Protein 2E7Z (pdb70)

Solvent-accessible surface area: 24376 Å² total; per-residue (Å²): 139,76,19,0,0,11,11,4,17,26,53,16,12,0,0,10,1,75,66,98,123,101,37,136,7,51,8,88,27,8,74,91,119,21,85,47,6,23,92,107,1,32,13,49,7,2,72,24,1,13,56,7,27,80,25,185,63,15,12,45,68,1,34,58,23,51,26,114,144,42,1,65,62,137,57,101,148,34,62,7,88,79,0,0,61,31,0,3,111,81,0,101,142,8,32,91,154,51,17,19,21,0,0,0,0,0,3,23,22,10,39,8,0,0,8,1,0,0,2,2,28,4,0,2,41,29,5,0,0,0,8,0,1,34,20,2,18,30,7,1,0,5,1,3,0,5,3,0,0,0,0,0,8,6,43,27,22,24,76,81,0,50,0,0,0,0,2,12,28,50,3,28,80,46,24,40,4,8,19,21,22,39,0,80,60,1,42,186,110,36,4,61,0,0,0,2,14,24,33,129,13,132,0,4,89,63,20,77,10,71,1,66,4,71,19,4,0,8,0,0,0,0,0,0,0,0,14,8,0,3,74,87,104,51,23,39,112,126,4,13,136,73,46,11,51,17,16,108,79,0,64,132,38,0,86,94,5,52,29,108,78,0,18,153,26,1,63,7,86,37,40,52,0,105,99,0,0,43,35,0,10,75,63,54,24,1,0,1,4,46,2,28,15,2,1,12,3,28,5,0,4,4,0,2,3,0,7,0,0,0,6,0,0,14,1,0,14,71,54,27,0,3,63,3,0,4,13,3,57,48,8,22,22,9,4,108,4,5,43,3,107,46,1,67,110,108,51,17,102,66,1,4,4,21,146,81,22,26,0,3,0,5,57,0,7,47,29,1,32,111,15,0,89,140,19,27,44,5,59,18,0,14,0,7,2,5,6,0,0,1,10,29,13,0,7,46,0,0,9,68,62,142,88,33,29,0,11,0,0,2,0,0,20,8,19,0,1,1,17,15,7,23,0,58,27,1,35,112,0,0,72,49,10,51,0,0,0,0,6,22,43,14,44,10,0,0,0,3,0,1,31,15,0,0,0,4,6,6,7,0,0,7,10,0,0,16,2,10,25,2,0,29,15,58,3,5,2,0,28,57,16,32,138,40,27,43,66,3,56,22,0,0,68,2,2,33,44,2,0,51,47,28,51,28,104,130,64,0,69,22,132,72,23,88,78,0,0,34,83,0,0,53,84,42,72,45,121,20,131,103,2,30,156,93,50,9,21,120,15,164,60,38,80,18,28,18,142,142,19,64,2,0,0,2,59,58,13,68,0,2,0,69,0,42,0,2,93,108,41,66,39,44,24,12,2,25,15,116,31,5,106,13,1,96,123,49,46,81,115,42,12,155,98,20,51,4,9,0,12,1,1,32,68,23,58,4,14,28,59,15,44,22,2,8,63,31,102,6,29,105,61,52,56,52,9,5,0,21,0,33,48,122,15,0,136,102,67,46,5,68,48,36,83,86,0,38,0,44,3,68,52,18,102,0,65,0,17,0,86,56,29,50,47,0,36,108,26,16,0,6,0,2,40,0,4,8,10,25,89,71,141,23,4,85,178,40,11,6,2,0,0,34,72,12,0,2,0,20,1,0,3,17,78,104,70,1,1,1,50,6,0,1,0,12,1,5,19,0,2,2,0,0,44,9,69,126,93

InterPro domains:
  IPR006656 Molybdopterin oxidoreductase [PF00384] (61-502)
  IPR006657 Molybdopterin dinucleotide-binding domain [PF01568] (606-680)
  IPR009010 Aspartate decarboxylase-like domain superfamily [SSF50692] (556-686)
  IPR037949 Acetylene hydratase, MopB domain [cd02781] (596-728)
  IPR041930 Acetylene hydratase [cd02759] (6-583)
  IPR050612 Prokaryotic Molybdopterin Oxidoreductases [PTHR43742] (6-684)

Organism: Syntrophotalea acetylenica (NCBI:txid29542)

GO terms:
  GO:0051539 4 iron, 4 sulfur cluster binding (F, IDA)
  GO:0043546 molybdopterin cofactor binding (F, IDA)
  GO:0018818 acetylene hydratase activity (F, IDA)

Foldseek 3Di:
DFWFQDLQDQLGATWDWAQDPVRQIAIGRHPDCFPQFHGLQDFPSRRCVSCLLPPPQWDQFKWFAPDPAFLDPRIDGDHPLVVLLVQLVLLVVVCVVFNLLLEAEEADCSNFQFALQLVLQLSLVSQHLHYAYLCLLPQLVLQLLLCLQFNFDKAFDLPFWLEEEEEDCLDDSQRSNRVVVSNVVSVVVNRAYEYEDLFPGPSLVVHPAYWNWDWQLLLLLLLQLVQLCVVVVLWDPVLCVPFEPCPVVSNVVSVVRHLVNSCVRTVGDSVSSNVVSNCQLPRPPYAYGDDSSLSFHLQSSSNSLSRSVSCRGSCNDPRPRMDGFAFFAQWDGSLVLSPNVSNDPVSQCVQACNVAFVCQACVLCQQLQVLCCLFHVHSRQCAQHGRHHQVVRLLCCLQPCPPHHNAEYEYHQHLPCFSAFQSVSNVSSLSSHPAYEYEHTRCFLSVSSGSMYAYAFHSLADWHWDDPRGGPQKTFTGDRNHHRPRNHFHPNVSSQSSCVSNVNNVSPVQPGSQSVQCNGNVSVVDGPVVVNVHGMGGGDHAQQDPVPHQAHSHNVSHRYCQRPSCVVVPHRSHRDDDAACADCVNCVPVCVVQQAWEAEADDDSLHHFQPDCPPDDSCVVPVWWEKEAAVVQCVVLVHDAQAKKWKAFPQAIAIGHYDYDHRNDHRYMYTYANDFASVDDAGPVCPGRRSCHRHPSSHWDQDVSQANSNSSGGRRIGSTTIDMGHD

Sequence (727 aa):
KKHVVCQSCDINCVVEAEVKKADGKIQTKSISEPHPTTPPNSICMKSVNADTIRTHKDRVLYPLKNVGSKRGEQRWERIISWDQALDEIAEKKLKKIIAKYGPESSLGVSQTEINQQSEYGTLRRFMNLLGSPNWTSAMYMCCIGNTAGVHRVTHGSYSFAASSFFAADDSSNNCCLLLLFFIIGGKKNNLLSSNNHHNNWWVVSSQQFFNNDDLLKKAAAALLKKRRGGCCKKLLIIVVLLDDPPRRRTTKKVVAAEEMMAADDIIWWLLPPLLRRYYGGTTDDAAAALLFFLLGGMMIINNVVIIIINNEEQQLLYYDDKKEEFFVVEENNWWCCVVGGFFEEEELLKKEERRVVQQEEYYPPLLDDKKVVAAEEIITTGGCCDDAAGGEEIIRRKKAAAAVVMMFFAATTEESSPPAASSIIPPWWAAVVSSTTDDMMQQKKNNSSCCSSAAIIRRAAQQCCIILLRRAAIIVVGGSSFFVVNNGGAAEILGAPHSDLVPISKKIQMHEEALPEEKKKLQLGTETYPFLTYTGMSALEEPSEERVYGVKYFHNMGAFMANPTALFTAMATEKPYPVKAFFALASNALMGYANQQNALKGLMNQDLVVCYDQFMMTPTAQLADYVLPGDHWLERPVVQPNWEGIPFGNTSQQVVEPAGEAKDEYYFIRELAVRMGLEEEEHFPWKDRLELINYRISPTGMEWEEYQKQYTYMSKLPDDYYFFGGPPEEGGVVGGVVAATTPPSSGGKKVVEELLYYSSSSVVFFEEKKLLGGYYDDPPLLPPYYYYHHEEPPLQTEISDPELAKEYPLILFAGLREDSNFQSCYHQPGILRDAEPPDDPPVVAALLLLHHPPKKTTAAQQSSLLGGLLPPSSGEWIWVETTHGRLKLLLLKKHHDDGGAAQQPPEEGGTTIIRRIIPPHGRWCPEQEGGPETGFSGAMLHNDAMVLSDDDWNLDPEQGLPNLRGGILAKAYKC

B-factor: mean 14.18, std 7.21, range [2.0, 68.88]

CATH classification: 2.20.25.90 (+3 more: 3.40.50.740, 3.40.228.10, 2.40.40.20)

Radius of gyration: 24.29 Å; Cα contacts (8 Å, |Δi|>4): 2378; chains: 1; bounding box: 67×58×63 Å

Secondary structure (DSSP, 8-state):
-EEEE--SSTT--EEEEEE-TTSPEEEEE-SS--SSS-TT---HHHHTHHHHHT-TT---S-EEE-SSSTT---EEE--HHHHHHHHHHHHHHHHHHH-GGGEEEEE-GGGT---TTHHHHHHHHHT---EE-GGGGTTHHHHHHHHHHHSS-EEE-TTT-SEEEEES---BTTBSHHHHHHHHHHHHHT-EEEEE-SS--HHHHH-SEEE-PPTT-HHHHHHHHHHHHHHTT-S-HHHHHHHEE-HHHHHHHHTT--HHHHHHHH---HHHHHHHHHHHHHSSSEE----SGGGSSTTHHHHHHHHHHHHHHHTTTTSSSEEE-BS-TTS--HHHHTTGGGS-HHHHHH-TTTTT-GGGSHHHHGGGHHHHHHHHS-SS---SS-S---HHHHHHHHHH--SS---EEEEES--GGGSSS-HHHHHHHHHT-SEEEEEESS--TTGGG-SEEEEBP-GGG--BPSPSSBBBSEEE-B---SPPSTT-B-HHHHHHHHHHHTT-GGG----SHHHHHHHHTGGGT--HHHHTTSSEEEPP----SSTT----SSSSSSEESS-HHHHHHTS-SS------SSSTTT-HHHHHHS-EEEEE----TT-BTTBS-STTHHHHHS-S-EEEE-HHHHHHHT--TTSEEEEE-SS-EEEEEEEE-TTSPTTEEEE-SS---TTS--SGGGTTTTHHHH-GGGG---SGGGB-TTT-PBP-EEEEEEEEEE-

Nearest PDB structures (foldseek):
  2e7z-assembly1_A  TM=1.001E+00  e=0.000E+00  Syntrophotalea acetylenica
  2iv2-assembly1_X  TM=7.832E-01  e=4.738E-37  Escherichia coli
  7xqw-assembly1_A  TM=7.906E-01  e=1.484E-30  Methylorubrum extorquens AM1
  7qv7-assembly1_S  TM=7.768E-01  e=2.159E-25  Thermoanaerobacter kivui
  7e5z-assembly1_A  TM=7.745E-01  e=7.371E-25  Methylorubrum extorquens AM1

Structure (mmCIF, N/CA/C/O backbone):
data_2E7Z
#
_entry.id   2E7Z
#
_cell.length_a   120.776
_cell.length_b   71.971
_cell.length_c   106.760
_cell.angle_alpha   90.00
_cell.angle_beta   124.26
_cell.angle_gamma   90.00
#
_symmetry.space_group_name_H-M   'C 1 2 1'
#
loop_
_entity.id
_entity.type
_entity.pdbx_description
1 polymer 'Acetylene hydratase Ahy'
2 non-polymer 'SODIUM ION'
3 non-polymer 'ACETATE ION'
4 non-polymer 'IRON/SULFUR CLUSTER'
5 non-polymer '2-AMINO-5,6-DIMERCAPTO-7-METHYL-3,7,8A,9-TETRAHYDRO-8-OXA-1,3,9,10-TETRAAZA-ANTHRACEN-4-ONE GUANOSINE DINUCLEOTIDE'
6 non-polymer 'TUNGSTEN ION'
7 non-polymer (4S)-2-METHYL-2,4-PENTANEDIOL
8 water water
#
loop_
_atom_site.group_PDB
_atom_site.id
_atom_site.type_symbol
_atom_site.label_atom_id
_atom_site.label_alt_id
_atom_site.label_comp_id
_atom_site.label_asym_id
_atom_site.label_entity_id
_atom_site.label_seq_id
_atom_site.pdbx_PDB_ins_code
_atom_site.Cartn_x
_atom_site.Cartn_y
_atom_site.Cartn_z
_atom_site.occupancy
_atom_site.B_iso_or_equiv
_atom_site.auth_seq_id
_atom_site.auth_comp_id
_atom_site.auth_asym_id
_atom_site.auth_atom_id
_atom_site.pdbx_PDB_model_num
ATOM 1 N N . LYS A 1 1 ? 71.869 87.245 14.715 1.00 21.96 4 LYS A N 1
ATOM 2 C CA . LYS A 1 1 ? 70.583 86.544 14.367 1.00 21.52 4 LYS A CA 1
ATOM 3 C C . LYS A 1 1 ? 70.525 85.117 14.920 1.00 19.92 4 LYS A C 1
ATOM 4 O O . LYS A 1 1 ? 71.474 84.335 14.786 1.00 20.68 4 LYS A O 1
ATOM 10 N N . LYS A 1 2 ? 69.399 84.783 15.537 1.00 17.50 5 LYS A N 1
ATOM 11 C CA . LYS A 1 2 ? 69.199 83.457 16.111 1.00 15.29 5 LYS A CA 1
ATOM 12 C C . LYS A 1 2 ? 68.057 82.752 15.382 1.00 14.12 5 LYS A C 1
ATOM 13 O O . LYS A 1 2 ? 67.133 83.432 14.906 1.00 14.34 5 LYS A O 1
ATOM 19 N N . HIS A 1 3 ? 68.111 81.420 15.291 1.00 12.12 6 HIS A N 1
ATOM 20 C CA . HIS A 1 3 ? 66.914 80.639 14.915 1.00 10.89 6 HIS A CA 1
ATOM 21 C C . HIS A 1 3 ? 66.233 80.197 16.212 1.00 11.11 6 HIS A C 1
ATOM 22 O O . HIS A 1 3 ? 66.894 79.737 17.159 1.00 10.52 6 HIS A O 1
ATOM 29 N N . VAL A 1 4 ? 64.912 80.386 16.269 1.00 10.54 7 VAL A N 1
ATOM 30 C CA . VAL A 1 4 ? 64.162 80.170 17.510 1.00 10.30 7 VAL A CA 1
ATOM 31 C C . VAL A 1 4 ? 62.880 79.432 17.157 1.00 10.03 7 VAL A C 1
ATOM 32 O O . VAL A 1 4 ? 62.221 79.788 16.167 1.00 10.45 7 VAL A O 1
ATOM 36 N N . VAL A 1 5 ? 62.533 78.415 17.950 1.00 9.43 8 VAL A N 1
ATOM 37 C CA . VAL A 1 5 ? 61.216 77.808 17.812 1.00 9.13 8 VAL A CA 1
ATOM 38 C C . VAL A 1 5 ? 60.169 78.743 18.466 1.00 9.09 8 VAL A C 1
ATOM 39 O O . VAL A 1 5 ? 60.227 79.005 19.679 1.00 8.73 8 VAL A O 1
ATOM 43 N N . CYS A 1 6 ? 59.239 79.276 17.676 1.00 9.10 9 CYS A N 1
ATOM 44 C CA . CYS A 1 6 ? 58.243 80.134 18.256 1.00 9.08 9 CYS A CA 1
ATOM 45 C C . CYS A 1 6 ? 57.315 79.275 19.110 1.00 8.84 9 CYS A C 1
ATOM 46 O O . CYS A 1 6 ? 56.806 78.254 18.634 1.00 8.85 9 CYS A O 1
ATOM 49 N N . GLN A 1 7 ? 57.118 79.686 20.363 1.00 8.42 10 GLN A N 1
ATOM 50 C CA . GLN A 1 7 ? 56.193 78.983 21.256 1.00 9.51 10 GLN A CA 1
ATOM 51 C C . GLN A 1 7 ? 55.033 79.895 21.631 1.00 9.83 10 GLN A C 1
ATOM 52 O O . GLN A 1 7 ? 54.416 79.735 22.692 1.00 10.03 10 GLN A O 1
ATOM 58 N N . SER A 1 8 ? 54.724 80.840 20.746 1.00 10.29 11 SER A N 1
ATOM 59 C CA . SER A 1 8 ? 53.532 81.659 20.941 1.00 10.60 11 SER A CA 1
ATOM 60 C C . SER A 1 8 ? 52.261 80.885 20.585 1.00 10.36 11 SER A C 1
ATOM 61 O O . SER A 1 8 ? 51.171 81.270 20.988 1.00 10.62 11 SER A O 1
ATOM 64 N N . CYS A 1 9 ? 52.407 79.770 19.866 1.00 9.41 12 CYS A N 1
ATOM 65 C CA . CYS A 1 9 ? 51.357 78.759 19.800 1.00 10.09 12 CYS A CA 1
ATOM 66 C C . CYS A 1 9 ? 52.069 77.434 19.554 1.00 10.48 12 CYS A C 1
ATOM 67 O O . CYS A 1 9 ? 53.300 77.394 19.430 1.00 10.76 12 CYS A O 1
ATOM 70 N N . ASP A 1 10 ? 51.304 76.364 19.473 1.00 10.14 13 ASP A N 1
ATOM 71 C CA . ASP A 1 10 ? 51.901 75.037 19.567 1.00 10.47 13 ASP A CA 1
ATOM 72 C C . ASP A 1 10 ? 52.368 74.383 18.256 1.00 10.42 13 ASP A C 1
ATOM 73 O O . ASP A 1 10 ? 52.954 73.302 18.287 1.00 10.81 13 ASP A O 1
ATOM 78 N N . ILE A 1 11 ? 52.152 75.033 17.110 1.00 10.55 14 ILE A N 1
ATOM 79 C CA . ILE A 1 11 ? 52.658 74.451 15.873 1.00 10.64 14 ILE A CA 1
ATOM 80 C C . ILE A 1 11 ? 54.176 74.647 15.764 1.00 10.16 14 ILE A C 1
ATOM 81 O O . ILE A 1 11 ? 54.837 73.874 15.073 1.00 11.54 14 ILE A O 1
ATOM 86 N N . ASN A 1 12 ? 54.708 75.659 16.462 1.00 10.11 15 ASN A N 1
ATOM 87 C CA . ASN A 1 12 ? 56.157 75.811 16.648 1.00 10.13 15 ASN A CA 1
ATOM 88 C C . ASN A 1 12 ? 56.949 76.065 15.353 1.00 10.17 15 ASN A C 1
ATOM 89 O O . ASN A 1 12 ? 58.008 75.448 15.114 1.00 10.34 15 ASN A O 1
ATOM 94 N N . CYS A 1 13 ? 56.448 76.993 14.535 1.00 10.52 16 CYS A N 1
ATOM 95 C CA . CYS A 1 13 ? 57.236 77.522 13.422 1.00 11.15 16 CYS A CA 1
ATOM 96 C C . CYS A 1 13 ? 58.611 77.936 13.930 1.00 10.51 16 CYS A C 1
ATOM 97 O O . CYS A 1 13 ? 58.729 78.524 15.005 1.00 10.94 16 CYS A O 1
ATOM 100 N N . VAL A 1 14 ? 59.645 77.658 13.140 1.00 10.87 17 VAL A N 1
ATOM 101 C CA . VAL A 1 14 ? 60.969 78.184 13.447 1.00 11.94 17 VAL A CA 1
ATOM 102 C C . VAL A 1 14 ? 61.124 79.548 12.786 1.00 11.51 17 VAL A C 1
ATOM 103 O O . VAL A 1 14 ? 60.944 79.679 11.567 1.00 12.87 17 VAL A O 1
ATOM 107 N N . VAL A 1 15 ? 61.425 80.552 13.607 1.00 11.45 18 VAL A N 1
ATOM 108 C CA . VAL A 1 15 ? 61.530 81.935 13.171 1.00 12.27 18 VAL A CA 1
ATOM 109 C C . VAL A 1 15 ? 62.956 82.423 13.397 1.00 12.77 18 VAL A C 1
ATOM 110 O O . VAL A 1 15 ? 63.802 81.700 13.940 1.00 12.84 18 VAL A O 1
ATOM 114 N N . GLU A 1 16 ? 63.230 83.645 12.962 1.00 13.94 19 GLU A N 1
ATOM 115 C CA . GLU A 1 16 ? 64.506 84.263 13.252 1.00 14.34 19 GLU A CA 1
ATOM 116 C C . GLU A 1 16 ? 64.263 85.413 14.221 1.00 14.15 19 GLU A C 1
ATOM 117 O O . GLU A 1 16 ? 63.214 86.053 14.181 1.00 15.06 19 GLU A O 1
ATOM 123 N N . ALA A 1 17 ? 65.207 85.626 15.132 1.00 13.77 20 ALA A N 1
ATOM 124 C CA . ALA A 1 17 ? 65.107 86.723 16.089 1.00 14.39 20 ALA A CA 1
ATOM 125 C C . ALA A 1 17 ? 66.425 87.433 16.193 1.00 15.71 20 ALA A C 1
ATOM 126 O O . ALA A 1 17 ? 67.490 86.822 16.059 1.00 15.15 20 ALA A O 1
ATOM 128 N N . GLU A 1 18 ? 66.341 88.728 16.460 1.00 16.36 21 GLU A N 1
ATOM 129 C CA . GLU A 1 18 ? 67.524 89.535 16.664 1.00 18.42 21 GLU A CA 1
ATOM 130 C C . GLU A 1 18 ? 67.232 90.647 17.658 1.00 17.49 21 GLU A C 1
ATOM 131 O O . GLU A 1 18 ? 66.190 91.299 17.585 1.00 18.59 21 GLU A O 1
ATOM 137 N N . VAL A 1 19 ? 68.160 90.853 18.586 1.00 18.19 22 VAL A N 1
ATOM 138 C CA . VAL A 1 19 ? 68.070 91.961 19.530 1.00 17.75 22 VAL A CA 1
ATOM 139 C C . VAL A 1 19 ? 68.553 93.229 18.842 1.00 18.61 22 VAL A C 1
ATOM 140 O O . VAL A 1 19 ? 69.668 93.276 18.327 1.00 19.08 22 VAL A O 1
ATOM 144 N N A LYS A 1 20 ? 67.692 94.240 18.814 0.50 18.39 23 LYS A N 1
ATOM 145 N N B LYS A 1 20 ? 67.694 94.242 18.833 0.50 18.36 23 LYS A N 1
ATOM 146 C CA A LYS A 1 20 ? 68.036 95.531 18.209 0.50 19.01 23 LYS A CA 1
ATOM 147 C CA B LYS A 1 20 ? 68.014 95.537 18.222 0.50 18.93 23 LYS A CA 1
ATOM 148 C C A LYS A 1 20 ? 68.833 96.385 19.186 0.50 19.26 23 LYS A C 1
ATOM 149 C C B LYS A 1 20 ? 68.835 96.384 19.189 0.50 19.22 23 LYS A C 1
ATOM 150 O O A LYS A 1 20 ? 68.954 96.049 20.365 0.50 19.25 23 LYS A O 1
ATOM 151 O O B LYS A 1 20 ? 68.976 96.042 20.363 0.50 19.21 23 LYS A O 1
ATOM 162 N N . ALA A 1 21 ? 69.389 97.493 18.693 1.00 20.25 24 ALA A N 1
ATOM 163 C CA . ALA A 1 21 ? 70.244 98.359 19.524 1.00 21.13 24 ALA A CA 1
ATOM 164 C C . ALA A 1 21 ? 69.582 98.810 20.830 1.00 21.98 24 ALA A C 1
ATOM 165 O O . ALA A 1 21 ? 70.247 98.873 21.871 1.00 22.55 24 ALA A O 1
ATOM 167 N N . ASP A 1 22 ? 68.266 99.047 20.773 1.00 22.14 25 ASP A N 1
ATOM 168 C CA . ASP A 1 22 ? 67.497 99.489 21.931 1.00 22.76 25 ASP A CA 1
ATOM 169 C C . ASP A 1 22 ? 67.022 98.364 22.854 1.00 22.37 25 ASP A C 1
ATOM 170 O O . ASP A 1 22 ? 66.315 98.610 23.836 1.00 23.51 25 ASP A O 1
ATOM 175 N N . GLY A 1 23 ? 67.439 97.140 22.555 1.00 21.14 26 GLY A N 1
ATOM 176 C CA . GLY A 1 23 ? 67.087 95.995 23.394 1.00 19.96 26 GLY A CA 1
ATOM 177 C C . GLY A 1 23 ? 65.829 95.239 22.991 1.00 19.10 26 GLY A C 1
ATOM 178 O O . GLY A 1 23 ? 65.611 94.127 23.469 1.00 18.92 26 GLY A O 1
ATOM 179 N N . LYS A 1 24 ? 65.002 95.842 22.132 1.00 17.93 27 LYS A N 1
ATOM 180 C CA . LYS A 1 24 ? 63.786 95.196 21.630 1.00 17.59 27 LYS A CA 1
ATOM 181 C C . LYS A 1 24 ? 64.194 93.994 20.776 1.00 16.66 27 LYS A C 1
ATOM 182 O O . LYS A 1 24 ? 65.182 94.040 20.036 1.00 16.79 27 LYS A O 1
ATOM 188 N N . ILE A 1 25 ? 63.44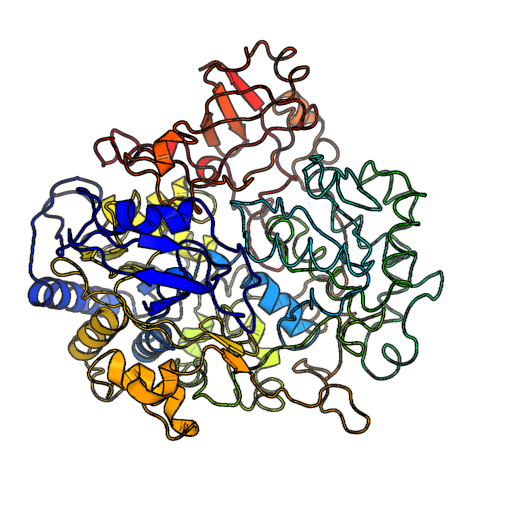7 92.901 20.895 1.00 15.48 28 ILE A N 1
ATOM 189 C CA . ILE A 1 25 ? 63.689 91.734 20.062 1.00 15.62 28 ILE A CA 1
ATOM 190 C C . ILE A 1 25 ? 62.770 91.759 18.855 1.00 15.81 28 ILE A C 1
ATOM 191 O O . ILE A 1 25 ? 61.533 91.740 18.998 1.00 16.84 28 ILE A O 1
ATOM 196 N N . GLN A 1 26 ? 63.368 91.779 17.672 1.00 15.71 29 GLN A N 1
ATOM 197 C CA . GLN A 1 26 ? 62.618 91.699 16.446 1.00 16.72 29 GLN A CA 1
ATOM 198 C C . GLN A 1 26 ? 62.563 90.246 15.991 1.00 16.50 29 GLN A C 1
ATOM 199 O O . GLN A 1 26 ? 63.600 89.579 15.877 1.00 17.58 29 GLN A O 1
ATOM 205 N N . THR A 1 27 ? 61.348 89.754 15.753 1.00 16.14 30 THR A N 1
ATOM 206 C CA . THR A 1 27 ? 61.133 88.411 15.215 1.00 16.29 30 THR A CA 1
ATOM 207 C C . THR A 1 27 ? 60.621 88.492 13.779 1.00 17.36 30 THR A C 1
ATOM 208 O O . THR A 1 27 ? 59.823 89.382 13.448 1.00 18.13 30 THR A O 1
ATOM 212 N N . LYS A 1 28 ? 61.114 87.599 12.926 1.00 16.93 31 LYS A N 1
ATOM 213 C CA . LYS A 1 28 ? 60.693 87.540 11.524 1.00 18.04 31 LYS A CA 1
ATOM 214 C C . LYS A 1 28 ? 60.718 86.115 10.987 1.00 18.17 31 LYS A C 1
ATOM 215 O O . LYS A 1 28 ? 61.296 85.220 11.609 1.00 17.11 31 LYS A O 1
ATOM 221 N N . SER A 1 29 ? 60.060 85.881 9.854 1.00 18.03 32 SER A N 1
ATOM 222 C CA . SER A 1 29 ? 60.086 84.572 9.243 1.00 18.68 32 SER A CA 1
ATOM 223 C C . SER A 1 29 ? 61.527 84.229 8.900 1.00 18.14 32 SER A C 1
ATOM 224 O O . SER A 1 29 ? 62.327 85.108 8.545 1.00 18.83 32 SER A O 1
ATOM 227 N N . ILE A 1 30 ? 61.874 82.968 9.092 1.00 18.29 33 ILE A N 1
ATOM 228 C CA . ILE A 1 30 ? 63.244 82.539 8.879 1.00 18.50 33 ILE A CA 1
ATOM 229 C C . ILE A 1 30 ? 63.661 82.824 7.430 1.00 19.46 33 ILE A C 1
ATOM 230 O O . ILE A 1 30 ? 62.965 82.463 6.479 1.00 19.09 33 ILE A O 1
ATOM 235 N N . SER A 1 31 ? 64.802 83.492 7.287 1.00 20.18 34 SER A N 1
ATOM 236 C CA . SER A 1 31 ? 65.288 83.929 5.968 1.00 21.42 34 SER A CA 1
ATOM 237 C C . SER A 1 31 ? 66.056 82.841 5.212 1.00 21.66 34 SER A C 1
ATOM 238 O O . SER A 1 31 ? 66.326 82.981 4.013 1.00 23.30 34 SER A O 1
ATOM 241 N N . GLU A 1 32 ? 66.430 81.778 5.914 1.00 21.41 35 GLU A N 1
ATOM 242 C CA . GLU A 1 32 ? 67.115 80.639 5.325 1.00 20.97 35 GLU A CA 1
ATOM 243 C C . GLU A 1 32 ? 66.129 79.521 5.028 1.00 20.20 35 GLU A C 1
ATOM 244 O O . GLU A 1 32 ? 65.079 79.448 5.668 1.00 19.78 35 GLU A O 1
ATOM 250 N N . PRO A 1 33 ? 66.460 78.638 4.070 1.00 19.41 36 PRO A N 1
ATOM 251 C CA . PRO A 1 33 ? 65.596 77.490 3.790 1.00 19.52 36 PRO A CA 1
ATOM 252 C C . PRO A 1 33 ? 65.593 76.491 4.956 1.00 18.87 36 PRO A C 1
ATOM 253 O O . PRO A 1 33 ? 66.564 75.764 5.165 1.00 19.34 36 PRO A O 1
ATOM 257 N N . HIS A 1 34 ? 64.502 76.478 5.711 1.00 18.28 37 HIS A N 1
ATOM 258 C CA . HIS A 1 34 ? 64.402 75.618 6.888 1.00 17.49 37 HIS A CA 1
ATOM 259 C C . HIS A 1 34 ? 63.857 74.231 6.508 1.00 17.65 37 HIS A C 1
ATOM 260 O O . HIS A 1 34 ? 62.974 74.127 5.629 1.00 18.96 37 HIS A O 1
ATOM 267 N N . PRO A 1 35 ? 64.386 73.161 7.132 1.00 17.72 38 PRO A N 1
ATOM 268 C CA . PRO A 1 35 ? 63.953 71.798 6.778 1.00 17.83 38 PRO A CA 1
ATOM 269 C C . PRO A 1 35 ? 62.473 71.500 6.995 1.00 17.98 38 PRO A C 1
ATOM 270 O O . PRO A 1 35 ? 61.934 70.621 6.321 1.00 19.11 38 PRO A O 1
ATOM 274 N N . THR A 1 36 ? 61.829 72.197 7.933 1.00 17.53 39 THR A N 1
ATOM 275 C CA . THR A 1 36 ? 60.427 71.888 8.259 1.00 17.01 39 THR A CA 1
ATOM 276 C C . THR A 1 36 ? 59.492 73.072 8.136 1.00 16.87 39 THR A C 1
ATOM 277 O O . THR A 1 36 ? 58.335 72.892 7.758 1.00 18.20 39 THR A O 1
ATOM 281 N N . THR A 1 37 ? 59.972 74.273 8.453 1.00 15.77 40 THR A N 1
ATOM 282 C CA . THR A 1 37 ? 59.139 75.475 8.416 1.00 16.02 40 THR A CA 1
ATOM 283 C C . THR A 1 37 ? 59.286 76.161 7.054 1.00 16.52 40 THR A C 1
ATOM 284 O O . THR A 1 37 ? 60.359 76.656 6.722 1.00 16.48 40 THR A O 1
ATOM 288 N N . PRO A 1 38 ? 58.202 76.195 6.261 1.00 16.78 41 PRO A N 1
ATOM 289 C CA . PRO A 1 38 ? 58.276 76.836 4.936 1.00 17.20 41 PRO A CA 1
ATOM 290 C C . PRO A 1 38 ? 58.483 78.346 5.024 1.00 17.97 41 PRO A C 1
ATOM 291 O O . PRO A 1 38 ? 58.257 78.934 6.080 1.00 17.47 41 PRO A O 1
ATOM 295 N N . PRO A 1 39 ? 58.915 78.992 3.912 1.00 18.69 42 PRO A N 1
ATOM 296 C CA . PRO A 1 39 ? 59.147 80.439 3.955 1.00 19.10 42 PRO A CA 1
ATOM 297 C C . PRO A 1 39 ? 57.883 81.227 4.302 1.00 18.46 42 PRO A C 1
ATOM 298 O O . PRO A 1 39 ? 56.772 80.726 4.106 1.00 19.16 42 PRO A O 1
ATOM 302 N N . ASN A 1 40 ? 58.066 82.442 4.815 1.00 19.41 43 ASN A N 1
ATOM 303 C CA . ASN A 1 40 ? 56.948 83.333 5.158 1.00 19.03 43 ASN A CA 1
ATOM 304 C C . ASN A 1 40 ? 56.033 82.751 6.226 1.00 19.22 43 ASN A C 1
ATOM 305 O O . ASN A 1 40 ? 54.825 83.040 6.255 1.00 19.57 43 ASN A O 1
ATOM 310 N N . SER A 1 41 ? 56.613 81.940 7.108 1.00 18.24 44 SER A N 1
ATOM 311 C CA . SER A 1 41 ? 55.848 81.368 8.217 1.00 16.88 44 SER A CA 1
ATOM 312 C C . SER A 1 41 ? 56.102 82.123 9.531 1.00 16.16 44 SER A C 1
ATOM 313 O O . SER A 1 41 ? 56.905 81.703 10.373 1.00 15.87 44 SER A O 1
ATOM 316 N N . ILE A 1 42 ? 55.429 83.259 9.679 1.00 15.81 45 ILE A N 1
ATOM 317 C CA . ILE A 1 42 ? 55.345 83.961 10.954 1.00 15.31 45 ILE A CA 1
ATOM 318 C C . ILE A 1 42 ? 54.019 84.705 11.014 1.00 16.07 45 ILE A C 1
ATOM 319 O O . ILE A 1 42 ? 53.529 85.169 9.975 1.00 17.38 45 ILE A O 1
ATOM 324 N N . CYS A 1 43 ? 53.429 84.810 12.202 1.00 15.80 46 CYS A N 1
ATOM 325 C CA . CYS A 1 43 ? 52.131 85.483 12.356 1.00 15.34 46 CYS A CA 1
ATOM 326 C C . CYS A 1 43 ? 52.236 86.633 13.346 1.00 15.57 46 CYS A C 1
ATOM 327 O O . CYS A 1 43 ? 53.291 86.846 13.938 1.00 15.26 46 CYS A O 1
ATOM 330 N N . MET A 1 44 ? 51.149 87.396 13.514 1.00 14.82 47 MET A N 1
ATOM 331 C CA . MET A 1 44 ? 51.157 88.550 14.393 1.00 15.49 47 MET A CA 1
ATOM 332 C C . MET A 1 44 ? 51.504 88.179 15.836 1.00 14.19 47 MET A C 1
ATOM 333 O O . MET A 1 44 ? 52.101 88.973 16.531 1.00 14.98 47 MET A O 1
ATOM 338 N N . LYS A 1 45 ? 51.133 86.972 16.279 1.00 13.99 48 LYS A N 1
ATOM 339 C CA . LYS A 1 45 ? 51.413 86.585 17.669 1.00 13.52 48 LYS A CA 1
ATOM 340 C C . LYS A 1 45 ? 52.910 86.501 17.905 1.00 13.52 48 LYS A C 1
ATOM 341 O O . LYS A 1 45 ? 53.399 86.912 18.958 1.00 13.58 48 LYS A O 1
ATOM 347 N N . SER A 1 46 ? 53.619 85.977 16.905 1.00 12.76 49 SER A N 1
ATOM 348 C CA . SER A 1 46 ? 55.072 85.879 16.978 1.00 13.26 49 SER A CA 1
ATOM 349 C C . SER A 1 46 ? 55.779 87.204 16.738 1.00 13.52 49 SER A C 1
ATOM 350 O O . SER A 1 46 ? 56.711 87.563 17.465 1.00 13.24 49 SER A O 1
ATOM 353 N N . VAL A 1 47 ? 55.344 87.925 15.705 1.00 14.35 50 VAL A N 1
ATOM 354 C CA . VAL A 1 47 ? 55.933 89.228 15.388 1.00 15.42 50 VAL A CA 1
ATOM 355 C C . VAL A 1 47 ? 55.924 90.135 16.605 1.00 14.72 50 VAL A C 1
ATOM 356 O O . VAL A 1 47 ? 56.869 90.890 16.851 1.00 15.77 50 VAL A O 1
ATOM 360 N N . ASN A 1 48 ? 54.841 90.051 17.373 1.00 14.92 51 ASN A N 1
ATOM 361 C CA . ASN A 1 48 ? 54.652 90.913 18.523 1.00 15.11 51 ASN A CA 1
ATOM 362 C C . ASN A 1 48 ? 54.932 90.220 19.851 1.00 14.11 51 ASN A C 1
ATOM 363 O O . ASN A 1 48 ? 54.552 90.719 20.898 1.00 14.50 51 ASN A O 1
ATOM 368 N N . ALA A 1 49 ? 55.625 89.082 19.810 1.00 13.37 52 ALA A N 1
ATOM 369 C CA . ALA A 1 49 ? 55.896 88.350 21.037 1.00 12.79 52 ALA A CA 1
ATOM 370 C C . ALA A 1 49 ? 56.683 89.122 22.086 1.00 13.00 52 ALA A C 1
ATOM 371 O O . ALA A 1 49 ? 56.501 88.921 23.292 1.00 12.33 52 ALA A O 1
ATOM 373 N N . ASP A 1 50 ? 57.560 90.020 21.634 1.00 12.49 53 ASP A N 1
ATOM 374 C CA . ASP A 1 50 ? 58.352 90.786 22.595 1.00 13.82 53 ASP A CA 1
ATOM 375 C C . ASP A 1 50 ? 57.488 91.744 23.405 1.00 13.70 53 ASP A C 1
ATOM 376 O O . ASP A 1 50 ? 57.857 92.081 24.517 1.00 14.32 53 ASP A O 1
ATOM 381 N N . THR A 1 51 ? 56.317 92.117 22.881 1.00 14.85 54 THR A N 1
ATOM 382 C CA . THR A 1 51 ? 55.398 92.970 23.666 1.00 14.44 54 THR A CA 1
ATOM 383 C C . THR A 1 51 ? 54.820 92.211 24.867 1.00 14.42 54 THR A C 1
ATOM 384 O O . THR A 1 51 ? 54.382 92.817 25.852 1.00 15.13 54 THR A O 1
ATOM 388 N N . ILE A 1 52 ? 54.827 90.879 24.762 1.00 13.21 55 ILE A N 1
ATOM 389 C CA . ILE A 1 52 ? 54.440 90.007 25.868 1.00 12.48 55 ILE A CA 1
ATOM 390 C C . ILE A 1 52 ? 55.635 89.736 26.777 1.00 11.88 55 ILE A C 1
ATOM 391 O O . ILE A 1 52 ? 55.530 89.874 28.005 1.00 12.29 55 ILE A O 1
ATOM 396 N N . ARG A 1 53 ? 56.781 89.365 26.179 1.00 11.43 56 ARG A N 1
ATOM 397 C CA . ARG A 1 53 ? 57.981 89.158 26.987 1.00 11.51 56 ARG A CA 1
ATOM 398 C C . ARG A 1 53 ? 58.314 90.376 27.875 1.00 11.58 56 ARG A C 1
ATOM 399 O O . ARG A 1 53 ? 58.785 90.221 29.011 1.00 11.83 56 ARG A O 1
ATOM 407 N N . THR A 1 54 ? 58.094 91.587 27.345 1.00 12.81 57 THR A N 1
ATOM 408 C CA . THR A 1 54 ? 58.436 92.809 28.079 1.00 13.59 57 THR A CA 1
ATOM 409 C C . THR A 1 54 ? 57.228 93.516 28.675 1.00 13.44 57 THR A C 1
ATOM 410 O O . THR A 1 54 ? 57.336 94.673 29.088 1.00 14.51 57 THR A O 1
ATOM 414 N N . HIS A 1 55 ? 56.077 92.861 28.698 1.00 13.20 58 HIS A N 1
ATOM 415 C CA . HIS A 1 55 ? 54.853 93.514 29.145 1.00 13.75 58 HIS A CA 1
ATOM 416 C C . HIS A 1 55 ? 55.001 94.009 30.570 1.00 13.70 58 HIS A C 1
ATOM 417 O O . HIS A 1 55 ? 55.550 93.294 31.422 1.00 14.72 58 HIS A O 1
ATOM 424 N N . LYS A 1 56 ? 54.528 95.231 30.853 1.00 14.38 59 LYS A N 1
ATOM 425 C CA . LYS A 1 56 ? 54.662 95.764 32.215 1.00 15.91 59 LYS A CA 1
ATOM 426 C C . LYS A 1 56 ? 53.958 94.918 33.265 1.00 15.21 59 LYS A C 1
ATOM 427 O O . LYS A 1 56 ? 54.364 94.923 34.421 1.00 16.38 59 LYS A O 1
ATOM 433 N N . ASP A 1 57 ? 52.935 94.154 32.857 1.00 14.08 60 ASP A N 1
ATOM 434 C CA . ASP A 1 57 ? 52.197 93.298 33.814 1.00 13.57 60 ASP A CA 1
ATOM 435 C C . ASP A 1 57 ? 52.762 91.898 33.945 1.00 12.39 60 ASP A C 1
ATOM 436 O O . ASP A 1 57 ? 52.194 91.074 34.679 1.00 11.92 60 ASP A O 1
ATOM 441 N N . ARG A 1 58 ? 53.854 91.603 33.235 1.00 11.26 61 ARG A N 1
ATOM 442 C CA . ARG A 1 58 ? 54.454 90.275 33.355 1.00 11.02 61 ARG A CA 1
ATOM 443 C C . ARG A 1 58 ? 54.922 90.055 34.794 1.00 11.37 61 ARG A C 1
ATOM 444 O O . ARG A 1 58 ? 55.493 90.946 35.442 1.00 11.50 61 ARG A O 1
ATOM 452 N N . VAL A 1 59 ? 54.638 88.870 35.324 1.00 10.24 62 VAL A N 1
ATOM 453 C CA . VAL A 1 59 ? 55.121 88.492 36.640 1.00 10.63 62 VAL A CA 1
ATOM 454 C C . VAL A 1 59 ? 56.571 88.052 36.528 1.00 10.57 62 VAL A C 1
ATOM 455 O O . VAL A 1 59 ? 56.872 87.034 35.881 1.00 10.53 62 VAL A O 1
ATOM 459 N N . LEU A 1 60 ? 57.485 88.801 37.145 1.00 10.42 63 LEU A N 1
ATOM 460 C CA . LEU A 1 60 ? 58.912 88.520 37.047 1.00 11.14 63 LEU A CA 1
ATOM 461 C C . LEU A 1 60 ? 59.537 88.049 38.359 1.00 11.17 63 LEU A C 1
ATOM 462 O O . LEU A 1 60 ? 60.724 87.690 38.398 1.00 11.08 63 LEU A O 1
ATOM 467 N N . TYR A 1 61 ? 58.755 88.040 39.431 1.00 11.22 64 TYR A N 1
ATOM 468 C CA . TYR A 1 61 ? 59.241 87.671 40.759 1.00 10.72 64 TYR A CA 1
ATOM 469 C C . TYR A 1 61 ? 58.199 86.810 41.451 1.00 10.82 64 TYR A C 1
ATOM 470 O O . TYR A 1 61 ? 56.992 87.011 41.243 1.00 10.92 64 TYR A O 1
ATOM 479 N N . PRO A 1 62 ? 58.654 85.873 42.281 1.00 10.38 65 PRO A N 1
ATOM 480 C CA . PRO A 1 62 ? 57.682 85.093 43.048 1.00 10.31 65 PRO A CA 1
ATOM 481 C C . PRO A 1 62 ? 56.777 85.981 43.907 1.00 10.64 65 PRO A C 1
ATOM 482 O O . PRO A 1 62 ? 57.248 86.939 44.545 1.00 12.15 65 PRO A O 1
ATOM 486 N N . LEU A 1 63 ? 55.489 85.650 43.900 1.00 10.70 66 LEU A N 1
ATOM 487 C CA . LEU A 1 63 ? 54.513 86.345 44.750 1.00 10.28 66 LEU A CA 1
ATOM 488 C C . LEU A 1 63 ? 53.861 85.373 45.706 1.00 10.74 66 LEU A C 1
ATOM 489 O O . LEU A 1 63 ? 53.464 84.286 45.312 1.00 11.49 66 LEU A O 1
ATOM 494 N N . LYS A 1 64 ? 53.759 85.748 46.966 1.00 10.55 67 LYS A N 1
ATOM 495 C CA . LYS A 1 64 ? 53.042 84.996 47.966 1.00 10.31 67 LYS A CA 1
ATOM 496 C C . LYS A 1 64 ? 51.723 85.683 48.278 1.00 10.60 67 LYS A C 1
ATOM 497 O O . LYS A 1 64 ? 51.658 86.910 48.462 1.00 10.70 67 LYS A O 1
ATOM 503 N N . ASN A 1 65 ? 50.654 84.920 48.338 1.00 10.22 68 ASN A N 1
ATOM 504 C CA . ASN A 1 65 ? 49.397 85.492 48.751 1.00 10.69 68 ASN A CA 1
ATOM 505 C C . ASN A 1 65 ? 49.404 85.659 50.257 1.00 10.97 68 ASN A C 1
ATOM 506 O O . ASN A 1 65 ? 49.626 84.699 51.007 1.00 11.42 68 ASN A O 1
ATOM 511 N N . VAL A 1 66 ? 49.205 86.903 50.691 1.00 11.48 69 VAL A N 1
ATOM 512 C CA . VAL A 1 66 ? 49.183 87.221 52.113 1.00 12.65 69 VAL A CA 1
ATOM 513 C C . VAL A 1 66 ? 47.808 87.694 52.548 1.00 13.97 69 VAL A C 1
ATOM 514 O O . VAL A 1 66 ? 47.672 88.409 53.541 1.00 16.06 69 VAL A O 1
ATOM 518 N N . GLY A 1 67 ? 46.795 87.330 51.775 1.00 14.02 70 GLY A N 1
ATOM 519 C CA . GLY A 1 67 ? 45.406 87.579 52.164 1.00 14.64 70 GLY A CA 1
ATOM 520 C C . GLY A 1 67 ? 44.941 86.526 53.155 1.00 14.36 70 GLY A C 1
ATOM 521 O O . GLY A 1 67 ? 45.697 85.612 53.535 1.00 16.05 70 GLY A O 1
ATOM 522 N N . SER A 1 68 ? 43.680 86.642 53.563 1.00 14.30 71 SER A N 1
ATOM 523 C CA . SER A 1 68 ? 43.112 85.723 54.533 1.00 14.10 71 SER A CA 1
ATOM 524 C C . SER A 1 68 ? 42.104 84.765 53.882 1.00 14.06 71 SER A C 1
ATOM 525 O O . SER A 1 68 ? 41.521 83.917 54.564 1.00 14.88 71 SER A O 1
ATOM 528 N N . LYS A 1 69 ? 41.869 84.914 52.580 1.00 12.90 72 LYS A N 1
ATOM 529 C CA . LYS A 1 69 ? 40.967 84.001 51.860 1.00 12.63 72 LYS A CA 1
ATOM 530 C C . LYS A 1 69 ? 41.523 83.734 50.465 1.00 11.38 72 LYS A C 1
ATOM 531 O O . LYS A 1 69 ? 42.001 84.650 49.798 1.00 12.03 72 LYS A O 1
ATOM 537 N N . ARG A 1 70 ? 41.440 82.486 49.996 1.00 11.01 73 ARG A N 1
ATOM 538 C CA . ARG A 1 70 ? 41.904 82.200 48.654 1.00 9.98 73 ARG A CA 1
ATOM 539 C C . ARG A 1 70 ? 41.106 83.038 47.659 1.00 9.82 73 ARG A C 1
ATOM 540 O O . ARG A 1 70 ? 39.884 83.141 47.785 1.00 10.18 73 ARG A O 1
ATOM 548 N N . GLY A 1 71 ? 41.808 83.603 46.679 1.00 9.65 74 GLY A N 1
ATOM 549 C CA . GLY A 1 71 ? 41.214 84.551 45.707 1.00 10.13 74 GLY A CA 1
ATOM 550 C C . GLY A 1 71 ? 41.288 86.017 46.069 1.00 11.28 74 GLY A C 1
ATOM 551 O O . GLY A 1 71 ? 41.041 86.844 45.216 1.00 11.27 74 GLY A O 1
ATOM 552 N N . GLU A 1 72 ? 41.643 86.308 47.308 1.00 10.87 75 GLU A N 1
ATOM 553 C CA . GLU A 1 72 ? 41.862 87.718 47.698 1.00 11.76 75 GLU A CA 1
ATOM 554 C C . GLU A 1 72 ? 43.159 88.225 47.084 1.00 12.08 75 GLU A C 1
ATOM 555 O O . GLU A 1 72 ? 44.200 87.561 47.208 1.00 12.01 75 GLU A O 1
ATOM 561 N N . GLN A 1 73 ? 43.104 89.386 46.432 1.00 12.73 76 GLN A N 1
ATOM 562 C CA . GLN A 1 73 ? 44.272 89.873 45.710 1.00 12.46 76 GLN A CA 1
ATOM 563 C C . GLN A 1 73 ? 45.182 90.690 46.627 1.00 13.18 76 GLN A C 1
ATOM 564 O O . GLN A 1 73 ? 45.228 91.933 46.557 1.00 16.14 76 GLN A O 1
ATOM 570 N N . ARG A 1 74 ? 45.852 89.982 47.531 1.00 13.06 77 ARG A N 1
ATOM 571 C CA . ARG A 1 74 ? 46.784 90.629 48.452 1.00 12.70 77 ARG A CA 1
ATOM 572 C C . ARG A 1 74 ? 48.083 89.857 48.336 1.00 12.57 77 ARG A C 1
ATOM 573 O O . ARG A 1 74 ? 48.187 88.726 48.820 1.00 12.59 77 ARG A O 1
ATOM 581 N N . TRP A 1 75 ? 49.034 90.453 47.631 1.00 12.59 78 TRP A N 1
ATOM 582 C CA . TRP A 1 75 ? 50.245 89.759 47.189 1.00 12.22 78 TRP A CA 1
ATOM 583 C C . TRP A 1 75 ? 51.488 90.461 47.731 1.00 12.07 78 TRP A C 1
ATOM 584 O O . TRP A 1 75 ? 51.508 91.709 47.815 1.00 13.56 78 TRP A O 1
ATOM 595 N N . GLU A 1 76 ? 52.491 89.670 48.123 1.00 11.89 79 GLU A N 1
ATOM 596 C CA . GLU A 1 76 ? 53.795 90.235 48.497 1.00 12.03 79 GLU A CA 1
ATOM 597 C C . GLU A 1 76 ? 54.912 89.492 47.797 1.00 11.84 79 GLU A C 1
ATOM 598 O O . GLU A 1 76 ? 54.944 88.244 47.786 1.00 12.29 79 GLU A O 1
ATOM 604 N N . ARG A 1 77 ? 55.804 90.238 47.150 1.00 11.01 80 ARG A N 1
ATOM 605 C CA . ARG A 1 77 ? 56.996 89.635 46.566 1.00 11.65 80 ARG A CA 1
ATOM 606 C C . ARG A 1 77 ? 57.836 88.860 47.596 1.00 11.70 80 ARG A C 1
ATOM 607 O O . ARG A 1 77 ? 58.073 89.318 48.708 1.00 13.43 80 ARG A O 1
ATOM 615 N N . ILE A 1 78 ? 58.257 87.646 47.224 1.00 11.29 81 ILE A N 1
ATOM 616 C CA A ILE A 1 78 ? 59.218 86.871 48.022 0.50 12.26 81 ILE A CA 1
ATOM 617 C CA B ILE A 1 78 ? 59.197 86.851 48.026 0.50 12.55 81 ILE A CA 1
ATOM 618 C C . ILE A 1 78 ? 60.303 86.301 47.121 1.00 12.03 81 ILE A C 1
ATOM 619 O O . ILE A 1 78 ? 60.231 86.437 45.900 1.00 13.69 81 ILE A O 1
ATOM 628 N N . SER A 1 79 ? 61.305 85.666 47.720 1.00 12.80 82 SER A N 1
ATOM 629 C CA . SER A 1 79 ? 62.402 85.060 46.963 1.00 12.30 82 SER A CA 1
ATOM 630 C C . SER A 1 79 ? 61.980 83.701 46.447 1.00 12.35 82 SER A C 1
ATOM 631 O O . SER A 1 79 ? 61.088 83.086 47.015 1.00 12.59 82 SER A O 1
ATOM 634 N N . TRP A 1 80 ? 62.633 83.226 45.387 1.00 12.02 83 TRP A N 1
ATOM 635 C CA . TRP A 1 80 ? 62.465 81.813 44.979 1.00 11.70 83 TRP A CA 1
ATOM 636 C C . TRP A 1 80 ? 62.779 80.851 46.135 1.00 12.55 83 TRP A C 1
ATOM 637 O O . TRP A 1 80 ? 62.057 79.893 46.384 1.00 11.61 83 TRP A O 1
ATOM 648 N N . ASP A 1 81 ? 63.867 81.137 46.859 1.00 13.04 84 ASP A N 1
ATOM 649 C CA . ASP A 1 81 ? 64.295 80.259 47.930 1.00 14.90 84 ASP A CA 1
ATOM 650 C C . ASP A 1 81 ? 63.211 80.122 49.012 1.00 13.73 84 ASP A C 1
ATOM 651 O O . ASP A 1 81 ? 62.895 79.009 49.460 1.00 14.28 84 ASP A O 1
ATOM 656 N N . GLN A 1 82 ? 62.641 81.260 49.428 1.00 13.99 85 GLN A N 1
ATOM 657 C CA . GLN A 1 82 ? 61.613 81.234 50.453 1.00 13.66 85 GLN A CA 1
ATOM 658 C C . GLN A 1 82 ? 60.314 80.610 49.931 1.00 13.64 85 GLN A C 1
ATOM 659 O O . GLN A 1 82 ? 59.666 79.822 50.631 1.00 13.85 85 GLN A O 1
ATOM 665 N N . ALA A 1 83 ? 59.948 80.948 48.691 1.00 12.96 86 ALA A N 1
ATOM 666 C CA . ALA A 1 83 ? 58.752 80.354 48.091 1.00 12.69 86 ALA A CA 1
ATOM 667 C C . ALA A 1 83 ? 58.871 78.841 48.047 1.00 11.81 86 ALA A C 1
ATOM 668 O O . ALA A 1 83 ? 57.964 78.152 48.452 1.00 11.56 86 ALA A O 1
ATOM 670 N N . LEU A 1 84 ? 60.016 78.345 47.599 1.00 11.73 87 LEU A N 1
ATOM 671 C CA . LEU A 1 84 ? 60.220 76.910 47.491 1.00 12.19 87 LEU A CA 1
ATOM 672 C C . LEU A 1 84 ? 60.240 76.249 48.875 1.00 11.63 87 LEU A C 1
ATOM 673 O O . LEU A 1 84 ? 59.708 75.152 49.048 1.00 11.48 87 LEU A O 1
ATOM 678 N N . ASP A 1 85 ? 60.863 76.910 49.857 1.00 12.05 88 ASP A N 1
ATOM 679 C CA . ASP A 1 85 ? 60.870 76.361 51.208 1.00 12.38 88 ASP A CA 1
ATOM 680 C C . ASP A 1 85 ? 59.438 76.199 51.724 1.00 11.73 88 ASP A C 1
ATOM 681 O O . ASP A 1 85 ? 59.079 75.150 52.268 1.00 12.51 88 ASP A O 1
ATOM 686 N N . GLU A 1 86 ? 58.622 77.234 51.525 1.00 11.98 89 GLU A N 1
ATOM 687 C CA . GLU A 1 86 ? 57.252 77.206 52.036 1.00 12.05 89 GLU A CA 1
ATOM 688 C C . GLU A 1 86 ? 56.373 76.222 51.280 1.00 11.73 89 GLU A C 1
ATOM 689 O O . GLU A 1 86 ? 55.565 75.525 51.877 1.00 12.92 89 GLU A O 1
ATOM 695 N N . ILE A 1 87 ? 56.541 76.183 49.963 1.00 10.54 90 ILE A N 1
ATOM 696 C CA . ILE A 1 87 ? 55.791 75.235 49.140 1.00 10.36 90 ILE A CA 1
ATOM 697 C C . ILE A 1 87 ? 56.103 73.804 49.588 1.00 11.00 90 ILE A C 1
ATOM 698 O O . ILE A 1 87 ? 55.190 72.986 49.810 1.00 11.14 90 ILE A O 1
ATOM 703 N N . ALA A 1 88 ? 57.398 73.491 49.780 1.00 10.89 91 ALA A N 1
ATOM 704 C CA . ALA A 1 88 ? 57.798 72.147 50.192 1.00 10.77 91 ALA A CA 1
ATOM 705 C C . ALA A 1 88 ? 57.258 71.805 51.586 1.00 11.23 91 ALA A C 1
ATOM 706 O O . ALA A 1 88 ? 56.738 70.706 51.821 1.00 12.86 91 ALA A O 1
ATOM 708 N N . GLU A 1 89 ? 57.366 72.767 52.507 1.00 12.40 92 GLU A N 1
ATOM 709 C CA . GLU A 1 89 ? 56.865 72.536 53.852 1.00 13.06 92 GLU A CA 1
ATOM 710 C C . GLU A 1 89 ? 55.361 72.222 53.843 1.00 12.45 92 GLU A C 1
ATOM 711 O O . GLU A 1 89 ? 54.912 71.282 54.498 1.00 12.97 92 GLU A O 1
ATOM 717 N N . LYS A 1 90 ? 54.593 73.022 53.099 0.50 9.46 93 LYS A N 1
ATOM 718 C CA A LYS A 1 90 ? 53.151 72.811 53.041 0.50 10.80 93 LYS A CA 1
ATOM 719 C CA B LYS A 1 90 ? 53.152 72.821 53.026 0.50 10.49 93 LYS A CA 1
ATOM 720 C C . LYS A 1 90 ? 52.780 71.524 52.300 0.50 9.31 93 LYS A C 1
ATOM 721 O O . LYS A 1 90 ? 51.889 70.795 52.725 0.50 7.48 93 LYS A O 1
ATOM 732 N N . LEU A 1 91 ? 53.472 71.236 51.199 1.00 10.71 94 LEU A N 1
ATOM 733 C CA . LEU A 1 91 ? 53.224 69.998 50.476 1.00 10.76 94 LEU A CA 1
ATOM 734 C C . LEU A 1 91 ? 53.526 68.760 51.338 1.00 11.71 94 LEU A C 1
ATOM 735 O O . LEU A 1 91 ? 52.792 67.781 51.302 1.00 11.51 94 LEU A O 1
ATOM 740 N N . LYS A 1 92 ? 54.614 68.805 52.112 1.00 11.73 95 LYS A N 1
ATOM 741 C CA . LYS A 1 92 ? 54.913 67.688 53.014 1.00 12.54 95 LYS A CA 1
ATOM 742 C C . LYS A 1 92 ? 53.770 67.438 53.994 1.00 12.36 95 LYS A C 1
ATOM 743 O O . LYS A 1 92 ? 53.394 66.291 54.239 1.00 13.15 95 LYS A O 1
ATOM 749 N N . LYS A 1 93 ? 53.221 68.506 54.559 1.00 13.07 96 LYS A N 1
ATOM 750 C CA . LYS A 1 93 ? 52.094 68.377 55.492 1.00 13.70 96 LYS A CA 1
ATOM 751 C C . LYS A 1 93 ? 50.859 67.800 54.810 1.00 13.27 96 LYS A C 1
ATOM 752 O O . LYS A 1 93 ? 50.170 66.931 55.372 1.00 13.12 96 LYS A O 1
ATOM 758 N N . ILE A 1 94 ? 50.589 68.280 53.595 1.00 11.47 97 ILE A N 1
ATOM 759 C CA . ILE A 1 94 ? 49.447 67.804 52.838 1.00 11.63 97 ILE A CA 1
ATOM 760 C C . ILE A 1 94 ? 49.594 66.303 52.514 1.00 11.77 97 ILE A C 1
ATOM 761 O O . ILE A 1 94 ? 48.658 65.494 52.702 1.00 11.18 97 ILE A O 1
ATOM 766 N N . ILE A 1 95 ? 50.779 65.921 52.044 1.00 12.04 98 ILE A N 1
ATOM 767 C CA . ILE A 1 95 ? 51.045 64.518 51.690 1.00 13.14 98 ILE A CA 1
ATOM 768 C C . ILE A 1 95 ? 51.029 63.613 52.923 1.00 13.04 98 ILE A C 1
ATOM 769 O O . ILE A 1 95 ? 50.562 62.495 52.857 1.00 13.08 98 ILE A O 1
ATOM 774 N N . ALA A 1 96 ? 51.514 64.108 54.052 1.00 13.63 99 ALA A N 1
ATOM 775 C CA . ALA A 1 96 ? 51.478 63.289 55.274 1.00 13.52 99 ALA A CA 1
ATOM 776 C C . ALA A 1 96 ? 50.038 62.999 55.689 1.00 13.89 99 ALA A C 1
ATOM 777 O O . ALA A 1 96 ? 49.746 61.945 56.232 1.00 15.23 99 ALA A O 1
ATOM 779 N N . LYS A 1 97 ? 49.139 63.956 55.459 1.00 13.38 100 LYS A N 1
ATOM 780 C CA . LYS A 1 97 ? 47.748 63.837 55.898 1.00 12.95 100 LYS A CA 1
ATOM 781 C C . LYS A 1 97 ? 46.908 63.079 54.881 1.00 12.90 100 LYS A C 1
ATOM 782 O O . LYS A 1 97 ? 46.070 62.259 55.244 1.00 14.18 100 LYS A O 1
ATOM 788 N N . TYR A 1 98 ? 47.137 63.360 53.601 1.00 11.99 101 TYR A N 1
ATOM 789 C CA . TYR A 1 98 ? 46.234 62.903 52.568 1.00 11.14 101 TYR A CA 1
ATOM 790 C C . TYR A 1 98 ? 46.878 61.966 51.534 1.00 10.61 101 TYR A C 1
ATOM 791 O O . TYR A 1 98 ? 46.208 61.518 50.588 1.00 11.52 101 TYR A O 1
ATOM 800 N N . GLY A 1 99 ? 48.172 61.680 51.694 1.00 10.63 102 GLY A N 1
ATOM 801 C CA . GLY A 1 99 ? 48.843 60.806 50.728 1.00 10.13 102 GLY A CA 1
ATOM 802 C C . GLY A 1 99 ? 49.397 61.603 49.549 1.00 10.12 102 GLY A C 1
ATOM 803 O O . GLY A 1 99 ? 48.947 62.706 49.252 1.00 9.75 102 GLY A O 1
ATOM 804 N N . PRO A 1 100 ? 50.392 61.047 48.848 1.00 9.86 103 PRO A N 1
ATOM 805 C CA . PRO A 1 100 ? 50.939 61.805 47.705 1.00 9.89 103 PRO A CA 1
ATOM 806 C C . PRO A 1 100 ? 49.927 61.979 46.566 1.00 9.63 103 PRO A C 1
ATOM 807 O O . PRO A 1 100 ? 50.025 62.931 45.810 1.00 9.23 103 PRO A O 1
ATOM 811 N N . GLU A 1 101 ? 48.965 61.065 46.472 1.00 8.88 104 GLU A N 1
ATOM 812 C CA . GLU A 1 101 ? 47.899 61.169 45.481 1.00 8.70 104 GLU A CA 1
ATOM 813 C C . GLU A 1 101 ? 47.040 62.421 45.673 1.00 7.97 104 GLU A C 1
ATOM 814 O O . GLU A 1 101 ? 46.272 62.760 44.787 1.00 8.13 104 GLU A O 1
ATOM 820 N N . SER A 1 102 ? 47.199 63.098 46.807 1.00 7.42 105 SER A N 1
ATOM 821 C CA A SER A 1 102 ? 46.491 64.363 47.021 0.80 7.50 105 SER A CA 1
ATOM 822 C CA B SER A 1 102 ? 46.511 64.364 47.058 0.20 7.31 105 SER A CA 1
ATOM 823 C C . SER A 1 102 ? 47.110 65.568 46.321 1.00 7.04 105 SER A C 1
ATOM 824 O O . SER A 1 102 ? 46.555 66.669 46.410 1.00 7.08 105 SER A O 1
ATOM 829 N N . LEU A 1 103 ? 48.214 65.370 45.602 1.00 6.62 106 LEU A N 1
ATOM 830 C CA . LEU A 1 103 ? 48.756 66.413 44.717 1.00 7.09 106 LEU A CA 1
ATOM 831 C C . LEU A 1 103 ? 48.227 66.194 43.303 1.00 7.09 106 LEU A C 1
ATOM 832 O O . LEU A 1 103 ? 48.453 65.121 42.681 1.00 7.28 106 LEU A O 1
ATOM 837 N N . GLY A 1 104 ? 47.554 67.229 42.791 1.00 6.21 107 GLY A N 1
ATOM 838 C CA . GLY A 1 104 ? 47.093 67.265 41.410 1.00 7.08 107 GLY A CA 1
ATOM 839 C C . GLY A 1 104 ? 47.932 68.270 40.625 1.00 6.62 107 GLY A C 1
ATOM 840 O O . GLY A 1 104 ? 48.363 69.301 41.192 1.00 7.37 107 GLY A O 1
ATOM 841 N N . VAL A 1 105 ? 48.179 67.988 39.351 1.00 6.10 108 VAL A N 1
ATOM 842 C CA . VAL A 1 105 ? 48.960 68.889 38.493 1.00 6.58 108 VAL A CA 1
ATOM 843 C C . VAL A 1 105 ? 48.256 69.079 37.159 1.00 6.48 108 VAL A C 1
ATOM 844 O O . VAL A 1 105 ? 47.832 68.073 36.558 1.00 6.91 108 VAL A O 1
ATOM 848 N N . SER A 1 106 ? 48.131 70.323 36.692 1.00 6.94 109 SER A N 1
ATOM 849 C CA . SER A 1 106 ? 47.681 70.601 35.331 1.00 6.27 109 SER A CA 1
ATOM 850 C C . SER A 1 106 ? 48.857 71.266 34.644 1.00 5.83 109 SER A C 1
ATOM 851 O O . SER A 1 106 ? 49.253 72.385 35.045 1.00 6.80 109 SER A O 1
ATOM 854 N N . GLN A 1 107 ? 49.435 70.614 33.646 1.00 5.91 110 GLN A N 1
ATOM 855 C CA . GLN A 1 107 ? 50.643 71.116 32.988 1.00 5.82 110 GLN A CA 1
ATOM 856 C C . GLN A 1 107 ? 50.471 71.127 31.497 1.00 5.90 110 GLN A C 1
ATOM 857 O O . GLN A 1 107 ? 50.057 70.107 30.919 1.00 6.64 110 GLN A O 1
ATOM 863 N N . THR A 1 108 ? 50.797 72.241 30.845 1.00 6.49 111 THR A N 1
ATOM 864 C CA . THR A 1 108 ? 50.885 72.239 29.389 1.00 6.18 111 THR A CA 1
ATOM 865 C C . THR A 1 108 ? 52.352 72.323 29.002 1.00 6.09 111 THR A C 1
ATOM 866 O O . THR A 1 108 ? 52.934 73.437 28.949 1.00 7.03 111 THR A O 1
ATOM 870 N N . GLU A 1 109 ? 52.972 71.177 28.727 1.00 6.58 112 GLU A N 1
ATOM 871 C CA . GLU A 1 109 ? 54.401 71.192 28.505 1.00 6.94 112 GLU A CA 1
ATOM 872 C C . GLU A 1 109 ? 54.769 71.839 27.171 1.00 6.61 112 GLU A C 1
ATOM 873 O O . GLU A 1 109 ? 55.882 72.376 27.057 1.00 6.92 112 GLU A O 1
ATOM 879 N N . ILE A 1 110 ? 53.883 71.814 26.160 1.00 6.76 113 ILE A N 1
ATOM 880 C CA . ILE A 1 110 ? 54.292 72.441 24.899 1.00 7.40 113 ILE A CA 1
ATOM 881 C C . ILE A 1 110 ? 54.519 73.938 25.034 1.00 6.99 113 ILE A C 1
ATOM 882 O O . ILE A 1 110 ? 55.234 74.518 24.217 1.00 7.16 113 ILE A O 1
ATOM 887 N N . ASN A 1 111 ? 53.917 74.536 26.057 1.00 6.96 114 ASN A N 1
ATOM 888 C CA . ASN A 1 111 ? 54.122 75.954 26.264 1.00 7.12 114 ASN A CA 1
ATOM 889 C C . ASN A 1 111 ? 55.457 76.306 26.910 1.00 7.48 114 ASN A C 1
ATOM 890 O O . ASN A 1 111 ? 55.797 77.484 27.000 1.00 8.93 114 ASN A O 1
ATOM 895 N N . GLN A 1 112 ? 56.159 75.293 27.418 1.00 6.85 115 GLN A N 1
ATOM 896 C CA . GLN A 1 112 ? 57.344 75.487 28.254 1.00 6.85 115 GLN A CA 1
ATOM 897 C C . GLN A 1 112 ? 58.580 74.826 27.682 1.00 6.49 115 GLN A C 1
ATOM 898 O O . GLN A 1 112 ? 59.662 75.394 27.673 1.00 7.90 115 GLN A O 1
ATOM 904 N N . GLN A 1 113 ? 58.418 73.560 27.288 1.00 6.71 116 GLN A N 1
ATOM 905 C CA . GLN A 1 113 ? 59.464 72.803 26.567 1.00 6.51 116 GLN A CA 1
ATOM 906 C C . GLN A 1 113 ? 60.782 72.907 27.330 1.00 7.00 116 GLN A C 1
ATOM 907 O O . GLN A 1 113 ? 61.840 73.211 26.734 1.00 7.52 116 GLN A O 1
ATOM 913 N N . SER A 1 114 ? 60.705 72.583 28.633 1.00 6.37 117 SER A N 1
ATOM 914 C CA . SER A 1 114 ? 61.822 72.795 29.529 1.00 7.21 117 SER A CA 1
ATOM 915 C C . SER A 1 114 ? 62.068 71.703 30.556 1.00 6.73 117 SER A C 1
ATOM 916 O O . SER A 1 114 ? 63.088 71.767 31.221 1.00 7.56 117 SER A O 1
ATOM 919 N N . GLU A 1 115 ? 61.192 70.692 30.682 1.00 6.93 118 GLU A N 1
ATOM 920 C CA . GLU A 1 115 ? 61.400 69.737 31.777 1.00 6.92 118 GLU A CA 1
ATOM 921 C C . GLU A 1 115 ? 61.835 68.341 31.331 1.00 6.94 118 GLU A C 1
ATOM 922 O O . GLU A 1 115 ? 62.388 67.614 32.147 1.00 7.09 118 GLU A O 1
ATOM 928 N N . TYR A 1 116 ? 61.604 67.956 30.071 1.00 6.77 119 TYR A N 1
ATOM 929 C CA . TYR A 1 116 ? 62.254 66.784 29.480 1.00 7.61 119 TYR A CA 1
ATOM 930 C C . TYR A 1 116 ? 61.925 65.483 30.217 1.00 7.50 119 TYR A C 1
ATOM 931 O O . TYR A 1 116 ? 62.688 64.521 30.152 1.00 9.43 119 TYR A O 1
ATOM 940 N N . GLY A 1 117 ? 60.767 65.426 30.865 1.00 7.22 120 GLY A N 1
ATOM 941 C CA . GLY A 1 117 ? 60.341 64.231 31.616 1.00 7.59 120 GLY A CA 1
ATOM 942 C C . GLY A 1 117 ? 60.488 64.346 33.115 1.00 7.06 120 GLY A C 1
ATOM 943 O O . GLY A 1 117 ? 60.001 63.465 33.865 1.00 7.59 120 GLY A O 1
ATOM 944 N N . THR A 1 118 ? 61.153 65.414 33.585 1.00 6.92 121 THR A N 1
ATOM 945 C CA . THR A 1 118 ? 61.398 65.515 35.008 1.00 7.04 121 THR A CA 1
ATOM 946 C C . THR A 1 118 ? 60.157 65.869 35.831 1.00 6.80 121 THR A C 1
ATOM 947 O O . THR A 1 118 ? 60.154 65.630 37.035 1.00 7.14 121 THR A O 1
ATOM 951 N N . LEU A 1 119 ? 59.103 66.396 35.192 1.00 6.48 122 LEU A N 1
ATOM 952 C CA . LEU A 1 119 ? 57.893 66.662 35.932 1.00 7.09 122 LEU A CA 1
ATOM 953 C C . LEU A 1 119 ? 57.208 65.375 36.369 1.00 7.15 122 LEU A C 1
ATOM 954 O O . LEU A 1 119 ? 56.922 65.207 37.536 1.00 7.12 122 LEU A O 1
ATOM 959 N N . ARG A 1 120 ? 56.972 64.461 35.430 1.00 6.69 123 ARG A N 1
ATOM 960 C CA . ARG A 1 120 ? 56.370 63.189 35.850 1.00 6.62 123 ARG A CA 1
ATOM 961 C C . ARG A 1 120 ? 57.368 62.385 36.704 1.00 6.78 123 ARG A C 1
ATOM 962 O O . ARG A 1 120 ? 56.959 61.639 37.579 1.00 7.34 123 ARG A O 1
ATOM 970 N N . ARG A 1 121 ? 58.678 62.562 36.453 1.00 6.72 124 ARG A N 1
ATOM 971 C CA . ARG A 1 121 ? 59.699 61.957 37.308 1.00 7.37 124 ARG A CA 1
ATOM 972 C C . ARG A 1 121 ? 59.451 62.325 38.767 1.00 7.66 124 ARG A C 1
ATOM 973 O O . ARG A 1 121 ? 59.378 61.469 39.656 1.00 8.70 124 ARG A O 1
ATOM 981 N N . PHE A 1 122 ? 59.321 63.621 39.017 1.00 7.09 125 PHE A N 1
ATOM 982 C CA . PHE A 1 122 ? 59.031 64.114 40.350 1.00 7.27 125 PHE A CA 1
ATOM 983 C C . PHE A 1 122 ? 57.741 63.546 40.920 1.00 7.53 125 PHE A C 1
ATOM 984 O O . PHE A 1 122 ? 57.720 63.047 42.056 1.00 8.04 125 PHE A O 1
ATOM 992 N N . MET A 1 123 ? 56.661 63.592 40.134 1.00 7.45 126 MET A N 1
ATOM 993 C CA . MET A 1 123 ? 55.392 63.082 40.623 1.00 7.46 126 MET A CA 1
ATOM 994 C C . MET A 1 123 ? 55.480 61.581 40.922 1.00 7.10 126 MET A C 1
ATOM 995 O O . MET A 1 123 ? 54.916 61.126 41.916 1.00 8.09 126 MET A O 1
ATOM 1000 N N . ASN A 1 124 ? 56.188 60.833 40.072 1.00 7.51 127 ASN A N 1
ATOM 1001 C CA . ASN A 1 124 ? 56.274 59.368 40.231 1.00 7.89 127 ASN A CA 1
ATOM 1002 C C . ASN A 1 124 ? 57.101 58.986 41.432 1.00 9.24 127 ASN A C 1
ATOM 1003 O O . ASN A 1 124 ? 56.778 58.017 42.105 1.00 10.59 127 ASN A O 1
ATOM 1008 N N . LEU A 1 125 ? 58.109 59.797 41.747 1.00 8.99 128 LEU A N 1
ATOM 1009 C CA . LEU A 1 125 ? 58.888 59.590 42.958 1.00 9.27 128 LEU A CA 1
ATOM 1010 C C . LEU A 1 125 ? 58.106 59.991 44.206 1.00 9.46 128 LEU A C 1
ATOM 1011 O O . LEU A 1 125 ? 58.234 59.345 45.244 1.00 11.27 128 LEU A O 1
ATOM 1016 N N . LEU A 1 126 ? 57.316 61.057 44.140 1.00 9.40 129 LEU A N 1
ATOM 1017 C CA . LEU A 1 126 ? 56.494 61.397 45.296 1.00 10.45 129 LEU A CA 1
ATOM 1018 C C . LEU A 1 126 ? 55.396 60.368 45.531 1.00 10.26 129 LEU A C 1
ATOM 1019 O O . LEU A 1 126 ? 55.057 60.077 46.684 1.00 10.76 129 LEU A O 1
ATOM 1024 N N . GLY A 1 127 ? 54.834 59.836 44.443 1.00 8.58 130 GLY A N 1
ATOM 1025 C CA . GLY A 1 127 ? 53.763 58.831 44.475 1.00 8.92 130 GLY A CA 1
ATOM 1026 C C . GLY A 1 127 ? 52.427 59.339 43.987 1.00 9.00 130 GLY A C 1
ATOM 1027 O O . GLY A 1 127 ? 51.404 58.747 44.270 1.00 9.42 130 GLY A O 1
ATOM 1028 N N . SER A 1 128 ? 52.417 60.469 43.265 1.00 8.15 131 SER A N 1
ATOM 1029 C CA . SER A 1 128 ? 51.142 60.985 42.740 1.00 7.89 131 SER A CA 1
ATOM 1030 C C . SER A 1 128 ? 50.939 60.618 41.276 1.00 7.87 131 SER A C 1
ATOM 1031 O O . SER A 1 128 ? 51.737 60.990 40.419 1.00 7.72 131 SER A O 1
ATOM 1034 N N . PRO A 1 129 ? 49.817 59.950 40.970 1.00 7.85 132 PRO A N 1
ATOM 1035 C CA . PRO A 1 129 ? 49.449 59.701 39.596 1.00 8.04 132 PRO A CA 1
ATOM 1036 C C . PRO A 1 129 ? 48.607 60.836 38.997 1.00 7.66 132 PRO A C 1
ATOM 1037 O O . PRO A 1 129 ? 48.227 60.780 37.824 1.00 8.04 132 PRO A O 1
ATOM 1041 N N . ASN A 1 130 ? 48.278 61.846 39.803 1.00 7.29 133 ASN A N 1
ATOM 1042 C CA . ASN A 1 130 ? 47.225 62.788 39.402 1.00 7.50 133 ASN A CA 1
ATOM 1043 C C . ASN A 1 130 ? 47.670 63.985 38.544 1.00 6.86 133 ASN A C 1
ATOM 1044 O O . ASN A 1 130 ? 47.531 65.150 38.929 1.00 7.41 133 ASN A O 1
ATOM 1049 N N . TRP A 1 131 ? 48.229 63.641 37.389 1.00 6.70 134 TRP A N 1
ATOM 1050 C CA . TRP A 1 131 ? 48.628 64.589 36.364 1.00 6.49 134 TRP A CA 1
ATOM 1051 C C . TRP A 1 131 ? 47.562 64.674 35.299 1.00 6.22 134 TRP A C 1
ATOM 1052 O O . TRP A 1 131 ? 47.089 63.596 34.819 1.00 7.25 134 TRP A O 1
ATOM 1063 N N . THR A 1 132 ? 47.192 65.892 34.907 1.00 6.70 135 THR A N 1
ATOM 1064 C CA . THR A 1 132 ? 46.345 66.035 33.756 1.00 7.00 135 THR A CA 1
ATOM 1065 C C . THR A 1 132 ? 46.819 67.257 32.977 1.00 6.60 135 THR A C 1
ATOM 1066 O O . THR A 1 132 ? 47.796 67.917 33.367 1.00 6.29 135 THR A O 1
ATOM 1070 N N . SER A 1 133 ? 46.145 67.536 31.874 1.00 6.60 136 SER A N 1
ATOM 1071 C CA . SER A 1 133 ? 46.600 68.577 30.988 1.00 6.96 136 SER A CA 1
ATOM 1072 C C . SER A 1 133 ? 45.428 68.974 30.119 1.00 7.03 136 SER A C 1
ATOM 1073 O O . SER A 1 133 ? 44.560 68.150 29.807 1.00 7.54 136 SER A O 1
ATOM 1076 N N . ALA A 1 134 ? 45.417 70.227 29.680 1.00 8.09 137 ALA A N 1
ATOM 1077 C CA . ALA A 1 134 ? 44.320 70.676 28.849 1.00 9.14 137 ALA A CA 1
ATOM 1078 C C . ALA A 1 134 ? 44.295 69.891 27.551 1.00 10.02 137 ALA A C 1
ATOM 1079 O O . ALA A 1 134 ? 43.270 69.839 26.860 1.00 10.71 137 ALA A O 1
ATOM 1081 N N . MET A 1 135 ? 45.427 69.274 27.220 1.00 8.98 138 MET A N 1
ATOM 1082 C CA . MET A 1 135 ? 45.512 68.414 26.038 1.00 11.14 138 MET A CA 1
ATOM 1083 C C . MET A 1 135 ? 44.783 67.067 26.200 1.00 10.88 138 MET A C 1
ATOM 1084 O O . MET A 1 135 ? 44.748 66.236 25.277 1.00 11.95 138 MET A O 1
ATOM 1089 N N . TYR A 1 136 ? 44.131 66.890 27.349 1.00 10.36 139 TYR A N 1
ATOM 1090 C CA . TYR A 1 136 ? 43.185 65.792 27.513 1.00 10.68 139 TYR A CA 1
ATOM 1091 C C . TYR A 1 136 ? 42.095 65.818 26.444 1.00 10.72 139 TYR A C 1
ATOM 1092 O O . TYR A 1 136 ? 41.514 64.766 26.139 1.00 11.78 139 TYR A O 1
ATOM 1101 N N . MET A 1 137 ? 41.804 66.982 25.856 1.00 11.31 140 MET A N 1
ATOM 1102 C CA . MET A 1 137 ? 40.902 67.015 24.695 1.00 11.67 140 MET A CA 1
ATOM 1103 C C . MET A 1 137 ? 41.539 67.699 23.505 1.00 12.15 140 MET A C 1
ATOM 1104 O O . MET A 1 137 ? 40.849 68.368 22.729 1.00 12.99 140 MET A O 1
ATOM 1109 N N A CYS A 1 138 ? 42.860 67.578 23.372 0.80 11.85 141 CYS A N 1
ATOM 1110 N N B CYS A 1 138 ? 42.847 67.514 23.358 0.20 11.92 141 CYS A N 1
ATOM 1111 C CA A CYS A 1 138 ? 43.543 68.054 22.168 0.80 12.10 141 CYS A CA 1
ATOM 1112 C CA B CYS A 1 138 ? 43.559 67.996 22.187 0.20 11.87 141 CYS A CA 1
ATOM 1113 C C A CYS A 1 138 ? 44.857 67.303 22.043 0.80 12.12 141 CYS A C 1
ATOM 1114 C C B CYS A 1 138 ? 44.882 67.287 22.053 0.20 11.66 141 CYS A C 1
ATOM 1115 O O A CYS A 1 138 ? 45.796 67.608 22.753 0.80 12.18 141 CYS A O 1
ATOM 1116 O O B CYS A 1 138 ? 45.851 67.615 22.733 0.20 11.74 141 CYS A O 1
ATOM 1121 N N . ILE A 1 139 ? 44.893 66.293 21.173 1.00 11.23 142 ILE A N 1
ATOM 1122 C CA . ILE A 1 139 ? 46.082 65.489 20.888 1.00 11.02 142 ILE A CA 1
ATOM 1123 C C . ILE A 1 139 ? 46.353 64.403 21.918 1.00 11.02 142 ILE A C 1
ATOM 1124 O O . ILE A 1 139 ? 46.666 63.288 21.539 1.00 11.25 142 ILE A O 1
ATOM 1129 N N . GLY A 1 140 ? 46.266 64.706 23.214 1.00 10.83 143 GLY A N 1
ATOM 1130 C CA . GLY A 1 140 ? 46.531 63.657 24.220 1.00 10.07 143 GLY A CA 1
ATOM 1131 C C . GLY A 1 140 ? 45.524 62.511 24.191 1.00 10.64 143 GLY A C 1
ATOM 1132 O O . GLY A 1 140 ? 45.903 61.337 24.186 1.00 10.93 143 GLY A O 1
ATOM 1133 N N . ASN A 1 141 ? 44.236 62.859 24.153 1.00 10.68 144 ASN A N 1
ATOM 1134 C CA . ASN A 1 141 ? 43.206 61.831 23.959 1.00 10.09 144 ASN A CA 1
ATOM 1135 C C . ASN A 1 141 ? 43.418 61.122 22.615 1.00 10.47 144 ASN A C 1
ATOM 1136 O O . ASN A 1 141 ? 43.336 59.878 22.531 1.00 11.24 144 ASN A O 1
ATOM 1141 N N . THR A 1 142 ? 43.710 61.901 21.577 1.00 10.36 145 THR A N 1
ATOM 1142 C CA . THR A 1 142 ? 43.827 61.333 20.226 1.00 11.39 145 THR A CA 1
ATOM 1143 C C . THR A 1 142 ? 44.910 60.285 20.215 1.00 11.62 145 THR A C 1
ATOM 1144 O O . THR A 1 142 ? 44.762 59.228 19.622 1.00 12.41 145 THR A O 1
ATOM 1148 N N . ALA A 1 143 ? 46.031 60.574 20.860 1.00 11.16 146 ALA A N 1
ATOM 1149 C CA . ALA A 1 143 ? 47.114 59.613 20.920 1.00 11.57 146 ALA A CA 1
ATOM 1150 C C . ALA A 1 143 ? 46.676 58.305 21.576 1.00 11.27 146 ALA A C 1
ATOM 1151 O O . ALA A 1 143 ? 47.058 57.240 21.111 1.00 12.35 146 ALA A O 1
ATOM 1153 N N . GLY A 1 144 ? 45.856 58.370 22.629 1.00 11.09 147 GLY A N 1
ATOM 1154 C CA . GLY A 1 144 ? 45.319 57.133 23.228 1.00 12.07 147 GLY A CA 1
ATOM 1155 C C . GLY A 1 144 ? 44.529 56.289 22.228 1.00 11.59 147 GLY A C 1
ATOM 1156 O O . GLY A 1 144 ? 44.701 55.065 22.150 1.00 13.08 147 GLY A O 1
ATOM 1157 N N . VAL A 1 145 ? 43.664 56.949 21.462 1.00 12.64 148 VAL A N 1
ATOM 1158 C CA . VAL A 1 145 ? 42.852 56.255 20.462 1.00 13.13 148 VAL A CA 1
ATOM 1159 C C . VAL A 1 145 ? 43.743 55.676 19.354 1.00 13.58 148 VAL A C 1
ATOM 1160 O O . VAL A 1 145 ? 43.568 54.532 18.927 1.00 14.46 148 VAL A O 1
ATOM 1164 N N . HIS A 1 146 ? 44.703 56.473 18.889 1.00 13.28 149 HIS A N 1
ATOM 1165 C CA . HIS A 1 146 ? 45.652 55.969 17.882 1.00 13.96 149 HIS A CA 1
ATOM 1166 C C . HIS A 1 146 ? 46.415 54.776 18.408 1.00 14.10 149 HIS A C 1
ATOM 1167 O O . HIS A 1 146 ? 46.669 53.816 17.687 1.00 15.27 149 HIS A O 1
ATOM 1174 N N . ARG A 1 147 ? 46.767 54.807 19.685 1.00 14.50 150 ARG A N 1
ATOM 1175 C CA . ARG A 1 147 ? 47.562 53.738 20.266 1.00 16.35 150 ARG A CA 1
ATOM 1176 C C . ARG A 1 147 ? 46.823 52.417 20.378 1.00 16.06 150 ARG A C 1
ATOM 1177 O O . ARG A 1 147 ? 47.379 51.351 20.077 1.00 16.91 150 ARG A O 1
ATOM 1185 N N . VAL A 1 148 ? 45.556 52.460 20.757 1.00 16.58 151 VAL A N 1
ATOM 1186 C CA . VAL A 1 148 ? 44.800 51.195 20.780 1.00 17.18 151 VAL A CA 1
ATOM 1187 C C . VAL A 1 148 ? 44.563 50.644 19.372 1.00 17.19 151 VAL A C 1
ATOM 1188 O O . VAL A 1 148 ? 44.370 49.425 19.185 1.00 18.36 151 VAL A O 1
ATOM 1192 N N . THR A 1 149 ? 44.584 51.531 18.377 1.00 16.71 152 THR A N 1
ATOM 1193 C CA . THR A 1 149 ? 44.307 51.132 16.999 1.00 16.93 152 THR A CA 1
ATOM 1194 C C . THR A 1 149 ? 45.581 50.674 16.298 1.00 16.05 152 THR A C 1
ATOM 1195 O O . THR A 1 149 ? 45.578 49.643 15.623 1.00 17.23 152 THR A O 1
ATOM 1199 N N . HIS A 1 150 ? 46.669 51.441 16.449 1.00 15.88 153 HIS A N 1
ATOM 1200 C CA . HIS A 1 150 ? 47.913 51.119 15.736 1.00 16.13 153 HIS A CA 1
ATOM 1201 C C . HIS A 1 150 ? 49.165 51.495 16.505 1.00 15.11 153 HIS A C 1
ATOM 1202 O O . HIS A 1 150 ? 50.224 51.704 15.901 1.00 15.42 153 HIS A O 1
ATOM 1209 N N . GLY A 1 151 ? 49.049 51.564 17.829 1.00 14.15 154 GLY A N 1
ATOM 1210 C CA . GLY A 1 151 ? 50.210 51.552 18.709 1.00 14.05 154 GLY A CA 1
ATOM 1211 C C . GLY A 1 151 ? 50.976 52.848 18.939 1.00 14.02 154 GLY A C 1
ATOM 1212 O O . GLY A 1 151 ? 51.866 52.902 19.789 1.00 14.49 154 GLY A O 1
ATOM 1213 N N . SER A 1 152 ? 50.644 53.865 18.158 1.00 13.28 155 SER A N 1
ATOM 1214 C CA . SER A 1 152 ? 51.379 55.128 18.159 1.00 13.28 155 SER A CA 1
ATOM 1215 C C . SER A 1 152 ? 50.603 56.157 17.358 1.00 13.49 155 SER A C 1
ATOM 1216 O O . SER A 1 152 ? 49.992 55.823 16.323 1.00 13.71 155 SER A O 1
ATOM 1219 N N . TYR A 1 153 ? 50.647 57.403 17.825 1.00 13.20 156 TYR A N 1
ATOM 1220 C CA . TYR A 1 153 ? 49.995 58.537 17.191 1.00 12.59 156 TYR A CA 1
ATOM 1221 C C . TYR A 1 153 ? 50.619 58.830 15.827 1.00 12.65 156 TYR A C 1
ATOM 1222 O O . TYR A 1 153 ? 51.848 58.814 15.686 1.00 13.07 156 TYR A O 1
ATOM 1231 N N . SER A 1 154 ? 49.778 59.052 14.812 1.00 13.43 157 SER A N 1
ATOM 1232 C CA . SER A 1 154 ? 50.283 59.225 13.453 1.00 13.68 157 SER A CA 1
ATOM 1233 C C . SER A 1 154 ? 50.397 60.695 13.072 1.00 14.00 157 SER A C 1
ATOM 1234 O O . SER A 1 154 ? 49.770 61.579 13.703 1.00 13.92 157 SER A O 1
ATOM 1237 N N . PHE A 1 155 ? 51.210 60.926 12.034 1.00 13.98 158 PHE A N 1
ATOM 1238 C CA . PHE A 1 155 ? 51.512 62.243 11.507 1.00 13.95 158 PHE A CA 1
ATOM 1239 C C . PHE A 1 155 ? 51.305 62.249 10.003 1.00 14.15 158 PHE A C 1
ATOM 1240 O O . PHE A 1 155 ? 51.932 61.465 9.287 1.00 15.14 158 PHE A O 1
ATOM 1248 N N A ALA A 1 156 ? 50.491 63.185 9.521 0.50 14.25 159 ALA A N 1
ATOM 1249 N N B ALA A 1 156 ? 50.377 63.080 9.547 0.50 14.31 159 ALA A N 1
ATOM 1250 C CA A ALA A 1 156 ? 50.220 63.335 8.086 0.50 14.59 159 ALA A CA 1
ATOM 1251 C CA B ALA A 1 156 ? 50.129 63.244 8.124 0.50 14.75 159 ALA A CA 1
ATOM 1252 C C A ALA A 1 156 ? 51.237 64.228 7.345 0.50 14.16 159 ALA A C 1
ATOM 1253 C C B ALA A 1 156 ? 51.417 63.730 7.469 0.50 14.50 159 ALA A C 1
ATOM 1254 O O A ALA A 1 156 ? 51.652 65.275 7.847 0.50 14.13 159 ALA A O 1
ATOM 1255 O O B ALA A 1 156 ? 52.071 64.636 7.979 0.50 14.71 159 ALA A O 1
ATOM 1258 N N A SER A 1 157 ? 51.606 63.810 6.133 0.50 13.96 160 SER A N 1
ATOM 1259 N N B SER A 1 157 ? 51.806 63.093 6.367 0.50 14.48 160 SER A N 1
ATOM 1260 C CA A SER A 1 157 ? 52.628 64.485 5.344 0.50 13.23 160 SER A CA 1
ATOM 1261 C CA B SER A 1 157 ? 52.841 63.656 5.524 0.50 14.44 160 SER A CA 1
ATOM 1262 C C A SER A 1 157 ? 52.050 65.493 4.342 0.50 12.72 160 SER A C 1
ATOM 1263 C C B SER A 1 157 ? 52.189 64.500 4.444 0.50 14.27 160 SER A C 1
ATOM 1264 O O A SER A 1 157 ? 51.496 65.109 3.297 0.50 11.90 160 SER A O 1
ATOM 1265 O O B SER A 1 157 ? 51.709 63.980 3.450 0.50 14.18 160 SER A O 1
ATOM 1270 N N A PHE A 1 158 ? 52.192 66.780 4.640 0.50 12.88 161 PHE A N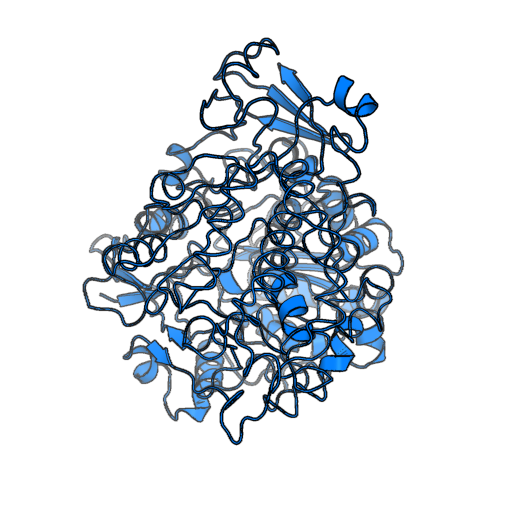 1
ATOM 1271 N N B PHE A 1 158 ? 52.150 65.811 4.653 0.50 13.37 161 PHE A N 1
ATOM 1272 C CA A PHE A 1 158 ? 51.765 67.805 3.682 0.50 12.63 161 PHE A CA 1
ATOM 1273 C CA B PHE A 1 158 ? 51.627 66.707 3.629 0.50 14.21 161 PHE A CA 1
ATOM 1274 C C A PHE A 1 158 ? 52.596 67.746 2.401 0.50 13.18 161 PHE A C 1
ATOM 1275 C C B PHE A 1 158 ? 52.451 66.601 2.352 0.50 14.17 161 PHE A C 1
ATOM 1276 O O A PHE A 1 158 ? 52.073 67.963 1.320 0.50 12.95 161 PHE A O 1
ATOM 1277 O O B PHE A 1 158 ? 51.911 66.704 1.249 0.50 14.72 161 PHE A O 1
ATOM 1292 N N A ALA A 1 159 ? 53.879 67.420 2.527 0.50 13.41 162 ALA A N 1
ATOM 1293 N N B ALA A 1 159 ? 53.759 66.402 2.508 0.50 14.38 162 ALA A N 1
ATOM 1294 C CA A ALA A 1 159 ? 54.779 67.346 1.365 0.50 13.78 162 ALA A CA 1
ATOM 1295 C CA B ALA A 1 159 ? 54.662 66.355 1.359 0.50 14.81 162 ALA A CA 1
ATOM 1296 C C A ALA A 1 159 ? 54.429 66.223 0.387 0.50 13.60 162 ALA A C 1
ATOM 1297 C C B ALA A 1 159 ? 54.416 65.144 0.455 0.50 14.61 162 ALA A C 1
ATOM 1298 O O A ALA A 1 159 ? 54.594 66.369 -0.823 0.50 13.59 162 ALA A O 1
ATOM 1299 O O B ALA A 1 159 ? 54.566 65.236 -0.761 0.50 14.94 162 ALA A O 1
ATOM 1302 N N A ASP A 1 160 ? 53.962 65.095 0.907 0.50 13.46 163 ASP A N 1
ATOM 1303 N N B ASP A 1 160 ? 54.034 64.012 1.041 0.50 14.96 163 ASP A N 1
ATOM 1304 C CA A ASP A 1 160 ? 53.776 63.924 0.062 0.50 13.68 163 ASP A CA 1
ATOM 1305 C CA B ASP A 1 160 ? 53.898 62.779 0.259 0.50 15.04 163 ASP A CA 1
ATOM 1306 C C A ASP A 1 160 ? 52.327 63.626 -0.299 0.50 13.15 163 ASP A C 1
ATOM 1307 C C B ASP A 1 160 ? 52.454 62.411 -0.075 0.50 14.44 163 ASP A C 1
ATOM 1308 O O A ASP A 1 160 ? 52.072 62.796 -1.164 0.50 13.07 163 ASP A O 1
ATOM 1309 O O B ASP A 1 160 ? 52.204 61.476 -0.825 0.50 14.73 163 ASP A O 1
ATOM 1318 N N A SER A 1 161 ? 51.384 64.320 0.324 0.50 12.13 164 SER A N 1
ATOM 1319 N N B SER A 1 161 ? 51.502 63.154 0.469 0.50 13.74 164 SER A N 1
ATOM 1320 C CA A SER A 1 161 ? 49.965 64.026 0.079 0.50 11.42 164 SER A CA 1
ATOM 1321 C CA B SER A 1 161 ? 50.099 62.837 0.226 0.50 13.05 164 SER A CA 1
ATOM 1322 C C A SER A 1 161 ? 49.476 64.535 -1.271 0.50 10.66 164 SER A C 1
ATOM 1323 C C B SER A 1 161 ? 49.626 63.292 -1.143 0.50 12.97 164 SER A C 1
ATOM 1324 O O A SER A 1 161 ? 49.827 65.634 -1.691 0.50 10.97 164 SER A O 1
ATOM 1325 O O B SER A 1 161 ? 49.989 64.368 -1.611 0.50 12.09 164 SER A O 1
ATOM 1330 N N A ASN A 1 162 ? 48.663 63.724 -1.944 0.50 10.00 165 ASN A N 1
ATOM 1331 N N B ASN A 1 162 ? 48.790 62.475 -1.773 0.50 11.65 165 ASN A N 1
ATOM 1332 C CA A ASN A 1 162 ? 47.979 64.148 -3.161 0.50 9.22 165 ASN A CA 1
ATOM 1333 C CA B ASN A 1 162 ? 48.085 62.886 -2.985 0.50 11.71 165 ASN A CA 1
ATOM 1334 C C A ASN A 1 162 ? 46.520 64.424 -2.875 0.50 8.55 165 ASN A C 1
ATOM 1335 C C B ASN A 1 162 ? 46.603 63.125 -2.705 0.50 11.12 165 ASN A C 1
ATOM 1336 O O A ASN A 1 162 ? 45.773 64.857 -3.744 0.50 7.86 165 ASN A O 1
ATOM 1337 O O B ASN A 1 162 ? 45.835 63.513 -3.583 0.50 11.20 165 ASN A O 1
ATOM 1346 N N A CYS A 1 163 ? 46.136 64.199 -1.625 0.50 7.62 166 CYS A N 1
ATOM 1347 N N B CYS A 1 163 ? 46.217 62.893 -1.458 0.50 10.34 166 CYS A N 1
ATOM 1348 C CA A CYS A 1 163 ? 44.834 64.586 -1.126 0.50 8.16 166 CYS A CA 1
ATOM 1349 C CA B CYS A 1 163 ? 44.893 63.259 -0.978 0.50 9.51 166 CYS A CA 1
ATOM 1350 C C A CYS A 1 163 ? 44.960 64.868 0.358 0.50 7.63 166 CYS A C 1
ATOM 1351 C C B CYS A 1 163 ? 45.011 63.574 0.495 0.50 9.22 166 CYS A C 1
ATOM 1352 O O A CYS A 1 163 ? 45.593 64.093 1.097 0.50 7.79 166 CYS A O 1
ATOM 1353 O O B CYS A 1 163 ? 45.645 62.840 1.241 0.50 9.28 166 CYS A O 1
ATOM 1358 N N A LEU A 1 164 ? 44.390 66.002 0.765 0.50 7.14 167 LEU A N 1
ATOM 1359 N N B LEU A 1 164 ? 44.404 64.691 0.881 0.50 9.01 167 LEU A N 1
ATOM 1360 C CA A LEU A 1 164 ? 44.309 66.379 2.171 0.50 7.92 167 LEU A CA 1
ATOM 1361 C CA B LEU A 1 164 ? 44.338 65.126 2.263 0.50 9.56 167 LEU A CA 1
ATOM 1362 C C A LEU A 1 164 ? 42.840 66.514 2.540 0.50 8.56 167 LEU A C 1
ATOM 1363 C C B LEU A 1 164 ? 42.875 65.241 2.643 0.50 9.95 167 LEU A C 1
ATOM 1364 O O A LEU A 1 164 ? 42.078 67.110 1.789 0.50 8.55 167 LEU A O 1
ATOM 1365 O O B LEU A 1 164 ? 42.074 65.807 1.908 0.50 10.34 167 LEU A O 1
ATOM 1374 N N A LEU A 1 165 ? 42.462 65.988 3.705 0.50 8.82 168 LEU A N 1
ATOM 1375 N N B LEU A 1 165 ? 42.530 64.715 3.808 0.50 9.90 168 LEU A N 1
ATOM 1376 C CA A LEU A 1 165 ? 41.108 66.137 4.227 0.50 9.37 168 LEU A CA 1
ATOM 1377 C CA B LEU A 1 165 ? 41.187 64.888 4.313 0.50 11.04 168 LEU A CA 1
ATOM 1378 C C A LEU A 1 165 ? 41.171 66.964 5.516 0.50 9.17 168 LEU A C 1
ATOM 1379 C C B LEU A 1 165 ? 41.233 65.734 5.581 0.50 11.24 168 LEU A C 1
ATOM 1380 O O A LEU A 1 165 ? 41.750 66.523 6.516 0.50 10.09 168 LEU A O 1
ATOM 1381 O O B LEU A 1 165 ? 41.796 65.320 6.580 0.50 11.20 168 LEU A O 1
ATOM 1390 N N A PHE A 1 166 ? 40.593 68.167 5.463 0.50 9.10 169 PHE A N 1
ATOM 1391 N N B PHE A 1 166 ? 40.637 66.918 5.509 0.50 11.00 169 PHE A N 1
ATOM 1392 C CA A PHE A 1 166 ? 40.582 69.121 6.583 0.50 8.67 169 PHE A CA 1
ATOM 1393 C CA B PHE A 1 166 ? 40.622 67.889 6.595 0.50 11.36 169 PHE A CA 1
ATOM 1394 C C A PHE A 1 166 ? 39.282 69.056 7.373 0.50 9.43 169 PHE A C 1
ATOM 1395 C C B PHE A 1 166 ? 39.330 67.821 7.395 0.50 10.85 169 PHE A C 1
ATOM 1396 O O A PHE A 1 166 ? 38.202 69.163 6.797 0.50 9.04 169 PHE A O 1
ATOM 1397 O O B PHE A 1 166 ? 38.240 67.940 6.837 0.50 10.65 169 PHE A O 1
ATOM 1412 N N A ILE A 1 167 ? 39.392 68.881 8.685 0.50 9.73 170 ILE A N 1
ATOM 1413 N N B ILE A 1 167 ? 39.469 67.664 8.713 0.50 11.18 170 ILE A N 1
ATOM 1414 C CA A ILE A 1 167 ? 38.248 68.951 9.591 0.50 10.43 170 ILE A CA 1
ATOM 1415 C CA B ILE A 1 167 ? 38.351 67.768 9.654 0.50 11.70 170 ILE A CA 1
ATOM 1416 C C A ILE A 1 167 ? 38.369 70.306 10.298 0.50 10.50 170 ILE A C 1
ATOM 1417 C C B ILE A 1 167 ? 38.436 69.139 10.324 0.50 11.97 170 ILE A C 1
ATOM 1418 O O A ILE A 1 167 ? 39.216 70.476 11.164 0.50 9.04 170 ILE A O 1
ATOM 1419 O O B ILE A 1 167 ? 39.256 69.347 11.212 0.50 11.85 170 ILE A O 1
ATOM 1428 N N A GLY A 1 168 ? 37.538 71.280 9.939 0.50 10.34 171 GLY A N 1
ATOM 1429 N N B GLY A 1 168 ? 37.602 70.074 9.887 0.50 12.04 171 GLY A N 1
ATOM 1430 C CA A GLY A 1 168 ? 37.766 72.641 10.430 0.50 10.96 171 GLY A CA 1
ATOM 1431 C CA B GLY A 1 168 ? 37.741 71.461 10.316 0.50 11.63 171 GLY A CA 1
ATOM 1432 C C A GLY A 1 168 ? 39.113 73.148 9.933 0.50 10.93 171 GLY A C 1
ATOM 1433 C C B GLY A 1 168 ? 39.062 72.022 9.801 0.50 11.76 171 GLY A C 1
ATOM 1434 O O A GLY A 1 168 ? 39.347 73.244 8.726 0.50 11.09 171 GLY A O 1
ATOM 1435 O O B GLY A 1 168 ? 39.290 72.089 8.590 0.50 10.78 171 GLY A O 1
ATOM 1436 N N A LYS A 1 169 ? 40.009 73.475 10.860 0.50 11.10 172 LYS A N 1
ATOM 1437 N N B LYS A 1 169 ? 39.937 72.410 10.726 0.50 11.43 172 LYS A N 1
ATOM 1438 C CA A LYS A 1 169 ? 41.363 73.912 10.491 0.50 11.16 172 LYS A CA 1
ATOM 1439 C CA B LYS A 1 169 ? 41.270 72.930 10.386 0.50 12.02 172 LYS A CA 1
ATOM 1440 C C A LYS A 1 169 ? 41.319 75.217 9.685 0.50 11.02 172 LYS A C 1
ATOM 1441 C C B LYS A 1 169 ? 41.220 74.184 9.520 0.50 11.90 172 LYS A C 1
ATOM 1442 O O A LYS A 1 169 ? 41.644 75.263 8.486 0.50 10.82 172 LYS A O 1
ATOM 1443 O O B LYS A 1 169 ? 41.529 74.149 8.333 0.50 12.14 172 LYS A O 1
ATOM 1454 N N A ASN A 1 170 ? 40.911 76.276 10.372 0.50 11.69 173 ASN A N 1
ATOM 1455 N N B ASN A 1 170 ? 40.861 75.294 10.158 0.50 11.71 173 ASN A N 1
ATOM 1456 C CA A ASN A 1 170 ? 40.762 77.600 9.777 0.50 11.95 173 ASN A CA 1
ATOM 1457 C CA B ASN A 1 170 ? 40.686 76.576 9.504 0.50 11.62 173 ASN A CA 1
ATOM 1458 C C A ASN A 1 170 ? 42.141 78.248 9.613 0.50 12.10 173 ASN A C 1
ATOM 1459 C C B ASN A 1 170 ? 42.049 77.270 9.366 0.50 12.18 173 ASN A C 1
ATOM 1460 O O A ASN A 1 170 ? 42.443 79.286 10.187 0.50 12.00 173 ASN A O 1
ATOM 1461 O O B ASN A 1 170 ? 42.285 78.359 9.911 0.50 11.50 173 ASN A O 1
ATOM 1470 N N A LEU A 1 171 ? 42.987 77.599 8.828 0.50 11.89 174 LEU A N 1
ATOM 1471 N N B LEU A 1 171 ? 42.955 76.604 8.654 0.50 11.86 174 LEU A N 1
ATOM 1472 C CA A LEU A 1 171 ? 44.341 78.086 8.609 0.50 12.35 174 LEU A CA 1
ATOM 1473 C CA B LEU A 1 171 ? 44.323 77.069 8.507 0.50 12.62 174 LEU A CA 1
ATOM 1474 C C A LEU A 1 171 ? 44.368 79.463 7.960 0.50 12.57 174 LEU A C 1
ATOM 1475 C C B LEU A 1 171 ? 44.371 78.390 7.757 0.50 13.28 174 LEU A C 1
ATOM 1476 O O A LEU A 1 171 ? 43.546 79.788 7.098 0.50 11.75 174 LEU A O 1
ATOM 1477 O O B LEU A 1 171 ? 43.564 78.633 6.849 0.50 12.91 174 LEU A O 1
ATOM 1486 N N A SER A 1 172 ? 45.325 80.278 8.384 0.50 12.42 175 SER A N 1
ATOM 1487 N N B SER A 1 172 ? 45.322 79.236 8.142 0.50 13.43 175 SER A N 1
ATOM 1488 C CA A SER A 1 172 ? 45.466 81.603 7.813 0.50 13.24 175 SER A CA 1
ATOM 1489 C CA B SER A 1 172 ? 45.483 80.551 7.525 0.50 13.78 175 SER A CA 1
ATOM 1490 C C A SER A 1 172 ? 46.837 82.145 8.151 0.50 13.25 175 SER A C 1
ATOM 1491 C C B SER A 1 172 ? 46.842 81.146 7.847 0.50 14.21 175 SER A C 1
ATOM 1492 O O A SER A 1 172 ? 47.638 81.479 8.810 0.50 12.36 175 SER A O 1
ATOM 1493 O O B SER A 1 172 ? 47.665 80.524 8.515 0.50 14.14 175 SER A O 1
ATOM 1498 N N A ASN A 1 173 ? 47.106 83.365 7.704 0.50 13.78 176 ASN A N 1
ATOM 1499 N N B ASN A 1 173 ? 47.070 82.365 7.376 0.50 14.32 176 ASN A N 1
ATOM 1500 C CA A ASN A 1 173 ? 48.356 84.007 8.036 0.50 14.33 176 ASN A CA 1
ATOM 1501 C CA B ASN A 1 173 ? 48.330 83.027 7.660 0.50 14.59 176 ASN A CA 1
ATOM 1502 C C A ASN A 1 173 ? 48.557 84.211 9.535 0.50 14.37 176 ASN A C 1
ATOM 1503 C C B ASN A 1 173 ? 48.544 83.301 9.143 0.50 13.77 176 ASN A C 1
ATOM 1504 O O A ASN A 1 173 ? 49.653 84.559 9.962 0.50 14.17 176 ASN A O 1
ATOM 1505 O O B ASN A 1 173 ? 49.650 83.657 9.550 0.50 13.10 176 ASN A O 1
ATOM 1514 N N A HIS A 1 174 ? 47.512 83.983 10.330 0.50 13.51 177 HIS A N 1
ATOM 1515 N N B HIS A 1 174 ? 47.492 83.138 9.946 0.50 13.29 177 HIS A N 1
ATOM 1516 C CA A HIS A 1 174 ? 47.666 84.101 11.794 0.50 13.13 177 HIS A CA 1
ATOM 1517 C CA B HIS A 1 174 ? 47.629 83.349 11.388 0.50 13.46 177 HIS A CA 1
ATOM 1518 C C A HIS A 1 174 ? 47.059 82.956 12.604 0.50 12.75 177 HIS A C 1
ATOM 1519 C C B HIS A 1 174 ? 47.026 82.231 12.215 0.50 13.30 177 HIS A C 1
ATOM 1520 O O A HIS A 1 174 ? 46.843 83.082 13.814 0.50 12.87 177 HIS A O 1
ATOM 1521 O O B HIS A 1 174 ? 46.775 82.386 13.409 0.50 13.78 177 HIS A O 1
ATOM 1534 N N A ASN A 1 175 ? 46.776 81.849 11.925 0.50 12.42 178 ASN A N 1
ATOM 1535 N N B ASN A 1 175 ? 46.782 81.104 11.559 0.50 13.10 178 ASN A N 1
ATOM 1536 C CA A ASN A 1 175 ? 46.409 80.604 12.585 0.50 12.49 178 ASN A CA 1
ATOM 1537 C CA B ASN A 1 175 ? 46.419 79.872 12.264 0.50 12.91 178 ASN A CA 1
ATOM 1538 C C A ASN A 1 175 ? 47.283 79.526 11.976 0.50 12.09 178 ASN A C 1
ATOM 1539 C C B ASN A 1 175 ? 47.274 78.716 11.759 0.50 13.04 178 ASN A C 1
ATOM 1540 O O A ASN A 1 175 ? 47.072 79.122 10.822 0.50 12.10 178 ASN A O 1
ATOM 1541 O O B ASN A 1 175 ? 46.999 78.138 10.698 0.50 12.78 178 ASN A O 1
ATOM 1550 N N A TRP A 1 176 ? 48.290 79.091 12.741 0.50 12.26 179 TRP A N 1
ATOM 1551 N N B TRP A 1 176 ? 48.336 78.408 12.500 0.50 12.69 179 TRP A N 1
ATOM 1552 C CA A TRP A 1 176 ? 49.194 78.044 12.287 0.50 12.02 179 TRP A CA 1
ATOM 1553 C CA B TRP A 1 176 ? 49.253 77.346 12.105 0.50 12.75 179 TRP A CA 1
ATOM 1554 C C A TRP A 1 176 ? 49.718 78.377 10.888 0.50 11.99 179 TRP A C 1
ATOM 1555 C C B TRP A 1 176 ? 49.780 77.610 10.697 0.50 12.94 179 TRP A C 1
ATOM 1556 O O A TRP A 1 176 ? 49.549 77.612 9.939 0.50 12.11 179 TRP A O 1
ATOM 1557 O O B TRP A 1 176 ? 49.655 76.775 9.799 0.50 13.18 179 TRP A O 1
ATOM 1578 N N A VAL A 1 177 ? 50.351 79.541 10.777 0.50 11.67 180 VAL A N 1
ATOM 1579 N N B VAL A 1 177 ? 50.391 78.779 10.524 0.50 12.76 180 VAL A N 1
ATOM 1580 C CA A VAL A 1 177 ? 50.790 80.068 9.479 0.50 12.05 180 VAL A CA 1
ATOM 1581 C CA B VAL A 1 177 ? 50.775 79.268 9.193 0.50 13.52 180 VAL A CA 1
ATOM 1582 C C A VAL A 1 177 ? 51.735 79.109 8.725 0.50 11.98 180 VAL A C 1
ATOM 1583 C C B VAL A 1 177 ? 51.730 78.307 8.490 0.50 13.72 180 VAL A C 1
ATOM 1584 O O A VAL A 1 177 ? 51.635 78.967 7.504 0.50 12.00 180 VAL A O 1
ATOM 1585 O O B VAL A 1 177 ? 51.683 78.156 7.273 0.50 13.34 180 VAL A O 1
ATOM 1592 N N A SER A 1 178 ? 52.643 78.449 9.438 0.50 12.09 181 SER A N 1
ATOM 1593 N N B SER A 1 178 ? 52.591 77.648 9.249 0.50 13.82 181 SER A N 1
ATOM 1594 C CA A SER A 1 178 ? 53.496 77.454 8.785 0.50 12.63 181 SER A CA 1
ATOM 1595 C CA B SER A 1 178 ? 53.472 76.656 8.650 0.50 13.74 181 SER A CA 1
ATOM 1596 C C A SER A 1 178 ? 52.685 76.375 8.075 0.50 12.53 181 SER A C 1
ATOM 1597 C C B SER A 1 178 ? 52.690 75.516 7.988 0.50 13.75 181 SER A C 1
ATOM 1598 O O A SER A 1 178 ? 52.967 76.047 6.919 0.50 12.89 181 SER A O 1
ATOM 1599 O O B SER A 1 178 ? 53.031 75.074 6.878 0.50 13.22 181 SER A O 1
ATOM 1604 N N A GLN A 1 179 ? 51.668 75.845 8.748 0.50 12.70 182 GLN A N 1
ATOM 1605 N N B GLN A 1 179 ? 51.645 75.029 8.657 0.50 13.54 182 GLN A N 1
ATOM 1606 C CA A GLN A 1 179 ? 50.841 74.823 8.128 0.50 12.91 182 GLN A CA 1
ATOM 1607 C CA B GLN A 1 179 ? 50.864 73.943 8.077 0.50 13.62 182 GLN A CA 1
ATOM 1608 C C A GLN A 1 179 ? 49.968 75.416 7.006 0.50 13.01 182 GLN A C 1
ATOM 1609 C C B GLN A 1 179 ? 49.965 74.444 6.950 0.50 13.77 182 GLN A C 1
ATOM 1610 O O A GLN A 1 179 ? 49.690 74.748 6.004 0.50 12.53 182 GLN A O 1
ATOM 1611 O O B GLN A 1 179 ? 49.699 73.718 6.001 0.50 13.46 182 GLN A O 1
ATOM 1622 N N A PHE A 1 180 ? 49.542 76.665 7.177 0.50 13.29 183 PHE A N 1
ATOM 1623 N N B PHE A 1 180 ? 49.506 75.685 7.052 0.50 13.58 183 PHE A N 1
ATOM 1624 C CA A PHE A 1 180 ? 48.878 77.403 6.099 0.50 12.96 183 PHE A CA 1
ATOM 1625 C CA B PHE A 1 180 ? 48.793 76.315 5.951 0.50 13.97 183 PHE A CA 1
ATOM 1626 C C A PHE A 1 180 ? 49.749 77.422 4.835 0.50 13.35 183 PHE A C 1
ATOM 1627 C C B PHE A 1 180 ? 49.687 76.333 4.715 0.50 14.22 183 PHE A C 1
ATOM 1628 O O A PHE A 1 180 ? 49.274 77.149 3.719 0.50 12.78 183 PHE A O 1
ATOM 1629 O O B PHE A 1 180 ? 49.233 76.059 3.601 0.50 13.57 183 PHE A O 1
ATOM 1644 N N A ASN A 1 181 ? 51.034 77.715 5.015 0.50 13.52 184 ASN A N 1
ATOM 1645 N N B ASN A 1 181 ? 50.964 76.657 4.909 0.50 14.41 184 ASN A N 1
ATOM 1646 C CA A ASN A 1 181 ? 51.979 77.692 3.901 0.50 14.16 184 ASN A CA 1
ATOM 1647 C CA B ASN A 1 181 ? 51.896 76.696 3.775 0.50 14.78 184 ASN A CA 1
ATOM 1648 C C A ASN A 1 181 ? 52.237 76.290 3.352 0.50 14.16 184 ASN A C 1
ATOM 1649 C C B ASN A 1 181 ? 52.190 75.304 3.223 0.50 15.18 184 ASN A C 1
ATOM 1650 O O A ASN A 1 181 ? 52.361 76.113 2.137 0.50 13.78 184 ASN A O 1
ATOM 1651 O O B ASN A 1 181 ? 52.306 75.121 2.014 0.50 14.85 184 ASN A O 1
ATOM 1660 N N A ASP A 1 182 ? 52.300 75.297 4.237 0.50 13.97 185 ASP A N 1
ATOM 1661 N N B ASP A 1 182 ? 52.271 74.319 4.111 0.50 15.06 185 ASP A N 1
ATOM 1662 C CA A ASP A 1 182 ? 52.388 73.902 3.816 0.50 14.04 185 ASP A CA 1
ATOM 1663 C CA B ASP A 1 182 ? 52.386 72.926 3.695 0.50 15.48 185 ASP A CA 1
ATOM 1664 C C A ASP A 1 182 ? 51.216 73.527 2.912 0.50 13.73 185 ASP A C 1
ATOM 1665 C C B ASP A 1 182 ? 51.169 72.517 2.874 0.50 14.94 185 ASP A C 1
ATOM 1666 O O A ASP A 1 182 ? 51.402 72.906 1.873 0.50 13.79 185 ASP A O 1
ATOM 1667 O O B ASP A 1 182 ? 51.298 71.784 1.894 0.50 14.26 185 ASP A O 1
ATOM 1676 N N A LEU A 1 183 ? 50.011 73.917 3.317 0.50 12.89 186 LEU A N 1
ATOM 1677 N N B LEU A 1 183 ? 49.983 72.942 3.297 0.50 14.64 186 LEU A N 1
ATOM 1678 C CA A LEU A 1 183 ? 48.818 73.634 2.526 0.50 13.24 186 LEU A CA 1
ATOM 1679 C CA B LEU A 1 183 ? 48.774 72.627 2.532 0.50 14.69 186 LEU A CA 1
ATOM 1680 C C A LEU A 1 183 ? 48.906 74.271 1.145 0.50 12.97 186 LEU A C 1
ATOM 1681 C C B LEU A 1 183 ? 48.873 73.222 1.138 0.50 15.26 186 LEU A C 1
ATOM 1682 O O A LEU A 1 183 ? 48.609 73.635 0.129 0.50 12.89 186 LEU A O 1
ATOM 1683 O O B LEU A 1 183 ? 48.652 72.536 0.142 0.50 15.16 186 LEU A O 1
ATOM 1692 N N A LYS A 1 184 ? 49.288 75.537 1.112 0.50 13.37 187 LYS A N 1
ATOM 1693 N N B LYS A 1 184 ? 49.215 74.501 1.062 0.50 14.97 187 LYS A N 1
ATOM 1694 C CA A LYS A 1 184 ? 49.357 76.249 -0.155 0.50 13.89 187 LYS A CA 1
ATOM 1695 C CA B LYS A 1 184 ? 49.277 75.165 -0.237 0.50 15.71 187 LYS A CA 1
ATOM 1696 C C A LYS A 1 184 ? 50.355 75.590 -1.100 0.50 13.83 187 LYS A C 1
ATOM 1697 C C B LYS A 1 184 ? 50.321 74.539 -1.156 0.50 15.53 187 LYS A C 1
ATOM 1698 O O A LYS A 1 184 ? 50.088 75.447 -2.305 0.50 13.19 187 LYS A O 1
ATOM 1699 O O B LYS A 1 184 ? 50.100 74.432 -2.362 0.50 15.24 187 LYS A O 1
ATOM 1710 N N A ALA A 1 185 ? 51.488 75.160 -0.547 0.50 13.14 188 ALA A N 1
ATOM 1711 N N B ALA A 1 185 ? 51.458 74.137 -0.600 0.50 15.39 188 ALA A N 1
ATOM 1712 C CA A ALA A 1 185 ? 52.491 74.433 -1.316 0.50 13.45 188 ALA A CA 1
ATOM 1713 C CA B ALA A 1 185 ? 52.454 73.429 -1.411 0.50 15.26 188 ALA A CA 1
ATOM 1714 C C A ALA A 1 185 ? 51.909 73.155 -1.897 0.50 12.91 188 ALA A C 1
ATOM 1715 C C B ALA A 1 185 ? 51.890 72.101 -1.933 0.50 15.37 188 ALA A C 1
ATOM 1716 O O A ALA A 1 185 ? 52.093 72.861 -3.079 0.50 12.78 188 ALA A O 1
ATOM 1717 O O B ALA A 1 185 ? 52.050 71.756 -3.109 0.50 14.87 188 ALA A O 1
ATOM 1720 N N A ALA A 1 186 ? 51.189 72.414 -1.058 0.50 13.27 189 ALA A N 1
ATOM 1721 N N B ALA A 1 186 ? 51.211 71.360 -1.064 0.50 15.26 189 ALA A N 1
ATOM 1722 C CA A ALA A 1 186 ? 50.544 71.166 -1.464 0.50 13.45 189 ALA A CA 1
ATOM 1723 C CA B ALA A 1 186 ? 50.548 70.132 -1.486 0.50 15.23 189 ALA A CA 1
ATOM 1724 C C A ALA A 1 186 ? 49.589 71.391 -2.627 0.50 13.80 189 ALA A C 1
ATOM 1725 C C B ALA A 1 186 ? 49.543 70.390 -2.606 0.50 15.00 189 ALA A C 1
ATOM 1726 O O A ALA A 1 186 ? 49.634 70.688 -3.631 0.50 13.62 189 ALA A O 1
ATOM 1727 O O B ALA A 1 186 ? 49.505 69.668 -3.603 0.50 14.40 189 ALA A O 1
ATOM 1730 N N A LEU A 1 187 ? 48.700 72.363 -2.470 0.50 13.92 190 LEU A N 1
ATOM 1731 N N B LEU A 1 187 ? 48.710 71.411 -2.440 0.50 15.09 190 LEU A N 1
ATOM 1732 C CA A LEU A 1 187 ? 47.738 72.674 -3.521 0.50 14.23 190 LEU A CA 1
ATOM 1733 C CA B LEU A 1 187 ? 47.715 71.698 -3.470 0.50 14.96 190 LEU A CA 1
ATOM 1734 C C A LEU A 1 187 ? 48.431 72.950 -4.861 0.50 14.40 190 LEU A C 1
ATOM 1735 C C B LEU A 1 187 ? 48.383 72.036 -4.799 0.50 15.43 190 LEU A C 1
ATOM 1736 O O A LEU A 1 187 ? 47.966 72.523 -5.929 0.50 14.43 190 LEU A O 1
ATOM 1737 O O B LEU A 1 187 ? 47.905 71.623 -5.850 0.50 14.75 190 LEU A O 1
ATOM 1746 N N A LYS A 1 188 ? 49.554 73.653 -4.806 0.50 14.13 191 LYS A N 1
ATOM 1747 N N B LYS A 1 188 ? 49.495 72.766 -4.763 0.50 15.19 191 LYS A N 1
ATOM 1748 C CA A LYS A 1 188 ? 50.269 74.013 -6.024 0.50 14.20 191 LYS A CA 1
ATOM 1749 C CA B LYS A 1 188 ? 50.206 73.075 -6.013 0.50 15.79 191 LYS A CA 1
ATOM 1750 C C A LYS A 1 188 ? 50.961 72.808 -6.652 0.50 13.75 191 LYS A C 1
ATOM 1751 C C B LYS A 1 188 ? 50.836 71.835 -6.675 0.50 15.71 191 LYS A C 1
ATOM 1752 O O A LYS A 1 188 ? 51.287 72.818 -7.838 0.50 13.28 191 LYS A O 1
ATOM 1753 O O B LYS A 1 188 ? 51.091 71.839 -7.882 0.50 15.48 191 LYS A O 1
ATOM 1764 N N A ARG A 1 189 ? 51.176 71.772 -5.849 0.50 13.66 192 ARG A N 1
ATOM 1765 N N B ARG A 1 189 ? 51.084 70.775 -5.902 0.50 15.40 192 ARG A N 1
ATOM 1766 C CA A ARG A 1 189 ? 51.700 70.507 -6.342 0.50 13.64 192 ARG A CA 1
ATOM 1767 C CA B ARG A 1 189 ? 51.528 69.490 -6.472 0.50 15.50 192 ARG A CA 1
ATOM 1768 C C A ARG A 1 189 ? 50.617 69.725 -7.056 0.50 13.78 192 ARG A C 1
ATOM 1769 C C B ARG A 1 189 ? 50.395 68.712 -7.135 0.50 15.15 192 ARG A C 1
ATOM 1770 O O A ARG A 1 189 ? 50.904 68.750 -7.761 0.50 14.87 192 ARG A O 1
ATOM 1771 O O B ARG A 1 189 ? 50.633 67.726 -7.833 0.50 15.63 192 ARG A O 1
ATOM 1786 N N A GLY A 1 190 ? 49.370 70.149 -6.859 0.50 12.62 193 GLY A N 1
ATOM 1787 N N B GLY A 1 190 ? 49.160 69.125 -6.891 0.50 14.23 193 GLY A N 1
ATOM 1788 C CA A GLY A 1 190 ? 48.223 69.452 -7.430 0.50 11.60 193 GLY A CA 1
ATOM 1789 C CA B GLY A 1 190 ? 48.028 68.387 -7.411 0.50 13.64 193 GLY A CA 1
ATOM 1790 C C A GLY A 1 190 ? 47.456 68.621 -6.417 0.50 11.05 193 GLY A C 1
ATOM 1791 C C B GLY A 1 190 ? 47.385 67.475 -6.388 0.50 12.45 193 GLY A C 1
ATOM 1792 O O A GLY A 1 190 ? 46.569 67.834 -6.776 0.50 11.27 193 GLY A O 1
ATOM 1793 O O B GLY A 1 190 ? 46.517 66.689 -6.735 0.50 13.21 193 GLY A O 1
ATOM 1794 N N A CYS A 1 191 ? 47.798 68.788 -5.145 0.50 9.81 194 CYS A N 1
ATOM 1795 N N B CYS A 1 191 ? 47.795 67.576 -5.125 0.50 11.36 194 CYS A N 1
ATOM 1796 C CA A CYS A 1 191 ? 47.139 68.029 -4.091 0.50 9.45 194 CYS A CA 1
ATOM 1797 C CA B CYS A 1 191 ? 47.177 66.786 -4.069 0.50 10.79 194 CYS A CA 1
ATOM 1798 C C A CYS A 1 191 ? 45.690 68.464 -3.994 0.50 9.19 194 CYS A C 1
ATOM 1799 C C B CYS A 1 191 ? 45.687 67.136 -3.968 0.50 10.76 194 CYS A C 1
ATOM 1800 O O A CYS A 1 191 ? 45.396 69.659 -4.017 0.50 9.00 194 CYS A O 1
ATOM 1801 O O B CYS A 1 191 ? 45.326 68.312 -3.995 0.50 10.13 194 CYS A O 1
ATOM 1806 N N A LYS A 1 192 ? 44.781 67.501 -3.888 0.50 9.18 195 LYS A N 1
ATOM 1807 N N B LYS A 1 192 ? 44.824 66.128 -3.864 0.50 11.04 195 LYS A N 1
ATOM 1808 C CA A LYS A 1 192 ? 43.366 67.828 -3.743 0.50 9.51 195 LYS A CA 1
ATOM 1809 C CA B LYS A 1 192 ? 43.398 66.382 -3.670 0.50 10.84 195 LYS A CA 1
ATOM 1810 C C A LYS A 1 192 ? 43.046 68.198 -2.300 0.50 9.63 195 LYS A C 1
ATOM 1811 C C B LYS A 1 192 ? 43.098 66.794 -2.228 0.50 10.34 195 LYS A C 1
ATOM 1812 O O A LYS A 1 192 ? 43.780 67.828 -1.384 0.50 9.76 195 LYS A O 1
ATOM 1813 O O B LYS A 1 192 ? 43.822 66.425 -1.314 0.50 10.28 195 LYS A O 1
ATOM 1824 N N A LEU A 1 193 ? 41.979 68.961 -2.096 0.50 9.07 196 LEU A N 1
ATOM 1825 N N B LEU A 1 193 ? 42.032 67.565 -2.040 0.50 10.01 196 LEU A N 1
ATOM 1826 C CA A LEU A 1 193 ? 41.609 69.362 -0.746 0.50 8.71 196 LEU A CA 1
ATOM 1827 C CA B LEU A 1 193 ? 41.625 67.998 -0.710 0.50 9.69 196 LEU A CA 1
ATOM 1828 C C A LEU A 1 193 ? 40.126 69.152 -0.482 0.50 8.34 196 LEU A C 1
ATOM 1829 C C B LEU A 1 193 ? 40.136 67.732 -0.461 0.50 9.51 196 LEU A C 1
ATOM 1830 O O A LEU A 1 193 ? 39.289 69.654 -1.222 0.50 8.21 196 LEU A O 1
ATOM 1831 O O B LEU A 1 193 ? 39.278 68.162 -1.243 0.50 9.81 196 LEU A O 1
ATOM 1840 N N A ILE A 1 194 ? 39.821 68.438 0.597 0.50 7.99 197 ILE A N 1
ATOM 1841 N N B ILE A 1 194 ? 39.849 67.023 0.625 0.50 9.25 197 ILE A N 1
ATOM 1842 C CA A ILE A 1 194 ? 38.453 68.207 1.016 0.50 7.50 197 ILE A CA 1
ATOM 1843 C CA B ILE A 1 194 ? 38.483 66.812 1.093 0.50 8.71 197 ILE A CA 1
ATOM 1844 C C A ILE A 1 194 ? 38.320 68.895 2.364 0.50 7.34 197 ILE A C 1
ATOM 1845 C C B ILE A 1 194 ? 38.350 67.549 2.423 0.50 8.41 197 ILE A C 1
ATOM 1846 O O A ILE A 1 194 ? 39.141 68.645 3.264 0.50 7.24 197 ILE A O 1
ATOM 1847 O O B ILE A 1 194 ? 39.167 67.349 3.312 0.50 8.79 197 ILE A O 1
ATOM 1856 N N A VAL A 1 195 ? 37.318 69.756 2.507 0.50 7.87 198 VAL A N 1
ATOM 1857 N N B VAL A 1 195 ? 37.351 68.422 2.550 0.50 8.30 198 VAL A N 1
ATOM 1858 C CA A VAL A 1 195 ? 37.111 70.492 3.764 0.50 7.44 198 VAL A CA 1
ATOM 1859 C CA B VAL A 1 195 ? 37.133 69.158 3.794 0.50 8.64 198 VAL A CA 1
ATOM 1860 C C A VAL A 1 195 ? 35.745 70.201 4.355 0.50 7.59 198 VAL A C 1
ATOM 1861 C C B VAL A 1 195 ? 35.783 68.800 4.399 0.50 8.14 198 VAL A C 1
ATOM 1862 O O A VAL A 1 195 ? 34.744 70.395 3.687 0.50 7.27 198 VAL A O 1
ATOM 1863 O O B VAL A 1 195 ? 34.745 68.890 3.731 0.50 8.62 198 VAL A O 1
ATOM 1870 N N A LEU A 1 196 ? 35.728 69.682 5.589 0.50 7.44 199 LEU A N 1
ATOM 1871 N N B LEU A 1 196 ? 35.806 68.384 5.665 0.50 8.81 199 LEU A N 1
ATOM 1872 C CA A LEU A 1 196 ? 34.507 69.531 6.361 0.50 7.76 199 LEU A CA 1
ATOM 1873 C CA B LEU A 1 196 ? 34.582 68.188 6.441 0.50 8.93 199 LEU A CA 1
ATOM 1874 C C A LEU A 1 196 ? 34.455 70.673 7.359 0.50 7.98 199 LEU A C 1
ATOM 1875 C C B LEU A 1 196 ? 34.477 69.371 7.394 0.50 8.79 199 LEU A C 1
ATOM 1876 O O A LEU A 1 196 ? 35.286 70.750 8.259 0.50 7.28 199 LEU A O 1
ATOM 1877 O O B LEU A 1 196 ? 35.305 69.523 8.289 0.50 8.35 199 LEU A O 1
ATOM 1886 N N A ASP A 1 197 ? 33.482 71.556 7.200 0.50 8.28 200 ASP A N 1
ATOM 1887 N N B ASP A 1 197 ? 33.494 70.237 7.185 0.50 9.26 200 ASP A N 1
ATOM 1888 C CA A ASP A 1 197 ? 33.320 72.695 8.107 0.50 9.07 200 ASP A CA 1
ATOM 1889 C CA B ASP A 1 197 ? 33.308 71.388 8.072 0.50 9.59 200 ASP A CA 1
ATOM 1890 C C A ASP A 1 197 ? 31.946 73.325 7.887 0.50 9.87 200 ASP A C 1
ATOM 1891 C C B ASP A 1 197 ? 31.941 71.998 7.847 0.50 10.18 200 ASP A C 1
ATOM 1892 O O A ASP A 1 197 ? 31.593 73.660 6.753 0.50 9.19 200 ASP A O 1
ATOM 1893 O O B ASP A 1 197 ? 31.598 72.332 6.718 0.50 10.09 200 ASP A O 1
ATOM 1902 N N A PRO A 1 198 ? 31.168 73.503 8.967 0.50 10.71 201 PRO A N 1
ATOM 1903 N N B PRO A 1 198 ? 31.172 72.194 8.924 0.50 10.52 201 PRO A N 1
ATOM 1904 C CA A PRO A 1 198 ? 29.874 74.183 8.802 0.50 11.68 201 PRO A CA 1
ATOM 1905 C CA B PRO A 1 198 ? 29.893 72.880 8.776 0.50 11.13 201 PRO A CA 1
ATOM 1906 C C A PRO A 1 198 ? 30.061 75.598 8.290 0.50 12.54 201 PRO A C 1
ATOM 1907 C C B PRO A 1 198 ? 30.009 74.313 8.205 0.50 11.69 201 PRO A C 1
ATOM 1908 O O A PRO A 1 198 ? 29.208 76.130 7.567 0.50 13.04 201 PRO A O 1
ATOM 1909 O O B PRO A 1 198 ? 29.082 74.752 7.536 0.50 12.26 201 PRO A O 1
ATOM 1916 N N A ARG A 1 199 ? 31.176 76.191 8.700 0.50 13.40 202 ARG A N 1
ATOM 1917 N N B ARG A 1 199 ? 31.136 75.004 8.442 0.50 12.87 202 ARG A N 1
ATOM 1918 C CA A ARG A 1 199 ? 31.568 77.502 8.260 0.50 14.70 202 ARG A CA 1
ATOM 1919 C CA B ARG A 1 199 ? 31.365 76.446 8.063 0.50 13.39 202 ARG A CA 1
ATOM 1920 C C A ARG A 1 199 ? 32.388 77.320 7.017 0.50 15.36 202 ARG A C 1
ATOM 1921 C C B ARG A 1 199 ? 32.125 76.751 6.715 0.50 14.83 202 ARG A C 1
ATOM 1922 O O A ARG A 1 199 ? 33.394 76.636 6.942 0.50 16.07 202 ARG A O 1
ATOM 1923 O O B ARG A 1 199 ? 33.007 75.953 6.381 0.50 13.93 202 ARG A O 1
ATOM 1938 N N . ARG A 1 200 ? 31.848 77.882 5.988 1.00 16.34 203 ARG A N 1
ATOM 1939 C CA . ARG A 1 200 ? 32.623 78.235 4.790 1.00 16.47 203 ARG A CA 1
ATOM 1940 C C . ARG A 1 200 ? 33.883 79.036 5.094 1.00 16.00 203 ARG A C 1
ATOM 1941 O O . ARG A 1 200 ? 33.911 80.264 5.013 1.00 18.51 203 ARG A O 1
ATOM 1949 N N A THR A 1 201 ? 35.005 78.420 5.420 0.70 16.45 204 THR A N 1
ATOM 1950 N N B THR A 1 201 ? 34.848 78.200 5.489 0.30 13.90 204 THR A N 1
ATOM 1951 C CA A THR A 1 201 ? 36.202 79.246 5.719 0.70 15.28 204 THR A CA 1
ATOM 1952 C CA B THR A 1 201 ? 36.248 78.492 5.650 0.30 10.78 204 THR A CA 1
ATOM 1953 C C A THR A 1 201 ? 37.022 79.568 4.445 0.70 14.69 204 THR A C 1
ATOM 1954 C C B THR A 1 201 ? 36.940 78.501 4.302 0.30 10.02 204 THR A C 1
ATOM 1955 O O A THR A 1 201 ? 36.629 79.181 3.345 0.70 15.01 204 THR A O 1
ATOM 1956 O O B THR A 1 201 ? 36.484 77.896 3.322 0.30 8.27 204 THR A O 1
ATOM 1963 N N A LYS A 1 202 ? 38.156 80.261 4.584 0.70 14.71 205 LYS A N 1
ATOM 1964 N N B LYS A 1 202 ? 38.093 79.147 4.278 0.30 8.70 205 LYS A N 1
ATOM 1965 C CA A LYS A 1 202 ? 39.064 80.434 3.443 0.70 14.31 205 LYS A CA 1
ATOM 1966 C CA B LYS A 1 202 ? 38.873 79.221 3.066 0.30 8.30 205 LYS A CA 1
ATOM 1967 C C A LYS A 1 202 ? 39.588 79.102 2.894 0.70 14.06 205 LYS A C 1
ATOM 1968 C C B LYS A 1 202 ? 39.340 77.842 2.628 0.30 7.65 205 LYS A C 1
ATOM 1969 O O A LYS A 1 202 ? 39.624 78.906 1.671 0.70 14.27 205 LYS A O 1
ATOM 1970 O O B LYS A 1 202 ? 39.357 77.556 1.438 0.30 7.25 205 LYS A O 1
ATOM 1981 N N A VAL A 1 203 ? 39.982 78.187 3.784 0.70 13.91 206 VAL A N 1
ATOM 1982 N N B VAL A 1 203 ? 39.714 76.989 3.579 0.30 7.16 206 VAL A N 1
ATOM 1983 C CA A VAL A 1 203 ? 40.359 76.843 3.330 0.70 12.98 206 VAL A CA 1
ATOM 1984 C CA B VAL A 1 203 ? 40.104 75.624 3.206 0.30 7.26 206 VAL A CA 1
ATOM 1985 C C A VAL A 1 203 ? 39.174 76.142 2.647 0.70 12.54 206 VAL A C 1
ATOM 1986 C C B VAL A 1 203 ? 38.930 74.865 2.572 0.30 7.28 206 VAL A C 1
ATOM 1987 O O A VAL A 1 203 ? 39.364 75.485 1.636 0.70 12.65 206 VAL A O 1
ATOM 1988 O O B VAL A 1 203 ? 39.116 74.226 1.552 0.30 6.97 206 VAL A O 1
ATOM 1995 N N A ALA A 1 204 ? 37.949 76.307 3.169 0.50 10.87 207 ALA A N 1
ATOM 1996 N N B ALA A 1 204 ? 37.732 74.968 3.156 0.50 8.18 207 ALA A N 1
ATOM 1997 C CA A ALA A 1 204 ? 36.753 75.781 2.480 0.50 11.13 207 ALA A CA 1
ATOM 1998 C CA B ALA A 1 204 ? 36.513 74.448 2.537 0.50 9.66 207 ALA A CA 1
ATOM 1999 C C A ALA A 1 204 ? 36.636 76.310 1.053 0.50 10.72 207 ALA A C 1
ATOM 2000 C C B ALA A 1 204 ? 36.356 74.873 1.081 0.50 10.61 207 ALA A C 1
ATOM 2001 O O A ALA A 1 204 ? 36.312 75.545 0.142 0.50 11.21 207 ALA A O 1
ATOM 2002 O O B ALA A 1 204 ? 36.043 74.041 0.227 0.50 10.73 207 ALA A O 1
ATOM 2005 N N A GLU A 1 205 ? 36.924 77.598 0.858 0.50 10.86 208 GLU A N 1
ATOM 2006 N N B GLU A 1 205 ? 36.578 76.161 0.811 0.50 11.36 208 GLU A N 1
ATOM 2007 C CA A GLU A 1 205 ? 36.903 78.222 -0.475 0.50 11.33 208 GLU A CA 1
ATOM 2008 C CA B GLU A 1 205 ? 36.524 76.699 -0.555 0.50 12.44 208 GLU A CA 1
ATOM 2009 C C A GLU A 1 205 ? 37.978 77.678 -1.416 0.50 11.41 208 GLU A C 1
ATOM 2010 C C B GLU A 1 205 ? 37.667 76.218 -1.447 0.50 12.88 208 GLU A C 1
ATOM 2011 O O A GLU A 1 205 ? 37.823 77.683 -2.645 0.50 10.55 208 GLU A O 1
ATOM 2012 O O B GLU A 1 205 ? 37.537 76.221 -2.669 0.50 13.73 208 GLU A O 1
ATOM 2023 N N A MET A 1 206 ? 39.076 77.230 -0.828 0.50 10.87 209 MET A N 1
ATOM 2024 N N B MET A 1 206 ? 38.783 75.813 -0.844 0.50 12.85 209 MET A N 1
ATOM 2025 C CA A MET A 1 206 ? 40.190 76.669 -1.578 0.50 11.09 209 MET A CA 1
ATOM 2026 C CA B MET A 1 206 ? 39.913 75.258 -1.596 0.50 13.18 209 MET A CA 1
ATOM 2027 C C A MET A 1 206 ? 39.926 75.210 -1.940 0.50 10.98 209 MET A C 1
ATOM 2028 C C B MET A 1 206 ? 39.718 73.790 -1.946 0.50 12.45 209 MET A C 1
ATOM 2029 O O A MET A 1 206 ? 40.631 74.629 -2.755 0.50 11.89 209 MET A O 1
ATOM 2030 O O B MET A 1 206 ? 40.421 73.258 -2.790 0.50 12.61 209 MET A O 1
ATOM 2039 N N A ALA A 1 207 ? 38.913 74.625 -1.319 0.50 10.42 210 ALA A N 1
ATOM 2040 N N B ALA A 1 207 ? 38.763 73.149 -1.288 0.50 11.78 210 ALA A N 1
ATOM 2041 C CA A ALA A 1 207 ? 38.745 73.183 -1.393 0.50 9.85 210 ALA A CA 1
ATOM 2042 C CA B ALA A 1 207 ? 38.600 71.706 -1.393 0.50 11.69 210 ALA A CA 1
ATOM 2043 C C A ALA A 1 207 ? 38.218 72.717 -2.737 0.50 9.83 210 ALA A C 1
ATOM 2044 C C B ALA A 1 207 ? 38.053 71.245 -2.736 0.50 11.25 210 ALA A C 1
ATOM 2045 O O A ALA A 1 207 ? 37.450 73.414 -3.385 0.50 9.69 210 ALA A O 1
ATOM 2046 O O B ALA A 1 207 ? 37.198 71.894 -3.359 0.50 12.29 210 ALA A O 1
ATOM 2049 N N A ASP A 1 208 ? 38.630 71.521 -3.142 0.50 9.13 211 ASP A N 1
ATOM 2050 N N B ASP A 1 208 ? 38.550 70.095 -3.165 0.50 10.79 211 ASP A N 1
ATOM 2051 C CA A ASP A 1 208 ? 38.013 70.865 -4.294 0.50 9.81 211 ASP A CA 1
ATOM 2052 C CA B ASP A 1 208 ? 37.958 69.362 -4.264 0.50 11.24 211 ASP A CA 1
ATOM 2053 C C A ASP A 1 208 ? 36.598 70.449 -3.946 0.50 9.49 211 ASP A C 1
ATOM 2054 C C B ASP A 1 208 ? 36.559 68.891 -3.866 0.50 10.82 211 ASP A C 1
ATOM 2055 O O A ASP A 1 208 ? 35.700 70.492 -4.789 0.50 9.46 211 ASP A O 1
ATOM 2056 O O B ASP A 1 208 ? 35.620 68.953 -4.664 0.50 10.92 211 ASP A O 1
ATOM 2065 N N A ILE A 1 209 ? 36.415 70.009 -2.702 0.50 8.65 212 ILE A N 1
ATOM 2066 N N B ILE A 1 209 ? 36.415 68.451 -2.618 0.50 10.82 212 ILE A N 1
ATOM 2067 C CA A ILE A 1 209 ? 35.100 69.630 -2.197 0.50 9.32 212 ILE A CA 1
ATOM 2068 C CA B ILE A 1 209 ? 35.120 68.025 -2.091 0.50 10.49 212 ILE A CA 1
ATOM 2069 C C A ILE A 1 209 ? 34.947 70.170 -0.784 0.50 8.83 212 ILE A C 1
ATOM 2070 C C B ILE A 1 209 ? 34.933 68.636 -0.708 0.50 10.42 212 ILE A C 1
ATOM 2071 O O A ILE A 1 209 ? 35.734 69.846 0.108 0.50 8.79 212 ILE A O 1
ATOM 2072 O O B ILE A 1 209 ? 35.702 68.363 0.198 0.50 9.53 212 ILE A O 1
ATOM 2081 N N A TRP A 1 210 ? 33.945 71.022 -0.602 0.50 8.45 213 TRP A N 1
ATOM 2082 N N B TRP A 1 210 ? 33.931 69.496 -0.561 0.50 9.94 213 TRP A N 1
ATOM 2083 C CA A TRP A 1 210 ? 33.608 71.563 0.704 0.50 7.76 213 TRP A CA 1
ATOM 2084 C CA B TRP A 1 210 ? 33.572 70.050 0.734 0.50 9.20 213 TRP A CA 1
ATOM 2085 C C A TRP A 1 210 ? 32.292 70.934 1.178 0.50 7.98 213 TRP A C 1
ATOM 2086 C C B TRP A 1 210 ? 32.270 69.410 1.190 0.50 9.04 213 TRP A C 1
ATOM 2087 O O A TRP A 1 210 ? 31.272 71.080 0.518 0.50 7.93 213 TRP A O 1
ATOM 2088 O O B TRP A 1 210 ? 31.249 69.512 0.510 0.50 8.93 213 TRP A O 1
ATOM 2109 N N A LEU A 1 211 ? 32.326 70.234 2.313 0.50 8.52 214 LEU A N 1
ATOM 2110 N N B LEU A 1 211 ? 32.339 68.733 2.333 0.50 9.21 214 LEU A N 1
ATOM 2111 C CA A LEU A 1 211 ? 31.140 69.584 2.873 0.50 8.73 214 LEU A CA 1
ATOM 2112 C CA B LEU A 1 211 ? 31.187 68.073 2.955 0.50 9.36 214 LEU A CA 1
ATOM 2113 C C A LEU A 1 211 ? 30.668 70.414 4.054 0.50 9.11 214 LEU A C 1
ATOM 2114 C C B LEU A 1 211 ? 30.736 68.933 4.134 0.50 9.18 214 LEU A C 1
ATOM 2115 O O A LEU A 1 211 ? 31.306 70.402 5.083 0.50 8.42 214 LEU A O 1
ATOM 2116 O O B LEU A 1 211 ? 31.385 68.945 5.179 0.50 9.00 214 LEU A O 1
ATOM 2125 N N A PRO A 1 212 ? 29.590 71.197 3.882 0.50 9.22 215 PRO A N 1
ATOM 2126 N N B PRO A 1 212 ? 29.645 69.697 3.953 0.50 9.03 215 PRO A N 1
ATOM 2127 C CA A PRO A 1 212 ? 29.106 72.044 4.967 0.50 8.66 215 PRO A CA 1
ATOM 2128 C CA B PRO A 1 212 ? 29.177 70.585 5.004 0.50 9.42 215 PRO A CA 1
ATOM 2129 C C A PRO A 1 212 ? 28.256 71.254 5.963 0.50 8.50 215 PRO A C 1
ATOM 2130 C C B PRO A 1 212 ? 28.312 69.834 6.022 0.50 9.43 215 PRO A C 1
ATOM 2131 O O A PRO A 1 212 ? 27.081 71.545 6.167 0.50 8.85 215 PRO A O 1
ATOM 2132 O O B PRO A 1 212 ? 27.118 70.113 6.189 0.50 10.63 215 PRO A O 1
ATOM 2139 N N A LEU A 1 213 ? 28.861 70.260 6.601 0.50 8.15 216 LEU A N 1
ATOM 2140 N N B LEU A 1 213 ? 28.925 68.866 6.690 0.50 9.24 216 LEU A N 1
ATOM 2141 C CA A LEU A 1 213 ? 28.115 69.386 7.499 0.50 8.42 216 LEU A CA 1
ATOM 2142 C CA B LEU A 1 213 ? 28.198 68.025 7.619 0.50 8.66 216 LEU A CA 1
ATOM 2143 C C A LEU A 1 213 ? 27.616 70.110 8.755 0.50 7.92 216 LEU A C 1
ATOM 2144 C C B LEU A 1 213 ? 27.709 68.769 8.851 0.50 8.53 216 LEU A C 1
ATOM 2145 O O A LEU A 1 213 ? 28.108 71.188 9.115 0.50 8.05 216 LEU A O 1
ATOM 2146 O O B LEU A 1 213 ? 28.186 69.851 9.178 0.50 9.66 216 LEU A O 1
ATOM 2155 N N A ARG A 1 214 ? 26.658 69.488 9.431 0.50 8.33 217 ARG A N 1
ATOM 2156 N N B ARG A 1 214 ? 26.750 68.157 9.535 0.50 8.00 217 ARG A N 1
ATOM 2157 C CA A ARG A 1 214 ? 26.108 70.013 10.679 0.50 8.11 217 ARG A CA 1
ATOM 2158 C CA B ARG A 1 214 ? 26.215 68.662 10.793 0.50 8.45 217 ARG A CA 1
ATOM 2159 C C A ARG A 1 214 ? 27.121 69.863 11.809 0.50 8.05 217 ARG A C 1
ATOM 2160 C C B ARG A 1 214 ? 27.254 68.537 11.917 0.50 7.58 217 ARG A C 1
ATOM 2161 O O A ARG A 1 214 ? 27.826 68.856 11.877 0.50 7.27 217 ARG A O 1
ATOM 2162 O O B ARG A 1 214 ? 27.964 67.530 12.013 0.50 7.17 217 ARG A O 1
ATOM 2177 N N A TYR A 1 215 ? 27.225 70.854 12.691 0.50 7.01 218 TYR A N 1
ATOM 2178 N N B TYR A 1 215 ? 27.358 69.554 12.761 0.50 7.76 218 TYR A N 1
ATOM 2179 C CA A TYR A 1 215 ? 28.167 70.730 13.799 0.50 7.01 218 TYR A CA 1
ATOM 2180 C CA B TYR A 1 215 ? 28.288 69.496 13.889 0.50 7.24 218 TYR A CA 1
ATOM 2181 C C A TYR A 1 215 ? 28.008 69.395 14.512 0.50 7.17 218 TYR A C 1
ATOM 2182 C C B TYR A 1 215 ? 28.136 68.176 14.631 0.50 7.66 218 TYR A C 1
ATOM 2183 O O A TYR A 1 215 ? 26.878 68.970 14.803 0.50 7.68 218 TYR A O 1
ATOM 2184 O O B TYR A 1 215 ? 27.031 67.761 14.950 0.50 6.87 218 TYR A O 1
ATOM 2201 N N A GLY A 1 216 ? 29.139 68.749 14.797 0.50 7.20 219 GLY A N 1
ATOM 2202 N N B GLY A 1 216 ? 29.257 67.521 14.911 0.50 7.06 219 GLY A N 1
ATOM 2203 C CA A GLY A 1 216 ? 29.135 67.515 15.569 0.50 6.65 219 GLY A CA 1
ATOM 2204 C CA B GLY A 1 216 ? 29.250 66.330 15.743 0.50 7.51 219 GLY A CA 1
ATOM 2205 C C A GLY A 1 216 ? 28.981 66.207 14.826 0.50 6.81 219 GLY A C 1
ATOM 2206 C C B GLY A 1 216 ? 29.159 65.013 15.005 0.50 7.27 219 GLY A C 1
ATOM 2207 O O A GLY A 1 216 ? 29.040 65.146 15.438 0.50 7.27 219 GLY A O 1
ATOM 2208 O O B GLY A 1 216 ? 29.307 63.971 15.632 0.50 7.34 219 GLY A O 1
ATOM 2209 N N A THR A 1 217 ? 28.786 66.267 13.511 0.50 6.85 220 THR A N 1
ATOM 2210 N N B THR A 1 217 ? 28.924 65.048 13.691 0.50 7.25 220 THR A N 1
ATOM 2211 C CA A THR A 1 217 ? 28.398 65.067 12.780 0.50 7.03 220 THR A CA 1
ATOM 2212 C CA B THR A 1 217 ? 28.529 63.818 12.984 0.50 6.80 220 THR A CA 1
ATOM 2213 C C A THR A 1 217 ? 29.528 64.421 11.990 0.50 7.74 220 THR A C 1
ATOM 2214 C C B THR A 1 217 ? 29.677 63.150 12.214 0.50 7.13 220 THR A C 1
ATOM 2215 O O A THR A 1 217 ? 29.297 63.483 11.226 0.50 8.40 220 THR A O 1
ATOM 2216 O O B THR A 1 217 ? 29.459 62.198 11.441 0.50 8.29 220 THR A O 1
ATOM 2223 N N A ASP A 1 218 ? 30.757 64.870 12.213 0.50 7.87 221 ASP A N 1
ATOM 2224 N N B ASP A 1 218 ? 30.905 63.596 12.467 0.50 7.71 221 ASP A N 1
ATOM 2225 C CA A ASP A 1 218 ? 31.873 64.288 11.484 0.50 7.99 221 ASP A CA 1
ATOM 2226 C CA B ASP A 1 218 ? 32.056 63.044 11.766 0.50 7.55 221 ASP A CA 1
ATOM 2227 C C A ASP A 1 218 ? 31.918 62.772 11.555 0.50 7.38 221 ASP A C 1
ATOM 2228 C C B ASP A 1 218 ? 32.146 61.508 11.850 0.50 7.49 221 ASP A C 1
ATOM 2229 O O A ASP A 1 218 ? 32.221 62.145 10.553 0.50 7.14 221 ASP A O 1
ATOM 2230 O O B ASP A 1 218 ? 32.439 60.856 10.850 0.50 6.11 221 ASP A O 1
ATOM 2239 N N A ALA A 1 219 ? 31.648 62.180 12.721 0.50 7.28 222 ALA A N 1
ATOM 2240 N N B ALA A 1 219 ? 31.933 60.934 13.035 0.50 7.62 222 ALA A N 1
ATOM 2241 C CA A ALA A 1 219 ? 31.704 60.725 12.829 0.50 7.48 222 ALA A CA 1
ATOM 2242 C CA B ALA A 1 219 ? 32.026 59.478 13.171 0.50 7.51 222 ALA A CA 1
ATOM 2243 C C A ALA A 1 219 ? 30.802 60.067 11.791 0.50 7.42 222 ALA A C 1
ATOM 2244 C C B ALA A 1 219 ? 31.129 58.814 12.136 0.50 7.30 222 ALA A C 1
ATOM 2245 O O A ALA A 1 219 ? 31.211 59.108 11.148 0.50 7.60 222 ALA A O 1
ATOM 2246 O O B ALA A 1 219 ? 31.553 57.889 11.454 0.50 7.53 222 ALA A O 1
ATOM 2249 N N A ALA A 1 220 ? 29.598 60.594 11.623 0.50 7.37 223 ALA A N 1
ATOM 2250 N N B ALA A 1 220 ? 29.895 59.301 12.011 0.50 8.10 223 ALA A N 1
ATOM 2251 C CA A ALA A 1 220 ? 28.683 60.055 10.619 0.50 7.47 223 ALA A CA 1
ATOM 2252 C CA B ALA A 1 220 ? 28.968 58.751 11.016 0.50 7.13 223 ALA A CA 1
ATOM 2253 C C A ALA A 1 220 ? 29.206 60.223 9.204 0.50 7.99 223 ALA A C 1
ATOM 2254 C C B ALA A 1 220 ? 29.508 58.887 9.596 0.50 8.47 223 ALA A C 1
ATOM 2255 O O A ALA A 1 220 ? 29.131 59.296 8.394 0.50 8.08 223 ALA A O 1
ATOM 2256 O O B ALA A 1 220 ? 29.450 57.938 8.812 0.50 8.11 223 ALA A O 1
ATOM 2259 N N A LEU A 1 221 ? 29.749 61.394 8.907 0.50 9.14 224 LEU A N 1
ATOM 2260 N N B LEU A 1 221 ? 30.036 60.062 9.264 0.50 9.02 224 LEU A N 1
ATOM 2261 C CA A LEU A 1 221 ? 30.332 61.647 7.598 0.50 9.31 224 LEU A CA 1
ATOM 2262 C CA B LEU A 1 221 ? 30.551 60.271 7.924 0.50 9.38 224 LEU A CA 1
ATOM 2263 C C A LEU A 1 221 ? 31.422 60.613 7.313 0.50 8.47 224 LEU A C 1
ATOM 2264 C C B LEU A 1 221 ? 31.656 59.254 7.639 0.50 9.14 224 LEU A C 1
ATOM 2265 O O A LEU A 1 221 ? 31.466 60.010 6.232 0.50 8.93 224 LEU A O 1
ATOM 2266 O O B LEU A 1 221 ? 31.676 58.626 6.584 0.50 8.19 224 LEU A O 1
ATOM 2275 N N A PHE A 1 222 ? 32.304 60.393 8.281 0.50 8.33 225 PHE A N 1
ATOM 2276 N N B PHE A 1 222 ? 32.592 59.101 8.572 0.50 8.75 225 PHE A N 1
ATOM 2277 C CA A PHE A 1 222 ? 33.387 59.444 8.070 0.50 7.58 225 PHE A CA 1
ATOM 2278 C CA B PHE A 1 222 ? 33.675 58.128 8.393 0.50 7.86 225 PHE A CA 1
ATOM 2279 C C A PHE A 1 222 ? 32.899 58.004 7.924 0.50 7.28 225 PHE A C 1
ATOM 2280 C C B PHE A 1 222 ? 33.222 56.669 8.308 0.50 7.64 225 PHE A C 1
ATOM 2281 O O A PHE A 1 222 ? 33.445 57.229 7.123 0.50 7.76 225 PHE A O 1
ATOM 2282 O O B PHE A 1 222 ? 33.772 55.896 7.532 0.50 7.66 225 PHE A O 1
ATOM 2297 N N A LEU A 1 223 ? 31.876 57.622 8.685 0.50 7.87 226 LEU A N 1
ATOM 2298 N N B LEU A 1 223 ? 32.229 56.290 9.106 0.50 8.08 226 LEU A N 1
ATOM 2299 C CA A LEU A 1 223 ? 31.321 56.279 8.517 0.50 8.04 226 LEU A CA 1
ATOM 2300 C CA B LEU A 1 223 ? 31.658 54.953 8.972 0.50 8.80 226 LEU A CA 1
ATOM 2301 C C A LEU A 1 223 ? 30.762 56.140 7.097 0.50 7.93 226 LEU A C 1
ATOM 2302 C C B LEU A 1 223 ? 31.090 54.713 7.571 0.50 8.82 226 LEU A C 1
ATOM 2303 O O A LEU A 1 223 ? 30.938 55.092 6.471 0.50 8.74 226 LEU A O 1
ATOM 2304 O O B LEU A 1 223 ? 31.267 53.626 7.027 0.50 9.34 226 LEU A O 1
ATOM 2313 N N A GLY A 1 224 ? 30.151 57.206 6.573 0.50 7.61 227 GLY A N 1
ATOM 2314 N N B GLY A 1 224 ? 30.424 55.726 7.005 0.50 8.38 227 GLY A N 1
ATOM 2315 C CA A GLY A 1 224 ? 29.639 57.176 5.204 0.50 7.90 227 GLY A CA 1
ATOM 2316 C CA B GLY A 1 224 ? 29.955 55.680 5.624 0.50 9.08 227 GLY A CA 1
ATOM 2317 C C A GLY A 1 224 ? 30.765 56.984 4.199 0.50 8.24 227 GLY A C 1
ATOM 2318 C C B GLY A 1 224 ? 31.097 55.470 4.654 0.50 9.84 227 GLY A C 1
ATOM 2319 O O A GLY A 1 224 ? 30.629 56.230 3.229 0.50 8.55 227 GLY A O 1
ATOM 2320 O O B GLY A 1 224 ? 31.010 54.649 3.737 0.50 9.86 227 GLY A O 1
ATOM 2321 N N A MET A 1 225 ? 31.874 57.685 4.422 0.50 8.42 228 MET A N 1
ATOM 2322 N N B MET A 1 225 ? 32.179 56.222 4.830 0.50 8.85 228 MET A N 1
ATOM 2323 C CA A MET A 1 225 ? 33.032 57.511 3.559 0.50 8.83 228 MET A CA 1
ATOM 2324 C CA B MET A 1 225 ? 33.322 56.053 3.935 0.50 9.61 228 MET A CA 1
ATOM 2325 C C A MET A 1 225 ? 33.596 56.084 3.588 0.50 8.71 228 MET A C 1
ATOM 2326 C C B MET A 1 225 ? 33.905 54.627 4.015 0.50 9.57 228 MET A C 1
ATOM 2327 O O A MET A 1 225 ? 33.960 55.550 2.547 0.50 8.55 228 MET A O 1
ATOM 2328 O O B MET A 1 225 ? 34.305 54.055 2.994 0.50 9.30 228 MET A O 1
ATOM 2337 N N A ILE A 1 226 ? 33.652 55.471 4.773 0.50 8.89 229 ILE A N 1
ATOM 2338 N N B ILE A 1 226 ? 33.955 54.062 5.221 0.50 9.15 229 ILE A N 1
ATOM 2339 C CA A ILE A 1 226 ? 34.157 54.114 4.916 0.50 8.65 229 ILE A CA 1
ATOM 2340 C CA B ILE A 1 226 ? 34.483 52.719 5.423 0.50 9.16 229 ILE A CA 1
ATOM 2341 C C A ILE A 1 226 ? 33.202 53.147 4.210 0.50 9.12 229 ILE A C 1
ATOM 2342 C C B ILE A 1 226 ? 33.527 51.716 4.769 0.50 9.32 229 ILE A C 1
ATOM 2343 O O A ILE A 1 226 ? 33.643 52.196 3.548 0.50 8.43 229 ILE A O 1
ATOM 2344 O O B ILE A 1 226 ? 33.963 50.785 4.118 0.50 9.11 229 ILE A O 1
ATOM 2353 N N A ASN A 1 227 ? 31.899 53.381 4.352 0.50 8.45 230 ASN A N 1
ATOM 2354 N N B ASN A 1 227 ? 32.226 51.935 4.931 0.50 9.12 230 ASN A N 1
ATOM 2355 C CA A ASN A 1 227 ? 30.900 52.602 3.616 0.50 8.40 230 ASN A CA 1
ATOM 2356 C CA B ASN A 1 227 ? 31.220 51.159 4.218 0.50 8.85 230 ASN A CA 1
ATOM 2357 C C A ASN A 1 227 ? 31.214 52.613 2.129 0.50 8.26 230 ASN A C 1
ATOM 2358 C C B ASN A 1 227 ? 31.521 51.075 2.718 0.50 9.02 230 ASN A C 1
ATOM 2359 O O A ASN A 1 227 ? 31.275 51.563 1.491 0.50 9.33 230 ASN A O 1
ATOM 2360 O O B ASN A 1 227 ? 31.517 49.997 2.132 0.50 9.69 230 ASN A O 1
ATOM 2369 N N A VAL A 1 228 ? 31.454 53.796 1.580 0.50 9.29 231 VAL A N 1
ATOM 2370 N N B VAL A 1 228 ? 31.790 52.218 2.094 0.50 9.03 231 VAL A N 1
ATOM 2371 C CA A VAL A 1 228 ? 31.727 53.907 0.145 0.50 9.15 231 VAL A CA 1
ATOM 2372 C CA B VAL A 1 228 ? 32.099 52.233 0.660 0.50 9.55 231 VAL A CA 1
ATOM 2373 C C A VAL A 1 228 ? 33.031 53.193 -0.208 0.50 9.62 231 VAL A C 1
ATOM 2374 C C B VAL A 1 228 ? 33.421 51.528 0.332 0.50 9.19 231 VAL A C 1
ATOM 2375 O O A VAL A 1 228 ? 33.103 52.422 -1.169 0.50 10.40 231 VAL A O 1
ATOM 2376 O O B VAL A 1 228 ? 33.493 50.729 -0.595 0.50 9.16 231 VAL A O 1
ATOM 2383 N N A ILE A 1 229 ? 34.073 53.435 0.575 0.50 9.24 232 ILE A N 1
ATOM 2384 N N B ILE A 1 229 ? 34.465 51.844 1.094 0.50 8.27 232 ILE A N 1
ATOM 2385 C CA A ILE A 1 229 ? 35.373 52.875 0.240 0.50 9.62 232 ILE A CA 1
ATOM 2386 C CA B ILE A 1 229 ? 35.798 51.333 0.823 0.50 8.67 232 ILE A CA 1
ATOM 2387 C C A ILE A 1 229 ? 35.421 51.356 0.378 0.50 9.49 232 ILE A C 1
ATOM 2388 C C B ILE A 1 229 ? 35.823 49.790 0.973 0.50 9.01 232 ILE A C 1
ATOM 2389 O O A ILE A 1 229 ? 36.056 50.681 -0.434 0.50 10.20 232 ILE A O 1
ATOM 2390 O O B ILE A 1 229 ? 36.362 49.086 0.128 0.50 9.83 232 ILE A O 1
ATOM 2399 N N A ILE A 1 230 ? 34.722 50.810 1.368 0.50 9.28 233 ILE A N 1
ATOM 2400 N N B ILE A 1 230 ? 35.184 49.267 2.012 0.50 8.46 233 ILE A N 1
ATOM 2401 C CA A ILE A 1 230 ? 34.635 49.357 1.504 0.50 9.72 233 ILE A CA 1
ATOM 2402 C CA B ILE A 1 230 ? 35.114 47.824 2.180 0.50 8.46 233 ILE A CA 1
ATOM 2403 C C A ILE A 1 230 ? 33.758 48.760 0.398 0.50 10.20 233 ILE A C 1
ATOM 2404 C C B ILE A 1 230 ? 34.183 47.226 1.143 0.50 9.77 233 ILE A C 1
ATOM 2405 O O A ILE A 1 230 ? 34.167 47.831 -0.301 0.50 10.43 233 ILE A O 1
ATOM 2406 O O B ILE A 1 230 ? 34.582 46.309 0.441 0.50 9.44 233 ILE A O 1
ATOM 2415 N N A ASN A 1 231 ? 32.556 49.293 0.233 0.50 10.30 234 ASN A N 1
ATOM 2416 N N B ASN A 1 231 ? 32.956 47.726 1.041 0.50 9.55 234 ASN A N 1
ATOM 2417 C CA A ASN A 1 231 ? 31.615 48.735 -0.728 0.50 11.97 234 ASN A CA 1
ATOM 2418 C CA B ASN A 1 231 ? 31.993 47.127 0.103 0.50 10.15 234 ASN A CA 1
ATOM 2419 C C A ASN A 1 231 ? 32.086 48.868 -2.178 0.50 12.26 234 ASN A C 1
ATOM 2420 C C B ASN A 1 231 ? 32.399 47.152 -1.362 0.50 10.95 234 ASN A C 1
ATOM 2421 O O A ASN A 1 231 ? 31.785 48.002 -3.016 0.50 12.72 234 ASN A O 1
ATOM 2422 O O B ASN A 1 231 ? 32.016 46.256 -2.116 0.50 11.51 234 ASN A O 1
ATOM 2431 N N A GLU A 1 232 ? 32.814 49.951 -2.471 0.50 12.89 235 GLU A N 1
ATOM 2432 N N B GLU A 1 232 ? 33.136 48.182 -1.779 0.50 10.72 235 GLU A N 1
ATOM 2433 C CA A GLU A 1 232 ? 33.378 50.176 -3.808 0.50 12.88 235 GLU A CA 1
ATOM 2434 C CA B GLU A 1 232 ? 33.600 48.270 -3.172 0.50 11.32 235 GLU A CA 1
ATOM 2435 C C A GLU A 1 232 ? 34.748 49.513 -3.969 0.50 12.46 235 GLU A C 1
ATOM 2436 C C B GLU A 1 232 ? 35.027 47.766 -3.325 0.50 11.40 235 GLU A C 1
ATOM 2437 O O A GLU A 1 232 ? 35.328 49.524 -5.053 0.50 12.56 235 GLU A O 1
ATOM 2438 O O B GLU A 1 232 ? 35.651 47.906 -4.384 0.50 11.20 235 GLU A O 1
ATOM 2449 N N A GLN A 1 233 ? 35.267 48.942 -2.885 0.50 12.30 236 GLN A N 1
ATOM 2450 N N B GLN A 1 233 ? 35.543 47.179 -2.256 0.50 11.06 236 GLN A N 1
ATOM 2451 C CA A GLN A 1 233 ? 36.580 48.296 -2.884 0.50 11.92 236 GLN A CA 1
ATOM 2452 C CA B GLN A 1 233 ? 36.881 46.603 -2.272 0.50 11.64 236 GLN A CA 1
ATOM 2453 C C A GLN A 1 233 ? 37.688 49.212 -3.395 0.50 11.46 236 GLN A C 1
ATOM 2454 C C B GLN A 1 233 ? 37.918 47.590 -2.791 0.50 11.52 236 GLN A C 1
ATOM 2455 O O A GLN A 1 233 ? 38.518 48.852 -4.231 0.50 11.22 236 GLN A O 1
ATOM 2456 O O B GLN A 1 233 ? 38.638 47.321 -3.745 0.50 11.56 236 GLN A O 1
ATOM 2467 N N A LEU A 1 234 ? 37.687 50.415 -2.843 0.50 10.16 237 LEU A N 1
ATOM 2468 N N B LEU A 1 234 ? 37.997 48.738 -2.125 0.50 10.67 237 LEU A N 1
ATOM 2469 C CA A LEU A 1 234 ? 38.718 51.403 -3.132 0.50 10.06 237 LEU A CA 1
ATOM 2470 C CA B LEU A 1 234 ? 38.931 49.795 -2.518 0.50 11.32 237 LEU A CA 1
ATOM 2471 C C A LEU A 1 234 ? 39.867 51.322 -2.138 0.50 9.95 237 LEU A C 1
ATOM 2472 C C B LEU A 1 234 ? 40.120 49.807 -1.576 0.50 11.31 237 LEU A C 1
ATOM 2473 O O A LEU A 1 234 ? 40.805 52.111 -2.192 0.50 10.64 237 LEU A O 1
ATOM 2474 O O B LEU A 1 234 ? 41.046 50.599 -1.741 0.50 11.95 237 LEU A O 1
ATOM 2483 N N A TYR A 1 235 ? 39.796 50.348 -1.235 0.50 9.99 238 TYR A N 1
ATOM 2484 N N B TYR A 1 235 ? 40.097 48.907 -0.601 0.50 10.72 238 TYR A N 1
ATOM 2485 C CA A TYR A 1 235 ? 40.803 50.212 -0.192 0.50 10.09 238 TYR A CA 1
ATOM 2486 C CA B TYR A 1 235 ? 41.150 48.834 0.405 0.50 11.47 238 TYR A CA 1
ATOM 2487 C C A TYR A 1 235 ? 41.990 49.375 -0.675 0.50 10.27 238 TYR A C 1
ATOM 2488 C C B TYR A 1 235 ? 42.381 48.048 -0.061 0.50 11.45 238 TYR A C 1
ATOM 2489 O O A TYR A 1 235 ? 41.945 48.726 -1.736 0.50 10.65 238 TYR A O 1
ATOM 2490 O O B TYR A 1 235 ? 42.363 47.358 -1.081 0.50 11.65 238 TYR A O 1
ATOM 2507 N N A ASP A 1 236 ? 43.056 49.415 0.112 0.50 10.61 239 ASP A N 1
ATOM 2508 N N B ASP A 1 236 ? 43.460 48.187 0.696 0.50 11.30 239 ASP A N 1
ATOM 2509 C CA A ASP A 1 236 ? 44.285 48.695 -0.177 0.50 10.93 239 ASP A CA 1
ATOM 2510 C CA B ASP A 1 236 ? 44.722 47.493 0.459 0.50 11.42 239 ASP A CA 1
ATOM 2511 C C A ASP A 1 236 ? 44.128 47.256 0.317 0.50 10.68 239 ASP A C 1
ATOM 2512 C C B ASP A 1 236 ? 44.601 46.064 0.975 0.50 11.70 239 ASP A C 1
ATOM 2513 O O A ASP A 1 236 ? 44.340 46.979 1.495 0.50 11.25 239 ASP A O 1
ATOM 2514 O O B ASP A 1 236 ? 44.775 45.799 2.161 0.50 11.44 239 ASP A O 1
ATOM 2523 N N A LYS A 1 237 ? 43.734 46.349 -0.577 0.50 10.71 240 LYS A N 1
ATOM 2524 N N B LYS A 1 237 ? 44.286 45.135 0.078 0.50 11.45 240 LYS A N 1
ATOM 2525 C CA A LYS A 1 237 ? 43.487 44.965 -0.166 0.50 10.69 240 LYS A CA 1
ATOM 2526 C CA B LYS A 1 237 ? 44.053 43.766 0.502 0.50 12.27 240 LYS A CA 1
ATOM 2527 C C A LYS A 1 237 ? 44.696 44.296 0.495 0.50 10.81 240 LYS A C 1
ATOM 2528 C C B LYS A 1 237 ? 45.273 43.157 1.201 0.50 12.16 240 LYS A C 1
ATOM 2529 O O A LYS A 1 237 ? 44.538 43.478 1.405 0.50 11.44 240 LYS A O 1
ATOM 2530 O O B LYS A 1 237 ? 45.112 42.433 2.172 0.50 12.95 240 LYS A O 1
ATOM 2541 N N A GLU A 1 238 ? 45.898 44.631 0.045 0.50 10.91 241 GLU A N 1
ATOM 2542 N N B GLU A 1 238 ? 46.478 43.450 0.715 0.50 12.42 241 GLU A N 1
ATOM 2543 C CA A GLU A 1 238 ? 47.092 43.983 0.596 0.50 11.14 241 GLU A CA 1
ATOM 2544 C CA B GLU A 1 238 ? 47.701 42.901 1.309 0.50 12.40 241 GLU A CA 1
ATOM 2545 C C A GLU A 1 238 ? 47.349 44.480 2.029 0.50 10.95 241 GLU A C 1
ATOM 2546 C C B GLU A 1 238 ? 47.890 43.404 2.744 0.50 11.73 241 GLU A C 1
ATOM 2547 O O A GLU A 1 238 ? 47.586 43.685 2.941 0.50 11.32 241 GLU A O 1
ATOM 2548 O O B GLU A 1 238 ? 48.142 42.648 3.662 0.50 11.11 241 GLU A O 1
ATOM 2559 N N A PHE A 1 239 ? 47.271 45.789 2.239 0.50 9.94 242 PHE A N 1
ATOM 2560 N N B PHE A 1 239 ? 47.766 44.698 2.953 0.50 10.57 242 PHE A N 1
ATOM 2561 C CA A PHE A 1 239 ? 47.508 46.292 3.577 0.50 9.86 242 PHE A CA 1
ATOM 2562 C CA B PHE A 1 239 ? 47.960 45.201 4.315 0.50 10.29 242 PHE A CA 1
ATOM 2563 C C A PHE A 1 239 ? 46.474 45.720 4.547 0.50 9.68 242 PHE A C 1
ATOM 2564 C C B PHE A 1 239 ? 46.912 44.642 5.282 0.50 10.52 242 PHE A C 1
ATOM 2565 O O A PHE A 1 239 ? 46.812 45.325 5.659 0.50 9.94 242 PHE A O 1
ATOM 2566 O O B PHE A 1 239 ? 47.220 44.293 6.432 0.50 10.01 242 PHE A O 1
ATOM 2581 N N A VAL A 1 240 ? 45.209 45.711 4.142 0.50 9.53 243 VAL A N 1
ATOM 2582 N N B VAL A 1 240 ? 45.668 44.565 4.821 0.50 10.40 243 VAL A N 1
ATOM 2583 C CA A VAL A 1 240 ? 44.155 45.192 5.015 0.50 11.03 243 VAL A CA 1
ATOM 2584 C CA B VAL A 1 240 ? 44.597 44.055 5.668 0.50 10.91 243 VAL A CA 1
ATOM 2585 C C A VAL A 1 240 ? 44.401 43.718 5.339 0.50 10.93 243 VAL A C 1
ATOM 2586 C C B VAL A 1 240 ? 44.847 42.586 6.054 0.50 11.11 243 VAL A C 1
ATOM 2587 O O A VAL A 1 240 ? 44.267 43.285 6.492 0.50 11.00 243 VAL A O 1
ATOM 2588 O O B VAL A 1 240 ? 44.742 42.207 7.223 0.50 11.06 243 VAL A O 1
ATOM 2595 N N A GLU A 1 241 ? 44.763 42.946 4.320 0.50 11.39 244 GLU A N 1
ATOM 2596 N N B GLU A 1 241 ? 45.194 41.755 5.074 0.50 10.75 244 GLU A N 1
ATOM 2597 C CA A GLU A 1 241 ? 44.989 41.525 4.515 0.50 12.33 244 GLU A CA 1
ATOM 2598 C CA B GLU A 1 241 ? 45.461 40.349 5.355 0.50 12.44 244 GLU A CA 1
ATOM 2599 C C A GLU A 1 241 ? 46.168 41.228 5.440 0.50 12.11 244 GLU A C 1
ATOM 2600 C C B GLU A 1 241 ? 46.672 40.145 6.264 0.50 12.48 244 GLU A C 1
ATOM 2601 O O A GLU A 1 241 ? 46.099 40.336 6.287 0.50 11.68 244 GLU A O 1
ATOM 2602 O O B GLU A 1 241 ? 46.630 39.310 7.165 0.50 13.36 244 GLU A O 1
ATOM 2613 N N A ASN A 1 242 ? 47.258 41.958 5.252 0.50 11.70 245 ASN A N 1
ATOM 2614 N N B ASN A 1 242 ? 47.743 40.896 6.038 0.50 12.63 245 ASN A N 1
ATOM 2615 C CA A ASN A 1 242 ? 48.495 41.667 5.948 0.50 11.52 245 ASN A CA 1
ATOM 2616 C CA B ASN A 1 242 ? 48.995 40.632 6.738 0.50 12.57 245 ASN A CA 1
ATOM 2617 C C A ASN A 1 242 ? 48.644 42.378 7.291 0.50 11.01 245 ASN A C 1
ATOM 2618 C C B ASN A 1 242 ? 49.152 41.370 8.064 0.50 12.18 245 ASN A C 1
ATOM 2619 O O A ASN A 1 242 ? 49.330 41.864 8.176 0.50 11.91 245 ASN A O 1
ATOM 2620 O O B ASN A 1 242 ? 49.867 40.916 8.956 0.50 12.76 245 ASN A O 1
ATOM 2629 N N A TRP A 1 243 ? 47.985 43.524 7.457 0.50 10.10 246 TRP A N 1
ATOM 2630 N N B TRP A 1 243 ? 48.499 42.518 8.195 0.50 11.64 246 TRP A N 1
ATOM 2631 C CA A TRP A 1 243 ? 48.295 44.394 8.596 0.50 9.51 246 TRP A CA 1
ATOM 2632 C CA B TRP A 1 243 ? 48.820 43.421 9.302 0.50 11.36 246 TRP A CA 1
ATOM 2633 C C A TRP A 1 243 ? 47.115 44.886 9.429 0.50 9.65 246 TRP A C 1
ATOM 2634 C C B TRP A 1 243 ? 47.627 43.880 10.125 0.50 11.00 246 TRP A C 1
ATOM 2635 O O A TRP A 1 243 ? 47.300 45.667 10.369 0.50 9.73 246 TRP A O 1
ATOM 2636 O O B TRP A 1 243 ? 47.800 44.665 11.037 0.50 10.50 246 TRP A O 1
ATOM 2657 N N A CYS A 1 244 ? 45.908 44.446 9.101 0.50 8.76 247 CYS A N 1
ATOM 2658 N N B CYS A 1 244 ? 46.429 43.377 9.832 0.50 10.42 247 CYS A N 1
ATOM 2659 C CA A CYS A 1 244 ? 44.746 44.824 9.889 0.50 9.69 247 CYS A CA 1
ATOM 2660 C CA B CYS A 1 244 ? 45.249 43.806 10.572 0.50 11.03 247 CYS A CA 1
ATOM 2661 C C A CYS A 1 244 ? 44.017 43.636 10.472 0.50 9.81 247 CYS A C 1
ATOM 2662 C C B CYS A 1 244 ? 44.519 42.636 11.190 0.50 10.43 247 CYS A C 1
ATOM 2663 O O A CYS A 1 244 ? 44.054 42.557 9.904 0.50 10.60 247 CYS A O 1
ATOM 2664 O O B CYS A 1 244 ? 44.526 41.526 10.645 0.50 11.15 247 CYS A O 1
ATOM 2669 N N A VAL A 1 245 ? 43.311 43.865 11.572 0.50 9.06 248 VAL A N 1
ATOM 2670 N N B VAL A 1 245 ? 43.848 42.900 12.310 0.50 10.17 248 VAL A N 1
ATOM 2671 C CA A VAL A 1 245 ? 42.343 42.904 12.094 0.50 9.64 248 VAL A CA 1
ATOM 2672 C CA B VAL A 1 245 ? 42.904 41.930 12.873 0.50 9.92 248 VAL A CA 1
ATOM 2673 C C A VAL A 1 245 ? 40.985 43.577 12.250 0.50 8.93 248 VAL A C 1
ATOM 2674 C C B VAL A 1 245 ? 41.522 42.568 13.038 0.50 10.26 248 VAL A C 1
ATOM 2675 O O A VAL A 1 245 ? 40.900 44.803 12.468 0.50 9.33 248 VAL A O 1
ATOM 2676 O O B VAL A 1 245 ? 41.401 43.768 13.255 0.50 9.61 248 VAL A O 1
ATOM 2683 N N A GLY A 1 246 ? 39.930 42.781 12.087 0.50 9.51 249 GLY A N 1
ATOM 2684 N N B GLY A 1 246 ? 40.472 41.775 12.909 0.50 9.91 249 GLY A N 1
ATOM 2685 C CA A GLY A 1 246 ? 38.573 43.251 12.292 0.50 9.04 249 GLY A CA 1
ATOM 2686 C CA B GLY A 1 246 ? 39.120 42.271 13.122 0.50 9.82 249 GLY A CA 1
ATOM 2687 C C A GLY A 1 246 ? 37.934 43.888 11.070 0.50 9.02 249 GLY A C 1
ATOM 2688 C C B GLY A 1 246 ? 38.453 42.801 11.863 0.50 9.23 249 GLY A C 1
ATOM 2689 O O A GLY A 1 246 ? 36.922 44.558 11.188 0.50 8.47 249 GLY A O 1
ATOM 2690 O O B GLY A 1 246 ? 37.424 43.477 11.939 0.50 8.77 249 GLY A O 1
ATOM 2691 N N A PHE A 1 247 ? 38.491 43.659 9.884 0.50 9.29 250 PHE A N 1
ATOM 2692 N N B PHE A 1 247 ? 39.016 42.497 10.695 0.50 10.34 250 PHE A N 1
ATOM 2693 C CA A PHE A 1 247 ? 37.920 44.272 8.683 0.50 9.79 250 PHE A CA 1
ATOM 2694 C CA B PHE A 1 247 ? 38.457 43.036 9.467 0.50 10.69 250 PHE A CA 1
ATOM 2695 C C A PHE A 1 247 ? 36.509 43.757 8.372 0.50 9.21 250 PHE A C 1
ATOM 2696 C C B PHE A 1 247 ? 37.032 42.543 9.206 0.50 10.71 250 PHE A C 1
ATOM 2697 O O A PHE A 1 247 ? 35.634 44.520 7.995 0.50 8.97 250 PHE A O 1
ATOM 2698 O O B PHE A 1 247 ? 36.163 43.327 8.812 0.50 10.67 250 PHE A O 1
ATOM 2713 N N A GLU A 1 248 ? 36.266 42.458 8.513 0.50 9.61 251 GLU A N 1
ATOM 2714 N N B GLU A 1 248 ? 36.782 41.253 9.427 0.50 10.91 251 GLU A N 1
ATOM 2715 C CA A GLU A 1 248 ? 34.916 41.980 8.203 0.50 9.74 251 GLU A CA 1
ATOM 2716 C CA B GLU A 1 248 ? 35.434 40.715 9.193 0.50 11.65 251 GLU A CA 1
ATOM 2717 C C A GLU A 1 248 ? 33.884 42.588 9.156 0.50 9.92 251 GLU A C 1
ATOM 2718 C C B GLU A 1 248 ? 34.431 41.397 10.135 0.50 11.03 251 GLU A C 1
ATOM 2719 O O A GLU A 1 248 ? 32.769 42.908 8.756 0.50 10.47 251 GLU A O 1
ATOM 2720 O O B GLU A 1 248 ? 33.316 41.720 9.743 0.50 10.26 251 GLU A O 1
ATOM 2731 N N A GLU A 1 249 ? 34.276 42.763 10.416 0.50 9.63 252 GLU A N 1
ATOM 2732 N N B GLU A 1 249 ? 34.844 41.629 11.376 0.50 10.56 252 GLU A N 1
ATOM 2733 C CA A GLU A 1 249 ? 33.408 43.362 11.427 0.50 9.76 252 GLU A CA 1
ATOM 2734 C CA B GLU A 1 249 ? 33.981 42.269 12.365 0.50 10.05 252 GLU A CA 1
ATOM 2735 C C A GLU A 1 249 ? 33.136 44.829 11.091 0.50 9.73 252 GLU A C 1
ATOM 2736 C C B GLU A 1 249 ? 33.706 43.709 11.935 0.50 9.71 252 GLU A C 1
ATOM 2737 O O A GLU A 1 249 ? 32.012 45.323 11.221 0.50 9.71 252 GLU A O 1
ATOM 2738 O O B GLU A 1 249 ? 32.599 44.218 12.058 0.50 9.47 252 GLU A O 1
ATOM 2749 N N A LEU A 1 250 ? 34.190 45.540 10.698 0.50 9.20 253 LEU A N 1
ATOM 2750 N N B LEU A 1 250 ? 34.734 44.358 11.412 0.50 9.10 253 LEU A N 1
ATOM 2751 C CA A LEU A 1 250 ? 34.079 46.921 10.240 0.50 9.36 253 LEU A CA 1
ATOM 2752 C CA B LEU A 1 250 ? 34.580 45.717 10.948 0.50 8.85 253 LEU A CA 1
ATOM 2753 C C A LEU A 1 250 ? 33.163 47.031 9.025 0.50 9.71 253 LEU A C 1
ATOM 2754 C C B LEU A 1 250 ? 33.626 45.764 9.745 0.50 9.06 253 LEU A C 1
ATOM 2755 O O A LEU A 1 250 ? 32.316 47.914 8.956 0.50 9.95 253 LEU A O 1
ATOM 2756 O O B LEU A 1 250 ? 32.727 46.626 9.679 0.50 9.01 253 LEU A O 1
ATOM 2765 N N A LYS A 1 251 ? 33.372 46.148 8.051 0.50 10.19 254 LYS A N 1
ATOM 2766 N N B LYS A 1 251 ? 33.809 44.838 8.805 0.50 9.69 254 LYS A N 1
ATOM 2767 C CA A LYS A 1 251 ? 32.521 46.093 6.869 0.50 10.92 254 LYS A CA 1
ATOM 2768 C CA B LYS A 1 251 ? 32.980 44.825 7.636 0.50 10.21 254 LYS A CA 1
ATOM 2769 C C A LYS A 1 251 ? 31.038 45.938 7.246 0.50 10.82 254 LYS A C 1
ATOM 2770 C C B LYS A 1 251 ? 31.520 44.680 8.060 0.50 9.59 254 LYS A C 1
ATOM 2771 O O A LYS A 1 251 ? 30.174 46.642 6.725 0.50 10.92 254 LYS A O 1
ATOM 2772 O O B LYS A 1 251 ? 30.635 45.354 7.533 0.50 10.33 254 LYS A O 1
ATOM 2783 N N A GLU A 1 252 ? 30.741 45.028 8.165 0.50 10.42 255 GLU A N 1
ATOM 2784 N N B GLU A 1 252 ? 31.274 43.798 9.020 0.50 10.46 255 GLU A N 1
ATOM 2785 C CA A GLU A 1 252 ? 29.367 44.887 8.618 0.50 11.15 255 GLU A CA 1
ATOM 2786 C CA B GLU A 1 252 ? 29.913 43.562 9.484 0.50 10.83 255 GLU A CA 1
ATOM 2787 C C A GLU A 1 252 ? 28.866 46.192 9.258 0.50 11.03 255 GLU A C 1
ATOM 2788 C C B GLU A 1 252 ? 29.359 44.855 10.102 0.50 10.40 255 GLU A C 1
ATOM 2789 O O A GLU A 1 252 ? 27.768 46.667 8.963 0.50 11.50 255 GLU A O 1
ATOM 2790 O O B GLU A 1 252 ? 28.245 45.285 9.792 0.50 10.72 255 GLU A O 1
ATOM 2801 N N A ARG A 1 253 ? 29.686 46.792 10.116 0.50 10.56 256 ARG A N 1
ATOM 2802 N N B ARG A 1 253 ? 30.163 45.510 10.944 0.50 9.57 256 ARG A N 1
ATOM 2803 C CA A ARG A 1 253 ? 29.254 47.997 10.828 0.50 10.25 256 ARG A CA 1
ATOM 2804 C CA B ARG A 1 253 ? 29.723 46.743 11.595 0.50 9.23 256 ARG A CA 1
ATOM 2805 C C A ARG A 1 253 ? 28.846 49.123 9.875 0.50 10.43 256 ARG A C 1
ATOM 2806 C C B ARG A 1 253 ? 29.298 47.819 10.601 0.50 9.32 256 ARG A C 1
ATOM 2807 O O A ARG A 1 253 ? 27.827 49.772 10.076 0.50 10.08 256 ARG A O 1
ATOM 2808 O O B ARG A 1 253 ? 28.283 48.466 10.797 0.50 8.51 256 ARG A O 1
ATOM 2823 N N A VAL A 1 254 ? 29.650 49.367 8.849 0.50 10.78 257 VAL A N 1
ATOM 2824 N N B VAL A 1 254 ? 30.080 48.013 9.540 0.50 9.29 257 VAL A N 1
ATOM 2825 C CA A VAL A 1 254 ? 29.416 50.548 8.020 0.50 11.03 257 VAL A CA 1
ATOM 2826 C CA B VAL A 1 254 ? 29.828 49.141 8.646 0.50 9.30 257 VAL A CA 1
ATOM 2827 C C A VAL A 1 254 ? 28.182 50.386 7.125 0.50 11.21 257 VAL A C 1
ATOM 2828 C C B VAL A 1 254 ? 28.593 48.942 7.773 0.50 9.39 257 VAL A C 1
ATOM 2829 O O A VAL A 1 254 ? 27.732 51.352 6.502 0.50 10.48 257 VAL A O 1
ATOM 2830 O O B VAL A 1 254 ? 28.146 49.869 7.089 0.50 10.11 257 VAL A O 1
ATOM 2837 N N A GLN A 1 255 ? 27.638 49.171 7.064 0.50 11.34 258 GLN A N 1
ATOM 2838 N N B GLN A 1 255 ? 28.032 47.739 7.808 0.50 10.03 258 GLN A N 1
ATOM 2839 C CA A GLN A 1 255 ? 26.369 48.968 6.357 0.50 11.74 258 GLN A CA 1
ATOM 2840 C CA B GLN A 1 255 ? 26.750 47.515 7.153 0.50 9.81 258 GLN A CA 1
ATOM 2841 C C A GLN A 1 255 ? 25.245 49.695 7.104 0.50 11.54 258 GLN A C 1
ATOM 2842 C C B GLN A 1 255 ? 25.645 48.237 7.913 0.50 10.20 258 GLN A C 1
ATOM 2843 O O A GLN A 1 255 ? 24.171 49.948 6.551 0.50 11.90 258 GLN A O 1
ATOM 2844 O O B GLN A 1 255 ? 24.569 48.497 7.364 0.50 11.26 258 GLN A O 1
ATOM 2855 N N A GLU A 1 256 ? 25.509 50.054 8.357 0.50 11.38 259 GLU A N 1
ATOM 2856 N N B GLU A 1 256 ? 25.917 48.603 9.161 0.50 10.58 259 GLU A N 1
ATOM 2857 C CA A GLU A 1 256 ? 24.555 50.830 9.143 0.50 11.32 259 GLU A CA 1
ATOM 2858 C CA B GLU A 1 256 ? 24.973 49.420 9.909 0.50 11.23 259 GLU A CA 1
ATOM 2859 C C A GLU A 1 256 ? 24.594 52.301 8.738 0.50 11.26 259 GLU A C 1
ATOM 2860 C C B GLU A 1 256 ? 24.994 50.876 9.450 0.50 10.98 259 GLU A C 1
ATOM 2861 O O A GLU A 1 256 ? 23.772 53.088 9.184 0.50 11.31 259 GLU A O 1
ATOM 2862 O O B GLU A 1 256 ? 24.149 51.669 9.876 0.50 11.68 259 GLU A O 1
ATOM 2873 N N A TYR A 1 257 ? 25.554 52.662 7.892 0.50 10.47 260 TYR A N 1
ATOM 2874 N N B TYR A 1 257 ? 25.973 51.231 8.617 0.50 10.31 260 TYR A N 1
ATOM 2875 C CA A TYR A 1 257 ? 25.796 54.058 7.563 0.50 10.88 260 TYR A CA 1
ATOM 2876 C CA B TYR A 1 257 ? 26.164 52.622 8.187 0.50 10.59 260 TYR A CA 1
ATOM 2877 C C A TYR A 1 257 ? 25.826 54.289 6.064 0.50 11.10 260 TYR A C 1
ATOM 2878 C C B TYR A 1 257 ? 26.176 52.780 6.674 0.50 10.73 260 TYR A C 1
ATOM 2879 O O A TYR A 1 257 ? 26.804 54.795 5.527 0.50 11.04 260 TYR A O 1
ATOM 2880 O O B TYR A 1 257 ? 27.142 53.277 6.082 0.50 10.55 260 TYR A O 1
ATOM 2897 N N A PRO A 1 258 ? 24.716 53.943 5.384 0.50 11.16 261 PRO A N 1
ATOM 2898 N N B PRO A 1 258 ? 25.072 52.382 6.033 0.50 10.84 261 PRO A N 1
ATOM 2899 C CA A PRO A 1 258 ? 24.648 54.217 3.955 0.50 10.99 261 PRO A CA 1
ATOM 2900 C CA B PRO A 1 258 ? 24.976 52.583 4.600 0.50 10.87 261 PRO A CA 1
ATOM 2901 C C A PRO A 1 258 ? 24.528 55.727 3.708 0.50 10.55 261 PRO A C 1
ATOM 2902 C C B PRO A 1 258 ? 24.868 54.069 4.304 0.50 10.78 261 PRO A C 1
ATOM 2903 O O A PRO A 1 258 ? 24.182 56.493 4.612 0.50 10.91 261 PRO A O 1
ATOM 2904 O O B PRO A 1 258 ? 24.471 54.854 5.173 0.50 11.32 261 PRO A O 1
ATOM 2911 N N A LEU A 1 259 ? 24.823 56.149 2.491 0.50 10.57 262 LEU A N 1
ATOM 2912 N N B LEU A 1 259 ? 25.152 54.453 3.069 0.50 11.03 262 LEU A N 1
ATOM 2913 C CA A LEU A 1 259 ? 24.910 57.568 2.199 0.50 11.41 262 LEU A CA 1
ATOM 2914 C CA B LEU A 1 259 ? 25.191 55.872 2.746 0.50 11.39 262 LEU A CA 1
ATOM 2915 C C A LEU A 1 259 ? 23.596 58.303 2.401 0.50 11.24 262 LEU A C 1
ATOM 2916 C C B LEU A 1 259 ? 23.862 56.606 2.854 0.50 11.49 262 LEU A C 1
ATOM 2917 O O A LEU A 1 259 ? 23.610 59.457 2.802 0.50 11.16 262 LEU A O 1
ATOM 2918 O O B LEU A 1 259 ? 23.869 57.783 3.148 0.50 11.26 262 LEU A O 1
ATOM 2927 N N A ASP A 1 260 ? 22.466 57.636 2.176 0.50 11.30 263 ASP A N 1
ATOM 2928 N N B ASP A 1 260 ? 22.723 55.960 2.638 0.50 11.71 263 ASP A N 1
ATOM 2929 C CA A ASP A 1 260 ? 21.183 58.298 2.403 0.50 11.62 263 ASP A CA 1
ATOM 2930 C CA B ASP A 1 260 ? 21.474 56.700 2.830 0.50 12.08 263 ASP A CA 1
ATOM 2931 C C A ASP A 1 260 ? 21.011 58.671 3.880 0.50 11.64 263 ASP A C 1
ATOM 2932 C C B ASP A 1 260 ? 21.256 57.077 4.304 0.50 11.59 263 ASP A C 1
ATOM 2933 O O A ASP A 1 260 ? 20.585 59.780 4.208 0.50 12.01 263 ASP A O 1
ATOM 2934 O O B ASP A 1 260 ? 20.731 58.149 4.614 0.50 11.91 263 ASP A O 1
ATOM 2943 N N A LYS A 1 261 ? 21.369 57.755 4.771 0.50 11.60 264 LYS A N 1
ATOM 2944 N N B LYS A 1 261 ? 21.666 56.191 5.207 0.50 11.73 264 LYS A N 1
ATOM 2945 C CA A LYS A 1 261 ? 21.312 58.039 6.214 0.50 11.42 264 LYS A CA 1
ATOM 2946 C CA B LYS A 1 261 ? 21.562 56.463 6.642 0.50 11.74 264 LYS A CA 1
ATOM 2947 C C A LYS A 1 261 ? 22.321 59.121 6.615 0.50 11.23 264 LYS A C 1
ATOM 2948 C C B LYS A 1 261 ? 22.549 57.555 7.045 0.50 11.16 264 LYS A C 1
ATOM 2949 O O A LYS A 1 261 ? 21.994 60.049 7.345 0.50 11.52 264 LYS A O 1
ATOM 2950 O O B LYS A 1 261 ? 22.207 58.483 7.770 0.50 11.06 264 LYS A O 1
ATOM 2961 N N A VAL A 1 262 ? 23.549 58.991 6.127 0.50 10.79 265 VAL A N 1
ATOM 2962 N N B VAL A 1 262 ? 23.772 57.440 6.550 0.50 10.20 265 VAL A N 1
ATOM 2963 C CA A VAL A 1 262 ? 24.610 59.933 6.480 0.50 9.89 265 VAL A CA 1
ATOM 2964 C CA B VAL A 1 262 ? 24.806 58.428 6.853 0.50 9.91 265 VAL A CA 1
ATOM 2965 C C A VAL A 1 262 ? 24.280 61.333 5.962 0.50 10.00 265 VAL A C 1
ATOM 2966 C C B VAL A 1 262 ? 24.455 59.820 6.304 0.50 9.91 265 VAL A C 1
ATOM 2967 O O A VAL A 1 262 ? 24.491 62.328 6.657 0.50 9.43 265 VAL A O 1
ATOM 2968 O O B VAL A 1 262 ? 24.638 60.823 6.992 0.50 9.59 265 VAL A O 1
ATOM 2975 N N A ALA A 1 263 ? 23.734 61.401 4.752 0.50 10.03 266 ALA A N 1
ATOM 2976 N N B ALA A 1 263 ? 23.928 59.867 5.082 0.50 9.84 266 ALA A N 1
ATOM 2977 C CA A ALA A 1 263 ? 23.290 62.662 4.180 0.50 10.63 266 ALA A CA 1
ATOM 2978 C CA B ALA A 1 263 ? 23.456 61.104 4.494 0.50 10.58 266 ALA A CA 1
ATOM 2979 C C A ALA A 1 263 ? 22.240 63.317 5.058 0.50 10.76 266 ALA A C 1
ATOM 2980 C C B ALA A 1 263 ? 22.396 61.743 5.390 0.50 10.76 266 ALA A C 1
ATOM 2981 O O A ALA A 1 263 ? 22.278 64.525 5.283 0.50 10.93 266 ALA A O 1
ATOM 2982 O O B ALA A 1 263 ? 22.437 62.944 5.629 0.50 11.26 266 ALA A O 1
ATOM 2985 N N A GLU A 1 264 ? 21.317 62.519 5.584 0.50 11.24 267 GLU A N 1
ATOM 2986 N N B GLU A 1 264 ? 21.461 60.946 5.900 0.50 11.15 267 GLU A N 1
ATOM 2987 C CA A GLU A 1 264 ? 20.286 63.072 6.454 0.50 11.97 267 GLU A CA 1
ATOM 2988 C CA B GLU A 1 264 ? 20.444 61.457 6.815 0.50 12.13 267 GLU A CA 1
ATOM 2989 C C A GLU A 1 264 ? 20.886 63.584 7.766 0.50 11.16 267 GLU A C 1
ATOM 2990 C C B GLU A 1 264 ? 21.039 62.067 8.087 0.50 11.50 267 GLU A C 1
ATOM 2991 O O A GLU A 1 264 ? 20.533 64.669 8.240 0.50 12.13 267 GLU A O 1
ATOM 2992 O O B GLU A 1 264 ? 20.663 63.170 8.477 0.50 11.63 267 GLU A O 1
ATOM 3003 N N A ILE A 1 265 ? 21.780 62.794 8.360 0.50 11.16 268 ILE A N 1
ATOM 3004 N N B ILE A 1 265 ? 21.958 61.341 8.718 0.50 10.96 268 ILE A N 1
ATOM 3005 C CA A ILE A 1 265 ? 22.426 63.180 9.618 0.50 10.80 268 ILE A CA 1
ATOM 3006 C CA B ILE A 1 265 ? 22.588 61.788 9.966 0.50 11.00 268 ILE A CA 1
ATOM 3007 C C A ILE A 1 265 ? 23.243 64.456 9.441 0.50 10.40 268 ILE A C 1
ATOM 3008 C C B ILE A 1 265 ? 23.408 63.061 9.746 0.50 10.59 268 ILE A C 1
ATOM 3009 O O A ILE A 1 265 ? 23.157 65.374 10.247 0.50 9.98 268 ILE A O 1
ATOM 3010 O O B ILE A 1 265 ? 23.314 64.028 10.524 0.50 10.72 268 ILE A O 1
ATOM 3019 N N A THR A 1 266 ? 24.055 64.497 8.393 0.50 10.25 269 THR A N 1
ATOM 3020 N N B THR A 1 266 ? 24.213 63.065 8.686 0.50 10.59 269 THR A N 1
ATOM 3021 C CA A THR A 1 266 ? 25.028 65.574 8.226 0.50 9.89 269 THR A CA 1
ATOM 3022 C CA B THR A 1 266 ? 25.185 64.146 8.452 0.50 10.44 269 THR A CA 1
ATOM 3023 C C A THR A 1 266 ? 24.486 66.838 7.548 0.50 10.13 269 THR A C 1
ATOM 3024 C C B THR A 1 266 ? 24.631 65.365 7.715 0.50 10.78 269 THR A C 1
ATOM 3025 O O A THR A 1 266 ? 25.054 67.917 7.705 0.50 10.80 269 THR A O 1
ATOM 3026 O O B THR A 1 266 ? 25.170 66.468 7.826 0.50 11.09 269 THR A O 1
ATOM 3033 N N A GLY A 1 267 ? 23.398 66.686 6.796 0.50 10.08 270 GLY A N 1
ATOM 3034 N N B GLY A 1 267 ? 23.573 65.148 6.941 0.50 10.96 270 GLY A N 1
ATOM 3035 C CA A GLY A 1 267 ? 22.849 67.766 5.996 0.50 10.45 270 GLY A CA 1
ATOM 3036 C CA B GLY A 1 267 ? 22.990 66.205 6.129 0.50 11.54 270 GLY A CA 1
ATOM 3037 C C A GLY A 1 267 ? 23.640 67.987 4.716 0.50 10.74 270 GLY A C 1
ATOM 3038 C C B GLY A 1 267 ? 23.718 66.354 4.803 0.50 12.16 270 GLY A C 1
ATOM 3039 O O A GLY A 1 267 ? 23.401 68.954 3.984 0.50 11.71 270 GLY A O 1
ATOM 3040 O O B GLY A 1 267 ? 23.395 67.245 4.004 0.50 13.00 270 GLY A O 1
ATOM 3041 N N A CYS A 1 268 ? 24.578 67.086 4.440 0.50 11.12 271 CYS A N 1
ATOM 3042 N N B CYS A 1 268 ? 24.685 65.469 4.563 0.50 12.14 271 CYS A N 1
ATOM 3043 C CA A CYS A 1 268 ? 25.360 67.145 3.196 0.50 11.29 271 CYS A CA 1
ATOM 3044 C CA B CYS A 1 268 ? 25.463 65.513 3.333 0.50 12.04 271 CYS A CA 1
ATOM 3045 C C A CYS A 1 268 ? 24.701 66.300 2.119 0.50 11.88 271 CYS A C 1
ATOM 3046 C C B CYS A 1 268 ? 24.819 64.619 2.282 0.50 12.33 271 CYS A C 1
ATOM 3047 O O A CYS A 1 268 ? 23.909 65.411 2.427 0.50 11.90 271 CYS A O 1
ATOM 3048 O O B CYS A 1 268 ? 23.974 63.786 2.597 0.50 12.36 271 CYS A O 1
ATOM 3053 N N A ASP A 1 269 ? 25.002 66.583 0.854 0.50 11.97 272 ASP A N 1
ATOM 3054 N N B ASP A 1 269 ? 25.215 64.813 1.032 0.50 12.48 272 ASP A N 1
ATOM 3055 C CA A ASP A 1 269 ? 24.391 65.786 -0.214 0.50 12.45 272 ASP A CA 1
ATOM 3056 C CA B ASP A 1 269 ? 24.663 64.038 -0.071 0.50 12.68 272 ASP A CA 1
ATOM 3057 C C A ASP A 1 269 ? 25.162 64.478 -0.449 0.50 11.90 272 ASP A C 1
ATOM 3058 C C B ASP A 1 269 ? 25.375 62.682 -0.178 0.50 12.31 272 ASP A C 1
ATOM 3059 O O A ASP A 1 269 ? 26.398 64.438 -0.381 0.50 11.72 272 ASP A O 1
ATOM 3060 O O B ASP A 1 269 ? 26.607 62.613 -0.139 0.50 12.30 272 ASP A O 1
ATOM 3069 N N A ALA A 1 270 ? 24.406 63.411 -0.653 0.50 11.95 273 ALA A N 1
ATOM 3070 N N B ALA A 1 270 ? 24.598 61.611 -0.283 0.50 12.58 273 ALA A N 1
ATOM 3071 C CA A ALA A 1 270 ? 24.966 62.081 -0.726 0.50 11.52 273 ALA A CA 1
ATOM 3072 C CA B ALA A 1 270 ? 25.182 60.275 -0.342 0.50 11.92 273 ALA A CA 1
ATOM 3073 C C A ALA A 1 270 ? 26.024 61.972 -1.817 0.50 11.33 273 ALA A C 1
ATOM 3074 C C B ALA A 1 270 ? 26.216 60.188 -1.453 0.50 11.84 273 ALA A C 1
ATOM 3075 O O A ALA A 1 270 ? 27.062 61.338 -1.621 0.50 11.39 273 ALA A O 1
ATOM 3076 O O B ALA A 1 270 ? 27.279 59.609 -1.269 0.50 11.90 273 ALA A O 1
ATOM 3079 N N A GLY A 1 271 ? 25.767 62.609 -2.958 0.50 11.32 274 GLY A N 1
ATOM 3080 N N B GLY A 1 271 ? 25.903 60.768 -2.608 0.50 11.69 274 GLY A N 1
ATOM 3081 C CA A GLY A 1 271 ? 26.684 62.530 -4.096 0.50 10.89 274 GLY A CA 1
ATOM 3082 C CA B GLY A 1 271 ? 26.804 60.695 -3.743 0.50 11.88 274 GLY A CA 1
ATOM 3083 C C A GLY A 1 271 ? 28.012 63.196 -3.802 0.50 11.08 274 GLY A C 1
ATOM 3084 C C B GLY A 1 271 ? 28.124 61.372 -3.454 0.50 11.35 274 GLY A C 1
ATOM 3085 O O A GLY A 1 271 ? 29.065 62.764 -4.275 0.50 10.87 274 GLY A O 1
ATOM 3086 O O B GLY A 1 271 ? 29.182 60.919 -3.895 0.50 11.19 274 GLY A O 1
ATOM 3087 N N A GLU A 1 272 ? 27.963 64.256 -3.011 0.50 10.90 275 GLU A N 1
ATOM 3088 N N B GLU A 1 272 ? 28.058 62.481 -2.721 0.50 11.79 275 GLU A N 1
ATOM 3089 C CA A GLU A 1 272 ? 29.177 64.944 -2.595 0.50 11.09 275 GLU A CA 1
ATOM 3090 C CA B GLU A 1 272 ? 29.254 63.231 -2.364 0.50 11.81 275 GLU A CA 1
ATOM 3091 C C A GLU A 1 272 ? 29.989 64.130 -1.611 0.50 10.57 275 GLU A C 1
ATOM 3092 C C B GLU A 1 272 ? 30.125 62.446 -1.398 0.50 11.24 275 GLU A C 1
ATOM 3093 O O A GLU A 1 272 ? 31.214 64.116 -1.677 0.50 10.28 275 GLU A O 1
ATOM 3094 O O B GLU A 1 272 ? 31.358 62.429 -1.526 0.50 9.96 275 GLU A O 1
ATOM 3105 N N A ILE A 1 273 ? 29.305 63.459 -0.693 0.50 10.10 276 ILE A N 1
ATOM 3106 N N B ILE A 1 273 ? 29.479 61.789 -0.439 0.50 10.85 276 ILE A N 1
ATOM 3107 C CA A ILE A 1 273 ? 29.992 62.607 0.262 0.50 9.81 276 ILE A CA 1
ATOM 3108 C CA B ILE A 1 273 ? 30.211 61.005 0.536 0.50 11.31 276 ILE A CA 1
ATOM 3109 C C A ILE A 1 273 ? 30.655 61.482 -0.520 0.50 10.05 276 ILE A C 1
ATOM 3110 C C B ILE A 1 273 ? 30.911 59.883 -0.206 0.50 11.10 276 ILE A C 1
ATOM 3111 O O A ILE A 1 273 ? 31.797 61.128 -0.252 0.50 9.79 276 ILE A O 1
ATOM 3112 O O B ILE A 1 273 ? 32.082 59.605 0.038 0.50 10.90 276 ILE A O 1
ATOM 3121 N N A ARG A 1 274 ? 29.947 60.946 -1.512 0.50 9.77 277 ARG A N 1
ATOM 3122 N N B ARG A 1 274 ? 30.201 59.269 -1.147 0.50 10.92 277 ARG A N 1
ATOM 3123 C CA A ARG A 1 274 ? 30.544 59.907 -2.331 0.50 10.33 277 ARG A CA 1
ATOM 3124 C CA B ARG A 1 274 ? 30.788 58.170 -1.889 0.50 10.70 277 ARG A CA 1
ATOM 3125 C C A ARG A 1 274 ? 31.782 60.417 -3.073 0.50 9.50 277 ARG A C 1
ATOM 3126 C C B ARG A 1 274 ? 31.989 58.652 -2.701 0.50 10.81 277 ARG A C 1
ATOM 3127 O O A ARG A 1 274 ? 32.817 59.759 -3.067 0.50 10.41 277 ARG A O 1
ATOM 3128 O O B ARG A 1 274 ? 33.012 57.965 -2.757 0.50 11.10 277 ARG A O 1
ATOM 3143 N N A LYS A 1 275 ? 31.689 61.588 -3.696 0.50 10.17 278 LYS A N 1
ATOM 3144 N N B LYS A 1 275 ? 31.877 59.845 -3.289 0.50 10.64 278 LYS A N 1
ATOM 3145 C CA A LYS A 1 275 ? 32.837 62.160 -4.389 0.50 10.07 278 LYS A CA 1
ATOM 3146 C CA B LYS A 1 275 ? 32.979 60.414 -4.061 0.50 10.52 278 LYS A CA 1
ATOM 3147 C C A LYS A 1 275 ? 34.036 62.286 -3.461 0.50 9.42 278 LYS A C 1
ATOM 3148 C C B LYS A 1 275 ? 34.194 60.621 -3.177 0.50 9.92 278 LYS A C 1
ATOM 3149 O O A LYS A 1 275 ? 35.156 61.928 -3.820 0.50 9.67 278 LYS A O 1
ATOM 3150 O O B LYS A 1 275 ? 35.331 60.342 -3.577 0.50 9.51 278 LYS A O 1
ATOM 3161 N N A ALA A 1 276 ? 33.795 62.852 -2.276 0.50 8.45 279 ALA A N 1
ATOM 3162 N N B ALA A 1 276 ? 33.943 61.151 -1.983 0.50 10.11 279 ALA A N 1
ATOM 3163 C CA A ALA A 1 276 ? 34.815 62.930 -1.224 0.50 8.37 279 ALA A CA 1
ATOM 3164 C CA B ALA A 1 276 ? 35.000 61.372 -1.011 0.50 10.01 279 ALA A CA 1
ATOM 3165 C C A ALA A 1 276 ? 35.479 61.594 -0.929 0.50 8.43 279 ALA A C 1
ATOM 3166 C C B ALA A 1 276 ? 35.700 60.063 -0.655 0.50 9.92 279 ALA A C 1
ATOM 3167 O O A ALA A 1 276 ? 36.705 61.501 -0.871 0.50 8.93 279 ALA A O 1
ATOM 3168 O O B ALA A 1 276 ? 36.929 60.000 -0.616 0.50 9.29 279 ALA A O 1
ATOM 3171 N N A ALA A 1 277 ? 34.669 60.559 -0.714 0.50 7.81 280 ALA A N 1
ATOM 3172 N N B ALA A 1 277 ? 34.914 59.024 -0.373 0.50 10.24 280 ALA A N 1
ATOM 3173 C CA A ALA A 1 277 ? 35.195 59.245 -0.377 0.50 8.96 280 ALA A CA 1
ATOM 3174 C CA B ALA A 1 277 ? 35.463 57.720 -0.028 0.50 10.24 280 ALA A CA 1
ATOM 3175 C C A ALA A 1 277 ? 36.063 58.755 -1.520 0.50 8.92 280 ALA A C 1
ATOM 3176 C C B ALA A 1 277 ? 36.317 57.174 -1.156 0.50 10.03 280 ALA A C 1
ATOM 3177 O O A ALA A 1 277 ? 37.158 58.231 -1.302 0.50 9.61 280 ALA A O 1
ATOM 3178 O O B ALA A 1 277 ? 37.418 56.655 -0.941 0.50 10.45 280 ALA A O 1
ATOM 3181 N N A VAL A 1 278 ? 35.561 58.904 -2.743 0.50 8.74 281 VAL A N 1
ATOM 3182 N N B VAL A 1 278 ? 35.805 57.295 -2.375 0.50 10.62 281 VAL A N 1
ATOM 3183 C CA A VAL A 1 278 ? 36.285 58.406 -3.911 0.50 8.83 281 VAL A CA 1
ATOM 3184 C CA B VAL A 1 278 ? 36.502 56.781 -3.541 0.50 11.19 281 VAL A CA 1
ATOM 3185 C C A VAL A 1 278 ? 37.609 59.159 -4.085 0.50 8.71 281 VAL A C 1
ATOM 3186 C C B VAL A 1 278 ? 37.817 57.522 -3.744 0.50 11.35 281 VAL A C 1
ATOM 3187 O O A VAL A 1 278 ? 38.657 58.551 -4.320 0.50 8.72 281 VAL A O 1
ATOM 3188 O O B VAL A 1 278 ? 38.861 56.911 -3.961 0.50 11.01 281 VAL A O 1
ATOM 3195 N N A MET A 1 279 ? 37.555 60.482 -3.970 0.50 8.79 282 MET A N 1
ATOM 3196 N N B MET A 1 279 ? 37.745 58.846 -3.691 0.50 10.79 282 MET A N 1
ATOM 3197 C CA A MET A 1 279 ? 38.742 61.310 -4.095 0.50 8.71 282 MET A CA 1
ATOM 3198 C CA B MET A 1 279 ? 38.926 59.684 -3.807 0.50 10.79 282 MET A CA 1
ATOM 3199 C C A MET A 1 279 ? 39.780 60.911 -3.045 0.50 8.36 282 MET A C 1
ATOM 3200 C C B MET A 1 279 ? 39.958 59.321 -2.747 0.50 10.51 282 MET A C 1
ATOM 3201 O O A MET A 1 279 ? 40.968 60.746 -3.350 0.50 7.93 282 MET A O 1
ATOM 3202 O O B MET A 1 279 ? 41.149 59.197 -3.032 0.50 10.33 282 MET A O 1
ATOM 3211 N N A PHE A 1 280 ? 39.326 60.736 -1.810 0.50 7.94 283 PHE A N 1
ATOM 3212 N N B PHE A 1 280 ? 39.509 59.176 -1.508 0.50 10.00 283 PHE A N 1
ATOM 3213 C CA A PHE A 1 280 ? 40.245 60.404 -0.725 0.50 8.00 283 PHE A CA 1
ATOM 3214 C CA B PHE A 1 280 ? 40.444 58.903 -0.443 0.50 9.91 283 PHE A CA 1
ATOM 3215 C C A PHE A 1 280 ? 40.972 59.081 -0.975 0.50 8.09 283 PHE A C 1
ATOM 3216 C C B PHE A 1 280 ? 41.191 57.575 -0.681 0.50 10.66 283 PHE A C 1
ATOM 3217 O O A PHE A 1 280 ? 42.177 58.986 -0.774 0.50 8.40 283 PHE A O 1
ATOM 3218 O O B PHE A 1 280 ? 42.398 57.482 -0.460 0.50 10.42 283 PHE A O 1
ATOM 3233 N N A ALA A 1 281 ? 40.242 58.069 -1.438 0.50 8.42 284 ALA A N 1
ATOM 3234 N N B ALA A 1 281 ? 40.480 56.553 -1.153 0.50 10.65 284 ALA A N 1
ATOM 3235 C CA A ALA A 1 281 ? 40.844 56.748 -1.641 0.50 9.37 284 ALA A CA 1
ATOM 3236 C CA B ALA A 1 281 ? 41.086 55.230 -1.319 0.50 11.79 284 ALA A CA 1
ATOM 3237 C C A ALA A 1 281 ? 41.708 56.659 -2.895 0.50 9.88 284 ALA A C 1
ATOM 3238 C C B ALA A 1 281 ? 41.906 55.082 -2.600 0.50 12.22 284 ALA A C 1
ATOM 3239 O O A ALA A 1 281 ? 42.674 55.895 -2.923 0.50 11.63 284 ALA A O 1
ATOM 3240 O O B ALA A 1 281 ? 42.821 54.254 -2.666 0.50 13.26 284 ALA A O 1
ATOM 3243 N N A THR A 1 282 ? 41.361 57.419 -3.935 0.50 10.07 285 THR A N 1
ATOM 3244 N N B THR A 1 282 ? 41.560 55.860 -3.619 0.50 13.01 285 THR A N 1
ATOM 3245 C CA A THR A 1 282 ? 42.052 57.260 -5.214 0.50 10.31 285 THR A CA 1
ATOM 3246 C CA B THR A 1 282 ? 42.203 55.753 -4.929 0.50 13.77 285 THR A CA 1
ATOM 3247 C C A THR A 1 282 ? 43.201 58.251 -5.407 0.50 9.98 285 THR A C 1
ATOM 3248 C C B THR A 1 282 ? 43.306 56.797 -5.171 0.50 13.78 285 THR A C 1
ATOM 3249 O O A THR A 1 282 ? 44.152 57.938 -6.118 0.50 10.87 285 THR A O 1
ATOM 3250 O O B THR A 1 282 ? 44.234 56.553 -5.946 0.50 15.54 285 THR A O 1
ATOM 3257 N N A GLU A 1 283 ? 43.117 59.433 -4.778 0.50 9.36 286 GLU A N 1
ATOM 3258 N N B GLU A 1 283 ? 43.232 57.948 -4.504 0.50 13.98 286 GLU A N 1
ATOM 3259 C CA A GLU A 1 283 ? 44.157 60.475 -4.907 0.50 9.60 286 GLU A CA 1
ATOM 3260 C CA B GLU A 1 283 ? 44.252 58.979 -4.720 0.50 14.45 286 GLU A CA 1
ATOM 3261 C C A GLU A 1 283 ? 45.262 60.318 -3.867 0.50 10.17 286 GLU A C 1
ATOM 3262 C C B GLU A 1 283 ? 45.384 58.862 -3.699 0.50 14.30 286 GLU A C 1
ATOM 3263 O O A GLU A 1 283 ? 45.572 61.256 -3.088 0.50 9.60 286 GLU A O 1
ATOM 3264 O O B GLU A 1 283 ? 45.679 59.815 -2.966 0.50 14.03 286 GLU A O 1
ATOM 3275 N N A SER A 1 284 ? 45.870 59.139 -3.876 0.50 10.01 287 SER A N 1
ATOM 3276 N N B SER A 1 284 ? 46.018 57.691 -3.650 0.50 14.56 287 SER A N 1
ATOM 3277 C CA A SER A 1 284 ? 46.924 58.806 -2.926 0.50 10.72 287 SER A CA 1
ATOM 3278 C CA B SER A 1 284 ? 47.087 57.441 -2.681 0.50 14.42 287 SER A CA 1
ATOM 3279 C C A SER A 1 284 ? 48.257 59.477 -3.268 0.50 10.39 287 SER A C 1
ATOM 3280 C C B SER A 1 284 ? 48.406 58.131 -3.037 0.50 13.68 287 SER A C 1
ATOM 3281 O O A SER A 1 284 ? 48.530 59.775 -4.428 0.50 10.20 287 SER A O 1
ATOM 3282 O O B SER A 1 284 ? 48.657 58.438 -4.206 0.50 13.15 287 SER A O 1
ATOM 3287 N N A PRO A 1 285 ? 49.110 59.690 -2.257 0.50 10.22 288 PRO A N 1
ATOM 3288 N N B PRO A 1 285 ? 49.260 58.372 -2.025 0.50 12.70 288 PRO A N 1
ATOM 3289 C CA A PRO A 1 285 ? 48.864 59.434 -0.834 0.50 10.58 288 PRO A CA 1
ATOM 3290 C CA B PRO A 1 285 ? 48.989 58.130 -0.604 0.50 12.39 288 PRO A CA 1
ATOM 3291 C C A PRO A 1 285 ? 47.852 60.427 -0.254 0.50 10.45 288 PRO A C 1
ATOM 3292 C C B PRO A 1 285 ? 47.981 59.120 -0.018 0.50 12.36 288 PRO A C 1
ATOM 3293 O O A PRO A 1 285 ? 47.941 61.616 -0.535 0.50 11.14 288 PRO A O 1
ATOM 3294 O O B PRO A 1 285 ? 48.040 60.319 -0.310 0.50 11.38 288 PRO A O 1
ATOM 3301 N N A ALA A 1 286 ? 46.890 59.939 0.524 0.50 10.33 289 ALA A N 1
ATOM 3302 N N B ALA A 1 286 ? 47.075 58.639 0.821 0.50 11.41 289 ALA A N 1
ATOM 3303 C CA A ALA A 1 286 ? 45.835 60.789 1.074 0.50 10.61 289 ALA A CA 1
ATOM 3304 C CA B ALA A 1 286 ? 46.048 59.496 1.402 0.50 11.85 289 ALA A CA 1
ATOM 3305 C C A ALA A 1 286 ? 45.965 60.855 2.592 0.50 11.39 289 ALA A C 1
ATOM 3306 C C B ALA A 1 286 ? 46.211 59.614 2.916 0.50 12.09 289 ALA A C 1
ATOM 3307 O O A ALA A 1 286 ? 46.076 59.831 3.249 0.50 10.73 289 ALA A O 1
ATOM 3308 O O B ALA A 1 286 ? 46.363 58.602 3.613 0.50 11.68 289 ALA A O 1
ATOM 3311 N N A SER A 1 287 ? 45.943 62.050 3.159 0.50 10.90 290 SER A N 1
ATOM 3312 N N B SER A 1 287 ? 46.179 60.843 3.421 0.50 12.29 290 SER A N 1
ATOM 3313 C CA A SER A 1 287 ? 46.078 62.173 4.610 0.50 11.13 290 SER A CA 1
ATOM 3314 C CA B SER A 1 287 ? 46.302 61.076 4.856 0.50 11.80 290 SER A CA 1
ATOM 3315 C C A SER A 1 287 ? 44.931 62.961 5.237 0.50 11.09 290 SER A C 1
ATOM 3316 C C B SER A 1 287 ? 45.142 61.883 5.437 0.50 12.01 290 SER A C 1
ATOM 3317 O O A SER A 1 287 ? 44.197 63.684 4.551 0.50 10.93 290 SER A O 1
ATOM 3318 O O B SER A 1 287 ? 44.418 62.573 4.710 0.50 12.02 290 SER A O 1
ATOM 3323 N N A ILE A 1 288 ? 44.781 62.806 6.552 0.50 11.44 291 ILE A N 1
ATOM 3324 N N B ILE A 1 288 ? 44.979 61.781 6.753 0.50 11.96 291 ILE A N 1
ATOM 3325 C CA A ILE A 1 288 ? 43.813 63.581 7.316 0.50 11.69 291 ILE A CA 1
ATOM 3326 C CA B ILE A 1 288 ? 44.020 62.580 7.511 0.50 12.15 291 ILE A CA 1
ATOM 3327 C C A ILE A 1 288 ? 44.611 64.253 8.426 0.50 12.09 291 ILE A C 1
ATOM 3328 C C B ILE A 1 288 ? 44.819 63.294 8.589 0.50 12.13 291 ILE A C 1
ATOM 3329 O O A ILE A 1 288 ? 44.815 63.666 9.487 0.50 11.94 291 ILE A O 1
ATOM 3330 O O B ILE A 1 288 ? 45.069 62.740 9.666 0.50 11.73 291 ILE A O 1
ATOM 3339 N N A PRO A 1 289 ? 45.091 65.482 8.177 0.50 12.18 292 PRO A N 1
ATOM 3340 N N B PRO A 1 289 ? 45.274 64.512 8.281 0.50 12.31 292 PRO A N 1
ATOM 3341 C CA A PRO A 1 289 ? 45.839 66.187 9.214 0.50 12.25 292 PRO A CA 1
ATOM 3342 C CA B PRO A 1 289 ? 45.987 65.294 9.285 0.50 12.44 292 PRO A CA 1
ATOM 3343 C C A PRO A 1 289 ? 45.093 66.199 10.538 0.50 12.67 292 PRO A C 1
ATOM 3344 C C B PRO A 1 289 ? 45.215 65.347 10.602 0.50 12.58 292 PRO A C 1
ATOM 3345 O O A PRO A 1 289 ? 43.868 66.333 10.565 0.50 12.25 292 PRO A O 1
ATOM 3346 O O B PRO A 1 289 ? 43.987 65.432 10.612 0.50 11.94 292 PRO A O 1
ATOM 3353 N N A TRP A 1 290 ? 45.824 66.052 11.637 0.50 12.27 293 TRP A N 1
ATOM 3354 N N B TRP A 1 290 ? 45.936 65.288 11.711 0.50 12.56 293 TRP A N 1
ATOM 3355 C CA A TRP A 1 290 ? 45.170 66.145 12.925 0.50 12.23 293 TRP A CA 1
ATOM 3356 C CA B TRP A 1 290 ? 45.282 65.404 13.003 0.50 12.54 293 TRP A CA 1
ATOM 3357 C C A TRP A 1 290 ? 44.361 67.449 12.991 0.50 12.27 293 TRP A C 1
ATOM 3358 C C B TRP A 1 290 ? 44.425 66.670 13.039 0.50 12.54 293 TRP A C 1
ATOM 3359 O O A TRP A 1 290 ? 44.807 68.497 12.506 0.50 11.59 293 TRP A O 1
ATOM 3360 O O B TRP A 1 290 ? 44.853 67.732 12.563 0.50 12.64 293 TRP A O 1
ATOM 3381 N N A ALA A 1 291 ? 43.184 67.364 13.612 0.50 11.89 294 ALA A N 1
ATOM 3382 N N B ALA A 1 291 ? 43.239 66.569 13.638 0.50 12.45 294 ALA A N 1
ATOM 3383 C CA A ALA A 1 291 ? 42.271 68.486 13.779 0.50 11.98 294 ALA A CA 1
ATOM 3384 C CA B ALA A 1 291 ? 42.346 67.730 13.777 0.50 12.63 294 ALA A CA 1
ATOM 3385 C C A ALA A 1 291 ? 41.597 68.441 15.146 0.50 11.50 294 ALA A C 1
ATOM 3386 C C B ALA A 1 291 ? 41.694 67.757 15.154 0.50 12.39 294 ALA A C 1
ATOM 3387 O O A ALA A 1 291 ? 41.213 67.373 15.634 0.50 12.04 294 ALA A O 1
ATOM 3388 O O B ALA A 1 291 ? 41.335 66.706 15.687 0.50 12.29 294 ALA A O 1
ATOM 3391 N N A VAL A 1 292 ? 41.433 69.611 15.757 0.50 10.82 295 VAL A N 1
ATOM 3392 N N B VAL A 1 292 ? 41.502 68.942 15.727 0.50 12.42 295 VAL A N 1
ATOM 3393 C CA A VAL A 1 292 ? 40.858 69.698 17.090 0.50 11.00 295 VAL A CA 1
ATOM 3394 C CA B VAL A 1 292 ? 40.969 69.000 17.090 0.50 12.01 295 VAL A CA 1
ATOM 3395 C C A VAL A 1 292 ? 39.370 69.358 17.149 0.50 11.02 295 VAL A C 1
ATOM 3396 C C B VAL A 1 292 ? 39.475 68.660 17.187 0.50 11.81 295 VAL A C 1
ATOM 3397 O O A VAL A 1 292 ? 38.895 68.864 18.170 0.50 10.72 295 VAL A O 1
ATOM 3398 O O B VAL A 1 292 ? 39.017 68.215 18.247 0.50 11.95 295 VAL A O 1
ATOM 3405 N N A SER A 1 293 ? 38.625 69.639 16.083 0.50 10.59 296 SER A N 1
ATOM 3406 N N B SER A 1 293 ? 38.707 68.886 16.119 0.50 11.91 296 SER A N 1
ATOM 3407 C CA A SER A 1 293 ? 37.176 69.569 16.234 0.50 11.63 296 SER A CA 1
ATOM 3408 C CA B SER A 1 293 ? 37.261 68.741 16.261 0.50 11.53 296 SER A CA 1
ATOM 3409 C C A SER A 1 293 ? 36.720 68.206 16.745 0.50 11.52 296 SER A C 1
ATOM 3410 C C B SER A 1 293 ? 36.845 67.383 16.814 0.50 11.35 296 SER A C 1
ATOM 3411 O O A SER A 1 293 ? 35.802 68.119 17.564 0.50 11.38 296 SER A O 1
ATOM 3412 O O B SER A 1 293 ? 35.946 67.295 17.647 0.50 10.89 296 SER A O 1
ATOM 3417 N N A THR A 1 294 ? 37.377 67.145 16.279 0.50 11.40 297 THR A N 1
ATOM 3418 N N B THR A 1 294 ? 37.492 66.328 16.340 0.50 10.81 297 THR A N 1
ATOM 3419 C CA A THR A 1 294 ? 36.947 65.800 16.610 0.50 11.03 297 THR A CA 1
ATOM 3420 C CA B THR A 1 294 ? 37.102 64.986 16.763 0.50 11.03 297 THR A CA 1
ATOM 3421 C C A THR A 1 294 ? 37.507 65.321 17.949 0.50 11.01 297 THR A C 1
ATOM 3422 C C B THR A 1 294 ? 37.701 64.624 18.124 0.50 11.02 297 THR A C 1
ATOM 3423 O O A THR A 1 294 ? 37.237 64.188 18.346 0.50 10.34 297 THR A O 1
ATOM 3424 O O B THR A 1 294 ? 37.549 63.492 18.602 0.50 11.39 297 THR A O 1
ATOM 3431 N N A ASP A 1 295 ? 38.268 66.180 18.642 0.50 10.16 298 ASP A N 1
ATOM 3432 N N B ASP A 1 295 ? 38.359 65.606 18.755 0.50 11.23 298 ASP A N 1
ATOM 3433 C CA A ASP A 1 295 ? 38.676 65.917 20.024 0.50 10.97 298 ASP A CA 1
ATOM 3434 C CA B ASP A 1 295 ? 38.825 65.457 20.135 0.50 10.83 298 ASP A CA 1
ATOM 3435 C C A ASP A 1 295 ? 37.668 66.543 20.993 0.50 11.12 298 ASP A C 1
ATOM 3436 C C B ASP A 1 295 ? 37.851 66.086 21.134 0.50 11.18 298 ASP A C 1
ATOM 3437 O O A ASP A 1 295 ? 37.868 66.517 22.211 0.50 11.50 298 ASP A O 1
ATOM 3438 O O B ASP A 1 295 ? 38.112 66.081 22.343 0.50 10.66 298 ASP A O 1
ATOM 3447 N N A MET A 1 296 ? 36.578 67.086 20.456 0.50 11.31 299 MET A N 1
ATOM 3448 N N B MET A 1 296 ? 36.741 66.639 20.641 0.50 11.24 299 MET A N 1
ATOM 3449 C CA A MET A 1 296 ? 35.708 67.946 21.258 0.50 11.16 299 MET A CA 1
ATOM 3450 C CA B MET A 1 296 ? 35.826 67.397 21.497 0.50 11.27 299 MET A CA 1
ATOM 3451 C C A MET A 1 296 ? 34.226 67.715 21.008 0.50 11.09 299 MET A C 1
ATOM 3452 C C B MET A 1 296 ? 34.367 67.108 21.150 0.50 11.49 299 MET A C 1
ATOM 3453 O O A MET A 1 296 ? 33.408 68.639 21.093 0.50 11.32 299 MET A O 1
ATOM 3454 O O B MET A 1 296 ? 33.530 68.017 21.110 0.50 11.60 299 MET A O 1
ATOM 3463 N N A GLN A 1 297 ? 33.878 66.472 20.705 0.50 10.73 300 GLN A N 1
ATOM 3464 N N B GLN A 1 297 ? 34.071 65.832 20.911 0.50 11.06 300 GLN A N 1
ATOM 3465 C CA A GLN A 1 297 ? 32.505 66.127 20.382 0.50 10.89 300 GLN A CA 1
ATOM 3466 C CA B GLN A 1 297 ? 32.721 65.390 20.542 0.50 11.39 300 GLN A CA 1
ATOM 3467 C C A GLN A 1 297 ? 32.025 64.940 21.211 0.50 10.83 300 GLN A C 1
ATOM 3468 C C B GLN A 1 297 ? 32.248 64.261 21.441 0.50 11.24 300 GLN A C 1
ATOM 3469 O O A GLN A 1 297 ? 32.818 64.099 21.646 0.50 9.78 300 GLN A O 1
ATOM 3470 O O B GLN A 1 297 ? 33.059 63.513 21.979 0.50 11.77 300 GLN A O 1
ATOM 3481 N N A LYS A 1 298 ? 30.708 64.851 21.377 0.50 10.74 301 LYS A N 1
ATOM 3482 N N B LYS A 1 298 ? 30.929 64.139 21.567 0.50 11.34 301 LYS A N 1
ATOM 3483 C CA A LYS A 1 298 ? 30.093 63.719 22.030 0.50 11.28 301 LYS A CA 1
ATOM 3484 C CA B LYS A 1 298 ? 30.310 63.037 22.282 0.50 11.66 301 LYS A CA 1
ATOM 3485 C C A LYS A 1 298 ? 30.474 62.431 21.306 0.50 11.51 301 LYS A C 1
ATOM 3486 C C B LYS A 1 298 ? 30.703 61.701 21.639 0.50 11.35 301 LYS A C 1
ATOM 3487 O O A LYS A 1 298 ? 30.613 61.391 21.935 0.50 11.20 301 LYS A O 1
ATOM 3488 O O B LYS A 1 298 ? 30.820 60.682 22.330 0.50 12.10 301 LYS A O 1
ATOM 3499 N N A ASN A 1 299 ? 30.645 62.520 19.987 0.50 10.79 302 ASN A N 1
ATOM 3500 N N B ASN A 1 299 ? 30.900 61.719 20.317 0.50 11.05 302 ASN A N 1
ATOM 3501 C CA A ASN A 1 299 ? 31.089 61.392 19.164 0.50 10.80 302 ASN A CA 1
ATOM 3502 C CA B ASN A 1 299 ? 31.330 60.535 19.565 0.50 10.46 302 ASN A CA 1
ATOM 3503 C C A ASN A 1 299 ? 32.573 61.451 18.785 0.50 11.54 302 ASN A C 1
ATOM 3504 C C B ASN A 1 299 ? 32.807 60.619 19.153 0.50 10.78 302 ASN A C 1
ATOM 3505 O O A ASN A 1 299 ? 33.001 60.883 17.784 0.50 10.91 302 ASN A O 1
ATOM 3506 O O B ASN A 1 299 ? 33.231 60.003 18.179 0.50 10.34 302 ASN A O 1
ATOM 3515 N N A SER A 1 300 ? 33.366 62.114 19.614 0.50 11.33 303 SER A N 1
ATOM 3516 N N B SER A 1 300 ? 33.578 61.426 19.880 0.50 10.53 303 SER A N 1
ATOM 3517 C CA A SER A 1 300 ? 34.795 62.242 19.355 0.50 11.74 303 SER A CA 1
ATOM 3518 C CA B SER A 1 300 ? 35.008 61.544 19.614 0.50 11.17 303 SER A CA 1
ATOM 3519 C C A SER A 1 300 ? 35.473 60.896 19.140 0.50 11.50 303 SER A C 1
ATOM 3520 C C B SER A 1 300 ? 35.716 60.197 19.448 0.50 11.28 303 SER A C 1
ATOM 3521 O O A SER A 1 300 ? 36.216 60.715 18.175 0.50 12.34 303 SER A O 1
ATOM 3522 O O B SER A 1 300 ? 36.487 59.994 18.512 0.50 10.06 303 SER A O 1
ATOM 3527 N N A CYS A 1 301 ? 35.239 59.952 20.047 0.50 11.81 304 CYS A N 1
ATOM 3528 N N B CYS A 1 301 ? 35.489 59.280 20.379 0.50 11.70 304 CYS A N 1
ATOM 3529 C CA A CYS A 1 301 ? 35.914 58.661 19.941 0.50 12.04 304 CYS A CA 1
ATOM 3530 C CA B CYS A 1 301 ? 36.210 58.005 20.325 0.50 12.09 304 CYS A CA 1
ATOM 3531 C C A CYS A 1 301 ? 35.727 58.055 18.561 0.50 11.57 304 CYS A C 1
ATOM 3532 C C B CYS A 1 301 ? 36.039 57.313 18.983 0.50 12.16 304 CYS A C 1
ATOM 3533 O O A CYS A 1 301 ? 36.685 57.648 17.913 0.50 11.28 304 CYS A O 1
ATOM 3534 O O B CYS A 1 301 ? 37.013 56.923 18.343 0.50 12.07 304 CYS A O 1
ATOM 3539 N N A SER A 1 302 ? 34.481 57.995 18.117 0.50 11.06 305 SER A N 1
ATOM 3540 N N B SER A 1 302 ? 34.790 57.154 18.563 0.50 11.85 305 SER A N 1
ATOM 3541 C CA A SER A 1 302 ? 34.202 57.375 16.817 0.50 11.20 305 SER A CA 1
ATOM 3542 C CA B SER A 1 302 ? 34.525 56.454 17.315 0.50 11.27 305 SER A CA 1
ATOM 3543 C C A SER A 1 302 ? 34.751 58.173 15.649 0.50 11.40 305 SER A C 1
ATOM 3544 C C B SER A 1 302 ? 35.038 57.241 16.116 0.50 11.19 305 SER A C 1
ATOM 3545 O O A SER A 1 302 ? 35.195 57.600 14.653 0.50 11.38 305 SER A O 1
ATOM 3546 O O B SER A 1 302 ? 35.487 56.650 15.127 0.50 10.75 305 SER A O 1
ATOM 3551 N N A ALA A 1 303 ? 34.699 59.491 15.758 0.50 11.55 306 ALA A N 1
ATOM 3552 N N B ALA A 1 303 ? 34.950 58.569 16.187 0.50 11.29 306 ALA A N 1
ATOM 3553 C CA A ALA A 1 303 ? 35.219 60.344 14.705 0.50 11.15 306 ALA A CA 1
ATOM 3554 C CA B ALA A 1 303 ? 35.454 59.421 15.106 0.50 11.66 306 ALA A CA 1
ATOM 3555 C C A ALA A 1 303 ? 36.727 60.150 14.552 0.50 11.60 306 ALA A C 1
ATOM 3556 C C B ALA A 1 303 ? 36.949 59.201 14.918 0.50 11.55 306 ALA A C 1
ATOM 3557 O O A ALA A 1 303 ? 37.244 60.120 13.439 0.50 11.51 306 ALA A O 1
ATOM 3558 O O B ALA A 1 303 ? 37.444 59.018 13.806 0.50 11.54 306 ALA A O 1
ATOM 3561 N N A ILE A 1 304 ? 37.432 60.021 15.676 0.50 11.53 307 ILE A N 1
ATOM 3562 N N B ILE A 1 304 ? 37.682 59.225 16.019 0.50 11.80 307 ILE A N 1
ATOM 3563 C CA A ILE A 1 304 ? 38.874 59.785 15.638 0.50 11.97 307 ILE A CA 1
ATOM 3564 C CA B ILE A 1 304 ? 39.123 59.049 15.917 0.50 12.01 307 ILE A CA 1
ATOM 3565 C C A ILE A 1 304 ? 39.170 58.365 15.143 0.50 11.75 307 ILE A C 1
ATOM 3566 C C B ILE A 1 304 ? 39.433 57.611 15.500 0.50 11.78 307 ILE A C 1
ATOM 3567 O O A ILE A 1 304 ? 40.008 58.159 14.252 0.50 11.94 307 ILE A O 1
ATOM 3568 O O B ILE A 1 304 ? 40.300 57.366 14.656 0.50 11.36 307 ILE A O 1
ATOM 3577 N N A ARG A 1 305 ? 38.477 57.384 15.712 0.50 11.20 308 ARG A N 1
ATOM 3578 N N B ARG A 1 305 ? 38.716 56.655 16.080 0.50 11.39 308 ARG A N 1
ATOM 3579 C CA A ARG A 1 305 ? 38.608 56.013 15.242 0.50 11.23 308 ARG A CA 1
ATOM 3580 C CA B ARG A 1 305 ? 38.935 55.257 15.705 0.50 11.43 308 ARG A CA 1
ATOM 3581 C C A ARG A 1 305 ? 38.365 55.947 13.730 0.50 10.69 308 ARG A C 1
ATOM 3582 C C B ARG A 1 305 ? 38.707 55.024 14.205 0.50 11.59 308 ARG A C 1
ATOM 3583 O O A ARG A 1 305 ? 39.126 55.309 12.998 0.50 10.18 308 ARG A O 1
ATOM 3584 O O B ARG A 1 305 ? 39.472 54.316 13.558 0.50 10.88 308 ARG A O 1
ATOM 3599 N N A ALA A 1 306 ? 37.321 56.622 13.253 0.50 10.44 309 ALA A N 1
ATOM 3600 N N B ALA A 1 306 ? 37.646 55.616 13.658 0.50 11.50 309 ALA A N 1
ATOM 3601 C CA A ALA A 1 306 ? 36.985 56.562 11.824 0.50 10.81 309 ALA A CA 1
ATOM 3602 C CA B ALA A 1 306 ? 37.334 55.477 12.235 0.50 11.38 309 ALA A CA 1
ATOM 3603 C C A ALA A 1 306 ? 38.106 57.143 10.957 0.50 10.72 309 ALA A C 1
ATOM 3604 C C B ALA A 1 306 ? 38.453 56.069 11.378 0.50 11.07 309 ALA A C 1
ATOM 3605 O O A ALA A 1 306 ? 38.404 56.623 9.878 0.50 9.92 309 ALA A O 1
ATOM 3606 O O B ALA A 1 306 ? 38.802 55.507 10.340 0.50 10.34 309 ALA A O 1
ATOM 3609 N N A GLN A 1 307 ? 38.722 58.226 11.418 0.50 10.92 310 GLN A N 1
ATOM 3610 N N B GLN A 1 307 ? 39.029 57.187 11.827 0.50 10.76 310 GLN A N 1
ATOM 3611 C CA A GLN A 1 307 ? 39.832 58.824 10.677 0.50 10.87 310 GLN A CA 1
ATOM 3612 C CA B GLN A 1 307 ? 40.125 57.820 11.099 0.50 10.56 310 GLN A CA 1
ATOM 3613 C C A GLN A 1 307 ? 41.001 57.848 10.613 0.50 10.59 310 GLN A C 1
ATOM 3614 C C B GLN A 1 307 ? 41.317 56.886 11.038 0.50 10.67 310 GLN A C 1
ATOM 3615 O O A GLN A 1 307 ? 41.614 57.670 9.558 0.50 10.72 310 GLN A O 1
ATOM 3616 O O B GLN A 1 307 ? 41.942 56.718 9.984 0.50 9.79 310 GLN A O 1
ATOM 3627 N N A CYS A 1 308 ? 41.334 57.248 11.757 0.50 9.88 311 CYS A N 1
ATOM 3628 N N B CYS A 1 308 ? 41.623 56.269 12.177 0.50 10.47 311 CYS A N 1
ATOM 3629 C CA A CYS A 1 308 ? 42.414 56.261 11.808 0.50 9.80 311 CYS A CA 1
ATOM 3630 C CA B CYS A 1 308 ? 42.746 55.344 12.245 0.50 10.20 311 CYS A CA 1
ATOM 3631 C C A CYS A 1 308 ? 42.123 55.126 10.836 0.50 9.14 311 CYS A C 1
ATOM 3632 C C B CYS A 1 308 ? 42.499 54.138 11.338 0.50 9.89 311 CYS A C 1
ATOM 3633 O O A CYS A 1 308 ? 42.995 54.728 10.078 0.50 8.43 311 CYS A O 1
ATOM 3634 O O B CYS A 1 308 ? 43.412 53.661 10.647 0.50 9.43 311 CYS A O 1
ATOM 3639 N N A ILE A 1 309 ? 40.882 54.645 10.852 0.50 8.18 312 ILE A N 1
ATOM 3640 N N B ILE A 1 309 ? 41.261 53.643 11.360 0.50 9.28 312 ILE A N 1
ATOM 3641 C CA A ILE A 1 309 ? 40.470 53.534 9.996 0.50 8.32 312 ILE A CA 1
ATOM 3642 C CA B ILE A 1 309 ? 40.854 52.499 10.553 0.50 8.41 312 ILE A CA 1
ATOM 3643 C C A ILE A 1 309 ? 40.570 53.903 8.521 0.50 8.34 312 ILE A C 1
ATOM 3644 C C B ILE A 1 309 ? 40.933 52.829 9.059 0.50 8.01 312 ILE A C 1
ATOM 3645 O O A ILE A 1 309 ? 41.039 53.108 7.700 0.50 7.36 312 ILE A O 1
ATOM 3646 O O B ILE A 1 309 ? 41.428 52.014 8.255 0.50 7.37 312 ILE A O 1
ATOM 3655 N N A LEU A 1 310 ? 40.109 55.099 8.188 0.50 8.12 313 LEU A N 1
ATOM 3656 N N B LEU A 1 310 ? 40.451 54.017 8.686 0.50 8.26 313 LEU A N 1
ATOM 3657 C CA A LEU A 1 310 ? 40.221 55.584 6.823 0.50 7.91 313 LEU A CA 1
ATOM 3658 C CA B LEU A 1 310 ? 40.482 54.416 7.287 0.50 8.05 313 LEU A CA 1
ATOM 3659 C C A LEU A 1 310 ? 41.656 55.603 6.333 0.50 7.65 313 LEU A C 1
ATOM 3660 C C B LEU A 1 310 ? 41.918 54.451 6.793 0.50 7.46 313 LEU A C 1
ATOM 3661 O O A LEU A 1 310 ? 41.942 55.089 5.246 0.50 7.75 313 LEU A O 1
ATOM 3662 O O B LEU A 1 310 ? 42.225 53.962 5.719 0.50 8.43 313 LEU A O 1
ATOM 3671 N N A ARG A 1 311 ? 42.553 56.182 7.129 0.50 7.64 314 ARG A N 1
ATOM 3672 N N B ARG A 1 311 ? 42.801 55.049 7.583 0.50 7.44 314 ARG A N 1
ATOM 3673 C CA A ARG A 1 311 ? 43.955 56.259 6.729 0.50 6.68 314 ARG A CA 1
ATOM 3674 C CA B ARG A 1 311 ? 44.205 55.086 7.219 0.50 7.38 314 ARG A CA 1
ATOM 3675 C C A ARG A 1 311 ? 44.465 54.832 6.539 0.50 6.32 314 ARG A C 1
ATOM 3676 C C B ARG A 1 311 ? 44.775 53.693 7.048 0.50 7.24 314 ARG A C 1
ATOM 3677 O O A ARG A 1 311 ? 45.146 54.542 5.560 0.50 7.30 314 ARG A O 1
ATOM 3678 O O B ARG A 1 311 ? 45.479 53.427 6.077 0.50 8.27 314 ARG A O 1
ATOM 3693 N N A ALA A 1 312 ? 44.137 53.940 7.476 0.50 7.02 315 ALA A N 1
ATOM 3694 N N B ALA A 1 312 ? 44.500 52.830 8.022 0.50 7.70 315 ALA A N 1
ATOM 3695 C CA A ALA A 1 312 ? 44.656 52.573 7.434 0.50 7.50 315 ALA A CA 1
ATOM 3696 C CA B ALA A 1 312 ? 45.011 51.468 8.013 0.50 7.88 315 ALA A CA 1
ATOM 3697 C C A ALA A 1 312 ? 44.215 51.864 6.160 0.50 7.93 315 ALA A C 1
ATOM 3698 C C B ALA A 1 312 ? 44.571 50.745 6.748 0.50 8.40 315 ALA A C 1
ATOM 3699 O O A ALA A 1 312 ? 45.030 51.353 5.406 0.50 8.05 315 ALA A O 1
ATOM 3700 O O B ALA A 1 312 ? 45.399 50.219 6.008 0.50 7.88 315 ALA A O 1
ATOM 3703 N N A ILE A 1 313 ? 42.911 51.846 5.917 0.50 8.12 316 ILE A N 1
ATOM 3704 N N B ILE A 1 313 ? 43.273 50.752 6.473 0.50 8.37 316 ILE A N 1
ATOM 3705 C CA A ILE A 1 313 ? 42.396 51.006 4.833 0.50 8.83 316 ILE A CA 1
ATOM 3706 C CA B ILE A 1 313 ? 42.780 49.885 5.411 0.50 8.91 316 ILE A CA 1
ATOM 3707 C C A ILE A 1 313 ? 42.732 51.444 3.415 0.50 9.46 316 ILE A C 1
ATOM 3708 C C B ILE A 1 313 ? 43.131 50.324 3.982 0.50 9.67 316 ILE A C 1
ATOM 3709 O O A ILE A 1 313 ? 42.765 50.621 2.507 0.50 9.08 316 ILE A O 1
ATOM 3710 O O B ILE A 1 313 ? 43.190 49.492 3.083 0.50 9.62 316 ILE A O 1
ATOM 3719 N N A VAL A 1 314 ? 42.968 52.731 3.209 0.50 9.83 317 VAL A N 1
ATOM 3720 N N B VAL A 1 314 ? 43.382 51.612 3.766 0.50 9.80 317 VAL A N 1
ATOM 3721 C CA A VAL A 1 314 ? 43.334 53.200 1.860 0.50 10.22 317 VAL A CA 1
ATOM 3722 C CA B VAL A 1 314 ? 43.769 52.066 2.430 0.50 10.81 317 VAL A CA 1
ATOM 3723 C C A VAL A 1 314 ? 44.834 53.058 1.586 0.50 10.48 317 VAL A C 1
ATOM 3724 C C B VAL A 1 314 ? 45.283 51.943 2.183 0.50 10.83 317 VAL A C 1
ATOM 3725 O O A VAL A 1 314 ? 45.284 53.259 0.459 0.50 11.85 317 VAL A O 1
ATOM 3726 O O B VAL A 1 314 ? 45.771 52.210 1.080 0.50 11.94 317 VAL A O 1
ATOM 3733 N N A GLY A 1 315 ? 45.604 52.702 2.611 0.50 10.28 318 GLY A N 1
ATOM 3734 N N B GLY A 1 315 ? 46.017 51.528 3.208 0.50 10.67 318 GLY A N 1
ATOM 3735 C CA A GLY A 1 315 ? 47.042 52.493 2.450 0.50 10.93 318 GLY A CA 1
ATOM 3736 C CA B GLY A 1 315 ? 47.457 51.329 3.080 0.50 10.31 318 GLY A CA 1
ATOM 3737 C C A GLY A 1 315 ? 47.923 53.653 2.876 0.50 10.71 318 GLY A C 1
ATOM 3738 C C B GLY A 1 315 ? 48.298 52.531 3.469 0.50 11.05 318 GLY A C 1
ATOM 3739 O O A GLY A 1 315 ? 49.091 53.708 2.508 0.50 10.25 318 GLY A O 1
ATOM 3740 O O B GLY A 1 315 ? 49.481 52.584 3.145 0.50 10.74 318 GLY A O 1
ATOM 3741 N N A SER A 1 316 ? 47.380 54.568 3.674 0.50 10.93 319 SER A N 1
ATOM 3742 N N B SER A 1 316 ? 47.703 53.487 4.175 0.50 10.90 319 SER A N 1
ATOM 3743 C CA A SER A 1 316 ? 48.112 55.787 4.005 0.50 11.12 319 SER A CA 1
ATOM 3744 C CA B SER A 1 316 ? 48.403 54.733 4.481 0.50 11.65 319 SER A CA 1
ATOM 3745 C C A SER A 1 316 ? 49.313 55.557 4.914 0.50 11.94 319 SER A C 1
ATOM 3746 C C B SER A 1 316 ? 49.631 54.527 5.365 0.50 11.76 319 SER A C 1
ATOM 3747 O O A SER A 1 316 ? 50.238 56.376 4.945 0.50 11.59 319 SER A O 1
ATOM 3748 O O B SER A 1 316 ? 50.555 55.355 5.352 0.50 11.36 319 SER A O 1
ATOM 3753 N N A PHE A 1 317 ? 49.300 54.447 5.651 0.50 11.67 320 PHE A N 1
ATOM 3754 N N B PHE A 1 317 ? 49.659 53.435 6.125 0.50 12.74 320 PHE A N 1
ATOM 3755 C CA A PHE A 1 317 ? 50.437 54.108 6.505 0.50 12.96 320 PHE A CA 1
ATOM 3756 C CA B PHE A 1 317 ? 50.804 53.189 7.004 0.50 12.98 320 PHE A CA 1
ATOM 3757 C C A PHE A 1 317 ? 51.559 53.437 5.720 0.50 13.37 320 PHE A C 1
ATOM 3758 C C B PHE A 1 317 ? 51.978 52.520 6.292 0.50 13.70 320 PHE A C 1
ATOM 3759 O O A PHE A 1 317 ? 52.630 53.201 6.267 0.50 13.23 320 PHE A O 1
ATOM 3760 O O B PHE A 1 317 ? 53.030 52.289 6.906 0.50 13.53 320 PHE A O 1
ATOM 3775 N N A VAL A 1 318 ? 51.321 53.124 4.443 0.50 13.99 321 VAL A N 1
ATOM 3776 N N B VAL A 1 318 ? 51.800 52.184 5.017 0.50 14.07 321 VAL A N 1
ATOM 3777 C CA A VAL A 1 318 ? 52.377 52.516 3.624 0.50 14.55 321 VAL A CA 1
ATOM 3778 C CA B VAL A 1 318 ? 52.886 51.559 4.266 0.50 15.27 321 VAL A CA 1
ATOM 3779 C C A VAL A 1 318 ? 52.766 53.297 2.354 0.50 14.92 321 VAL A C 1
ATOM 3780 C C B VAL A 1 318 ? 53.254 52.309 2.981 0.50 15.60 321 VAL A C 1
ATOM 3781 O O A VAL A 1 318 ? 53.627 52.854 1.598 0.50 16.36 321 VAL A O 1
ATOM 3782 O O B VAL A 1 318 ? 54.242 51.967 2.333 0.50 16.26 321 VAL A O 1
ATOM 3789 N N A ASN A 1 319 ? 52.151 54.447 2.111 0.50 15.46 322 ASN A N 1
ATOM 3790 N N B ASN A 1 319 ? 52.473 53.331 2.624 0.50 15.14 322 ASN A N 1
ATOM 3791 C CA A ASN A 1 319 ? 52.470 55.209 0.904 0.50 14.73 322 ASN A CA 1
ATOM 3792 C CA B ASN A 1 319 ? 52.725 54.112 1.409 0.50 15.07 322 ASN A CA 1
ATOM 3793 C C A ASN A 1 319 ? 53.041 56.602 1.169 0.50 15.16 322 ASN A C 1
ATOM 3794 C C B ASN A 1 319 ? 53.247 55.536 1.627 0.50 15.07 322 ASN A C 1
ATOM 3795 O O A ASN A 1 319 ? 53.201 57.405 0.246 0.50 15.49 322 ASN A O 1
ATOM 3796 O O B ASN A 1 319 ? 53.426 56.281 0.661 0.50 15.26 322 ASN A O 1
ATOM 3805 N N A GLY A 1 320 ? 53.361 56.880 2.432 0.50 15.02 323 GLY A N 1
ATOM 3806 N N B GLY A 1 320 ? 53.485 55.921 2.882 0.50 14.98 323 GLY A N 1
ATOM 3807 C CA A GLY A 1 320 ? 53.981 58.150 2.799 0.50 14.84 323 GLY A CA 1
ATOM 3808 C CA B GLY A 1 320 ? 54.091 57.228 3.177 0.50 15.42 323 GLY A CA 1
ATOM 3809 C C A GLY A 1 320 ? 52.989 59.163 3.339 0.50 14.87 323 GLY A C 1
ATOM 3810 C C B GLY A 1 320 ? 53.150 58.350 3.605 0.50 15.34 323 GLY A C 1
ATOM 3811 O O A GLY A 1 320 ? 53.372 60.227 3.814 0.50 13.90 323 GLY A O 1
ATOM 3812 O O B GLY A 1 320 ? 53.598 59.413 4.054 0.50 15.07 323 GLY A O 1
ATOM 3813 N N A ALA A 1 321 ? 51.705 58.829 3.281 0.50 15.02 324 ALA A N 1
ATOM 3814 N N B ALA A 1 321 ? 51.842 58.133 3.481 0.50 15.27 324 ALA A N 1
ATOM 3815 C CA A ALA A 1 321 ? 50.693 59.733 3.800 0.50 15.60 324 ALA A CA 1
ATOM 3816 C CA B ALA A 1 321 ? 50.860 59.210 3.717 0.50 15.68 324 ALA A CA 1
ATOM 3817 C C A ALA A 1 321 ? 50.705 59.837 5.329 0.50 15.46 324 ALA A C 1
ATOM 3818 C C B ALA A 1 321 ? 50.809 59.700 5.168 0.50 15.79 324 ALA A C 1
ATOM 3819 O O A ALA A 1 321 ? 50.570 60.947 5.852 0.50 15.56 324 ALA A O 1
ATOM 3820 O O B ALA A 1 321 ? 50.696 60.900 5.455 0.50 15.91 324 ALA A O 1
ATOM 3823 N N . GLU A 1 322 ? 50.848 58.717 6.049 1.00 15.87 325 GLU A N 1
ATOM 3824 C CA . GLU A 1 322 ? 50.751 58.829 7.516 1.00 16.12 325 GLU A CA 1
ATOM 3825 C C . GLU A 1 322 ? 51.897 58.056 8.121 1.00 16.44 325 GLU A C 1
ATOM 3826 O O . GLU A 1 322 ? 52.130 56.905 7.786 1.00 17.42 325 GLU A O 1
ATOM 3832 N N . ILE A 1 323 ? 52.609 58.719 9.032 1.00 16.04 326 ILE A N 1
ATOM 3833 C CA . ILE A 1 323 ? 53.797 58.176 9.654 1.00 15.97 326 ILE A CA 1
ATOM 3834 C C . ILE A 1 323 ? 53.503 57.894 11.133 1.00 15.00 326 ILE A C 1
ATOM 3835 O O . ILE A 1 323 ? 52.917 58.752 11.811 1.00 15.12 326 ILE A O 1
ATOM 3840 N N . LEU A 1 324 ? 53.895 56.715 11.618 1.00 14.30 327 LEU A N 1
ATOM 3841 C CA . LEU A 1 324 ? 53.673 56.345 13.031 1.00 14.17 327 LEU A CA 1
ATOM 3842 C C . LEU A 1 324 ? 54.902 56.752 13.831 1.00 13.68 327 LEU A C 1
ATOM 3843 O O . LEU A 1 324 ? 55.999 56.258 13.550 1.00 15.01 327 LEU A O 1
ATOM 3848 N N . GLY A 1 325 ? 54.724 57.631 14.826 1.00 13.16 328 GLY A N 1
ATOM 3849 C CA . GLY A 1 325 ? 55.862 58.197 15.569 1.00 13.18 328 GLY A CA 1
ATOM 3850 C C . GLY A 1 325 ? 56.475 57.246 16.581 1.00 12.91 328 GLY A C 1
ATOM 3851 O O . GLY A 1 325 ? 56.071 56.097 16.728 1.00 13.04 328 GLY A O 1
ATOM 3852 N N . ALA A 1 326 ? 57.473 57.747 17.287 1.00 12.42 329 ALA A N 1
ATOM 3853 C CA . ALA A 1 326 ? 58.269 56.948 18.197 1.00 11.76 329 ALA A CA 1
ATOM 3854 C C . ALA A 1 326 ? 59.032 57.922 19.073 1.00 11.76 329 ALA A C 1
ATOM 3855 O O . ALA A 1 326 ? 59.234 59.074 18.664 1.00 12.20 329 ALA A O 1
ATOM 3857 N N . PRO A 1 327 ? 59.553 57.443 20.219 1.00 11.50 330 PRO A N 1
ATOM 3858 C CA . PRO A 1 327 ? 60.592 58.219 20.909 1.00 11.40 330 PRO A CA 1
ATOM 3859 C C . PRO A 1 327 ? 61.725 58.526 19.930 1.00 10.93 330 PRO A C 1
ATOM 3860 O O . PRO A 1 327 ? 62.054 57.680 19.092 1.00 11.64 330 PRO A O 1
ATOM 3864 N N . HIS A 1 328 ? 62.298 59.725 19.996 1.00 11.09 331 HIS A N 1
ATOM 3865 C CA . HIS A 1 328 ? 63.286 60.103 18.985 1.00 10.76 331 HIS A CA 1
ATOM 3866 C C . HIS A 1 328 ? 64.491 59.165 19.071 1.00 11.98 331 HIS A C 1
ATOM 3867 O O . HIS A 1 328 ? 65.009 58.910 20.165 1.00 12.17 331 HIS A O 1
ATOM 3874 N N . SER A 1 329 ? 64.915 58.622 17.927 1.00 11.91 332 SER A N 1
ATOM 3875 C CA . SER A 1 329 ? 65.969 57.617 17.909 1.00 12.45 332 SER A CA 1
ATOM 3876 C C . SER A 1 329 ? 67.320 58.112 18.401 1.00 13.18 332 SER A C 1
ATOM 3877 O O . SER A 1 329 ? 68.147 57.301 18.809 1.00 13.53 332 SER A O 1
ATOM 3880 N N . ASP A 1 330 ? 67.546 59.428 18.386 1.00 12.50 333 ASP A N 1
ATOM 3881 C CA . ASP A 1 330 ? 68.874 59.995 18.714 1.00 13.37 333 ASP A CA 1
ATOM 3882 C C . ASP A 1 330 ? 68.980 60.380 20.196 1.00 12.71 333 ASP A C 1
ATOM 3883 O O . ASP A 1 330 ? 70.075 60.722 20.647 1.00 13.93 333 ASP A O 1
ATOM 3888 N N . LEU A 1 331 ? 67.868 60.362 20.938 1.00 11.07 334 LEU A N 1
ATOM 3889 C CA . LEU A 1 331 ? 67.773 61.038 22.245 1.00 9.51 334 LEU A CA 1
ATOM 3890 C C . LEU A 1 331 ? 67.371 60.079 23.366 1.00 9.07 334 LEU A C 1
ATOM 3891 O O . LEU A 1 331 ? 66.771 59.022 23.101 1.00 11.29 334 LEU A O 1
ATOM 3896 N N . VAL A 1 332 ? 67.683 60.437 24.609 1.00 9.61 335 VAL A N 1
ATOM 3897 C CA . VAL A 1 332 ? 67.149 59.683 25.744 1.00 9.12 335 VAL A CA 1
ATOM 3898 C C . VAL A 1 332 ? 65.650 59.929 25.807 1.00 9.45 335 VAL A C 1
ATOM 3899 O O . VAL A 1 332 ? 65.222 61.066 25.882 1.00 8.95 335 VAL A O 1
ATOM 3903 N N . PRO A 1 333 ? 64.825 58.874 25.724 1.00 9.76 336 PRO A N 1
ATOM 3904 C CA . PRO A 1 333 ? 63.360 59.119 25.713 1.00 9.41 336 PRO A CA 1
ATOM 3905 C C . PRO A 1 333 ? 62.857 59.887 26.941 1.00 9.23 336 PRO A C 1
ATOM 3906 O O . PRO A 1 333 ? 63.225 59.589 28.089 1.00 9.52 336 PRO A O 1
ATOM 3910 N N . ILE A 1 334 ? 61.980 60.846 26.682 1.00 7.55 337 ILE A N 1
ATOM 3911 C CA . ILE A 1 334 ? 61.289 61.536 27.774 1.00 8.17 337 ILE A CA 1
ATOM 3912 C C . ILE A 1 334 ? 60.575 60.488 28.647 1.00 7.85 337 ILE A C 1
ATOM 3913 O O . ILE A 1 334 ? 60.554 60.592 29.875 1.00 7.63 337 ILE A O 1
ATOM 3918 N N . SER A 1 335 ? 59.999 59.463 28.004 1.00 8.32 338 SER A N 1
ATOM 3919 C CA . SER A 1 335 ? 59.292 58.435 28.736 1.00 9.31 338 SER A CA 1
ATOM 3920 C C . SER A 1 335 ? 60.167 57.766 29.771 1.00 8.93 338 SER A C 1
ATOM 3921 O O . SER A 1 335 ? 59.672 57.423 30.841 1.00 10.12 338 SER A O 1
ATOM 3924 N N . LYS A 1 336 ? 61.447 57.576 29.453 0.50 6.74 339 LYS A N 1
ATOM 3925 C CA A LYS A 1 336 ? 62.360 56.901 30.379 0.50 8.75 339 LYS A CA 1
ATOM 3926 C CA B LYS A 1 336 ? 62.364 56.905 30.385 0.50 8.75 339 LYS A CA 1
ATOM 3927 C C . LYS A 1 336 ? 62.732 57.833 31.534 0.50 6.75 339 LYS A C 1
ATOM 3928 O O . LYS A 1 336 ? 62.799 57.420 32.685 0.50 5.60 339 LYS A O 1
ATOM 3939 N N . ILE A 1 337 ? 62.935 59.123 31.214 1.00 7.86 340 ILE A N 1
ATOM 3940 C CA . ILE A 1 337 ? 63.233 60.141 32.240 1.00 8.10 340 ILE A CA 1
ATOM 3941 C C . ILE A 1 337 ? 62.059 60.242 33.228 1.00 7.94 340 ILE A C 1
ATOM 3942 O O . ILE A 1 337 ? 62.261 60.431 34.422 1.00 8.31 340 ILE A O 1
ATOM 3947 N N . GLN A 1 338 ? 60.843 60.068 32.731 1.00 7.61 341 GLN A N 1
ATOM 3948 C CA . GLN A 1 338 ? 59.642 60.172 33.576 1.00 7.50 341 GLN A CA 1
ATOM 3949 C C . GLN A 1 338 ? 59.514 59.074 34.654 1.00 7.80 341 GLN A C 1
ATOM 3950 O O . GLN A 1 338 ? 58.783 59.264 35.612 1.00 8.19 341 GLN A O 1
ATOM 3956 N N . MET A 1 339 ? 60.183 57.920 34.481 1.00 8.23 342 MET A N 1
ATOM 3957 C CA . MET A 1 339 ? 60.232 56.870 35.529 1.00 9.08 342 MET A CA 1
ATOM 3958 C C . MET A 1 339 ? 58.847 56.463 35.963 1.00 8.78 342 MET A C 1
ATOM 3959 O O . MET A 1 339 ? 58.585 56.311 37.162 1.00 9.42 342 MET A O 1
ATOM 3964 N N . HIS A 1 340 ? 57.965 56.220 34.987 1.00 8.89 343 HIS A N 1
ATOM 3965 C CA . HIS A 1 340 ? 56.663 55.612 35.295 1.00 9.35 343 HIS A CA 1
ATOM 3966 C C . HIS A 1 340 ? 56.749 54.271 36.015 1.00 10.30 343 HIS A C 1
ATOM 3967 O O . HIS A 1 340 ? 55.880 53.953 36.813 1.00 11.31 343 HIS A O 1
ATOM 3974 N N . GLU A 1 341 ? 57.810 53.529 35.770 0.50 9.63 344 GLU A N 1
ATOM 3975 C CA A GLU A 1 341 ? 57.865 52.239 36.451 0.70 12.16 344 GLU A CA 1
ATOM 3976 C CA B GLU A 1 341 ? 58.052 52.252 36.436 0.30 11.19 344 GLU A CA 1
ATOM 3977 C C . GLU A 1 341 ? 58.037 52.409 37.952 0.50 11.11 344 GLU A C 1
ATOM 3978 O O . GLU A 1 341 ? 57.549 51.551 38.706 0.50 11.43 344 GLU A O 1
ATOM 3989 N N . ALA A 1 342 ? 58.640 53.507 38.398 1.00 11.87 345 ALA A N 1
ATOM 3990 C CA . ALA A 1 342 ? 58.835 53.770 39.803 1.00 11.74 345 ALA A CA 1
ATOM 3991 C C . ALA A 1 342 ? 57.561 54.014 40.588 1.00 11.70 345 ALA A C 1
ATOM 3992 O O . ALA A 1 342 ? 57.565 53.818 41.797 1.00 12.69 345 ALA A O 1
ATOM 3994 N N . LEU A 1 343 ? 56.505 54.493 39.929 1.00 10.62 346 LEU A N 1
ATOM 3995 C CA . LEU A 1 343 ? 55.251 54.740 40.638 1.00 11.39 346 LEU A CA 1
ATOM 3996 C C . LEU A 1 343 ? 54.595 53.398 40.984 1.00 12.21 346 LEU A C 1
ATOM 3997 O O . LEU A 1 343 ? 54.325 52.592 40.087 1.00 13.64 346 LEU A O 1
ATOM 4002 N N . PRO A 1 344 ? 54.371 53.123 42.287 1.00 13.44 347 PRO A N 1
ATOM 4003 C CA . PRO A 1 344 ? 53.808 51.810 42.641 1.00 13.99 347 PRO A CA 1
ATOM 4004 C C . PRO A 1 344 ? 52.460 51.530 42.002 1.00 13.84 347 PRO A C 1
ATOM 4005 O O . PRO A 1 344 ? 51.662 52.458 41.817 1.00 13.12 347 PRO A O 1
ATOM 4009 N N . GLU A 1 345 ? 52.182 50.248 41.738 1.00 15.04 348 GLU A N 1
ATOM 4010 C CA . GLU A 1 345 ? 50.937 49.861 41.081 1.00 15.59 348 GLU A CA 1
ATOM 4011 C C . GLU A 1 345 ? 49.736 50.372 41.877 1.00 14.41 348 GLU A C 1
ATOM 4012 O O . GLU A 1 345 ? 48.759 50.867 41.306 1.00 14.52 348 GLU A O 1
ATOM 4018 N N . GLU A 1 346 ? 49.828 50.308 43.198 1.00 15.12 349 GLU A N 1
ATOM 4019 C CA . GLU A 1 346 ? 48.752 50.798 44.060 1.00 15.81 349 GLU A CA 1
ATOM 4020 C C . GLU A 1 346 ? 48.424 52.259 43.780 1.00 14.23 349 GLU A C 1
ATOM 4021 O O . GLU A 1 346 ? 47.247 52.629 43.740 1.00 14.19 349 GLU A O 1
ATOM 4027 N N . LYS A 1 347 ? 49.464 53.073 43.587 1.00 12.11 350 LYS A N 1
ATOM 4028 C CA . LYS A 1 347 ? 49.259 54.493 43.254 1.00 11.64 350 LYS A CA 1
ATOM 4029 C C . LYS A 1 347 ? 48.735 54.683 41.807 1.00 10.93 350 LYS A C 1
ATOM 4030 O O . LYS A 1 347 ? 47.865 55.527 41.553 1.00 11.20 350 LYS A O 1
ATOM 4036 N N . LYS A 1 348 ? 49.245 53.885 40.864 1.00 11.39 351 LYS A N 1
ATOM 4037 C CA . LYS A 1 348 ? 48.693 53.930 39.501 1.00 10.97 351 LYS A CA 1
ATOM 4038 C C . LYS A 1 348 ? 47.194 53.679 39.524 1.00 11.39 351 LYS A C 1
ATOM 4039 O O . LYS A 1 348 ? 46.418 54.369 38.850 1.00 11.23 351 LYS A O 1
ATOM 4045 N N . LYS A 1 349 ? 46.788 52.652 40.278 1.00 11.73 352 LYS A N 1
ATOM 4046 C CA . LYS A 1 349 ? 45.376 52.296 40.355 1.00 12.36 352 LYS A CA 1
ATOM 4047 C C . LYS A 1 349 ? 44.477 53.405 40.904 1.00 12.15 352 LYS A C 1
ATOM 4048 O O . LYS A 1 349 ? 43.293 53.462 40.556 1.00 13.60 352 LYS A O 1
ATOM 4054 N N . LEU A 1 350 ? 45.048 54.307 41.710 1.00 11.32 353 LEU A N 1
ATOM 4055 C CA . LEU A 1 350 ? 44.271 55.375 42.340 1.00 11.46 353 LEU A CA 1
ATOM 4056 C C . LEU A 1 350 ? 44.027 56.527 41.390 1.00 9.99 353 LEU A C 1
ATOM 4057 O O . LEU A 1 350 ? 43.223 57.417 41.693 1.00 9.78 353 LEU A O 1
ATOM 4062 N N . GLN A 1 351 ? 44.744 56.556 40.268 1.00 8.96 354 GLN A N 1
ATOM 4063 C CA . GLN A 1 351 ? 44.666 57.699 39.360 1.00 8.41 354 GLN A CA 1
ATOM 4064 C C . GLN A 1 351 ? 43.225 58.116 39.158 1.00 8.33 354 GLN A C 1
ATOM 4065 O O . GLN A 1 351 ? 42.390 57.307 38.770 1.00 9.03 354 GLN A O 1
ATOM 4071 N N . LEU A 1 352 ? 42.925 59.405 39.345 1.00 8.25 355 LEU A N 1
ATOM 4072 C CA . LEU A 1 352 ? 41.529 59.792 39.268 1.00 8.45 355 LEU A CA 1
ATOM 4073 C C . LEU A 1 352 ? 41.008 59.676 37.861 1.00 8.55 355 LEU A C 1
ATOM 4074 O O . LEU A 1 352 ? 41.644 60.120 36.911 1.00 9.05 355 LEU A O 1
ATOM 4079 N N . GLY A 1 353 ? 39.831 59.067 37.712 1.00 8.39 356 GLY A N 1
ATOM 4080 C CA . GLY A 1 353 ? 39.348 58.643 36.408 1.00 9.12 356 GLY A CA 1
ATOM 4081 C C . GLY A 1 353 ? 39.345 57.133 36.249 1.00 9.33 356 GLY A C 1
ATOM 4082 O O . GLY A 1 353 ? 38.577 56.604 35.447 1.00 9.82 356 GLY A O 1
ATOM 4083 N N . THR A 1 354 ? 40.158 56.443 37.037 1.00 9.90 357 THR A N 1
ATOM 4084 C CA . THR A 1 354 ? 40.194 54.984 36.929 1.00 10.31 357 THR A CA 1
ATOM 4085 C C . THR A 1 354 ? 38.805 54.389 37.171 1.00 11.40 357 THR A C 1
ATOM 4086 O O . THR A 1 354 ? 38.455 53.395 36.534 1.00 11.38 357 THR A O 1
ATOM 4090 N N . GLU A 1 355 ? 38.019 54.997 38.051 1.00 11.14 358 GLU A N 1
ATOM 4091 C CA . GLU A 1 355 ? 36.714 54.485 38.425 1.00 12.55 358 GLU A CA 1
ATOM 4092 C C . GLU A 1 355 ? 35.571 55.026 37.567 1.00 12.42 358 GLU A C 1
ATOM 4093 O O . GLU A 1 355 ? 34.424 54.571 37.727 1.00 13.72 358 GLU A O 1
ATOM 4099 N N . THR A 1 356 ? 35.864 55.948 36.643 1.00 10.74 359 THR A N 1
ATOM 4100 C CA . THR A 1 356 ? 34.825 56.575 35.839 1.00 11.63 359 THR A CA 1
ATOM 4101 C C . THR A 1 356 ? 35.096 56.461 34.351 1.00 10.69 359 THR A C 1
ATOM 4102 O O . THR A 1 356 ? 34.267 55.906 33.619 1.00 11.99 359 THR A O 1
ATOM 4106 N N . TYR A 1 357 ? 36.260 56.951 33.919 1.00 10.44 360 TYR A N 1
ATOM 4107 C CA . TYR A 1 357 ? 36.709 56.877 32.537 1.00 10.43 360 TYR A CA 1
ATOM 4108 C C . TYR A 1 357 ? 38.160 56.393 32.496 1.00 10.86 360 TYR A C 1
ATOM 4109 O O . TYR A 1 357 ? 39.099 57.170 32.272 1.00 10.32 360 TYR A O 1
ATOM 4118 N N . PRO A 1 358 ? 38.353 55.100 32.753 1.00 11.14 361 PRO A N 1
ATOM 4119 C CA . PRO A 1 358 ? 39.712 54.562 32.882 1.00 11.17 361 PRO A CA 1
ATOM 4120 C C . PRO A 1 358 ? 40.568 54.564 31.605 1.00 11.05 361 PRO A C 1
ATOM 4121 O O . PRO A 1 358 ? 41.777 54.393 31.689 1.00 11.01 361 PRO A O 1
ATOM 4125 N N . PHE A 1 359 ? 39.960 54.680 30.433 1.00 10.98 362 PHE A N 1
ATOM 4126 C CA . PHE A 1 359 ? 40.723 54.527 29.173 1.00 11.19 362 PHE A CA 1
ATOM 4127 C C . PHE A 1 359 ? 42.111 55.217 29.194 1.00 11.04 362 PHE A C 1
ATOM 4128 O O . PHE A 1 359 ? 43.135 54.593 28.962 1.00 11.72 362 PHE A O 1
ATOM 4136 N N . LEU A 1 360 ? 42.140 56.515 29.485 1.00 10.66 363 LEU A N 1
ATOM 4137 C CA . LEU A 1 360 ? 43.380 57.281 29.342 1.00 10.10 363 LEU A CA 1
ATOM 4138 C C . LEU A 1 360 ? 44.310 57.233 30.563 1.00 10.12 363 LEU A C 1
ATOM 4139 O O . LEU A 1 360 ? 45.406 57.825 30.560 1.00 9.59 363 LEU A O 1
ATOM 4144 N N . THR A 1 361 ? 43.875 56.512 31.596 1.00 9.92 364 THR A N 1
ATOM 4145 C CA . THR A 1 361 ? 44.682 56.274 32.780 1.00 9.83 364 THR A CA 1
ATOM 4146 C C . THR A 1 361 ? 45.729 55.201 32.555 1.00 10.98 364 THR A C 1
ATOM 4147 O O . THR A 1 361 ? 45.677 54.474 31.558 1.00 11.03 364 THR A O 1
ATOM 4151 N N . TYR A 1 362 ? 46.658 55.079 33.498 1.00 10.84 365 TYR A N 1
ATOM 4152 C CA . TYR A 1 362 ? 47.566 53.916 33.492 1.00 11.25 365 TYR A CA 1
ATOM 4153 C C . TYR A 1 362 ? 46.813 52.610 33.306 1.00 12.01 365 TYR A C 1
ATOM 4154 O O . TYR A 1 362 ? 47.265 51.722 32.554 1.00 12.40 365 TYR A O 1
ATOM 4163 N N . THR A 1 363 ? 45.694 52.467 34.006 1.00 12.40 366 THR A N 1
ATOM 4164 C CA . THR A 1 363 ? 44.970 51.183 33.959 1.00 13.01 366 THR A CA 1
ATOM 4165 C C . THR A 1 363 ? 44.408 50.945 32.559 1.00 13.42 366 THR A C 1
ATOM 4166 O O . THR A 1 363 ? 44.525 49.851 31.995 1.00 14.19 366 THR A O 1
ATOM 4170 N N . GLY A 1 364 ? 43.756 51.955 31.991 1.00 12.78 367 GLY A N 1
ATOM 4171 C CA . GLY A 1 364 ? 43.176 51.801 30.658 1.00 13.08 367 GLY A CA 1
ATOM 4172 C C . GLY A 1 364 ? 44.188 51.540 29.559 1.00 13.24 367 GLY A C 1
ATOM 4173 O O . GLY A 1 364 ? 43.892 50.847 28.583 1.00 13.95 367 GLY A O 1
ATOM 4174 N N . MET A 1 365 ? 45.393 52.086 29.709 1.00 12.93 368 MET A N 1
ATOM 4175 C CA . MET A 1 365 ? 46.426 51.968 28.702 1.00 13.11 368 MET A CA 1
ATOM 4176 C C . MET A 1 365 ? 47.295 50.711 28.931 1.00 13.41 368 MET A C 1
ATOM 4177 O O . MET A 1 365 ? 48.175 50.389 28.118 1.00 13.36 368 MET A O 1
ATOM 4182 N N . SER A 1 366 ? 47.025 49.963 30.004 1.00 13.45 369 SER A N 1
ATOM 4183 C CA . SER A 1 366 ? 47.971 48.940 30.437 1.00 14.40 369 SER A CA 1
ATOM 4184 C C . SER A 1 366 ? 48.161 47.804 29.424 1.00 14.28 369 SER A C 1
ATOM 4185 O O . SER A 1 366 ? 49.245 47.245 29.346 1.00 14.12 369 SER A O 1
ATOM 4188 N N . ALA A 1 367 ? 47.140 47.510 28.630 1.00 13.96 370 ALA A N 1
ATOM 4189 C CA . ALA A 1 367 ? 47.299 46.461 27.602 1.00 14.52 370 ALA A CA 1
ATOM 4190 C C . ALA A 1 367 ? 48.340 46.850 26.537 1.00 14.05 370 ALA A C 1
ATOM 4191 O O . ALA A 1 367 ? 48.771 45.990 25.763 1.00 15.21 370 ALA A O 1
ATOM 4193 N N . LEU A 1 368 ? 48.751 48.121 26.508 1.00 14.08 371 LEU A N 1
ATOM 4194 C CA . LEU A 1 368 ? 49.769 48.564 25.553 1.00 14.13 371 LEU A CA 1
ATOM 4195 C C . LEU A 1 368 ? 51.206 48.513 26.086 1.00 13.61 371 LEU A C 1
ATOM 4196 O O . LEU A 1 368 ? 52.152 48.772 25.335 1.00 14.40 371 LEU A O 1
ATOM 4201 N N . GLU A 1 369 ? 51.370 48.146 27.355 1.00 13.68 372 GLU A N 1
ATOM 4202 C CA . GLU A 1 369 ? 52.701 48.116 27.992 1.00 14.28 372 GLU A CA 1
ATOM 4203 C C . GLU A 1 369 ? 53.670 47.162 27.300 1.00 14.78 372 GLU A C 1
ATOM 4204 O O . GLU A 1 369 ? 54.723 47.567 26.817 1.00 14.93 372 GLU A O 1
ATOM 4210 N N . GLU A 1 370 ? 53.304 45.890 27.249 1.00 15.79 373 GLU A N 1
ATOM 4211 C CA . GLU A 1 370 ? 54.175 44.890 26.640 1.00 16.91 373 GLU A CA 1
ATOM 4212 C C . GLU A 1 370 ? 54.421 45.165 25.153 1.00 16.53 373 GLU A C 1
ATOM 4213 O O . GLU A 1 370 ? 55.561 45.063 24.692 1.00 16.79 373 GLU A O 1
ATOM 4219 N N . PRO A 1 371 ? 53.361 45.494 24.395 1.00 16.62 374 PRO A N 1
ATOM 4220 C CA . PRO A 1 371 ? 53.532 45.872 22.988 1.00 17.08 374 PRO A CA 1
ATOM 4221 C C . PRO A 1 371 ? 54.465 47.064 22.777 1.00 16.06 374 PRO A C 1
ATOM 4222 O O . PRO A 1 371 ? 55.283 47.068 21.855 1.00 15.97 374 PRO A O 1
ATOM 4226 N N . SER A 1 372 ? 54.343 48.080 23.633 1.00 14.49 375 SER A N 1
ATOM 4227 C CA . SER A 1 372 ? 55.244 49.241 23.584 1.00 13.77 375 SER A CA 1
ATOM 4228 C C . SER A 1 372 ? 56.707 48.874 23.908 1.00 14.58 375 SER A C 1
ATOM 4229 O O . SER A 1 372 ? 57.641 49.408 23.277 1.00 14.06 375 SER A O 1
ATOM 4232 N N . GLU A 1 373 ? 56.922 48.024 24.909 0.50 13.16 376 GLU A N 1
ATOM 4233 C CA A GLU A 1 373 ? 58.266 47.536 25.231 0.70 15.57 376 GLU A CA 1
ATOM 4234 C CA B GLU A 1 373 ? 58.286 47.623 25.198 0.30 14.76 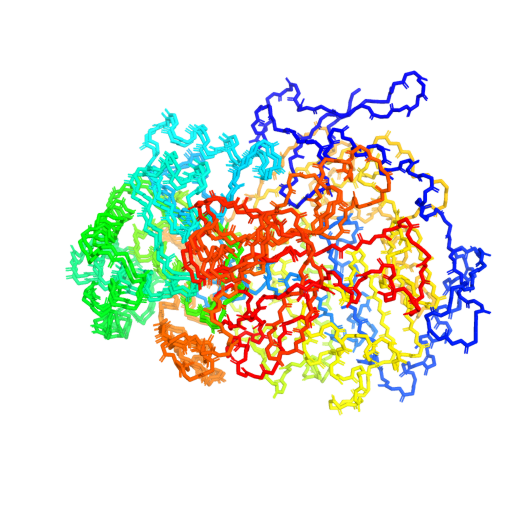376 GLU A CA 1
ATOM 4235 C C . GLU A 1 373 ? 58.835 46.821 24.013 0.50 14.77 376 GLU A C 1
ATOM 4236 O O . GLU A 1 373 ? 60.007 46.949 23.678 0.50 13.76 376 GLU A O 1
ATOM 4247 N N . ARG A 1 374 ? 57.973 46.053 23.355 1.00 16.16 377 ARG A N 1
ATOM 4248 C CA . ARG A 1 374 ? 58.409 45.208 22.242 1.00 16.45 377 ARG A CA 1
ATOM 4249 C C . ARG A 1 374 ? 58.846 46.051 21.046 1.00 16.88 377 ARG A C 1
ATOM 4250 O O . ARG A 1 374 ? 59.920 45.821 20.463 1.00 18.58 377 ARG A O 1
ATOM 4258 N N . VAL A 1 375 ? 58.031 47.049 20.705 1.00 15.45 378 VAL A N 1
ATOM 4259 C CA . VAL A 1 375 ? 58.209 47.795 19.469 1.00 15.29 378 VAL A CA 1
ATOM 4260 C C . VAL A 1 375 ? 59.123 49.017 19.675 1.00 15.41 378 VAL A C 1
ATOM 4261 O O . VAL A 1 375 ? 59.967 49.335 18.817 1.00 16.10 378 VAL A O 1
ATOM 4265 N N . TYR A 1 376 ? 58.950 49.707 20.804 1.00 15.26 379 TYR A N 1
ATOM 4266 C CA . TYR A 1 376 ? 59.661 50.971 21.047 1.00 15.14 379 TYR A CA 1
ATOM 4267 C C . TYR A 1 376 ? 60.752 50.880 22.110 1.00 14.97 379 TYR A C 1
ATOM 4268 O O . TYR A 1 376 ? 61.531 51.827 22.283 1.00 15.86 379 TYR A O 1
ATOM 4277 N N . GLY A 1 377 ? 60.814 49.764 22.830 1.00 15.06 380 GLY A N 1
ATOM 4278 C CA . GLY A 1 377 ? 61.784 49.613 23.900 1.00 15.55 380 GLY A CA 1
ATOM 4279 C C . GLY A 1 377 ? 61.447 50.457 25.117 1.00 15.65 380 GLY A C 1
ATOM 4280 O O . GLY A 1 377 ? 62.292 50.702 25.971 1.00 16.43 380 GLY A O 1
ATOM 4281 N N . VAL A 1 378 ? 60.194 50.900 25.184 1.00 15.41 381 VAL A N 1
ATOM 4282 C CA . VAL A 1 378 ? 59.718 51.750 26.271 1.00 15.94 381 VAL A CA 1
ATOM 4283 C C . VAL A 1 378 ? 58.379 51.189 26.710 1.00 15.27 381 VAL A C 1
ATOM 4284 O O . VAL A 1 378 ? 57.410 51.246 25.959 1.00 16.39 381 VAL A O 1
ATOM 4288 N N . LYS A 1 379 ? 58.334 50.645 27.921 1.00 14.75 382 LYS A N 1
ATOM 4289 C CA . LYS A 1 379 ? 57.125 50.021 28.450 1.00 14.70 382 LYS A CA 1
ATOM 4290 C C . LYS A 1 379 ? 56.008 51.041 28.614 1.00 13.91 382 LYS A C 1
ATOM 4291 O O . LYS A 1 379 ? 54.857 50.781 28.253 1.00 13.65 382 LYS A O 1
ATOM 4297 N N . TYR A 1 380 ? 56.349 52.202 29.177 1.00 12.95 383 TYR A N 1
ATOM 4298 C CA . TYR A 1 380 ? 55.399 53.287 29.368 1.00 12.60 383 TYR A CA 1
ATOM 4299 C C . TYR A 1 380 ? 55.711 54.383 28.349 1.00 12.86 383 TYR A C 1
ATOM 4300 O O . TYR A 1 380 ? 56.469 55.305 28.635 1.00 13.59 383 TYR A O 1
ATOM 4309 N N . PHE A 1 381 ? 55.123 54.286 27.163 1.00 11.63 384 PHE A N 1
ATOM 4310 C CA . PHE A 1 381 ? 55.420 55.163 26.047 1.00 11.57 384 PHE A CA 1
ATOM 4311 C C . PHE A 1 381 ? 54.501 56.341 26.250 1.00 10.87 384 PHE A C 1
ATOM 4312 O O . PHE A 1 381 ? 53.302 56.261 26.042 1.00 10.87 384 PHE A O 1
ATOM 4320 N N . HIS A 1 382 ? 55.084 57.455 26.700 1.00 10.39 385 HIS A N 1
ATOM 4321 C CA . HIS A 1 382 ? 54.336 58.691 26.972 1.00 9.69 385 HIS A CA 1
ATOM 4322 C C . HIS A 1 382 ? 54.156 59.379 25.628 1.00 9.57 385 HIS A C 1
ATOM 4323 O O . HIS A 1 382 ? 54.869 60.325 25.305 1.00 9.82 385 HIS A O 1
ATOM 4330 N N . ASN A 1 383 ? 53.198 58.888 24.844 1.00 9.31 386 ASN A N 1
ATOM 4331 C CA . ASN A 1 383 ? 52.998 59.389 23.489 1.00 9.85 386 ASN A CA 1
ATOM 4332 C C . ASN A 1 383 ? 52.151 60.655 23.491 1.00 9.51 386 ASN A C 1
ATOM 4333 O O . ASN A 1 383 ? 50.931 60.615 23.723 1.00 9.87 386 ASN A O 1
ATOM 4338 N N . MET A 1 384 ? 52.832 61.782 23.240 1.00 9.00 387 MET A N 1
ATOM 4339 C CA . MET A 1 384 ? 52.270 63.155 23.236 1.00 9.33 387 MET A CA 1
ATOM 4340 C C . MET A 1 384 ? 51.933 63.589 24.659 1.00 9.06 387 MET A C 1
ATOM 4341 O O . MET A 1 384 ? 52.696 64.362 25.250 1.00 8.44 387 MET A O 1
ATOM 4346 N N . GLY A 1 385 ? 50.851 63.044 25.224 1.00 8.65 388 GLY A N 1
ATOM 4347 C CA . GLY A 1 385 ? 50.479 63.268 26.639 1.00 8.65 388 GLY A CA 1
ATOM 4348 C C . GLY A 1 385 ? 49.776 61.996 27.039 1.00 9.03 388 GLY A C 1
ATOM 4349 O O . GLY A 1 385 ? 48.916 61.534 26.288 1.00 10.60 388 GLY A O 1
ATOM 4350 N N . ALA A 1 386 ? 50.168 61.383 28.159 1.00 8.54 389 ALA A N 1
ATOM 4351 C CA . ALA A 1 386 ? 49.668 60.052 28.468 1.00 9.27 389 ALA A CA 1
ATOM 4352 C C . ALA A 1 386 ? 49.644 59.775 29.941 1.00 8.81 389 ALA A C 1
ATOM 4353 O O . ALA A 1 386 ? 50.335 60.417 30.744 1.00 9.13 389 ALA A O 1
ATOM 4355 N N . PHE A 1 387 ? 48.848 58.766 30.273 1.00 8.56 390 PHE A N 1
ATOM 4356 C CA . PHE A 1 387 ? 48.702 58.248 31.646 1.00 8.50 390 PHE A CA 1
ATOM 4357 C C . PHE A 1 387 ? 48.144 59.389 32.482 1.00 8.04 390 PHE A C 1
ATOM 4358 O O . PHE A 1 387 ? 48.808 59.986 33.348 1.00 8.57 390 PHE A O 1
ATOM 4366 N N . MET A 1 388 ? 46.902 59.726 32.179 1.00 7.79 391 MET A N 1
ATOM 4367 C CA . MET A 1 388 ? 46.328 60.985 32.648 1.00 7.80 391 MET A CA 1
ATOM 4368 C C . MET A 1 388 ? 45.128 60.793 33.536 1.00 7.80 391 MET A C 1
ATOM 4369 O O . MET A 1 388 ? 44.234 59.956 33.288 1.00 8.71 391 MET A O 1
ATOM 4374 N N . ALA A 1 389 ? 45.053 61.654 34.546 1.00 7.87 392 ALA A N 1
ATOM 4375 C CA . ALA A 1 389 ? 43.839 61.758 35.325 1.00 7.73 392 ALA A CA 1
ATOM 4376 C C . ALA A 1 389 ? 42.757 62.409 34.487 1.00 7.59 392 ALA A C 1
ATOM 4377 O O . ALA A 1 389 ? 43.009 63.348 33.731 1.00 8.37 392 ALA A O 1
ATOM 4379 N N . ASN A 1 390 ? 41.524 61.970 34.670 1.00 7.70 393 ASN A N 1
ATOM 4380 C CA . ASN A 1 390 ? 40.392 62.554 33.991 1.00 8.11 393 ASN A CA 1
ATOM 4381 C C . ASN A 1 390 ? 40.121 63.918 34.654 1.00 7.91 393 ASN A C 1
ATOM 4382 O O . ASN A 1 390 ? 40.018 63.991 35.872 1.00 7.71 393 ASN A O 1
ATOM 4387 N N . PRO A 1 391 ? 40.032 65.011 33.873 1.00 7.26 394 PRO A N 1
ATOM 4388 C CA . PRO A 1 391 ? 39.832 66.326 34.526 1.00 6.80 394 PRO A CA 1
ATOM 4389 C C . PRO A 1 391 ? 38.580 66.437 35.385 1.00 7.01 394 PRO A C 1
ATOM 4390 O O . PRO A 1 391 ? 38.627 67.027 36.467 1.00 7.04 394 PRO A O 1
ATOM 4394 N N . THR A 1 392 ? 37.454 65.906 34.919 1.00 7.47 395 THR A N 1
ATOM 4395 C CA . THR A 1 392 ? 36.247 65.971 35.715 1.00 7.90 395 THR A CA 1
ATOM 4396 C C . THR A 1 392 ? 36.453 65.222 37.038 1.00 7.96 395 THR A C 1
ATOM 4397 O O . THR A 1 392 ? 36.056 65.695 38.092 1.00 7.89 395 THR A O 1
ATOM 4401 N N . ALA A 1 393 ? 37.075 64.036 36.992 1.00 7.51 396 ALA A N 1
ATOM 4402 C CA . ALA A 1 393 ? 37.369 63.322 38.238 1.00 7.70 396 ALA A CA 1
ATOM 4403 C C . ALA A 1 393 ? 38.305 64.135 39.133 1.00 7.51 396 ALA A C 1
ATOM 4404 O O . ALA A 1 393 ? 38.140 64.155 40.364 1.00 7.54 396 ALA A O 1
ATOM 4406 N N . LEU A 1 394 ? 39.297 64.780 38.516 1.00 7.22 397 LEU A N 1
ATOM 4407 C CA . LEU A 1 394 ? 40.262 65.530 39.316 1.00 7.24 397 LEU A CA 1
ATOM 4408 C C . LEU A 1 394 ? 39.593 66.721 40.022 1.00 6.48 397 LEU A C 1
ATOM 4409 O O . LEU A 1 394 ? 39.747 66.901 41.240 1.00 6.53 397 LEU A O 1
ATOM 4414 N N . PHE A 1 395 ? 38.865 67.547 39.258 1.00 6.14 398 PHE A N 1
ATOM 4415 C CA . PHE A 1 395 ? 38.227 68.709 39.876 1.00 7.02 398 PHE A CA 1
ATOM 4416 C C . PHE A 1 395 ? 37.147 68.283 40.851 1.00 6.44 398 PHE A C 1
ATOM 4417 O O . PHE A 1 395 ? 36.926 68.893 41.871 1.00 6.99 398 PHE A O 1
ATOM 4425 N N . THR A 1 396 ? 36.486 67.167 40.560 1.00 7.75 399 THR A N 1
ATOM 4426 C CA . THR A 1 396 ? 35.483 66.667 41.501 1.00 7.52 399 THR A CA 1
ATOM 4427 C C . THR A 1 396 ? 36.115 66.206 42.808 1.00 7.81 399 THR A C 1
ATOM 4428 O O . THR A 1 396 ? 35.578 66.466 43.878 1.00 7.96 399 THR A O 1
ATOM 4432 N N . ALA A 1 397 ? 37.287 65.583 42.735 1.00 7.02 400 ALA A N 1
ATOM 4433 C CA . ALA A 1 397 ? 37.952 65.159 43.973 1.00 7.38 400 ALA A CA 1
ATOM 4434 C C . ALA A 1 397 ? 38.414 66.385 44.735 1.00 7.54 400 ALA A C 1
ATOM 4435 O O . ALA A 1 397 ? 38.298 66.461 45.950 1.00 7.76 400 ALA A O 1
ATOM 4437 N N . MET A 1 398 ? 38.931 67.358 43.996 1.00 6.90 401 MET A N 1
ATOM 4438 C CA . MET A 1 398 ? 39.299 68.643 44.612 1.00 6.79 401 MET A CA 1
ATOM 4439 C C . MET A 1 398 ? 38.123 69.294 45.347 1.00 6.99 401 MET A C 1
ATOM 4440 O O . MET A 1 398 ? 38.259 69.735 46.500 1.00 7.81 401 MET A O 1
ATOM 4445 N N . ALA A 1 399 ? 36.962 69.297 44.700 1.00 7.16 402 ALA A N 1
ATOM 4446 C CA . ALA A 1 399 ? 35.774 69.982 45.203 1.00 7.23 402 ALA A CA 1
ATOM 4447 C C . ALA A 1 399 ? 35.055 69.226 46.319 1.00 7.36 402 ALA A C 1
ATOM 4448 O O . ALA A 1 399 ? 34.577 69.818 47.277 1.00 8.66 402 ALA A O 1
ATOM 4450 N N . THR A 1 400 ? 34.944 67.903 46.172 1.00 7.59 403 THR A N 1
ATOM 4451 C CA . THR A 1 400 ? 34.078 67.100 47.061 1.00 8.76 403 THR A CA 1
ATOM 4452 C C . THR A 1 400 ? 34.834 66.184 48.012 1.00 8.97 403 THR A C 1
ATOM 4453 O O . THR A 1 400 ? 34.228 65.619 48.912 1.00 9.43 403 THR A O 1
ATOM 4457 N N . GLU A 1 401 ? 36.130 66.006 47.777 1.00 8.08 404 GLU A N 1
ATOM 4458 C CA . GLU A 1 401 ? 36.967 65.073 48.533 1.00 8.32 404 GLU A CA 1
ATOM 4459 C C . GLU A 1 401 ? 36.638 63.608 48.209 1.00 8.73 404 GLU A C 1
ATOM 4460 O O . GLU A 1 401 ? 37.081 62.697 48.919 1.00 9.55 404 GLU A O 1
ATOM 4466 N N . LYS A 1 402 ? 35.878 63.340 47.131 1.00 8.84 405 LYS A N 1
ATOM 4467 C CA . LYS A 1 402 ? 35.539 61.959 46.723 1.00 10.04 405 LYS A CA 1
ATOM 4468 C C . LYS A 1 402 ? 36.066 61.716 45.320 1.00 8.90 405 LYS A C 1
ATOM 4469 O O . LYS A 1 402 ? 35.974 62.613 44.462 1.00 8.75 405 LYS A O 1
ATOM 4475 N N . PRO A 1 403 ? 36.597 60.504 45.068 1.00 9.37 406 PRO A N 1
ATOM 4476 C CA . PRO A 1 403 ? 36.671 59.353 46.008 1.00 9.89 406 PRO A CA 1
ATOM 4477 C C . PRO A 1 403 ? 37.684 59.561 47.132 1.00 10.07 406 PRO A C 1
ATOM 4478 O O . PRO A 1 403 ? 37.650 58.835 48.140 1.00 11.72 406 PRO A O 1
ATOM 4482 N N . TYR A 1 404 ? 38.578 60.538 46.973 1.00 9.10 407 TYR A N 1
ATOM 4483 C CA . TYR A 1 404 ? 39.504 60.891 48.029 1.00 9.02 407 TYR A CA 1
ATOM 4484 C C . TYR A 1 404 ? 39.954 62.318 47.820 1.00 9.62 407 TYR A C 1
ATOM 4485 O O . TYR A 1 404 ? 39.779 62.862 46.720 1.00 9.33 407 TYR A O 1
ATOM 4494 N N . PRO A 1 405 ? 40.489 62.933 48.888 1.00 8.82 408 PRO A N 1
ATOM 4495 C CA . PRO A 1 405 ? 40.849 64.338 48.726 1.00 9.48 408 PRO A CA 1
ATOM 4496 C C . PRO A 1 405 ? 42.069 64.625 47.879 1.00 9.00 408 PRO A C 1
ATOM 4497 O O . PRO A 1 405 ? 43.075 63.949 47.973 1.00 9.06 408 PRO A O 1
ATOM 4501 N N . VAL A 1 406 ? 41.958 65.671 47.071 1.00 7.63 409 VAL A N 1
ATOM 4502 C CA . VAL A 1 406 ? 43.109 66.301 46.418 1.00 7.50 409 VAL A CA 1
ATOM 4503 C C . VAL A 1 406 ? 43.189 67.699 47.031 1.00 7.20 409 VAL A C 1
ATOM 4504 O O . VAL A 1 406 ? 42.176 68.413 47.069 1.00 6.96 409 VAL A O 1
ATOM 4508 N N . LYS A 1 407 ? 44.350 68.044 47.588 1.00 7.28 410 LYS A N 1
ATOM 4509 C CA . LYS A 1 407 ? 44.489 69.221 48.430 1.00 7.13 410 LYS A CA 1
ATOM 4510 C C . LYS A 1 407 ? 45.660 70.091 48.057 1.00 7.62 410 LYS A C 1
ATOM 4511 O O . LYS A 1 407 ? 45.754 71.189 48.598 1.00 8.23 410 LYS A O 1
ATOM 4517 N N . ALA A 1 408 ? 46.539 69.625 47.169 1.00 7.06 411 ALA A N 1
ATOM 4518 C CA . ALA A 1 408 ? 47.571 70.484 46.580 1.00 7.01 411 ALA A CA 1
ATOM 4519 C C . ALA A 1 408 ? 47.395 70.479 45.071 1.00 7.05 411 ALA A C 1
ATOM 4520 O O . ALA A 1 408 ? 47.128 69.421 44.504 1.00 6.83 411 ALA A O 1
ATOM 4522 N N . PHE A 1 409 ? 47.575 71.632 44.429 1.00 7.02 412 PHE A N 1
ATOM 4523 C CA . PHE A 1 409 ? 47.350 71.746 43.001 1.00 6.48 412 PHE A CA 1
ATOM 4524 C C . PHE A 1 409 ? 48.393 72.673 42.375 1.00 5.80 412 PHE A C 1
ATOM 4525 O O . PHE A 1 409 ? 48.581 73.815 42.826 1.00 7.32 412 PHE A O 1
ATOM 4533 N N . PHE A 1 410 ? 49.099 72.159 41.361 1.00 6.05 413 PHE A N 1
ATOM 4534 C CA . PHE A 1 410 ? 50.089 72.948 40.634 1.00 6.12 413 PHE A CA 1
ATOM 4535 C C . PHE A 1 410 ? 49.586 73.175 39.215 1.00 6.77 413 PHE A C 1
ATOM 4536 O O . PHE A 1 410 ? 49.238 72.209 38.514 1.00 7.00 413 PHE A O 1
ATOM 4544 N N . ALA A 1 411 ? 49.620 74.428 38.771 1.00 6.34 414 ALA A N 1
ATOM 4545 C CA . ALA A 1 411 ? 49.286 74.813 37.398 1.00 6.40 414 ALA A CA 1
ATOM 4546 C C . ALA A 1 411 ? 50.567 75.259 36.721 1.00 6.62 414 ALA A C 1
ATOM 4547 O O . ALA A 1 411 ? 51.134 76.297 37.123 1.00 7.16 414 ALA A O 1
ATOM 4549 N N . LEU A 1 412 ? 51.030 74.530 35.707 1.00 6.46 415 LEU A N 1
ATOM 4550 C CA . LEU A 1 412 ? 52.305 74.798 35.035 1.00 6.41 415 LEU A CA 1
ATOM 4551 C C . LEU A 1 412 ? 52.010 75.178 33.606 1.00 6.68 415 LEU A C 1
ATOM 4552 O O . LEU A 1 412 ? 51.634 74.341 32.798 1.00 6.84 415 LEU A O 1
ATOM 4557 N N . ALA A 1 413 ? 52.131 76.481 33.314 1.00 6.13 416 ALA A N 1
ATOM 4558 C CA . ALA A 1 413 ? 51.747 77.070 32.023 1.00 6.52 416 ALA A CA 1
ATOM 4559 C C . ALA A 1 413 ? 50.350 76.613 31.620 1.00 6.41 416 ALA A C 1
ATOM 4560 O O . ALA A 1 413 ? 50.107 76.222 30.483 1.00 7.04 416 ALA A O 1
ATOM 4562 N N . SER A 1 414 ? 49.429 76.691 32.578 1.00 6.82 417 SER A N 1
ATOM 4563 C CA . SER A 1 414 ? 48.072 76.218 32.383 1.00 6.53 417 SER A CA 1
ATOM 4564 C C . SER A 1 414 ? 47.097 77.076 33.174 1.00 6.96 417 SER A C 1
ATOM 4565 O O . SER A 1 414 ? 47.148 77.121 34.412 1.00 7.45 417 SER A O 1
ATOM 4568 N N . ASN A 1 415 ? 46.228 77.785 32.443 1.00 6.62 418 ASN A N 1
ATOM 4569 C CA . ASN A 1 415 ? 45.180 78.567 33.080 1.00 6.95 418 ASN A CA 1
ATOM 4570 C C . ASN A 1 415 ? 44.013 77.617 33.324 1.00 7.48 418 ASN A C 1
ATOM 4571 O O . ASN A 1 415 ? 42.959 77.685 32.716 1.00 7.66 418 ASN A O 1
ATOM 4576 N N . ALA A 1 416 ? 44.265 76.702 34.256 1.00 7.17 419 ALA A N 1
ATOM 4577 C CA . ALA A 1 416 ? 43.411 75.544 34.512 1.00 7.43 419 ALA A CA 1
ATOM 4578 C C . ALA A 1 416 ? 41.959 75.872 34.827 1.00 7.58 419 ALA A C 1
ATOM 4579 O O . ALA A 1 416 ? 41.050 75.155 34.398 1.00 7.80 419 ALA A O 1
ATOM 4581 N N . LEU A 1 417 ? 41.710 76.970 35.542 1.00 7.25 420 LEU A N 1
ATOM 4582 C CA . LEU A 1 417 ? 40.335 77.371 35.804 1.00 7.08 420 LEU A CA 1
ATOM 4583 C C . LEU A 1 417 ? 39.508 77.381 34.511 1.00 7.70 420 LEU A C 1
ATOM 4584 O O . LEU A 1 417 ? 38.327 77.039 34.518 1.00 7.79 420 LEU A O 1
ATOM 4589 N N . MET A 1 418 ? 40.132 77.838 33.425 1.00 7.27 421 MET A N 1
ATOM 4590 C CA . MET A 1 418 ? 39.429 78.112 32.175 1.00 7.91 421 MET A CA 1
ATOM 4591 C C . MET A 1 418 ? 39.714 77.100 31.076 1.00 7.86 421 MET A C 1
ATOM 4592 O O . MET A 1 418 ? 39.252 77.293 29.939 1.00 9.50 421 MET A O 1
ATOM 4597 N N . GLY A 1 419 ? 40.461 76.038 31.410 1.00 7.77 422 GLY A N 1
ATOM 4598 C CA . GLY A 1 419 ? 41.076 75.193 30.385 1.00 8.11 422 GLY A CA 1
ATOM 4599 C C . GLY A 1 419 ? 40.390 73.866 30.181 1.00 7.54 422 GLY A C 1
ATOM 4600 O O . GLY A 1 419 ? 40.885 73.015 29.423 1.00 8.13 422 GLY A O 1
ATOM 4601 N N . TYR A 1 420 ? 39.249 73.656 30.845 1.00 7.42 423 TYR A N 1
ATOM 4602 C CA . TYR A 1 420 ? 38.527 72.382 30.761 1.00 8.25 423 TYR A CA 1
ATOM 4603 C C . TYR A 1 420 ? 37.042 72.682 30.513 1.00 8.13 423 TYR A C 1
ATOM 4604 O O . TYR A 1 420 ? 36.730 73.553 29.718 1.00 9.94 423 TYR A O 1
ATOM 4613 N N . ALA A 1 421 ? 36.138 71.921 31.116 1.00 8.11 424 ALA A N 1
ATOM 4614 C CA . ALA A 1 421 ? 34.721 72.244 31.097 1.00 7.60 424 ALA A CA 1
ATOM 4615 C C . ALA A 1 421 ? 34.307 72.697 32.505 1.00 8.28 424 ALA A C 1
ATOM 4616 O O . ALA A 1 421 ? 35.161 72.922 33.372 1.00 8.78 424 ALA A O 1
ATOM 4618 N N . ASN A 1 422 ? 33.000 72.866 32.727 1.00 7.57 425 ASN A N 1
ATOM 4619 C CA . ASN A 1 422 ? 32.437 73.057 34.067 1.00 7.58 425 ASN A CA 1
ATOM 4620 C C . ASN A 1 422 ? 33.341 73.957 34.939 1.00 7.55 425 ASN A C 1
ATOM 4621 O O . ASN A 1 422 ? 33.851 73.528 35.986 1.00 7.76 425 ASN A O 1
ATOM 4626 N N . GLN A 1 423 ? 33.514 75.195 34.491 1.00 7.36 426 GLN A N 1
ATOM 4627 C CA . GLN A 1 423 ? 34.393 76.129 35.147 1.00 7.17 426 GLN A CA 1
ATOM 4628 C C . GLN A 1 423 ? 33.972 76.389 36.584 1.00 7.30 426 GLN A C 1
ATOM 4629 O O . GLN A 1 423 ? 34.816 76.621 37.435 1.00 6.86 426 GLN A O 1
ATOM 4635 N N . GLN A 1 424 ? 32.671 76.354 36.858 1.00 7.30 427 GLN A N 1
ATOM 4636 C CA . GLN A 1 424 ? 32.213 76.569 38.233 1.00 8.44 427 GLN A CA 1
ATOM 4637 C C . GLN A 1 424 ? 32.801 75.484 39.165 1.00 7.24 427 GLN A C 1
ATOM 4638 O O . GLN A 1 424 ? 33.133 75.758 40.325 1.00 7.33 427 GLN A O 1
ATOM 4644 N N . ASN A 1 425 ? 32.884 74.245 38.687 1.00 7.62 428 ASN A N 1
ATOM 4645 C CA . ASN A 1 425 ? 33.379 73.166 39.512 1.00 7.96 428 ASN A CA 1
ATOM 4646 C C . ASN A 1 425 ? 34.900 73.277 39.645 1.00 7.24 428 ASN A C 1
ATOM 4647 O O . ASN A 1 425 ? 35.457 72.948 40.679 1.00 7.77 428 ASN A O 1
ATOM 4652 N N . ALA A 1 426 ? 35.573 73.748 38.598 1.00 6.88 429 ALA A N 1
ATOM 4653 C CA . ALA A 1 426 ? 37.005 73.944 38.709 1.00 7.77 429 ALA A CA 1
ATOM 4654 C C . ALA A 1 426 ? 37.282 75.009 39.775 1.00 7.07 429 ALA A C 1
ATOM 4655 O O . ALA A 1 426 ? 38.197 74.845 40.572 1.00 6.94 429 ALA A O 1
ATOM 4657 N N . LEU A 1 427 ? 36.473 76.075 39.800 1.00 7.32 430 LEU A N 1
ATOM 4658 C CA . LEU A 1 427 ? 36.594 77.101 40.834 1.00 7.02 430 LEU A CA 1
ATOM 4659 C C . LEU A 1 427 ? 36.362 76.475 42.223 1.00 6.97 430 LEU A C 1
ATOM 4660 O O . LEU A 1 427 ? 37.143 76.700 43.150 1.00 6.81 430 LEU A O 1
ATOM 4665 N N . LYS A 1 428 ? 35.298 75.672 42.362 1.00 7.13 431 LYS A N 1
ATOM 4666 C CA . LYS A 1 428 ? 35.015 75.046 43.643 1.00 7.39 431 LYS A CA 1
ATOM 4667 C C . LYS A 1 428 ? 36.206 74.160 44.075 1.00 6.78 431 LYS A C 1
ATOM 4668 O O . LYS A 1 428 ? 36.618 74.158 45.239 1.00 7.55 431 LYS A O 1
ATOM 4674 N N . GLY A 1 429 ? 36.750 73.412 43.119 1.00 6.86 432 GLY A N 1
ATOM 4675 C CA . GLY A 1 429 ? 37.900 72.541 43.385 1.00 6.89 432 GLY A CA 1
ATOM 4676 C C . GLY A 1 429 ? 39.091 73.344 43.888 1.00 6.70 432 GLY A C 1
ATOM 4677 O O . GLY A 1 429 ? 39.687 73.034 44.903 1.00 6.77 432 GLY A O 1
ATOM 4678 N N . LEU A 1 430 ? 39.426 74.423 43.169 1.00 6.45 433 LEU A N 1
ATOM 4679 C CA . LEU A 1 430 ? 40.533 75.300 43.578 1.00 6.92 433 LEU A CA 1
ATOM 4680 C C . LEU A 1 430 ? 40.282 75.929 44.961 1.00 7.33 433 LEU A C 1
ATOM 4681 O O . LEU A 1 430 ? 41.188 75.982 45.797 1.00 7.64 433 LEU A O 1
ATOM 4686 N N . MET A 1 431 ? 39.052 76.356 45.226 1.00 7.36 434 MET A N 1
ATOM 4687 C CA . MET A 1 431 ? 38.725 76.963 46.525 1.00 7.58 434 MET A CA 1
ATOM 4688 C C . MET A 1 431 ? 38.808 75.957 47.689 1.00 8.48 434 MET A C 1
ATOM 4689 O O . MET A 1 431 ? 38.876 76.372 48.843 1.00 8.80 434 MET A O 1
ATOM 4694 N N . ASN A 1 432 ? 38.833 74.659 47.400 1.00 7.94 435 ASN A N 1
ATOM 4695 C CA . ASN A 1 432 ? 38.952 73.654 48.467 1.00 7.56 435 ASN A CA 1
ATOM 4696 C C . ASN A 1 432 ? 40.384 73.150 48.660 1.00 7.36 435 ASN A C 1
ATOM 4697 O O . ASN A 1 432 ? 40.601 72.240 49.441 1.00 9.10 435 ASN A O 1
ATOM 4702 N N . GLN A 1 433 ? 41.343 73.766 47.971 1.00 6.94 436 GLN A N 1
ATOM 4703 C CA . GLN A 1 433 ? 42.760 73.392 48.090 1.00 7.78 436 GLN A CA 1
ATOM 4704 C C . GLN A 1 433 ? 43.418 73.985 49.311 1.00 8.49 436 GLN A C 1
ATOM 4705 O O . GLN A 1 433 ? 43.062 75.072 49.736 1.00 8.67 436 GLN A O 1
ATOM 4711 N N . ASP A 1 434 ? 44.374 73.235 49.863 1.00 8.11 437 ASP A N 1
ATOM 4712 C CA . ASP A 1 434 ? 45.237 73.753 50.931 1.00 9.02 437 ASP A CA 1
ATOM 4713 C C . ASP A 1 434 ? 46.490 74.428 50.357 1.00 8.66 437 ASP A C 1
ATOM 4714 O O . ASP A 1 434 ? 47.057 75.311 50.993 1.00 10.60 437 ASP A O 1
ATOM 4719 N N . LEU A 1 435 ? 46.888 74.064 49.137 1.00 8.05 438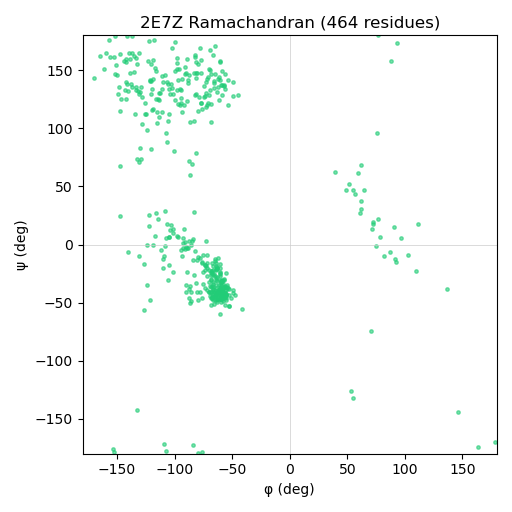 LEU A N 1
ATOM 4720 C CA . LEU A 1 435 ? 48.052 74.655 48.476 1.00 7.58 438 LEU A CA 1
ATOM 4721 C C . LEU A 1 435 ? 47.824 74.722 46.989 1.00 7.86 438 LEU A C 1
ATOM 4722 O O . LEU A 1 435 ? 47.542 73.697 46.377 1.00 7.89 438 LEU A O 1
ATOM 4727 N N . VAL A 1 436 ? 47.960 75.915 46.414 1.00 6.59 439 VAL A N 1
ATOM 4728 C CA . VAL A 1 436 ? 47.905 76.092 44.960 1.00 7.17 439 VAL A CA 1
ATOM 4729 C C . VAL A 1 436 ? 49.136 76.864 44.537 1.00 7.21 439 VAL A C 1
ATOM 4730 O O . VAL A 1 436 ? 49.449 77.927 45.118 1.00 7.03 439 VAL A O 1
ATOM 4734 N N . VAL A 1 437 ? 49.870 76.327 43.572 1.00 6.69 440 VAL A N 1
ATOM 4735 C CA . VAL A 1 437 ? 51.040 77.006 43.012 1.00 7.45 440 VAL A CA 1
ATOM 4736 C C . VAL A 1 437 ? 50.801 77.203 41.527 1.00 7.03 440 VAL A C 1
ATOM 4737 O O . VAL A 1 437 ? 50.422 76.251 40.827 1.00 7.10 440 VAL A O 1
ATOM 4741 N N . CYS A 1 438 ? 50.979 78.422 41.034 1.00 7.59 441 CYS A N 1
ATOM 4742 C CA . CYS A 1 438 ? 50.785 78.737 39.625 1.00 7.06 441 CYS A CA 1
ATOM 4743 C C . CYS A 1 438 ? 52.070 79.241 39.023 1.00 6.74 441 CYS A C 1
ATOM 4744 O O . CYS A 1 438 ? 52.561 80.278 39.480 1.00 8.23 441 CYS A O 1
ATOM 4747 N N . TYR A 1 439 ? 52.622 78.525 38.050 1.00 6.34 442 TYR A N 1
ATOM 4748 C CA . TYR A 1 439 ? 53.876 78.887 37.396 1.00 6.60 442 TYR A CA 1
ATOM 4749 C C . TYR A 1 439 ? 53.511 79.428 36.019 1.00 6.81 442 TYR A C 1
ATOM 4750 O O . TYR A 1 439 ? 53.076 78.687 35.120 1.00 7.30 442 TYR A O 1
ATOM 4759 N N . ASP A 1 440 ? 53.624 80.756 35.861 1.00 6.85 443 ASP A N 1
ATOM 4760 C CA . ASP A 1 440 ? 53.023 81.405 34.696 1.00 8.16 443 ASP A CA 1
ATOM 4761 C C . ASP A 1 440 ? 53.798 82.673 34.390 1.00 8.23 443 ASP A C 1
ATOM 4762 O O . ASP A 1 440 ? 54.803 82.963 35.031 1.00 8.64 443 ASP A O 1
ATOM 4767 N N . GLN A 1 441 ? 53.301 83.394 33.400 1.00 8.60 444 GLN A N 1
ATOM 4768 C CA . GLN A 1 441 ? 53.879 84.696 33.013 1.00 8.58 444 GLN A CA 1
ATOM 4769 C C . GLN A 1 441 ? 53.036 85.869 33.479 1.00 8.92 444 GLN A C 1
ATOM 4770 O O . GLN A 1 441 ? 53.532 86.997 33.516 1.00 9.52 444 GLN A O 1
ATOM 4776 N N . PHE A 1 442 ? 51.775 85.624 33.818 1.00 8.65 445 PHE A N 1
ATOM 4777 C CA . PHE A 1 442 ? 50.849 86.692 34.201 1.00 8.61 445 PHE A CA 1
ATOM 4778 C C . PHE A 1 442 ? 49.976 86.277 35.368 1.00 8.63 445 PHE A C 1
ATOM 4779 O O . PHE A 1 442 ? 49.875 85.075 35.685 1.00 8.30 445 PHE A O 1
ATOM 4787 N N . MET A 1 443 ? 49.336 87.266 35.996 1.00 9.55 446 MET A N 1
ATOM 4788 C CA A MET A 1 443 ? 48.362 87.028 37.044 0.70 9.13 446 MET A CA 1
ATOM 4789 C CA B MET A 1 443 ? 48.352 87.016 37.041 0.30 9.36 446 MET A CA 1
ATOM 4790 C C . MET A 1 443 ? 47.038 86.586 36.391 1.00 9.53 446 MET A C 1
ATOM 4791 O O . MET A 1 443 ? 46.060 87.318 36.341 1.00 9.48 446 MET A O 1
ATOM 4800 N N . THR A 1 444 ? 47.034 85.362 35.886 1.00 9.13 447 THR A N 1
ATOM 4801 C CA . THR A 1 444 ? 45.881 84.796 35.222 1.00 8.93 447 THR A CA 1
ATOM 4802 C C . THR A 1 444 ? 44.762 84.531 36.234 1.00 8.26 447 THR A C 1
ATOM 4803 O O . THR A 1 444 ? 44.976 84.582 37.442 1.00 8.72 447 THR A O 1
ATOM 4807 N N . PRO A 1 445 ? 43.545 84.250 35.743 1.00 7.85 448 PRO A N 1
ATOM 4808 C CA . PRO A 1 445 ? 42.483 83.901 36.654 1.00 8.07 448 PRO A CA 1
ATOM 4809 C C . PRO A 1 445 ? 42.849 82.731 37.577 1.00 8.20 448 PRO A C 1
ATOM 4810 O O . PRO A 1 445 ? 42.483 82.727 38.732 1.00 8.43 448 PRO A O 1
ATOM 4814 N N . THR A 1 446 ? 43.593 81.752 37.056 1.00 7.60 449 THR A N 1
ATOM 4815 C CA . THR A 1 446 ? 44.087 80.654 37.892 1.00 7.54 449 THR A CA 1
ATOM 4816 C C . THR A 1 446 ? 45.132 81.139 38.907 1.00 7.39 449 THR A C 1
ATOM 4817 O O . THR A 1 446 ? 45.075 80.785 40.073 1.00 7.11 449 THR A O 1
ATOM 4821 N N . ALA A 1 447 ? 46.074 81.974 38.465 1.00 7.94 450 ALA A N 1
ATOM 4822 C CA . ALA A 1 447 ? 47.098 82.497 39.370 1.00 8.14 450 ALA A CA 1
ATOM 4823 C C . ALA A 1 447 ? 46.453 83.308 40.508 1.00 8.16 450 ALA A C 1
ATOM 4824 O O . ALA A 1 447 ? 46.928 83.307 41.643 1.00 8.86 450 ALA A O 1
ATOM 4826 N N . GLN A 1 448 ? 45.320 83.931 40.196 1.00 8.13 451 GLN A N 1
ATOM 4827 C CA . GLN A 1 448 ? 44.624 84.744 41.197 1.00 8.99 451 GLN A CA 1
ATOM 4828 C C . GLN A 1 448 ? 44.140 83.938 42.386 1.00 7.93 451 GLN A C 1
ATOM 4829 O O . GLN A 1 448 ? 43.891 84.446 43.475 1.00 8.86 451 GLN A O 1
ATOM 4835 N N . LEU A 1 449 ? 44.014 82.628 42.147 1.00 7.62 452 LEU A N 1
ATOM 4836 C CA . LEU A 1 449 ? 43.553 81.640 43.137 1.00 7.85 452 LEU A CA 1
ATOM 4837 C C . LEU A 1 449 ? 44.695 80.918 43.830 1.00 7.68 452 LEU A C 1
ATOM 4838 O O . LEU A 1 449 ? 44.467 79.999 44.628 1.00 8.31 452 LEU A O 1
ATOM 4843 N N . ALA A 1 450 ? 45.932 81.346 43.566 1.00 7.25 453 ALA A N 1
ATOM 4844 C CA . ALA A 1 450 ? 47.081 80.637 44.081 1.00 7.87 453 ALA A CA 1
ATOM 4845 C C . ALA A 1 450 ? 47.531 81.116 45.455 1.00 7.89 453 ALA A C 1
ATOM 4846 O O . ALA A 1 450 ? 47.218 82.237 45.851 1.00 8.96 453 ALA A O 1
ATOM 4848 N N . ASP A 1 451 ? 48.284 80.256 46.153 1.00 7.95 454 ASP A N 1
ATOM 4849 C CA . ASP A 1 451 ? 49.071 80.683 47.327 1.00 8.65 454 ASP A CA 1
ATOM 4850 C C . ASP A 1 451 ? 50.382 81.328 46.884 1.00 9.06 454 ASP A C 1
ATOM 4851 O O . ASP A 1 451 ? 50.902 82.243 47.541 1.00 9.10 454 ASP A O 1
ATOM 4856 N N . TYR A 1 452 ? 50.935 80.841 45.777 1.00 8.40 455 TYR A N 1
ATOM 4857 C CA . TYR A 1 452 ? 52.214 81.310 45.232 1.00 8.29 455 TYR A CA 1
ATOM 4858 C C . TYR A 1 452 ? 52.128 81.376 43.734 1.00 8.44 455 TYR A C 1
ATOM 4859 O O . TYR A 1 452 ? 51.664 80.389 43.097 1.00 8.62 455 TYR A O 1
ATOM 4868 N N . VAL A 1 453 ? 52.576 82.507 43.180 1.00 8.47 456 VAL A N 1
ATOM 4869 C CA . VAL A 1 453 ? 52.673 82.651 41.740 1.00 8.62 456 VAL A CA 1
ATOM 4870 C C . VAL A 1 453 ? 54.152 82.747 41.429 1.00 8.79 456 VAL A C 1
ATOM 4871 O O . VAL A 1 453 ? 54.865 83.577 42.009 1.00 9.32 456 VAL A O 1
ATOM 4875 N N . LEU A 1 454 ? 54.626 81.859 40.562 1.00 8.27 457 LEU A N 1
ATOM 4876 C CA . LEU A 1 454 ? 56.053 81.746 40.268 1.00 8.30 457 LEU A CA 1
ATOM 4877 C C . LEU A 1 454 ? 56.307 82.154 38.845 1.00 8.51 457 LEU A C 1
ATOM 4878 O O . LEU A 1 454 ? 55.604 81.735 37.961 1.00 8.32 457 LEU A O 1
ATOM 4883 N N . PRO A 1 455 ? 57.288 83.050 38.623 1.00 8.30 458 PRO A N 1
ATOM 4884 C CA . PRO A 1 455 ? 57.516 83.556 37.275 1.00 8.54 458 PRO A CA 1
ATOM 4885 C C . PRO A 1 455 ? 58.246 82.639 36.318 1.00 8.57 458 PRO A C 1
ATOM 4886 O O . PRO A 1 455 ? 59.387 82.232 36.566 1.00 8.73 458 PRO A O 1
ATOM 4890 N N . GLY A 1 456 ? 57.582 82.342 35.212 1.00 7.73 459 GLY A N 1
ATOM 4891 C CA . GLY A 1 456 ? 58.197 81.519 34.186 1.00 7.56 459 GLY A CA 1
ATOM 4892 C C . GLY A 1 456 ? 58.968 82.294 33.134 1.00 7.82 459 GLY A C 1
ATOM 4893 O O . GLY A 1 456 ? 58.624 83.446 32.825 1.00 8.65 459 GLY A O 1
ATOM 4894 N N . ASP A 1 457 ? 60.037 81.712 32.608 1.00 7.86 460 ASP A N 1
ATOM 4895 C CA . ASP A 1 457 ? 60.710 82.278 31.455 1.00 8.37 460 ASP A CA 1
ATOM 4896 C C . ASP A 1 457 ? 59.803 82.261 30.216 1.00 9.10 460 ASP A C 1
ATOM 4897 O O . ASP A 1 457 ? 58.714 81.694 30.221 1.00 8.49 460 ASP A O 1
ATOM 4902 N N . HIS A 1 458 ? 60.263 82.925 29.161 1.00 8.51 461 HIS A N 1
ATOM 4903 C CA . HIS A 1 458 ? 59.536 83.081 27.924 1.00 8.36 461 HIS A CA 1
ATOM 4904 C C . HIS A 1 458 ? 60.344 82.424 26.788 1.00 8.39 461 HIS A C 1
ATOM 4905 O O . HIS A 1 458 ? 61.566 82.205 26.895 1.00 8.66 461 HIS A O 1
ATOM 4912 N N . TRP A 1 459 ? 59.672 82.079 25.698 1.00 8.41 462 TRP A N 1
ATOM 4913 C CA . TRP A 1 459 ? 60.351 81.380 24.607 1.00 8.41 462 TRP A CA 1
ATOM 4914 C C . TRP A 1 459 ? 61.517 82.141 23.957 1.00 8.59 462 TRP A C 1
ATOM 4915 O O . TRP A 1 459 ? 62.347 81.526 23.301 1.00 9.00 462 TRP A O 1
ATOM 4926 N N . LEU A 1 460 ? 61.570 83.461 24.110 1.00 9.14 463 LEU A N 1
ATOM 4927 C CA . LEU A 1 460 ? 62.701 84.246 23.590 1.00 9.87 463 LEU A CA 1
ATOM 4928 C C . LEU A 1 460 ? 63.866 84.250 24.597 1.00 10.12 463 LEU A C 1
ATOM 4929 O O . LEU A 1 460 ? 64.884 84.914 24.370 1.00 10.78 463 LEU A O 1
ATOM 4934 N N . GLU A 1 461 ? 63.703 83.519 25.709 1.00 9.06 464 GLU A N 1
ATOM 4935 C CA . GLU A 1 461 ? 64.667 83.541 26.803 1.00 9.02 464 GLU A CA 1
ATOM 4936 C C . GLU A 1 461 ? 65.236 82.167 27.126 1.00 8.73 464 GLU A C 1
ATOM 4937 O O . GLU A 1 461 ? 65.822 81.968 28.210 1.00 9.21 464 GLU A O 1
ATOM 4943 N N . ARG A 1 462 ? 65.080 81.203 26.218 1.00 8.27 465 ARG A N 1
ATOM 4944 C CA . ARG A 1 462 ? 65.482 79.843 26.554 1.00 8.62 465 ARG A CA 1
ATOM 4945 C C . ARG A 1 462 ? 65.905 79.012 25.354 1.00 7.94 465 ARG A C 1
ATOM 4946 O O . ARG A 1 462 ? 65.327 79.138 24.272 1.00 8.37 465 ARG A O 1
ATOM 4954 N N . PRO A 1 463 ? 66.869 78.109 25.565 1.00 8.01 466 PRO A N 1
ATOM 4955 C CA . PRO A 1 463 ? 67.152 77.110 24.533 1.00 8.00 466 PRO A CA 1
ATOM 4956 C C . PRO A 1 463 ? 66.113 75.990 24.631 1.00 7.63 466 PRO A C 1
ATOM 4957 O O . PRO A 1 463 ? 65.559 75.768 25.714 1.00 7.90 466 PRO A O 1
ATOM 4961 N N . VAL A 1 464 ? 65.873 75.292 23.536 1.00 7.72 467 VAL A N 1
ATOM 4962 C CA . VAL A 1 464 ? 65.016 74.099 23.554 1.00 7.69 467 VAL A CA 1
ATOM 4963 C C . VAL A 1 464 ? 65.561 73.043 22.610 1.00 7.55 467 VAL A C 1
ATOM 4964 O O . VAL A 1 464 ? 65.921 73.346 21.472 1.00 8.30 467 VAL A O 1
ATOM 4968 N N . VAL A 1 465 ? 65.622 71.809 23.105 1.00 7.28 468 VAL A N 1
ATOM 4969 C CA . VAL A 1 465 ? 65.757 70.651 22.236 1.00 8.13 468 VAL A CA 1
ATOM 4970 C C . VAL A 1 465 ? 64.382 70.013 22.109 1.00 7.29 468 VAL A C 1
ATOM 4971 O O . VAL A 1 465 ? 63.725 69.734 23.108 1.00 7.54 468 VAL A O 1
ATOM 4975 N N . GLN A 1 466 ? 63.969 69.774 20.867 1.00 8.67 469 GLN A N 1
ATOM 4976 C CA . GLN A 1 466 ? 62.704 69.080 20.593 1.00 8.28 469 GLN A CA 1
ATOM 4977 C C . GLN A 1 466 ? 62.990 67.633 20.202 1.00 8.98 469 GLN A C 1
ATOM 4978 O O . GLN A 1 466 ? 64.134 67.288 19.912 1.00 10.53 469 GLN A O 1
ATOM 4984 N N . PRO A 1 467 ? 61.950 66.779 20.134 1.00 8.91 470 PRO A N 1
ATOM 4985 C CA . PRO A 1 467 ? 60.533 67.094 20.369 1.00 9.09 470 PRO A CA 1
ATOM 4986 C C . PRO A 1 467 ? 60.103 66.993 21.831 1.00 9.00 470 PRO A C 1
ATOM 4987 O O . PRO A 1 467 ? 60.617 66.147 22.569 1.00 9.77 470 PRO A O 1
ATOM 4991 N N . ASN A 1 468 ? 59.170 67.860 22.235 1.00 8.90 471 ASN A N 1
ATOM 4992 C CA . ASN A 1 468 ? 58.621 67.806 23.584 1.00 8.23 471 ASN A CA 1
ATOM 4993 C C . ASN A 1 468 ? 57.221 67.245 23.719 1.00 9.25 471 ASN A C 1
ATOM 4994 O O . ASN A 1 468 ? 56.647 67.210 24.812 1.00 9.13 471 ASN A O 1
ATOM 4999 N N . TRP A 1 469 ? 56.721 66.751 22.585 1.00 8.35 472 TRP A N 1
ATOM 5000 C CA . TRP A 1 469 ? 55.649 65.769 22.581 1.00 8.92 472 TRP A CA 1
ATOM 5001 C C . TRP A 1 469 ? 56.293 64.512 22.030 1.00 8.69 472 TRP A C 1
ATOM 5002 O O . TRP A 1 469 ? 56.663 64.455 20.848 1.00 9.26 472 TRP A O 1
ATOM 5013 N N . GLU A 1 470 ? 56.463 63.527 22.902 1.00 8.31 473 GLU A N 1
ATOM 5014 C CA . GLU A 1 470 ? 57.188 62.322 22.515 1.00 9.13 473 GLU A CA 1
ATOM 5015 C C . GLU A 1 470 ? 56.370 61.512 21.544 1.00 9.06 473 GLU A C 1
ATOM 5016 O O . GLU A 1 470 ? 55.232 61.112 21.837 1.00 9.90 473 GLU A O 1
ATOM 5022 N N . GLY A 1 471 ? 56.956 61.294 20.374 1.00 9.12 474 GLY A N 1
ATOM 5023 C CA . GLY A 1 471 ? 56.220 60.693 19.253 1.00 10.02 474 GLY A CA 1
ATOM 5024 C C . GLY A 1 471 ? 56.562 61.450 17.981 1.00 10.12 474 GLY A C 1
ATOM 5025 O O . GLY A 1 471 ? 56.754 60.855 16.923 1.00 10.50 474 GLY A O 1
ATOM 5026 N N . ILE A 1 472 ? 56.702 62.767 18.074 1.00 10.28 475 ILE A N 1
ATOM 5027 C CA . ILE A 1 472 ? 57.030 63.542 16.881 1.00 10.52 475 ILE A CA 1
ATOM 5028 C C . ILE A 1 472 ? 58.386 63.055 16.354 1.00 10.59 475 ILE A C 1
ATOM 5029 O O . ILE A 1 472 ? 59.342 63.002 17.108 1.00 11.03 475 ILE A O 1
ATOM 5034 N N . PRO A 1 473 ? 58.448 62.639 15.075 1.00 12.10 476 PRO A N 1
ATOM 5035 C CA . PRO A 1 473 ? 59.658 62.009 14.558 1.00 12.33 476 PRO A CA 1
ATOM 5036 C C . PRO A 1 473 ? 60.765 62.975 14.083 1.00 12.40 476 PRO A C 1
ATOM 5037 O O . PRO A 1 473 ? 61.537 62.625 13.192 1.00 13.40 476 PRO A O 1
ATOM 5041 N N . PHE A 1 474 ? 60.834 64.169 14.660 1.00 11.69 477 PHE A N 1
ATOM 5042 C CA . PHE A 1 474 ? 61.939 65.078 14.407 1.00 11.74 477 PHE A CA 1
ATOM 5043 C C . PHE A 1 474 ? 61.976 66.067 15.541 1.00 11.90 477 PHE A C 1
ATOM 5044 O O . PHE A 1 474 ? 61.000 66.214 16.290 1.00 11.92 477 PHE A O 1
ATOM 5052 N N . GLY A 1 475 ? 63.097 66.766 15.647 1.00 10.94 478 GLY A N 1
ATOM 5053 C CA . GLY A 1 475 ? 63.178 67.898 16.572 1.00 11.06 478 GLY A CA 1
ATOM 5054 C C . GLY A 1 475 ? 63.818 69.082 15.888 1.00 11.02 478 GLY A C 1
ATOM 5055 O O . GLY A 1 475 ? 64.810 68.917 15.178 1.00 12.56 478 GLY A O 1
ATOM 5056 N N . ASN A 1 476 ? 63.233 70.263 16.079 1.00 10.66 479 ASN A N 1
ATOM 5057 C CA . ASN A 1 476 ? 63.891 71.531 15.729 1.00 11.17 479 ASN A CA 1
ATOM 5058 C C . ASN A 1 476 ? 64.595 72.133 16.934 1.00 10.65 479 ASN A C 1
ATOM 5059 O O . ASN A 1 476 ? 64.030 72.200 18.019 1.00 12.38 479 ASN A O 1
ATOM 5064 N N . THR A 1 477 ? 65.825 72.582 16.739 1.00 9.76 480 THR A N 1
ATOM 5065 C CA . THR A 1 477 ? 66.515 73.315 17.797 1.00 9.09 480 THR A CA 1
ATOM 5066 C C . THR A 1 477 ? 66.018 74.760 17.907 1.00 8.99 480 THR A C 1
ATOM 5067 O O . THR A 1 477 ? 65.641 75.373 16.909 1.00 9.65 480 THR A O 1
ATOM 5071 N N . SER A 1 478 ? 66.030 75.270 19.135 1.00 8.83 481 SER A N 1
ATOM 5072 C CA . SER A 1 478 ? 65.692 76.645 19.425 1.00 8.68 481 SER A CA 1
ATOM 5073 C C . SER A 1 478 ? 66.818 77.300 20.201 1.00 8.71 481 SER A C 1
ATOM 5074 O O . SER A 1 478 ? 67.175 76.843 21.281 1.00 7.69 481 SER A O 1
ATOM 5077 N N . GLN A 1 479 ? 67.373 78.379 19.662 1.00 8.56 482 GLN A N 1
ATOM 5078 C CA . GLN A 1 479 ? 68.410 79.113 20.372 1.00 8.46 482 GLN A CA 1
ATOM 5079 C C . GLN A 1 479 ? 67.818 80.084 21.357 1.00 9.77 482 GLN A C 1
ATOM 5080 O O . GLN A 1 479 ? 66.736 80.657 21.104 1.00 9.36 482 GLN A O 1
ATOM 5086 N N . GLN A 1 480 ? 68.547 80.292 22.457 1.00 9.37 483 GLN A N 1
ATOM 5087 C CA . GLN A 1 480 ? 68.212 81.324 23.426 1.00 9.72 483 GLN A CA 1
ATOM 5088 C C . GLN A 1 480 ? 68.564 82.717 22.889 1.00 10.22 483 GLN A C 1
ATOM 5089 O O . GLN A 1 480 ? 69.718 82.952 22.514 1.00 11.15 483 GLN A O 1
ATOM 5095 N N . VAL A 1 481 ? 67.609 83.645 22.891 1.00 10.42 484 VAL A N 1
ATOM 5096 C CA . VAL A 1 481 ? 67.894 84.990 22.391 1.00 12.02 484 VAL A CA 1
ATOM 5097 C C . VAL A 1 481 ? 68.479 85.895 23.478 1.00 12.35 484 VAL A C 1
ATOM 5098 O O . VAL A 1 481 ? 69.503 86.574 23.271 1.00 12.94 484 VAL A O 1
ATOM 5102 N N . VAL A 1 482 ? 67.820 85.931 24.630 1.00 11.79 485 VAL A N 1
ATOM 5103 C CA . VAL A 1 482 ? 68.255 86.756 25.771 1.00 12.53 485 VAL A CA 1
ATOM 5104 C C . VAL A 1 482 ? 68.148 85.979 27.076 1.00 12.24 485 VAL A C 1
ATOM 5105 O O . VAL A 1 482 ? 67.526 84.915 27.137 1.00 11.71 485 VAL A O 1
ATOM 5109 N N . GLU A 1 483 ? 68.780 86.480 28.122 1.00 12.93 486 GLU A N 1
ATOM 5110 C CA . GLU A 1 483 ? 68.599 85.946 29.460 1.00 13.99 486 GLU A CA 1
ATOM 5111 C C . GLU A 1 483 ? 67.182 86.288 29.917 1.00 13.04 486 GLU A C 1
ATOM 5112 O O . GLU A 1 483 ? 66.632 87.319 29.517 1.00 13.70 486 GLU A O 1
ATOM 5118 N N . PRO A 1 484 ? 66.584 85.441 30.768 1.00 12.48 487 PRO A N 1
ATOM 5119 C CA . PRO A 1 484 ? 65.244 85.780 31.249 1.00 12.11 487 PRO A CA 1
ATOM 5120 C C . PRO A 1 484 ? 65.204 87.091 32.030 1.00 12.76 487 PRO A C 1
ATOM 5121 O O . PRO A 1 484 ? 66.122 87.417 32.788 1.00 13.88 487 PRO A O 1
ATOM 5125 N N . ALA A 1 485 ? 64.109 87.813 31.861 1.00 12.16 488 ALA A N 1
ATOM 5126 C CA . ALA A 1 485 ? 63.914 89.078 32.585 1.00 12.46 488 ALA A CA 1
ATOM 5127 C C . ALA A 1 485 ? 63.667 88.840 34.071 1.00 12.96 488 ALA A C 1
ATOM 5128 O O . ALA A 1 485 ? 63.156 87.794 34.482 1.00 12.49 488 ALA A O 1
ATOM 5130 N N . GLY A 1 486 ? 64.061 89.813 34.888 1.00 13.08 489 GLY A N 1
ATOM 5131 C CA . GLY A 1 486 ? 63.772 89.800 36.317 1.00 12.84 489 GLY A CA 1
ATOM 5132 C C . GLY A 1 486 ? 64.263 88.517 36.953 1.00 12.40 489 GLY A C 1
ATOM 5133 O O . GLY A 1 486 ? 65.391 88.072 36.684 1.00 13.65 489 GLY A O 1
ATOM 5134 N N . GLU A 1 487 ? 63.396 87.883 37.752 1.00 11.34 490 GLU A N 1
ATOM 5135 C CA . GLU A 1 487 ? 63.717 86.619 38.395 1.00 11.87 490 GLU A CA 1
ATOM 5136 C C . GLU A 1 487 ? 62.930 85.476 37.753 1.00 10.60 490 GLU A C 1
ATOM 5137 O O . GLU A 1 487 ? 62.664 84.469 38.407 1.00 10.48 490 GLU A O 1
ATOM 5143 N N . ALA A 1 488 ? 62.595 85.610 36.471 1.00 9.94 491 ALA A N 1
ATOM 5144 C CA . ALA A 1 488 ? 61.910 84.478 35.788 1.00 9.47 491 ALA A CA 1
ATOM 5145 C C . ALA A 1 488 ? 62.859 83.292 35.691 1.00 10.11 491 ALA A C 1
ATOM 5146 O O . ALA A 1 488 ? 64.051 83.447 35.440 1.00 10.06 491 ALA A O 1
ATOM 5148 N N . LYS A 1 489 ? 62.329 82.102 35.919 1.00 9.25 492 LYS A N 1
ATOM 5149 C CA . LYS A 1 489 ? 63.168 80.925 35.921 1.00 9.40 492 LYS A CA 1
ATOM 5150 C C . LYS A 1 489 ? 62.524 79.863 35.054 1.00 8.53 492 LYS A C 1
ATOM 5151 O O . LYS A 1 489 ? 61.345 79.921 34.747 1.00 8.38 492 LYS A O 1
ATOM 5157 N N . ASP A 1 490 ? 63.328 78.870 34.724 1.00 7.80 493 ASP A N 1
ATOM 5158 C CA . ASP A 1 490 ? 62.847 77.770 33.904 1.00 7.45 493 ASP A CA 1
ATOM 5159 C C . ASP A 1 490 ? 62.098 76.678 34.674 1.00 7.23 493 ASP A C 1
ATOM 5160 O O . ASP A 1 490 ? 62.211 76.583 35.899 1.00 7.67 493 ASP A O 1
ATOM 5165 N N . GLU A 1 491 ? 61.348 75.840 33.946 1.00 7.47 494 GLU A N 1
ATOM 5166 C CA . GLU A 1 491 ? 60.480 74.888 34.607 1.00 8.23 494 GLU A CA 1
ATOM 5167 C C . GLU A 1 491 ? 61.285 73.856 35.372 1.00 7.28 494 GLU A C 1
ATOM 5168 O O . GLU A 1 491 ? 60.839 73.387 36.425 1.00 7.54 494 GLU A O 1
ATOM 5174 N N . TYR A 1 492 ? 62.460 73.495 34.848 1.00 7.05 495 TYR A N 1
ATOM 5175 C CA . TYR A 1 492 ? 63.286 72.519 35.561 1.00 7.96 495 TYR A CA 1
ATOM 5176 C C . TYR A 1 492 ? 63.867 73.070 36.843 1.00 7.78 495 TYR A C 1
ATOM 5177 O O . TYR A 1 492 ? 63.964 72.333 37.830 1.00 8.29 495 TYR A O 1
ATOM 5186 N N . TYR A 1 493 ? 64.215 74.363 36.840 1.00 8.28 496 TYR A N 1
ATOM 5187 C CA . TYR A 1 493 ? 64.649 74.995 38.079 1.00 9.08 496 TYR A CA 1
ATOM 5188 C C . TYR A 1 493 ? 63.609 74.767 39.185 1.00 9.18 496 TYR A C 1
ATOM 5189 O O . TYR A 1 493 ? 63.948 74.307 40.271 1.00 9.31 496 TYR A O 1
ATOM 5198 N N . PHE A 1 494 ? 62.349 75.101 38.912 1.00 8.77 497 PHE A N 1
ATOM 5199 C CA . PHE A 1 494 ? 61.274 74.887 39.871 1.00 8.62 497 PHE A CA 1
ATOM 5200 C C . PHE A 1 494 ? 61.214 73.414 40.294 1.00 8.24 497 PHE A C 1
ATOM 5201 O O . PHE A 1 494 ? 61.195 73.119 41.491 1.00 8.69 497 PHE A O 1
ATOM 5209 N N . ILE A 1 495 ? 61.170 72.503 39.326 1.00 7.55 498 ILE A N 1
ATOM 5210 C CA . ILE A 1 495 ? 61.001 71.087 39.674 1.00 8.05 498 ILE A CA 1
ATOM 5211 C C . ILE A 1 495 ? 62.182 70.578 40.522 1.00 7.93 498 ILE A C 1
ATOM 5212 O O . ILE A 1 495 ? 61.987 69.902 41.538 1.00 8.56 498 ILE A O 1
ATOM 5217 N N . ARG A 1 496 ? 63.408 70.890 40.106 1.00 8.06 499 ARG A N 1
ATOM 5218 C CA . ARG A 1 496 ? 64.565 70.389 40.830 1.00 8.52 499 ARG A CA 1
ATOM 5219 C C . ARG A 1 496 ? 64.629 70.955 42.242 1.00 8.82 499 ARG A C 1
ATOM 5220 O O . ARG A 1 496 ? 64.933 70.243 43.203 1.00 9.50 499 ARG A O 1
ATOM 5228 N N . GLU A 1 497 ? 64.389 72.254 42.368 1.00 8.42 500 GLU A N 1
ATOM 5229 C CA . GLU A 1 497 ? 64.450 72.890 43.687 1.00 9.57 500 GLU A CA 1
ATOM 5230 C C . GLU A 1 497 ? 63.414 72.275 44.629 1.00 9.35 500 GLU A C 1
ATOM 5231 O O . GLU A 1 497 ? 63.678 72.053 45.812 1.00 10.09 500 GLU A O 1
ATOM 5237 N N . LEU A 1 498 ? 62.231 71.978 44.113 1.00 9.07 501 LEU A N 1
ATOM 5238 C CA . LEU A 1 498 ? 61.230 71.315 44.936 1.00 9.93 501 LEU A CA 1
ATOM 5239 C C . LEU A 1 498 ? 61.636 69.871 45.248 1.00 10.10 501 LEU A C 1
ATOM 5240 O O . LEU A 1 498 ? 61.510 69.432 46.384 1.00 10.14 501 LEU A O 1
ATOM 5245 N N . ALA A 1 499 ? 62.124 69.140 44.244 1.00 10.06 502 ALA A N 1
ATOM 5246 C CA . ALA A 1 499 ? 62.548 67.751 44.429 1.00 10.54 502 ALA A CA 1
ATOM 5247 C C . ALA A 1 499 ? 63.597 67.651 45.518 1.00 11.52 502 ALA A C 1
ATOM 5248 O O . ALA A 1 499 ? 63.525 66.770 46.371 1.00 11.37 502 ALA A O 1
ATOM 5250 N N . VAL A 1 500 ? 64.582 68.543 45.505 1.00 11.36 503 VAL A N 1
ATOM 5251 C CA . VAL A 1 500 ? 65.614 68.517 46.543 1.00 12.66 503 VAL A CA 1
ATOM 5252 C C . VAL A 1 500 ? 64.992 68.664 47.935 1.00 12.53 503 VAL A C 1
ATOM 5253 O O . VAL A 1 500 ? 65.298 67.886 48.850 1.00 12.46 503 VAL A O 1
ATOM 5257 N N . ARG A 1 501 ? 64.071 69.611 48.080 1.00 11.65 504 ARG A N 1
ATOM 5258 C CA . ARG A 1 501 ? 63.423 69.843 49.376 1.00 11.81 504 ARG A CA 1
ATOM 5259 C C . ARG A 1 501 ? 62.520 68.709 49.818 1.00 12.50 504 ARG A C 1
ATOM 5260 O O . ARG A 1 501 ? 62.271 68.544 51.006 1.00 13.42 504 ARG A O 1
ATOM 5268 N N . MET A 1 502 ? 62.025 67.941 48.863 1.00 12.71 505 MET A N 1
ATOM 5269 C CA . MET A 1 502 ? 61.183 66.781 49.153 1.00 13.01 505 MET A CA 1
ATOM 5270 C C . MET A 1 502 ? 62.001 65.516 49.399 1.00 13.65 505 MET A C 1
ATOM 5271 O O . MET A 1 502 ? 61.426 64.443 49.570 1.00 15.33 505 MET A O 1
ATOM 5276 N N . GLY A 1 503 ? 63.329 65.640 49.376 1.00 13.52 506 GLY A N 1
ATOM 5277 C CA . GLY A 1 503 ? 64.237 64.529 49.687 1.00 13.84 506 GLY A CA 1
ATOM 5278 C C . GLY A 1 503 ? 64.674 63.668 48.506 1.00 13.72 506 GLY A C 1
ATOM 5279 O O . GLY A 1 503 ? 65.191 62.555 48.682 1.00 15.86 506 GLY A O 1
ATOM 5280 N N . LEU A 1 504 ? 64.458 64.180 47.295 1.00 13.06 507 LEU A N 1
ATOM 5281 C CA . LEU A 1 504 ? 64.665 63.420 46.077 1.00 11.67 507 LEU A CA 1
ATOM 5282 C C . LEU A 1 504 ? 65.910 63.827 45.266 1.00 12.11 507 LEU A C 1
ATOM 5283 O O . LEU A 1 504 ? 66.021 63.462 44.089 1.00 11.44 507 LEU A O 1
ATOM 5288 N N . GLU A 1 505 ? 66.857 64.539 45.881 0.50 10.34 508 GLU A N 1
ATOM 5289 C CA A GLU A 1 505 ? 68.040 65.031 45.180 0.50 11.75 508 GLU A CA 1
ATOM 5290 C CA B GLU A 1 505 ? 68.002 65.050 45.127 0.50 11.57 508 GLU A CA 1
ATOM 5291 C C . GLU A 1 505 ? 68.781 63.959 44.379 0.50 10.10 508 GLU A C 1
ATOM 5292 O O . GLU A 1 505 ? 69.268 64.191 43.278 0.50 7.69 508 GLU A O 1
ATOM 5303 N N . GLU A 1 506 ? 68.878 62.759 44.937 0.50 9.77 509 GLU A N 1
ATOM 5304 C CA A GLU A 1 506 ? 69.649 61.693 44.287 0.60 12.10 509 GLU A CA 1
ATOM 5305 C CA B GLU A 1 506 ? 69.661 61.724 44.272 0.40 11.42 509 GLU A CA 1
ATOM 5306 C C . GLU A 1 506 ? 69.099 61.314 42.915 0.50 10.43 509 GLU A C 1
ATOM 5307 O O . GLU A 1 506 ? 69.820 60.749 42.091 0.50 9.37 509 GLU A O 1
ATOM 5318 N N . HIS A 1 507 ? 67.819 61.605 42.686 1.00 10.56 510 HIS A N 1
ATOM 5319 C CA . HIS A 1 507 ? 67.191 61.320 41.406 1.00 10.96 510 HIS A CA 1
ATOM 5320 C C . HIS A 1 507 ? 67.212 62.438 40.390 1.00 10.65 510 HIS A C 1
ATOM 5321 O O . HIS A 1 507 ? 66.747 62.260 39.266 1.00 11.47 510 HIS A O 1
ATOM 5328 N N . PHE A 1 508 ? 67.819 63.552 40.769 1.00 10.32 511 PHE A N 1
ATOM 5329 C CA . PHE A 1 508 ? 67.878 64.700 39.876 1.00 9.59 511 PHE A CA 1
ATOM 5330 C C . PHE A 1 508 ? 69.300 65.226 39.791 1.00 10.11 511 PHE A C 1
ATOM 5331 O O . PHE A 1 508 ? 69.605 66.313 40.300 1.00 11.67 511 PHE A O 1
ATOM 5339 N N . PRO A 1 509 ? 70.178 64.470 39.126 1.00 10.86 512 PRO A N 1
ATOM 5340 C CA . PRO A 1 509 ? 71.597 64.821 39.113 1.00 11.35 512 PRO A CA 1
ATOM 5341 C C . PRO A 1 509 ? 71.915 66.041 38.266 1.00 12.00 512 PRO A C 1
ATOM 5342 O O . PRO A 1 509 ? 72.938 66.676 38.484 1.00 14.10 512 PRO A O 1
ATOM 5346 N N . TRP A 1 510 ? 71.029 66.384 37.345 1.00 10.78 513 TRP A N 1
ATOM 5347 C CA . TRP A 1 510 ? 71.261 67.510 36.444 1.00 11.17 513 TRP A CA 1
ATOM 5348 C C . TRP A 1 510 ? 71.095 68.787 37.246 1.00 11.14 513 TRP A C 1
ATOM 5349 O O . TRP A 1 510 ? 70.044 69.032 37.821 1.00 10.47 513 TRP A O 1
ATOM 5360 N N . LYS A 1 511 ? 72.161 69.562 37.343 1.00 10.84 514 LYS A N 1
ATOM 5361 C CA . LYS A 1 511 ? 72.142 70.732 38.231 1.00 11.71 514 LYS A CA 1
ATOM 5362 C C . LYS A 1 511 ? 71.306 71.889 37.697 1.00 10.70 514 LYS A C 1
ATOM 5363 O O . LYS A 1 511 ? 70.890 72.749 38.477 1.00 12.27 514 LYS A O 1
ATOM 5369 N N . ASP A 1 512 ? 71.073 71.917 36.382 1.00 9.11 515 ASP A N 1
ATOM 5370 C CA . ASP A 1 512 ? 70.269 72.956 35.760 1.00 9.43 515 ASP A CA 1
ATOM 5371 C C . ASP A 1 512 ? 69.729 72.427 34.441 1.00 7.96 515 ASP A C 1
ATOM 5372 O O . ASP A 1 512 ? 70.034 71.306 34.017 1.00 8.34 515 ASP A O 1
ATOM 5377 N N . ARG A 1 513 ? 68.901 73.244 33.807 1.00 8.66 516 ARG A N 1
ATOM 5378 C CA . ARG A 1 513 ? 68.273 72.847 32.571 1.00 8.63 516 ARG A CA 1
ATOM 5379 C C . ARG A 1 513 ? 69.307 72.522 31.498 1.00 8.96 516 ARG A C 1
ATOM 5380 O O . ARG A 1 513 ? 69.094 71.632 30.699 1.00 8.79 516 ARG A O 1
ATOM 5388 N N . LEU A 1 514 ? 70.429 73.222 31.479 1.00 8.37 517 LEU A N 1
ATOM 5389 C CA . LEU A 1 514 ? 71.417 72.944 30.443 1.00 9.41 517 LEU A CA 1
ATOM 5390 C C . LEU A 1 514 ? 71.986 71.541 30.614 1.00 8.85 517 LEU A C 1
ATOM 5391 O O . LEU A 1 514 ? 72.181 70.807 29.635 1.00 8.63 517 LEU A O 1
ATOM 5396 N N . GLU A 1 515 ? 72.247 71.141 31.850 1.00 8.80 518 GLU A N 1
ATOM 5397 C CA . GLU A 1 515 ? 72.734 69.768 32.037 1.00 8.95 518 GLU A CA 1
ATOM 5398 C C . GLU A 1 515 ? 71.696 68.730 31.619 1.00 8.56 518 GLU A C 1
ATOM 5399 O O . GLU A 1 515 ? 72.025 67.666 31.080 1.00 9.06 518 GLU A O 1
ATOM 5405 N N . LEU A 1 516 ? 70.433 69.023 31.890 1.00 7.47 519 LEU A N 1
ATOM 5406 C CA . LEU A 1 516 ? 69.340 68.149 31.498 1.00 7.99 519 LEU A CA 1
ATOM 5407 C C . LEU A 1 516 ? 69.188 68.084 29.973 1.00 7.64 519 LEU A C 1
ATOM 5408 O O . LEU A 1 516 ? 69.013 66.982 29.418 1.00 8.16 519 LEU A O 1
ATOM 5413 N N . ILE A 1 517 ? 69.300 69.235 29.302 1.00 7.59 520 ILE A N 1
ATOM 5414 C CA . ILE A 1 517 ? 69.373 69.255 27.836 1.00 7.91 520 ILE A CA 1
ATOM 5415 C C . ILE A 1 517 ? 70.521 68.359 27.332 1.00 8.23 520 ILE A C 1
ATOM 5416 O O . ILE A 1 517 ? 70.334 67.527 26.446 1.00 8.91 520 ILE A O 1
ATOM 5421 N N . ASN A 1 518 ? 71.697 68.503 27.916 1.00 8.23 521 ASN A N 1
ATOM 5422 C CA . ASN A 1 518 ? 72.831 67.713 27.457 1.00 8.85 521 ASN A CA 1
ATOM 5423 C C . ASN A 1 518 ? 72.599 66.242 27.699 1.00 8.86 521 ASN A C 1
ATOM 5424 O O . ASN A 1 518 ? 73.078 65.416 26.919 1.00 9.94 521 ASN A O 1
ATOM 5429 N N . TYR A 1 519 ? 71.854 65.912 28.750 1.00 8.91 522 TYR A N 1
ATOM 5430 C CA . TYR A 1 519 ? 71.474 64.508 28.973 1.00 9.51 522 TYR A CA 1
ATOM 5431 C C . TYR A 1 519 ? 70.493 64.000 27.901 1.00 8.97 522 TYR A C 1
ATOM 5432 O O . TYR A 1 519 ? 70.675 62.917 27.339 1.00 9.42 522 TYR A O 1
ATOM 5441 N N . ARG A 1 520 ? 69.469 64.804 27.591 1.00 8.20 523 ARG A N 1
ATOM 5442 C CA . ARG A 1 520 ? 68.521 64.440 26.548 1.00 8.81 523 ARG A CA 1
ATOM 5443 C C . ARG A 1 520 ? 69.247 64.100 25.231 1.00 8.42 523 ARG A C 1
ATOM 5444 O O . ARG A 1 520 ? 68.900 63.123 24.566 1.00 8.96 523 ARG A O 1
ATOM 5452 N N . ILE A 1 521 ? 70.251 64.912 24.860 1.00 8.96 524 ILE A N 1
ATOM 5453 C CA . ILE A 1 521 ? 70.983 64.675 23.614 1.00 8.73 524 ILE A CA 1
ATOM 5454 C C . ILE A 1 521 ? 72.232 63.820 23.759 1.00 10.33 524 ILE A C 1
ATOM 5455 O O . ILE A 1 521 ? 72.964 63.632 22.781 1.00 10.80 524 ILE A O 1
ATOM 5460 N N . SER A 1 522 ? 72.461 63.280 24.956 1.00 10.48 525 SER A N 1
ATOM 5461 C CA . SER A 1 522 ? 73.715 62.580 25.220 1.00 11.53 525 SER A CA 1
ATOM 5462 C C . SER A 1 522 ? 74.046 61.440 24.234 1.00 12.13 525 SER A C 1
ATOM 5463 O O . SER A 1 522 ? 75.222 61.258 23.920 1.00 12.95 525 SER A O 1
ATOM 5466 N N . PRO A 1 523 ? 73.046 60.682 23.713 1.00 11.89 526 PRO A N 1
ATOM 5467 C CA . PRO A 1 523 ? 73.446 59.587 22.799 1.00 12.96 526 PRO A CA 1
ATOM 5468 C C . PRO A 1 523 ? 74.122 60.087 21.510 1.00 13.76 526 PRO A C 1
ATOM 5469 O O . PRO A 1 523 ? 74.815 59.308 20.854 1.00 14.90 526 PRO A O 1
ATOM 5473 N N . THR A 1 524 ? 73.941 61.361 21.160 1.00 13.62 527 THR A N 1
ATOM 5474 C CA . THR A 1 524 ? 74.560 61.947 19.953 1.00 14.00 527 THR A CA 1
ATOM 5475 C C . THR A 1 524 ? 76.052 62.244 20.133 1.00 14.45 527 THR A C 1
ATOM 5476 O O . THR A 1 524 ? 76.761 62.509 19.149 1.00 14.88 527 THR A O 1
ATOM 5480 N N . GLY A 1 525 ? 76.514 62.239 21.383 1.00 13.63 528 GLY A N 1
ATOM 5481 C CA . GLY A 1 525 ? 77.880 62.656 21.695 1.00 13.64 528 GLY A CA 1
ATOM 5482 C C . GLY A 1 525 ? 78.089 64.162 21.642 1.00 14.08 528 GLY A C 1
ATOM 5483 O O . GLY A 1 525 ? 79.196 64.635 21.917 1.00 17.42 528 GLY A O 1
ATOM 5484 N N . MET A 1 526 ? 77.056 64.947 21.302 1.00 13.35 529 MET A N 1
ATOM 5485 C CA . MET A 1 526 ? 77.176 66.406 21.269 1.00 12.86 529 MET A CA 1
ATOM 5486 C C . MET A 1 526 ? 76.654 67.041 22.539 1.00 12.19 529 MET A C 1
ATOM 5487 O O . MET A 1 526 ? 75.719 66.523 23.165 1.00 13.11 529 MET A O 1
ATOM 5492 N N . GLU A 1 527 ? 77.222 68.195 22.892 1.00 11.64 530 GLU A N 1
ATOM 5493 C CA . GLU A 1 527 ? 76.605 69.051 23.892 1.00 12.03 530 GLU A CA 1
ATOM 5494 C C . GLU A 1 527 ? 75.849 70.169 23.163 1.00 10.85 530 GLU A C 1
ATOM 5495 O O . GLU A 1 527 ? 75.964 70.312 21.938 1.00 10.74 530 GLU A O 1
ATOM 5501 N N . TRP A 1 528 ? 75.112 70.985 23.913 1.00 9.93 531 TRP A N 1
ATOM 5502 C CA . TRP A 1 528 ? 74.197 71.954 23.323 1.00 10.05 531 TRP A CA 1
ATOM 5503 C C . TRP A 1 528 ? 74.871 72.996 22.408 1.00 10.35 531 TRP A C 1
ATOM 5504 O O . TRP A 1 528 ? 74.310 73.379 21.372 1.00 10.53 531 TRP A O 1
ATOM 5515 N N . GLU A 1 529 ? 76.073 73.447 22.759 1.00 11.82 532 GLU A N 1
ATOM 5516 C CA . GLU A 1 529 ? 76.741 74.436 21.919 1.00 12.42 532 GLU A CA 1
ATOM 5517 C C . GLU A 1 529 ? 76.870 73.963 20.479 1.00 12.46 532 GLU A C 1
ATOM 5518 O O . GLU A 1 529 ? 76.627 74.719 19.541 1.00 12.31 532 GLU A O 1
ATOM 5524 N N . GLU A 1 530 ? 77.233 72.691 20.302 1.00 11.84 533 GLU A N 1
ATOM 5525 C CA . GLU A 1 530 ? 77.357 72.124 18.970 1.00 11.77 533 GLU A CA 1
ATOM 5526 C C . GLU A 1 530 ? 75.993 71.714 18.381 1.00 12.06 533 GLU A C 1
ATOM 5527 O O . GLU A 1 530 ? 75.704 71.985 17.211 1.00 11.91 533 GLU A O 1
ATOM 5533 N N . TYR A 1 531 ? 75.149 71.125 19.216 1.00 10.72 534 TYR A N 1
ATOM 5534 C CA . TYR A 1 531 ? 73.876 70.588 18.772 1.00 10.90 534 TYR A CA 1
ATOM 5535 C C . TYR A 1 531 ? 73.000 71.652 18.137 1.00 10.37 534 TYR A C 1
ATOM 5536 O O . TYR A 1 531 ? 72.338 71.377 17.149 1.00 10.61 534 TYR A O 1
ATOM 5545 N N . GLN A 1 532 ? 72.992 72.860 18.711 1.00 10.24 535 GLN A N 1
ATOM 5546 C CA . GLN A 1 532 ? 72.052 73.899 18.271 1.00 11.21 535 GLN A CA 1
ATOM 5547 C C . GLN A 1 532 ? 72.407 74.464 16.912 1.00 12.20 535 GLN A C 1
ATOM 5548 O O . GLN A 1 532 ? 71.618 75.223 16.347 1.00 13.57 535 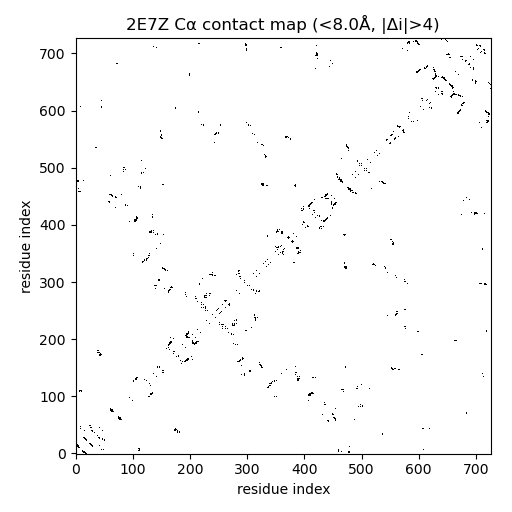GLN A O 1
ATOM 5554 N N . LYS A 1 533 ? 73.582 74.100 16.395 1.00 12.18 536 LYS A N 1
ATOM 5555 C CA . LYS A 1 533 ? 74.049 74.657 15.134 1.00 13.27 536 LYS A CA 1
ATOM 5556 C C . LYS A 1 533 ? 73.295 74.104 13.927 1.00 13.77 536 LYS A C 1
ATOM 5557 O O . LYS A 1 533 ? 73.331 74.701 12.856 1.00 16.10 536 LYS A O 1
ATOM 5563 N N . GLN A 1 534 ? 72.624 72.968 14.096 1.00 12.17 537 GLN A N 1
ATOM 5564 C CA . GLN A 1 534 ? 71.830 72.393 13.031 1.00 11.63 537 GLN A CA 1
ATOM 5565 C C . GLN A 1 534 ? 70.363 72.610 13.341 1.00 11.36 537 GLN A C 1
ATOM 5566 O O . GLN A 1 534 ? 69.945 72.474 14.493 1.00 10.83 537 GLN A O 1
ATOM 5572 N N . TYR A 1 535 ? 69.588 72.977 12.320 1.00 11.36 538 TYR A N 1
ATOM 5573 C CA . TYR A 1 535 ? 68.178 73.295 12.518 1.00 11.61 538 TYR A CA 1
ATOM 5574 C C . TYR A 1 535 ? 67.335 72.138 13.018 1.00 11.22 538 TYR A C 1
ATOM 5575 O O . TYR A 1 535 ? 66.510 72.308 13.920 1.00 10.70 538 TYR A O 1
ATOM 5584 N N . THR A 1 536 ? 67.494 70.975 12.381 1.00 11.21 539 THR A N 1
ATOM 5585 C CA . THR A 1 536 ? 66.531 69.883 12.541 1.00 11.52 539 THR A CA 1
ATOM 5586 C C . THR A 1 536 ? 67.230 68.541 12.591 1.00 12.19 539 THR A C 1
ATOM 5587 O O . THR A 1 536 ? 68.124 68.291 11.785 1.00 13.01 539 THR A O 1
ATOM 5591 N N . TYR A 1 537 ? 66.779 67.676 13.496 1.00 11.90 540 TYR A N 1
ATOM 5592 C CA . TYR A 1 537 ? 67.272 66.317 13.581 1.00 11.81 540 TYR A CA 1
ATOM 5593 C C . TYR A 1 537 ? 66.128 65.346 13.368 1.00 12.35 540 TYR A C 1
ATOM 5594 O O . TYR A 1 537 ? 65.193 65.300 14.172 1.00 12.23 540 TYR A O 1
ATOM 5603 N N . MET A 1 538 ? 66.203 64.575 12.281 1.00 13.01 541 MET A N 1
ATOM 5604 C CA . MET A 1 538 ? 65.175 63.590 11.987 1.00 13.87 541 MET A CA 1
ATOM 5605 C C . MET A 1 538 ? 65.396 62.320 12.783 1.00 13.80 541 MET A C 1
ATOM 5606 O O . MET A 1 538 ? 66.539 61.903 12.988 1.00 14.86 541 MET A O 1
ATOM 5611 N N . SER A 1 539 ? 64.303 61.702 13.219 1.00 13.94 542 SER A N 1
ATOM 5612 C CA . SER A 1 539 ? 64.361 60.422 13.911 1.00 14.00 542 SER A CA 1
ATOM 5613 C C . SER A 1 539 ? 64.249 59.275 12.913 1.00 14.68 542 SER A C 1
ATOM 5614 O O . SER A 1 539 ? 63.548 59.380 11.894 1.00 15.15 542 SER A O 1
ATOM 5617 N N . LYS A 1 540 ? 64.934 58.183 13.221 1.00 14.00 543 LYS A N 1
ATOM 5618 C CA . LYS A 1 540 ? 64.632 56.905 12.582 1.00 14.84 543 LYS A CA 1
ATOM 5619 C C . LYS A 1 540 ? 63.374 56.345 13.231 1.00 15.49 543 LYS A C 1
ATOM 5620 O O . LYS A 1 540 ? 63.001 56.728 14.348 1.00 15.31 543 LYS A O 1
ATOM 5626 N N . LEU A 1 541 ? 62.710 55.441 12.518 1.00 16.18 544 LEU A N 1
ATOM 5627 C CA . LEU A 1 541 ? 61.493 54.835 13.004 1.00 16.62 544 LEU A CA 1
ATOM 5628 C C . LEU A 1 541 ? 61.608 53.327 12.794 1.00 16.79 544 LEU A C 1
ATOM 5629 O O . LEU A 1 541 ? 62.347 52.887 11.903 1.00 17.62 544 LEU A O 1
ATOM 5634 N N . PRO A 1 542 ? 60.870 52.518 13.586 1.00 16.99 545 PRO A N 1
ATOM 5635 C CA . PRO A 1 542 ? 60.894 51.059 13.363 1.00 17.40 545 PRO A CA 1
ATOM 5636 C C . PRO A 1 542 ? 60.349 50.674 11.993 1.00 17.49 545 PRO A C 1
ATOM 5637 O O . PRO A 1 542 ? 59.572 51.419 11.377 1.00 17.72 545 PRO A O 1
ATOM 5641 N N A ASP A 1 543 ? 60.735 49.524 11.461 0.50 16.98 546 ASP A N 1
ATOM 5642 N N B ASP A 1 543 ? 60.817 49.497 11.573 0.50 17.05 546 ASP A N 1
ATOM 5643 C CA A ASP A 1 543 ? 60.184 49.114 10.162 0.50 16.78 546 ASP A CA 1
ATOM 5644 C CA B ASP A 1 543 ? 60.312 48.734 10.447 0.50 16.92 546 ASP A CA 1
ATOM 5645 C C A ASP A 1 543 ? 58.846 48.408 10.385 0.50 15.64 546 ASP A C 1
ATOM 5646 C C B ASP A 1 543 ? 59.105 47.939 10.932 0.50 15.97 546 ASP A C 1
ATOM 5647 O O A ASP A 1 543 ? 58.791 47.193 10.563 0.50 15.70 546 ASP A O 1
ATOM 5648 O O B ASP A 1 543 ? 59.190 46.750 11.285 0.50 15.74 546 ASP A O 1
ATOM 5657 N N A TYR A 1 544 ? 57.772 49.195 10.371 0.50 14.82 547 TYR A N 1
ATOM 5658 N N B TYR A 1 544 ? 57.975 48.621 10.959 0.50 15.59 547 TYR A N 1
ATOM 5659 C CA A TYR A 1 544 ? 56.454 48.710 10.756 0.50 13.63 547 TYR A CA 1
ATOM 5660 C CA B TYR A 1 544 ? 56.750 48.044 11.455 0.50 15.17 547 TYR A CA 1
ATOM 5661 C C A TYR A 1 544 ? 55.909 47.701 9.767 0.50 14.25 547 TYR A C 1
ATOM 5662 C C B TYR A 1 544 ? 56.272 46.949 10.505 0.50 15.58 547 TYR A C 1
ATOM 5663 O O A TYR A 1 544 ? 55.432 46.629 10.157 0.50 13.41 547 TYR A O 1
ATOM 5664 O O B TYR A 1 544 ? 55.816 45.887 10.941 0.50 15.21 547 TYR A O 1
ATOM 5681 N N A PHE A 1 545 ? 55.949 48.067 8.491 0.50 14.63 548 PHE A N 1
ATOM 5682 N N B PHE A 1 545 ? 56.358 47.227 9.206 0.50 16.37 548 PHE A N 1
ATOM 5683 C CA A PHE A 1 545 ? 55.151 47.353 7.496 0.50 15.42 548 PHE A CA 1
ATOM 5684 C CA B PHE A 1 545 ? 55.575 46.472 8.226 0.50 17.45 548 PHE A CA 1
ATOM 5685 C C A PHE A 1 545 ? 55.923 46.705 6.346 0.50 16.74 548 PHE A C 1
ATOM 5686 C C B PHE A 1 545 ? 56.376 45.837 7.093 0.50 18.68 548 PHE A C 1
ATOM 5687 O O A PHE A 1 545 ? 55.312 46.184 5.420 0.50 16.44 548 PHE A O 1
ATOM 5688 O O B PHE A 1 545 ? 55.795 45.261 6.166 0.50 19.01 548 PHE A O 1
ATOM 5703 N N A GLY A 1 546 ? 57.249 46.736 6.394 0.50 17.93 549 GLY A N 1
ATOM 5704 N N B GLY A 1 546 ? 57.697 45.943 7.159 0.50 19.66 549 GLY A N 1
ATOM 5705 C CA A GLY A 1 546 ? 58.024 46.078 5.336 0.50 19.94 549 GLY A CA 1
ATOM 5706 C CA B GLY A 1 546 ? 58.541 45.324 6.144 0.50 21.51 549 GLY A CA 1
ATOM 5707 C C A GLY A 1 546 ? 57.769 44.581 5.270 0.50 21.32 549 GLY A C 1
ATOM 5708 C C B GLY A 1 546 ? 58.327 43.822 6.063 0.50 22.52 549 GLY A C 1
ATOM 5709 O O A GLY A 1 546 ? 56.997 44.035 6.061 0.50 20.52 549 GLY A O 1
ATOM 5710 O O B GLY A 1 546 ? 57.543 43.257 6.827 0.50 22.36 549 GLY A O 1
ATOM 5711 N N A PRO A 1 547 ? 58.418 43.895 4.313 0.50 22.50 550 PRO A N 1
ATOM 5712 N N B PRO A 1 547 ? 59.017 43.161 5.119 0.50 23.49 550 PRO A N 1
ATOM 5713 C CA A PRO A 1 547 ? 58.310 42.442 4.237 0.50 23.16 550 PRO A CA 1
ATOM 5714 C CA B PRO A 1 547 ? 58.944 41.707 5.051 0.50 24.03 550 PRO A CA 1
ATOM 5715 C C A PRO A 1 547 ? 58.681 41.760 5.553 0.50 23.47 550 PRO A C 1
ATOM 5716 C C B PRO A 1 547 ? 59.389 41.052 6.359 0.50 24.22 550 PRO A C 1
ATOM 5717 O O A PRO A 1 547 ? 58.103 40.727 5.883 0.50 23.53 550 PRO A O 1
ATOM 5718 O O B PRO A 1 547 ? 59.046 39.903 6.628 0.50 24.84 550 PRO A O 1
ATOM 5725 N N A GLU A 1 548 ? 59.638 42.315 6.294 0.50 23.62 551 GLU A N 1
ATOM 5726 N N B GLU A 1 548 ? 60.148 41.787 7.163 0.50 24.31 551 GLU A N 1
ATOM 5727 C CA A GLU A 1 548 ? 59.914 41.804 7.643 0.50 23.63 551 GLU A CA 1
ATOM 5728 C CA B GLU A 1 548 ? 60.560 41.308 8.479 0.50 24.21 551 GLU A CA 1
ATOM 5729 C C A GLU A 1 548 ? 59.539 42.835 8.713 0.50 22.49 551 GLU A C 1
ATOM 5730 C C B GLU A 1 548 ? 59.987 42.215 9.573 0.50 23.08 551 GLU A C 1
ATOM 5731 O O A GLU A 1 548 ? 60.194 42.949 9.753 0.50 22.79 551 GLU A O 1
ATOM 5732 O O B GLU A 1 548 ? 60.549 42.330 10.663 0.50 23.39 551 GLU A O 1
ATOM 5743 N N A GLY A 1 549 ? 58.470 43.576 8.438 0.50 20.90 552 GLY A N 1
ATOM 5744 N N B GLY A 1 549 ? 58.858 42.847 9.266 0.50 21.79 552 GLY A N 1
ATOM 5745 C CA A GLY A 1 549 ? 57.992 44.616 9.349 0.50 18.97 552 GLY A CA 1
ATOM 5746 C CA B GLY A 1 549 ? 58.269 43.867 10.138 0.50 20.34 552 GLY A CA 1
ATOM 5747 C C A GLY A 1 549 ? 57.698 44.114 10.749 0.50 18.15 552 GLY A C 1
ATOM 5748 C C B GLY A 1 549 ? 58.075 43.438 11.576 0.50 19.60 552 GLY A C 1
ATOM 5749 O O A GLY A 1 549 ? 57.390 42.950 10.966 0.50 17.28 552 GLY A O 1
ATOM 5750 O O B GLY A 1 549 ? 57.780 42.286 11.867 0.50 18.80 552 GLY A O 1
ATOM 5751 N N A VAL A 1 550 ? 57.780 45.017 11.717 0.50 16.79 553 VAL A N 1
ATOM 5752 N N B VAL A 1 550 ? 58.216 44.392 12.490 0.50 17.92 553 VAL A N 1
ATOM 5753 C CA A VAL A 1 550 ? 57.567 44.674 13.120 0.50 16.42 553 VAL A CA 1
ATOM 5754 C CA B VAL A 1 550 ? 58.032 44.119 13.913 0.50 17.49 553 VAL A CA 1
ATOM 5755 C C A VAL A 1 550 ? 56.111 44.890 13.552 0.50 15.72 553 VAL A C 1
ATOM 5756 C C B VAL A 1 550 ? 56.572 44.269 14.311 0.50 16.61 553 VAL A C 1
ATOM 5757 O O A VAL A 1 550 ? 55.730 44.586 14.688 0.50 16.18 553 VAL A O 1
ATOM 5758 O O B VAL A 1 550 ? 56.200 43.978 15.439 0.50 16.46 553 VAL A O 1
ATOM 5765 N N A GLY A 1 551 ? 55.302 45.439 12.652 0.50 14.64 554 GLY A N 1
ATOM 5766 N N B GLY A 1 551 ? 55.744 44.732 13.386 0.50 15.65 554 GLY A N 1
ATOM 5767 C CA A GLY A 1 551 ? 53.911 45.717 12.978 0.50 14.02 554 GLY A CA 1
ATOM 5768 C CA B GLY A 1 551 ? 54.355 45.024 13.716 0.50 14.94 554 GLY A CA 1
ATOM 5769 C C A GLY A 1 551 ? 53.822 46.925 13.896 0.50 13.95 554 GLY A C 1
ATOM 5770 C C B GLY A 1 551 ? 54.274 46.266 14.587 0.50 14.56 554 GLY A C 1
ATOM 5771 O O A GLY A 1 551 ? 54.741 47.735 13.948 0.50 13.75 554 GLY A O 1
ATOM 5772 O O B GLY A 1 551 ? 55.189 47.081 14.608 0.50 14.23 554 GLY A O 1
ATOM 5773 N N A VAL A 1 552 ? 52.717 47.030 14.625 0.50 13.01 555 VAL A N 1
ATOM 5774 N N B VAL A 1 552 ? 53.180 46.387 15.322 0.50 14.00 555 VAL A N 1
ATOM 5775 C CA A VAL A 1 552 ? 52.417 48.198 15.459 0.50 12.78 555 VAL A CA 1
ATOM 5776 C CA B VAL A 1 552 ? 52.893 47.599 16.088 0.50 13.73 555 VAL A CA 1
ATOM 5777 C C A VAL A 1 552 ? 52.310 47.835 16.950 0.50 13.05 555 VAL A C 1
ATOM 5778 C C B VAL A 1 552 ? 52.698 47.293 17.570 0.50 13.91 555 VAL A C 1
ATOM 5779 O O A VAL A 1 552 ? 52.133 46.659 17.294 0.50 11.94 555 VAL A O 1
ATOM 5780 O O B VAL A 1 552 ? 52.540 46.134 17.955 0.50 14.03 555 VAL A O 1
ATOM 5787 N N A ALA A 1 553 ? 52.408 48.832 17.832 0.50 12.62 556 ALA A N 1
ATOM 5788 N N B ALA A 1 553 ? 52.691 48.342 18.391 0.50 13.92 556 ALA A N 1
ATOM 5789 C CA A ALA A 1 553 ? 52.336 48.570 19.280 0.50 13.53 556 ALA A CA 1
ATOM 5790 C CA B ALA A 1 553 ? 52.579 48.187 19.835 0.50 13.70 556 ALA A CA 1
ATOM 5791 C C A ALA A 1 553 ? 50.895 48.390 19.807 0.50 13.71 556 ALA A C 1
ATOM 5792 C C B ALA A 1 553 ? 51.132 48.012 20.314 0.50 13.88 556 ALA A C 1
ATOM 5793 O O A ALA A 1 553 ? 50.461 49.072 20.735 0.50 13.62 556 ALA A O 1
ATOM 5794 O O B ALA A 1 553 ? 50.622 48.792 21.118 0.50 14.02 556 ALA A O 1
ATOM 5797 N N A THR A 1 554 ? 50.162 47.456 19.206 0.50 13.51 557 THR A N 1
ATOM 5798 N N B THR A 1 554 ? 50.484 46.967 19.810 0.50 13.14 557 THR A N 1
ATOM 5799 C CA A THR A 1 554 ? 48.808 47.123 19.655 0.50 13.30 557 THR A CA 1
ATOM 5800 C CA B THR A 1 554 ? 49.149 46.561 20.250 0.50 13.37 557 THR A CA 1
ATOM 5801 C C A THR A 1 554 ? 48.825 45.716 20.222 0.50 14.00 557 THR A C 1
ATOM 5802 C C B THR A 1 554 ? 49.230 45.148 20.839 0.50 14.04 557 THR A C 1
ATOM 5803 O O A THR A 1 554 ? 49.797 44.990 20.032 0.50 13.38 557 THR A O 1
ATOM 5804 O O B THR A 1 554 ? 50.234 44.465 20.671 0.50 14.56 557 THR A O 1
ATOM 5811 N N A PRO A 1 555 ? 47.737 45.299 20.888 0.50 14.26 558 PRO A N 1
ATOM 5812 N N B PRO A 1 555 ? 48.183 44.712 21.554 0.50 13.89 558 PRO A N 1
ATOM 5813 C CA A PRO A 1 555 ? 47.745 43.927 21.389 0.50 14.70 558 PRO A CA 1
ATOM 5814 C CA B PRO A 1 555 ? 48.209 43.364 22.137 0.50 14.45 558 PRO A CA 1
ATOM 5815 C C A PRO A 1 555 ? 48.023 42.871 20.313 0.50 14.93 558 PRO A C 1
ATOM 5816 C C B PRO A 1 555 ? 48.489 42.245 21.116 0.50 14.74 558 PRO A C 1
ATOM 5817 O O A PRO A 1 555 ? 48.775 41.943 20.569 0.50 14.20 558 PRO A O 1
ATOM 5818 O O B PRO A 1 555 ? 49.261 41.332 21.407 0.50 15.55 558 PRO A O 1
ATOM 5825 N N A SER A 1 556 ? 47.437 43.021 19.128 0.50 14.57 559 SER A N 1
ATOM 5826 N N B SER A 1 556 ? 47.892 42.351 19.932 0.50 14.60 559 SER A N 1
ATOM 5827 C CA A SER A 1 556 ? 47.608 42.058 18.034 0.50 14.92 559 SER A CA 1
ATOM 5828 C CA B SER 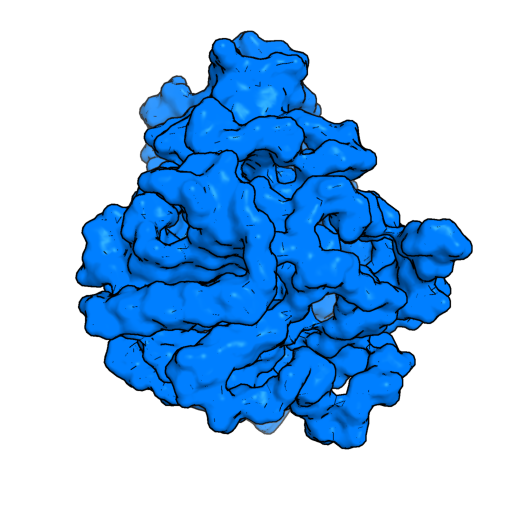A 1 556 ? 48.071 41.386 18.846 0.50 15.03 559 SER A CA 1
ATOM 5829 C C A SER A 1 556 ? 48.873 42.286 17.210 0.50 14.52 559 SER A C 1
ATOM 5830 C C B SER A 1 556 ? 49.372 41.576 18.056 0.50 14.89 559 SER A C 1
ATOM 5831 O O A SER A 1 556 ? 49.295 41.409 16.445 0.50 15.35 559 SER A O 1
ATOM 5832 O O B SER A 1 556 ? 49.818 40.675 17.342 0.50 15.11 559 SER A O 1
ATOM 5837 N N A GLY A 1 557 ? 49.476 43.465 17.343 0.50 14.53 560 GLY A N 1
ATOM 5838 N N B GLY A 1 557 ? 49.978 42.753 18.158 0.50 14.34 560 GLY A N 1
ATOM 5839 C CA A GLY A 1 557 ? 50.605 43.796 16.481 0.50 14.24 560 GLY A CA 1
ATOM 5840 C CA B GLY A 1 557 ? 51.110 43.065 17.298 0.50 14.42 560 GLY A CA 1
ATOM 5841 C C A GLY A 1 557 ? 50.134 44.318 15.133 0.50 13.77 560 GLY A C 1
ATOM 5842 C C B GLY A 1 557 ? 50.650 43.599 15.954 0.50 13.82 560 GLY A C 1
ATOM 5843 O O A GLY A 1 557 ? 50.939 44.703 14.281 0.50 13.34 560 GLY A O 1
ATOM 5844 O O B GLY A 1 557 ? 51.461 43.972 15.110 0.50 14.30 560 GLY A O 1
ATOM 5845 N N A LYS A 1 558 ? 48.821 44.380 14.962 0.50 13.99 561 LYS A N 1
ATOM 5846 N N B LYS A 1 558 ? 49.337 43.660 15.774 0.50 13.92 561 LYS A N 1
ATOM 5847 C CA A LYS A 1 558 ? 48.232 44.872 13.722 0.50 14.47 561 LYS A CA 1
ATOM 5848 C CA B LYS A 1 558 ? 48.746 44.068 14.505 0.50 14.34 561 LYS A CA 1
ATOM 5849 C C A LYS A 1 558 ? 47.292 46.047 13.960 0.50 14.04 561 LYS A C 1
ATOM 5850 C C B LYS A 1 558 ? 47.816 45.266 14.673 0.50 14.47 561 LYS A C 1
ATOM 5851 O O A LYS A 1 558 ? 46.952 46.362 15.108 0.50 14.03 561 LYS A O 1
ATOM 5852 O O B LYS A 1 558 ? 47.505 45.689 15.793 0.50 13.38 561 LYS A O 1
ATOM 5863 N N A VAL A 1 559 ? 46.882 46.703 12.877 0.50 13.67 562 VAL A N 1
ATOM 5864 N N B VAL A 1 559 ? 47.400 45.835 13.549 0.50 13.77 562 VAL A N 1
ATOM 5865 C CA A VAL A 1 559 ? 45.953 47.829 12.977 0.50 13.38 562 VAL A CA 1
ATOM 5866 C CA B VAL A 1 559 ? 46.427 46.922 13.576 0.50 14.06 562 VAL A CA 1
ATOM 5867 C C A VAL A 1 559 ? 44.593 47.271 13.377 0.50 13.64 562 VAL A C 1
ATOM 5868 C C B VAL A 1 559 ? 45.078 46.370 14.033 0.50 13.54 562 VAL A C 1
ATOM 5869 O O A VAL A 1 559 ? 44.001 46.483 12.645 0.50 13.46 562 VAL A O 1
ATOM 5870 O O B VAL A 1 559 ? 44.468 45.549 13.362 0.50 13.32 562 VAL A O 1
ATOM 5877 N N A GLU A 1 560 ? 44.108 47.673 14.545 0.50 14.20 563 GLU A N 1
ATOM 5878 N N B GLU A 1 560 ? 44.616 46.805 15.194 0.50 13.43 563 GLU A N 1
ATOM 5879 C CA A GLU A 1 560 ? 42.877 47.112 15.075 0.50 13.46 563 GLU A CA 1
ATOM 5880 C CA B GLU A 1 560 ? 43.397 46.270 15.770 0.50 13.39 563 GLU A CA 1
ATOM 5881 C C A GLU A 1 560 ? 41.663 47.942 14.634 0.50 13.49 563 GLU A C 1
ATOM 5882 C C B GLU A 1 560 ? 42.149 47.020 15.308 0.50 13.04 563 GLU A C 1
ATOM 5883 O O A GLU A 1 560 ? 41.236 48.884 15.303 0.50 13.00 563 GLU A O 1
ATOM 5884 O O B GLU A 1 560 ? 41.657 47.939 15.962 0.50 13.49 563 GLU A O 1
ATOM 5895 N N A LEU A 1 561 ? 41.118 47.574 13.475 0.50 12.78 564 LEU A N 1
ATOM 5896 N N B LEU A 1 561 ? 41.631 46.601 14.158 0.50 12.69 564 LEU A N 1
ATOM 5897 C CA A LEU A 1 561 ? 39.913 48.206 12.940 0.50 12.98 564 LEU A CA 1
ATOM 5898 C CA B LEU A 1 561 ? 40.409 47.196 13.619 0.50 12.57 564 LEU A CA 1
ATOM 5899 C C A LEU A 1 561 ? 38.770 47.930 13.898 0.50 12.95 564 LEU A C 1
ATOM 5900 C C B LEU A 1 561 ? 39.255 46.937 14.577 0.50 12.64 564 LEU A C 1
ATOM 5901 O O A LEU A 1 561 ? 37.933 48.800 14.155 0.50 13.21 564 LEU A O 1
ATOM 5902 O O B LEU A 1 561 ? 38.379 47.780 14.771 0.50 12.98 564 LEU A O 1
ATOM 5911 N N A TYR A 1 562 ? 38.772 46.713 14.436 0.50 13.17 565 TYR A N 1
ATOM 5912 N N B TYR A 1 562 ? 39.248 45.739 15.147 0.50 11.98 565 TYR A N 1
ATOM 5913 C CA A TYR A 1 562 ? 37.951 46.332 15.573 0.50 13.28 565 TYR A CA 1
ATOM 5914 C CA B TYR A 1 562 ? 38.440 45.440 16.322 0.50 12.44 565 TYR A CA 1
ATOM 5915 C C A TYR A 1 562 ? 38.900 46.433 16.762 0.50 13.39 565 TYR A C 1
ATOM 5916 C C B TYR A 1 562 ? 39.373 45.610 17.515 0.50 12.37 565 TYR A C 1
ATOM 5917 O O A TYR A 1 562 ? 39.934 45.758 16.789 0.50 12.82 565 TYR A O 1
ATOM 5918 O O B TYR A 1 562 ? 40.422 44.973 17.576 0.50 11.47 565 TYR A O 1
ATOM 5935 N N A SER A 1 563 ? 38.581 47.297 17.719 0.50 12.35 566 SER A N 1
ATOM 5936 N N B SER A 1 563 ? 39.010 46.469 18.460 0.50 12.55 566 SER A N 1
ATOM 5937 C CA A SER A 1 563 ? 39.486 47.524 18.844 0.50 12.83 566 SER A CA 1
ATOM 5938 C CA B SER A 1 563 ? 39.933 46.783 19.549 0.50 12.59 566 SER A CA 1
ATOM 5939 C C A SER A 1 563 ? 39.313 46.537 20.003 0.50 12.95 566 SER A C 1
ATOM 5940 C C B SER A 1 563 ? 39.801 45.848 20.750 0.50 12.58 566 SER A C 1
ATOM 5941 O O A SER A 1 563 ? 38.306 46.562 20.722 0.50 12.97 566 SER A O 1
ATOM 5942 O O B SER A 1 563 ? 38.810 45.896 21.481 0.50 13.43 566 SER A O 1
ATOM 5947 N N A SER A 1 564 ? 40.331 45.712 20.207 0.50 13.36 567 SER A N 1
ATOM 5948 N N B SER A 1 564 ? 40.829 45.033 20.979 0.50 12.24 567 SER A N 1
ATOM 5949 C CA A SER A 1 564 ? 40.342 44.787 21.337 0.50 13.47 567 SER A CA 1
ATOM 5950 C CA B SER A 1 564 ? 40.824 44.103 22.096 0.50 13.12 567 SER A CA 1
ATOM 5951 C C A SER A 1 564 ? 40.393 45.517 22.677 0.50 13.60 567 SER A C 1
ATOM 5952 C C B SER A 1 564 ? 40.896 44.880 23.414 0.50 12.76 567 SER A C 1
ATOM 5953 O O A SER A 1 564 ? 39.781 45.082 23.647 0.50 13.76 567 SER A O 1
ATOM 5954 O O B SER A 1 564 ? 40.324 44.464 24.416 0.50 13.09 567 SER A O 1
ATOM 5959 N N A VAL A 1 565 ? 41.099 46.641 22.736 0.50 12.66 568 VAL A N 1
ATOM 5960 N N B VAL A 1 565 ? 41.590 46.016 23.408 0.50 13.54 568 VAL A N 1
ATOM 5961 C CA A VAL A 1 565 ? 41.161 47.381 24.005 0.50 12.87 568 VAL A CA 1
ATOM 5962 C CA B VAL A 1 565 ? 41.729 46.810 24.630 0.50 13.03 568 VAL A CA 1
ATOM 5963 C C A VAL A 1 565 ? 39.795 47.931 24.397 0.50 12.40 568 VAL A C 1
ATOM 5964 C C B VAL A 1 565 ? 40.362 47.355 25.040 0.50 13.23 568 VAL A C 1
ATOM 5965 O O A VAL A 1 565 ? 39.380 47.821 25.555 0.50 12.15 568 VAL A O 1
ATOM 5966 O O B VAL A 1 565 ? 39.958 47.249 26.206 0.50 13.60 568 VAL A O 1
ATOM 5973 N N A PHE A 1 566 ? 39.093 48.537 23.443 0.50 12.22 569 PHE A N 1
ATOM 5974 N N B PHE A 1 566 ? 39.624 47.891 24.073 0.50 12.92 569 PHE A N 1
ATOM 5975 C CA A PHE A 1 566 ? 37.737 49.002 23.717 0.50 12.07 569 PHE A CA 1
ATOM 5976 C CA B PHE A 1 566 ? 38.279 48.394 24.355 0.50 12.80 569 PHE A CA 1
ATOM 5977 C C A PHE A 1 566 ? 36.809 47.854 24.121 0.50 12.77 569 PHE A C 1
ATOM 5978 C C B PHE A 1 566 ? 37.345 47.255 24.770 0.50 12.42 569 PHE A C 1
ATOM 5979 O O A PHE A 1 566 ? 35.981 48.011 25.020 0.50 12.61 569 PHE A O 1
ATOM 5980 O O B PHE A 1 566 ? 36.497 47.424 25.644 0.50 12.78 569 PHE A O 1
ATOM 5995 N N A GLU A 1 567 ? 36.925 46.715 23.451 0.50 13.17 570 GLU A N 1
ATOM 5996 N N B GLU A 1 567 ? 37.488 46.095 24.140 0.50 12.91 570 GLU A N 1
ATOM 5997 C CA A GLU A 1 567 ? 36.087 45.584 23.805 0.50 14.18 570 GLU A CA 1
ATOM 5998 C CA B GLU A 1 567 ? 36.686 44.958 24.551 0.50 13.85 570 GLU A CA 1
ATOM 5999 C C A GLU A 1 567 ? 36.306 45.239 25.273 0.50 13.50 570 GLU A C 1
ATOM 6000 C C B GLU A 1 567 ? 36.884 44.659 26.046 0.50 13.83 570 GLU A C 1
ATOM 6001 O O A GLU A 1 567 ? 35.352 45.070 26.034 0.50 14.02 570 GLU A O 1
ATOM 6002 O O B GLU A 1 567 ? 35.918 44.480 26.792 0.50 13.76 570 GLU A O 1
ATOM 6013 N N A LYS A 1 568 ? 37.579 45.111 25.637 0.50 14.36 571 LYS A N 1
ATOM 6014 N N B LYS A 1 568 ? 38.142 44.579 26.461 0.50 14.37 571 LYS A N 1
ATOM 6015 C CA A LYS A 1 568 ? 38.039 44.882 27.006 0.50 14.83 571 LYS A CA 1
ATOM 6016 C CA B LYS A 1 568 ? 38.506 44.255 27.837 0.50 14.86 571 LYS A CA 1
ATOM 6017 C C A LYS A 1 568 ? 37.436 45.878 28.009 0.50 14.91 571 LYS A C 1
ATOM 6018 C C B LYS A 1 568 ? 38.009 45.319 28.814 0.50 14.47 571 LYS A C 1
ATOM 6019 O O A LYS A 1 568 ? 36.973 45.494 29.084 0.50 15.36 571 LYS A O 1
ATOM 6020 O O B LYS A 1 568 ? 37.662 45.009 29.951 0.50 14.27 571 LYS A O 1
ATOM 6031 N N A LEU A 1 569 ? 37.458 47.158 27.661 0.50 14.34 572 LEU A N 1
ATOM 6032 N N B LEU A 1 569 ? 37.969 46.569 28.358 0.50 14.15 572 LEU A N 1
ATOM 6033 C CA A LEU A 1 569 ? 36.991 48.188 28.577 0.50 14.08 572 LEU A CA 1
ATOM 6034 C CA B LEU A 1 569 ? 37.563 47.682 29.225 0.50 13.95 572 LEU A CA 1
ATOM 6035 C C A LEU A 1 569 ? 35.474 48.316 28.600 0.50 13.64 572 LEU A C 1
ATOM 6036 C C B LEU A 1 569 ? 36.044 47.799 29.278 0.50 14.36 572 LEU A C 1
ATOM 6037 O O A LEU A 1 569 ? 34.922 49.047 29.421 0.50 14.26 572 LEU A O 1
ATOM 6038 O O B LEU A 1 569 ? 35.498 48.562 30.074 0.50 14.28 572 LEU A O 1
ATOM 6047 N N A GLY A 1 570 ? 34.796 47.596 27.711 0.50 13.03 573 GLY A N 1
ATOM 6048 N N B GLY A 1 570 ? 35.369 47.033 28.423 0.50 14.46 573 GLY A N 1
ATOM 6049 C CA A GLY A 1 570 ? 33.341 47.635 27.691 0.50 12.82 573 GLY A CA 1
ATOM 6050 C CA B GLY A 1 570 ? 33.913 47.000 28.403 0.50 14.43 573 GLY A CA 1
ATOM 6051 C C A GLY A 1 570 ? 32.749 48.673 26.761 0.50 13.02 573 GLY A C 1
ATOM 6052 C C B GLY A 1 570 ? 33.291 48.027 27.476 0.50 14.00 573 GLY A C 1
ATOM 6053 O O A GLY A 1 570 ? 31.558 48.948 26.830 0.50 13.42 573 GLY A O 1
ATOM 6054 O O B GLY A 1 570 ? 32.114 48.360 27.613 0.50 14.62 573 GLY A O 1
ATOM 6055 N N A TYR A 1 571 ? 33.573 49.216 25.868 0.50 12.09 574 TYR A N 1
ATOM 6056 N N B TYR A 1 571 ? 34.082 48.538 26.534 0.50 13.52 574 TYR A N 1
ATOM 6057 C CA A TYR A 1 571 ? 33.124 50.212 24.897 0.50 11.80 574 TYR A CA 1
ATOM 6058 C CA B TYR A 1 571 ? 33.584 49.499 25.554 0.50 12.72 574 TYR A CA 1
ATOM 6059 C C A TYR A 1 571 ? 32.936 49.574 23.523 0.50 11.41 574 TYR A C 1
ATOM 6060 C C B TYR A 1 571 ? 33.366 48.810 24.212 0.50 12.73 574 TYR A C 1
ATOM 6061 O O A TYR A 1 571 ? 33.392 48.446 23.280 0.50 12.26 574 TYR A O 1
ATOM 6062 O O B TYR A 1 571 ? 33.849 47.707 23.993 0.50 11.80 574 TYR A O 1
ATOM 6079 N N A ASP A 1 572 ? 32.257 50.281 22.627 0.50 11.38 575 ASP A N 1
ATOM 6080 N N B ASP A 1 572 ? 32.617 49.445 23.320 0.50 11.87 575 ASP A N 1
ATOM 6081 C CA A ASP A 1 572 ? 31.987 49.725 21.287 0.50 11.12 575 ASP A CA 1
ATOM 6082 C CA B ASP A 1 572 ? 32.373 48.866 22.003 0.50 11.70 575 ASP A CA 1
ATOM 6083 C C A ASP A 1 572 ? 33.316 49.515 20.560 0.50 11.06 575 ASP A C 1
ATOM 6084 C C B ASP A 1 572 ? 33.722 48.765 21.276 0.50 11.71 575 ASP A C 1
ATOM 6085 O O A ASP A 1 572 ? 34.056 50.466 20.367 0.50 10.91 575 ASP A O 1
ATOM 6086 O O B ASP A 1 572 ? 34.398 49.777 21.064 0.50 11.32 575 ASP A O 1
ATOM 6095 N N A PRO A 1 573 ? 33.646 48.269 20.176 0.50 11.27 576 PRO A N 1
ATOM 6096 N N B PRO A 1 573 ? 34.139 47.532 20.916 0.50 11.94 576 PRO A N 1
ATOM 6097 C CA A PRO A 1 573 ? 34.910 48.026 19.473 0.50 10.47 576 PRO A CA 1
ATOM 6098 C CA B PRO A 1 573 ? 35.430 47.307 20.254 0.50 11.75 576 PRO A CA 1
ATOM 6099 C C A PRO A 1 573 ? 34.969 48.684 18.094 0.50 10.89 576 PRO A C 1
ATOM 6100 C C B PRO A 1 573 ? 35.465 47.843 18.830 0.50 11.59 576 PRO A C 1
ATOM 6101 O O A PRO A 1 573 ? 36.038 48.739 17.492 0.50 9.98 576 PRO A O 1
ATOM 6102 O O B PRO A 1 573 ? 36.521 47.821 18.190 0.50 11.22 576 PRO A O 1
ATOM 6109 N N A LEU A 1 574 ? 33.831 49.182 17.614 0.50 10.91 577 LEU A N 1
ATOM 6110 N N B LEU A 1 574 ? 34.312 48.289 18.334 0.50 11.78 577 LEU A N 1
ATOM 6111 C CA A LEU A 1 574 ? 33.757 49.795 16.296 0.50 11.32 577 LEU A CA 1
ATOM 6112 C CA B LEU A 1 574 ? 34.203 48.851 16.984 0.50 11.89 577 LEU A CA 1
ATOM 6113 C C A LEU A 1 574 ? 33.121 51.184 16.324 0.50 10.91 577 LEU A C 1
ATOM 6114 C C B LEU A 1 574 ? 33.525 50.218 16.990 0.50 11.90 577 LEU A C 1
ATOM 6115 O O A LEU A 1 574 ? 32.308 51.496 17.208 0.50 10.93 577 LEU A O 1
ATOM 6116 O O B LEU A 1 574 ? 32.678 50.489 17.837 0.50 11.57 577 LEU A O 1
ATOM 6125 N N A PRO A 1 575 ? 33.481 52.027 15.345 0.50 10.86 578 PRO A N 1
ATOM 6126 N N B PRO A 1 575 ? 33.905 51.094 16.047 0.50 11.57 578 PRO A N 1
ATOM 6127 C CA A PRO A 1 575 ? 32.951 53.384 15.330 0.50 10.73 578 PRO A CA 1
ATOM 6128 C CA B PRO A 1 575 ? 33.292 52.420 16.006 0.50 11.80 578 PRO A CA 1
ATOM 6129 C C A PRO A 1 575 ? 31.443 53.427 15.038 0.50 10.80 578 PRO A C 1
ATOM 6130 C C B PRO A 1 575 ? 31.799 52.415 15.672 0.50 11.17 578 PRO A C 1
ATOM 6131 O O A PRO A 1 575 ? 30.911 52.600 14.302 0.50 10.84 578 PRO A O 1
ATOM 6132 O O B PRO A 1 575 ? 31.289 51.530 14.968 0.50 10.63 578 PRO A O 1
ATOM 6139 N N A TYR A 1 576 ? 30.778 54.415 15.622 0.50 10.36 579 TYR A N 1
ATOM 6140 N N B TYR A 1 576 ? 31.120 53.427 16.193 0.50 11.53 579 TYR A N 1
ATOM 6141 C CA A TYR A 1 576 ? 29.346 54.612 15.464 0.50 10.22 579 TYR A CA 1
ATOM 6142 C CA B TYR A 1 576 ? 29.694 53.574 16.056 0.50 11.30 579 TYR A CA 1
ATOM 6143 C C A TYR A 1 576 ? 29.052 56.108 15.520 0.50 10.25 579 TYR A C 1
ATOM 6144 C C B TYR A 1 576 ? 29.377 55.077 16.049 0.50 11.68 579 TYR A C 1
ATOM 6145 O O A TYR A 1 576 ? 29.924 56.913 15.844 0.50 10.15 579 TYR A O 1
ATOM 6146 O O B TYR A 1 576 ? 30.246 55.923 16.307 0.50 11.91 579 TYR A O 1
ATOM 6163 N N A TYR A 1 577 ? 27.819 56.485 15.213 0.50 9.79 580 TYR A N 1
ATOM 6164 N N B TYR A 1 577 ? 28.132 55.408 15.744 0.50 11.73 580 TYR A N 1
ATOM 6165 C CA A TYR A 1 577 ? 27.359 57.850 15.499 0.50 9.87 580 TYR A CA 1
ATOM 6166 C CA B TYR A 1 577 ? 27.631 56.745 15.999 0.50 11.47 580 TYR A CA 1
ATOM 6167 C C A TYR A 1 577 ? 26.001 57.778 16.168 0.50 10.27 580 TYR A C 1
ATOM 6168 C C B TYR A 1 577 ? 26.309 56.646 16.730 0.50 11.57 580 TYR A C 1
ATOM 6169 O O A TYR A 1 577 ? 25.068 57.171 15.625 0.50 10.21 580 TYR A O 1
ATOM 6170 O O B TYR A 1 577 ? 25.384 55.991 16.250 0.50 11.61 580 TYR A O 1
ATOM 6187 N N A HIS A 1 578 ? 25.905 58.368 17.356 0.50 10.68 581 HIS A N 1
ATOM 6188 N N B HIS A 1 578 ? 26.220 57.292 17.887 0.50 12.27 581 HIS A N 1
ATOM 6189 C CA A HIS A 1 578 ? 24.618 58.597 18.002 0.50 11.62 581 HIS A CA 1
ATOM 6190 C CA B HIS A 1 578 ? 24.932 57.525 18.517 0.50 13.07 581 HIS A CA 1
ATOM 6191 C C A HIS A 1 578 ? 24.429 60.091 18.182 0.50 11.98 581 HIS A C 1
ATOM 6192 C C B HIS A 1 578 ? 24.710 59.029 18.623 0.50 12.83 581 HIS A C 1
ATOM 6193 O O A HIS A 1 578 ? 25.352 60.804 18.567 0.50 11.61 581 HIS A O 1
ATOM 6194 O O B HIS A 1 578 ? 25.611 59.774 19.012 0.50 12.03 581 HIS A O 1
ATOM 6207 N N A GLU A 1 579 ? 23.230 60.567 17.882 0.50 11.68 582 GLU A N 1
ATOM 6208 N N B GLU A 1 579 ? 23.506 59.475 18.292 0.50 12.81 582 GLU A N 1
ATOM 6209 C CA A GLU A 1 579 ? 22.920 61.975 18.023 0.50 11.99 582 GLU A CA 1
ATOM 6210 C CA B GLU A 1 579 ? 23.168 60.885 18.414 0.50 12.72 582 GLU A CA 1
ATOM 6211 C C A GLU A 1 579 ? 23.235 62.433 19.442 0.50 12.35 582 GLU A C 1
ATOM 6212 C C B GLU A 1 579 ? 23.496 61.423 19.817 0.50 12.95 582 GLU A C 1
ATOM 6213 O O A GLU A 1 579 ? 22.828 61.809 20.409 0.50 11.95 582 GLU A O 1
ATOM 6214 O O B GLU A 1 579 ? 23.138 60.799 20.816 0.50 12.81 582 GLU A O 1
ATOM 6225 N N A PRO A 1 580 ? 23.992 63.522 19.576 0.50 12.61 583 PRO A N 1
ATOM 6226 N N B PRO A 1 580 ? 24.180 62.577 19.896 0.50 13.23 583 PRO A N 1
ATOM 6227 C CA A PRO A 1 580 ? 24.221 63.997 20.943 0.50 13.12 583 PRO A CA 1
ATOM 6228 C CA B PRO A 1 580 ? 24.328 63.234 21.203 0.50 13.49 583 PRO A CA 1
ATOM 6229 C C A PRO A 1 580 ? 22.899 64.177 21.688 0.50 13.97 583 PRO A C 1
ATOM 6230 C C B PRO A 1 580 ? 22.959 63.625 21.758 0.50 14.22 583 PRO A C 1
ATOM 6231 O O A PRO A 1 580 ? 21.862 64.410 21.049 0.50 13.69 583 PRO A O 1
ATOM 6232 O O B PRO A 1 580 ? 21.958 63.587 21.041 0.50 13.62 583 PRO A O 1
ATOM 6239 N N . LEU A 1 581 ? 22.928 64.039 23.020 1.00 14.64 584 LEU A N 1
ATOM 6240 C CA . LEU A 1 581 ? 21.686 64.046 23.801 1.00 15.64 584 LEU A CA 1
ATOM 6241 C C . LEU A 1 581 ? 20.987 65.399 23.925 1.00 16.17 584 LEU A C 1
ATOM 6242 O O . LEU A 1 581 ? 19.867 65.467 24.446 1.00 16.80 584 LEU A O 1
ATOM 6247 N N . GLN A 1 582 ? 21.627 66.451 23.413 1.00 16.39 585 GLN A N 1
ATOM 6248 C CA . GLN A 1 582 ? 21.084 67.808 23.364 1.00 17.21 585 GLN A CA 1
ATOM 6249 C C . GLN A 1 582 ? 21.176 68.418 21.976 1.00 18.09 585 GLN A C 1
ATOM 6250 O O . GLN A 1 582 ? 21.993 69.308 21.717 1.00 19.06 585 GLN A O 1
ATOM 6256 N N . THR A 1 583 ? 20.320 67.946 21.082 1.00 18.18 586 THR A N 1
ATOM 6257 C CA . THR A 1 583 ? 20.216 68.546 19.771 1.00 19.82 586 THR A CA 1
ATOM 6258 C C . THR A 1 583 ? 18.751 68.656 19.402 1.00 20.24 586 THR A C 1
ATOM 6259 O O . THR A 1 583 ? 17.870 68.234 20.161 1.00 19.99 586 THR A O 1
ATOM 6263 N N . GLU A 1 584 ? 18.495 69.204 18.221 1.00 20.92 587 GLU A N 1
ATOM 6264 C CA . GLU A 1 584 ? 17.124 69.312 17.723 1.00 22.47 587 GLU A CA 1
ATOM 6265 C C . GLU A 1 584 ? 16.540 67.948 17.351 1.00 22.19 587 GLU A C 1
ATOM 6266 O O . GLU A 1 584 ? 15.312 67.785 17.332 1.00 22.42 587 GLU A O 1
ATOM 6272 N N . ILE A 1 585 ? 17.409 66.971 17.087 1.00 21.70 588 ILE A N 1
ATOM 6273 C CA . ILE A 1 585 ? 16.989 65.591 16.793 1.00 21.55 588 ILE A CA 1
ATOM 6274 C C . ILE A 1 585 ? 16.653 64.826 18.079 1.00 20.74 588 ILE A C 1
ATOM 6275 O O . ILE A 1 585 ? 15.605 64.183 18.181 1.00 21.41 588 ILE A O 1
ATOM 6280 N N . SER A 1 586 ? 17.535 64.910 19.074 1.00 19.93 589 SER A N 1
ATOM 6281 C CA . SER A 1 586 ? 17.367 64.132 20.286 1.00 18.98 589 SER A CA 1
ATOM 6282 C C . SER A 1 586 ? 16.409 64.798 21.272 1.00 18.48 589 SER A C 1
ATOM 6283 O O . SER A 1 586 ? 15.803 64.113 22.103 1.00 18.84 589 SER A O 1
ATOM 6286 N N . ASP A 1 587 ? 16.302 66.125 21.202 1.00 17.27 590 ASP A N 1
ATOM 6287 C CA . ASP A 1 587 ? 15.457 66.873 22.129 1.00 17.50 590 ASP A CA 1
ATOM 6288 C C . ASP A 1 587 ? 14.831 68.119 21.492 1.00 17.41 590 ASP A C 1
ATOM 6289 O O . ASP A 1 587 ? 15.128 69.255 21.879 1.00 17.51 590 ASP A O 1
ATOM 6294 N N . PRO A 1 588 ? 13.912 67.910 20.521 1.00 17.85 591 PRO A N 1
ATOM 6295 C CA . PRO A 1 588 ? 13.235 69.060 19.903 1.00 18.31 591 PRO A CA 1
ATOM 6296 C C . PRO A 1 588 ? 12.471 69.932 20.899 1.00 18.93 591 PRO A C 1
ATOM 6297 O O . PRO A 1 588 ? 12.357 71.145 20.692 1.00 19.52 591 PRO A O 1
ATOM 6301 N N . GLU A 1 589 ? 11.956 69.325 21.968 1.00 19.59 592 GLU A N 1
ATOM 6302 C CA . GLU A 1 589 ? 11.251 70.096 22.991 1.00 20.52 592 GLU A CA 1
ATOM 6303 C C . GLU A 1 589 ? 12.175 71.110 23.671 1.00 19.97 592 GLU A C 1
ATOM 6304 O O . GLU A 1 589 ? 11.848 72.297 23.774 1.00 19.73 592 GLU A O 1
ATOM 6310 N N . LEU A 1 590 ? 13.346 70.648 24.108 1.00 18.99 593 LEU A N 1
ATOM 6311 C CA . LEU A 1 590 ? 14.335 71.552 24.709 1.00 18.31 593 LEU A CA 1
ATOM 6312 C C . LEU A 1 590 ? 14.760 72.635 23.724 1.00 18.05 593 LEU A C 1
ATOM 6313 O O . LEU A 1 590 ? 14.990 73.788 24.111 1.00 17.94 593 LEU A O 1
ATOM 6318 N N . ALA A 1 591 ? 14.849 72.258 22.448 1.00 18.17 594 ALA A N 1
ATOM 6319 C CA . ALA A 1 591 ? 15.250 73.189 21.395 1.00 18.70 594 ALA A CA 1
ATOM 6320 C C . ALA A 1 591 ? 14.238 74.334 21.177 1.00 18.84 594 ALA A C 1
ATOM 6321 O O . ALA A 1 591 ? 14.553 75.351 20.555 1.00 19.13 594 ALA A O 1
ATOM 6323 N N . LYS A 1 592 ? 13.029 74.200 21.716 1.00 19.31 595 LYS A N 1
ATOM 6324 C CA . LYS A 1 592 ? 12.109 75.339 21.669 1.00 19.72 595 LYS A CA 1
ATOM 6325 C C . LYS A 1 592 ? 12.603 76.489 22.542 1.00 19.73 595 LYS A C 1
ATOM 6326 O O . LYS A 1 592 ? 12.434 77.648 22.180 1.00 21.13 595 LYS A O 1
ATOM 6332 N N . GLU A 1 593 ? 13.228 76.159 23.675 1.00 18.70 596 GLU A N 1
ATOM 6333 C CA . GLU A 1 593 ? 13.734 77.167 24.584 1.00 17.93 596 GLU A CA 1
ATOM 6334 C 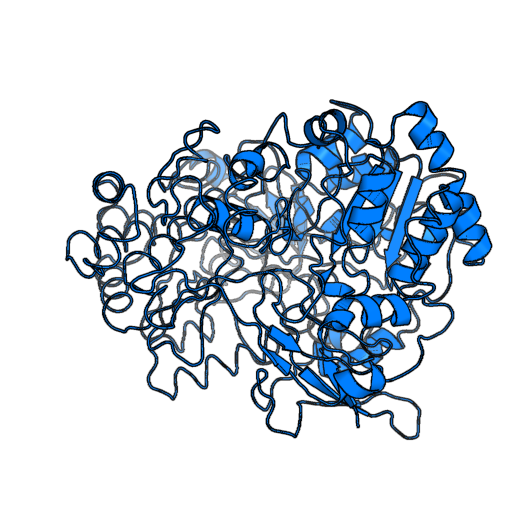C . GLU A 1 593 ? 15.174 77.541 24.246 1.00 16.87 596 GLU A C 1
ATOM 6335 O O . GLU A 1 593 ? 15.572 78.703 24.414 1.00 16.99 596 GLU A O 1
ATOM 6341 N N . TYR A 1 594 ? 15.930 76.537 23.794 1.00 16.46 597 TYR A N 1
ATOM 6342 C CA . TYR A 1 594 ? 17.347 76.688 23.448 1.00 16.22 597 TYR A CA 1
ATOM 6343 C C . TYR A 1 594 ? 17.492 76.312 21.974 1.00 16.66 597 TYR A C 1
ATOM 6344 O O . TYR A 1 594 ? 17.818 75.174 21.658 1.00 16.55 597 TYR A O 1
ATOM 6353 N N . PRO A 1 595 ? 17.190 77.258 21.068 1.00 17.64 598 PRO A N 1
ATOM 6354 C CA . PRO A 1 595 ? 17.064 76.919 19.647 1.00 18.61 598 PRO A CA 1
ATOM 6355 C C . PRO A 1 595 ? 18.372 76.771 18.870 1.00 18.92 598 PRO A C 1
ATOM 6356 O O . PRO A 1 595 ? 18.348 76.297 17.719 1.00 20.29 598 PRO A O 1
ATOM 6360 N N . LEU A 1 596 ? 19.491 77.173 19.481 1.00 18.66 599 LEU A N 1
ATOM 6361 C CA . LEU A 1 596 ? 20.777 77.243 18.762 1.00 18.42 599 LEU A CA 1
ATOM 6362 C C . LEU A 1 596 ? 21.670 76.064 19.087 1.00 18.11 599 LEU A C 1
ATOM 6363 O O . LEU A 1 596 ? 21.790 75.714 20.242 1.00 18.91 599 LEU A O 1
ATOM 6368 N N . ILE A 1 597 ? 22.289 75.456 18.076 1.00 17.75 600 ILE A N 1
ATOM 6369 C CA . ILE A 1 597 ? 23.332 74.447 18.301 1.00 17.70 600 ILE A CA 1
ATOM 6370 C C . ILE A 1 597 ? 24.662 75.161 18.573 1.00 17.40 600 ILE A C 1
ATOM 6371 O O . ILE A 1 597 ? 25.056 76.052 17.823 1.00 17.47 600 ILE A O 1
ATOM 6376 N N . LEU A 1 598 ? 25.333 74.777 19.664 1.00 16.00 601 LEU A N 1
ATOM 6377 C CA . LEU A 1 598 ? 26.551 75.448 20.099 1.00 15.89 601 LEU A CA 1
ATOM 6378 C C . LEU A 1 598 ? 27.828 74.905 19.494 1.00 15.54 601 LEU A C 1
ATOM 6379 O O . LEU A 1 598 ? 28.027 73.701 19.402 1.00 16.04 601 LEU A O 1
ATOM 6384 N N . PHE A 1 599 ? 28.696 75.848 19.138 1.00 15.13 602 PHE A N 1
ATOM 6385 C CA . PHE A 1 599 ? 30.085 75.585 18.789 1.00 15.80 602 PHE A CA 1
ATOM 6386 C C . PHE A 1 599 ? 30.962 76.471 19.695 1.00 14.69 602 PHE A C 1
ATOM 6387 O O . PHE A 1 599 ? 30.937 77.681 19.566 1.00 15.45 602 PHE A O 1
ATOM 6395 N N . ALA A 1 600 ? 31.721 75.873 20.619 1.00 14.24 603 ALA A N 1
ATOM 6396 C CA . ALA A 1 600 ? 32.696 76.632 21.415 1.00 14.11 603 ALA A CA 1
ATOM 6397 C C . ALA A 1 600 ? 34.076 76.484 20.796 1.00 14.50 603 ALA A C 1
ATOM 6398 O O . ALA A 1 600 ? 34.561 75.370 20.658 1.00 14.30 603 ALA A O 1
ATOM 6400 N N . GLY A 1 601 ? 34.689 77.606 20.408 1.00 14.10 604 GLY A N 1
ATOM 6401 C CA . GLY A 1 601 ? 35.981 77.564 19.753 1.00 14.72 604 GLY A CA 1
ATOM 6402 C C . GLY A 1 601 ? 36.111 78.678 18.732 1.00 15.09 604 GLY A C 1
ATOM 6403 O O . GLY A 1 601 ? 35.573 79.772 18.923 1.00 15.89 604 GLY A O 1
ATOM 6404 N N . LEU A 1 602 ? 36.796 78.359 17.636 1.00 15.11 605 LEU A N 1
ATOM 6405 C CA . LEU A 1 602 ? 37.159 79.295 16.558 1.00 15.90 605 LEU A CA 1
ATOM 6406 C C . LEU A 1 602 ? 38.307 80.159 17.035 1.00 15.09 605 LEU A C 1
ATOM 6407 O O . LEU A 1 602 ? 38.132 81.154 17.741 1.00 15.92 605 LEU A O 1
ATOM 6412 N N . ARG A 1 603 ? 39.501 79.722 16.665 1.00 15.15 606 ARG A N 1
ATOM 6413 C CA . ARG A 1 603 ? 40.711 80.387 17.122 1.00 14.89 606 ARG A CA 1
ATOM 6414 C C . ARG A 1 603 ? 40.879 81.731 16.429 1.00 15.39 606 ARG A C 1
ATOM 6415 O O . ARG A 1 603 ? 40.579 81.864 15.231 1.00 16.74 606 ARG A O 1
ATOM 6423 N N . GLU A 1 604 ? 41.366 82.707 17.183 1.00 14.92 607 GLU A N 1
ATOM 6424 C CA . GLU A 1 604 ? 41.468 84.086 16.707 1.00 15.95 607 GLU A CA 1
ATOM 6425 C C . GLU A 1 604 ? 42.914 84.412 16.418 1.00 15.76 607 GLU A C 1
ATOM 6426 O O . GLU A 1 604 ? 43.825 83.971 17.149 1.00 15.55 607 GLU A O 1
ATOM 6432 N N . ASP A 1 605 ? 43.114 85.146 15.322 1.00 16.39 608 ASP A N 1
ATOM 6433 C CA . ASP A 1 605 ? 44.445 85.463 14.819 1.00 15.71 608 ASP A CA 1
ATOM 6434 C C . ASP A 1 605 ? 45.398 85.999 15.878 1.00 16.18 608 ASP A C 1
ATOM 6435 O O . ASP A 1 605 ? 46.571 85.596 15.909 1.00 16.13 608 ASP A O 1
ATOM 6440 N N . SER A 1 606 ? 44.890 86.875 16.750 1.00 15.10 609 SER A N 1
ATOM 6441 C CA . SER A 1 606 ? 45.732 87.675 17.645 1.00 15.01 609 SER A CA 1
ATOM 6442 C C . SER A 1 606 ? 45.952 87.097 19.039 1.00 14.23 609 SER A C 1
ATOM 6443 O O . SER A 1 606 ? 46.720 87.667 19.823 1.00 15.49 609 SER A O 1
ATOM 6446 N N . ASN A 1 607 ? 45.295 85.981 19.361 1.00 14.02 610 ASN A N 1
ATOM 6447 C CA . ASN A 1 607 ? 45.459 85.374 20.689 1.00 12.95 610 ASN A CA 1
ATOM 6448 C C . ASN A 1 607 ? 45.669 83.889 20.569 1.00 12.86 610 ASN A C 1
ATOM 6449 O O . ASN A 1 607 ? 45.368 83.299 19.534 1.00 13.14 610 ASN A O 1
ATOM 6454 N N . PHE A 1 608 ? 46.218 83.290 21.622 1.00 12.49 611 PHE A N 1
ATOM 6455 C CA . PHE A 1 608 ? 46.391 81.844 21.634 1.00 11.60 611 PHE A CA 1
ATOM 6456 C C . PHE A 1 608 ? 45.719 81.350 22.897 1.00 10.74 611 PHE A C 1
ATOM 6457 O O . PHE A 1 608 ? 46.177 81.661 23.980 1.00 10.15 611 PHE A O 1
ATOM 6465 N N . GLN A 1 609 ? 44.623 80.604 22.766 1.00 10.77 612 GLN A N 1
ATOM 6466 C CA . GLN A 1 609 ? 43.906 80.125 23.947 1.00 10.49 612 GLN A CA 1
ATOM 6467 C C . GLN A 1 609 ? 43.583 81.309 24.840 1.00 10.64 612 GLN A C 1
ATOM 6468 O O . GLN A 1 609 ? 43.021 82.262 24.325 1.00 11.32 612 GLN A O 1
ATOM 6474 N N . SER A 1 610 ? 43.942 81.309 26.124 1.00 9.95 613 SER A N 1
ATOM 6475 C CA . SER A 1 610 ? 43.668 82.466 26.975 1.00 9.70 613 SER A CA 1
ATOM 6476 C C . SER A 1 610 ? 44.795 83.489 27.025 1.00 10.09 613 SER A C 1
ATOM 6477 O O . SER A 1 610 ? 44.766 84.349 27.898 1.00 10.18 613 SER A O 1
ATOM 6480 N N . CYS A 1 611 ? 45.759 83.365 26.108 1.00 10.08 614 CYS A N 1
ATOM 6481 C CA . CYS A 1 611 ? 46.996 84.161 26.154 1.00 10.91 614 CYS A CA 1
ATOM 6482 C C . CYS A 1 611 ? 46.918 85.391 25.274 1.00 11.68 614 CYS A C 1
ATOM 6483 O O . CYS A 1 611 ? 46.284 85.392 24.214 1.00 12.18 614 CYS A O 1
ATOM 6486 N N . TYR A 1 612 ? 47.665 86.407 25.700 1.00 11.50 615 TYR A N 1
ATOM 6487 C CA . TYR A 1 612 ? 47.918 87.666 24.956 1.00 11.70 615 TYR A CA 1
ATOM 6488 C C . TYR A 1 612 ? 46.740 88.631 24.995 1.00 12.69 615 TYR A C 1
ATOM 6489 O O . TYR A 1 612 ? 46.635 89.537 24.142 1.00 13.18 615 TYR A O 1
ATOM 6498 N N . HIS A 1 613 ? 45.868 88.484 25.994 1.00 12.39 616 HIS A N 1
ATOM 6499 C CA . HIS A 1 613 ? 44.815 89.494 26.214 1.00 12.41 616 HIS A CA 1
ATOM 6500 C C . HIS A 1 613 ? 45.286 90.728 27.006 1.00 13.36 616 HIS A C 1
ATOM 6501 O O . HIS A 1 613 ? 44.505 91.662 27.208 1.00 13.89 616 HIS A O 1
ATOM 6508 N N . GLN A 1 614 ? 46.527 90.722 27.498 1.00 13.23 617 GLN A N 1
ATOM 6509 C CA . GLN A 1 614 ? 47.080 91.896 28.194 1.00 13.77 617 GLN A CA 1
ATOM 6510 C C . GLN A 1 614 ? 47.001 93.126 27.263 1.00 14.84 617 GLN A C 1
ATOM 6511 O O . GLN A 1 614 ? 47.104 92.959 26.041 1.00 14.10 617 GLN A O 1
ATOM 6517 N N . PRO A 1 615 ? 46.784 94.350 27.824 1.00 15.54 618 PRO A N 1
ATOM 6518 C CA . PRO A 1 615 ? 46.737 95.541 26.983 1.00 16.77 618 PRO A CA 1
ATOM 6519 C C . PRO A 1 615 ? 47.931 95.603 26.037 1.00 17.02 618 PRO A C 1
ATOM 6520 O O . PRO A 1 615 ? 49.078 95.482 26.469 1.00 17.27 618 PRO A O 1
ATOM 6524 N N . GLY A 1 616 ? 47.655 95.776 24.750 1.00 17.95 619 GLY A N 1
ATOM 6525 C CA . GLY A 1 616 ? 48.713 95.897 23.761 1.00 17.72 619 GLY A CA 1
ATOM 6526 C C . GLY A 1 616 ? 48.198 95.683 22.368 1.00 16.99 619 GLY A C 1
ATOM 6527 O O . GLY A 1 616 ? 46.979 95.519 22.151 1.00 18.10 619 GLY A O 1
ATOM 6528 N N . ILE A 1 617 ? 49.129 95.660 21.418 1.00 17.60 620 ILE A N 1
ATOM 6529 C CA . ILE A 1 617 ? 48.807 95.526 19.998 1.00 18.78 620 ILE A CA 1
ATOM 6530 C C . ILE A 1 617 ? 47.965 94.295 19.679 1.00 18.32 620 ILE A C 1
ATOM 6531 O O . ILE A 1 617 ? 47.008 94.382 18.909 1.00 18.74 620 ILE A O 1
ATOM 6536 N N . LEU A 1 618 ? 48.298 93.149 20.283 1.00 17.53 621 LEU A N 1
ATOM 6537 C CA . LEU A 1 618 ? 47.534 91.952 19.991 1.00 17.02 621 LEU A CA 1
ATOM 6538 C C . LEU A 1 618 ? 46.091 92.042 20.514 1.00 16.70 621 LEU A C 1
ATOM 6539 O O . LEU A 1 618 ? 45.137 91.708 19.781 1.00 16.97 621 LEU A O 1
ATOM 6544 N N . ARG A 1 619 ? 45.932 92.496 21.762 1.00 16.10 622 ARG A N 1
ATOM 6545 C CA . ARG A 1 619 ? 44.585 92.685 22.341 1.00 16.28 622 ARG A CA 1
ATOM 6546 C C . ARG A 1 619 ? 43.750 93.643 21.504 1.00 17.04 622 ARG A C 1
ATOM 6547 O O . ARG A 1 619 ? 42.553 93.426 21.316 1.00 17.56 622 ARG A O 1
ATOM 6555 N N . ASP A 1 620 ? 44.397 94.673 20.979 1.00 17.12 623 ASP A N 1
ATOM 6556 C CA . ASP A 1 620 ? 43.698 95.689 20.175 1.00 17.72 623 A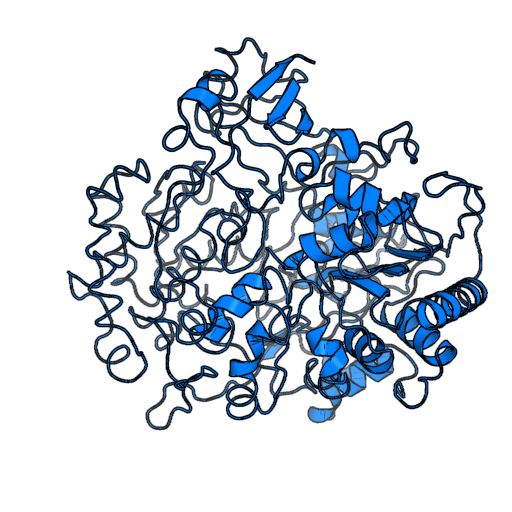SP A CA 1
ATOM 6557 C C . ASP A 1 620 ? 43.112 95.145 18.872 1.00 18.31 623 ASP A C 1
ATOM 6558 O O . ASP A 1 620 ? 42.135 95.702 18.358 1.00 19.73 623 ASP A O 1
ATOM 6563 N N . ALA A 1 621 ? 43.710 94.081 18.327 1.00 18.64 624 ALA A N 1
ATOM 6564 C CA . ALA A 1 621 ? 43.258 93.458 17.073 1.00 18.95 624 ALA A CA 1
ATOM 6565 C C . ALA A 1 621 ? 41.903 92.754 17.173 1.00 20.41 624 ALA A C 1
ATOM 6566 O O . ALA A 1 621 ? 41.169 92.647 16.178 1.00 21.27 624 ALA A O 1
ATOM 6568 N N . GLU A 1 622 ? 41.602 92.227 18.361 1.00 19.21 625 GLU A N 1
ATOM 6569 C CA . GLU A 1 622 ? 40.276 91.678 18.651 1.00 19.72 625 GLU A CA 1
ATOM 6570 C C . GLU A 1 622 ? 40.032 91.910 20.149 1.00 18.87 625 GLU A C 1
ATOM 6571 O O . GLU A 1 622 ? 40.285 91.007 20.967 1.00 19.22 625 GLU A O 1
ATOM 6577 N N A PRO A 1 623 ? 39.587 93.125 20.546 0.50 17.91 626 PRO A N 1
ATOM 6578 N N B PRO A 1 623 ? 39.553 93.113 20.494 0.50 18.05 626 PRO A N 1
ATOM 6579 C CA A PRO A 1 623 ? 39.650 93.487 21.974 0.50 17.35 626 PRO A CA 1
ATOM 6580 C CA B PRO A 1 623 ? 39.360 93.524 21.868 0.50 17.70 626 PRO A CA 1
ATOM 6581 C C A PRO A 1 623 ? 38.516 93.015 22.896 0.50 16.38 626 PRO A C 1
ATOM 6582 C C B PRO A 1 623 ? 38.240 92.769 22.582 0.50 16.91 626 PRO A C 1
ATOM 6583 O O A PRO A 1 623 ? 38.691 93.019 24.121 0.50 15.98 626 PRO A O 1
ATOM 6584 O O B PRO A 1 623 ? 38.245 92.724 23.805 0.50 17.62 626 PRO A O 1
ATOM 6591 N N A ASP A 1 624 ? 37.372 92.653 22.323 0.50 16.08 627 ASP A N 1
ATOM 6592 N N B ASP A 1 624 ? 37.307 92.176 21.831 0.50 16.13 627 ASP A N 1
ATOM 6593 C CA A ASP A 1 624 ? 36.230 92.193 23.109 0.50 15.93 627 ASP A CA 1
ATOM 6594 C CA B ASP A 1 624 ? 36.074 91.646 22.430 0.50 15.87 627 ASP A CA 1
ATOM 6595 C C A ASP A 1 624 ? 35.957 90.705 22.910 0.50 15.46 627 ASP A C 1
ATOM 6596 C C B ASP A 1 624 ? 35.819 90.147 22.209 0.50 15.28 627 ASP A C 1
ATOM 6597 O O A ASP A 1 624 ? 36.372 90.116 21.909 0.50 15.16 627 ASP A O 1
ATOM 6598 O O B ASP A 1 624 ? 36.210 89.575 21.194 0.50 14.79 627 ASP A O 1
ATOM 6607 N N A PRO A 1 625 ? 35.268 90.077 23.872 0.50 14.84 628 PRO A N 1
ATOM 6608 N N B PRO A 1 625 ? 35.124 89.513 23.163 0.50 14.39 628 PRO A N 1
ATOM 6609 C CA A PRO A 1 625 ? 34.857 88.691 23.651 0.50 14.17 628 PRO A CA 1
ATOM 6610 C CA B PRO A 1 625 ? 34.711 88.120 23.056 0.50 14.03 628 PRO A CA 1
ATOM 6611 C C A PRO A 1 625 ? 33.591 88.690 22.798 0.50 13.52 628 PRO A C 1
ATOM 6612 C C B PRO A 1 625 ? 33.447 88.005 22.183 0.50 13.11 628 PRO A C 1
ATOM 6613 O O A PRO A 1 625 ? 32.615 89.365 23.132 0.50 13.04 628 PRO A O 1
ATOM 6614 O O B PRO A 1 625 ? 32.408 88.564 22.529 0.50 13.80 628 PRO A O 1
ATOM 6621 N N A VAL A 1 626 ? 33.627 87.975 21.682 0.50 12.33 629 VAL A N 1
ATOM 6622 N N B VAL A 1 626 ? 33.532 87.257 21.084 0.50 12.83 629 VAL A N 1
ATOM 6623 C CA A VAL A 1 626 ? 32.629 88.171 20.634 0.50 12.63 629 VAL A CA 1
ATOM 6624 C CA B VAL A 1 626 ? 32.508 87.312 20.030 0.50 12.51 629 VAL A CA 1
ATOM 6625 C C A VAL A 1 626 ? 31.798 86.916 20.353 0.50 11.97 629 VAL A C 1
ATOM 6626 C C B VAL A 1 626 ? 31.703 86.015 19.834 0.50 12.34 629 VAL A C 1
ATOM 6627 O O A VAL A 1 626 ? 32.340 85.821 20.165 0.50 11.32 629 VAL A O 1
ATOM 6628 O O B VAL A 1 626 ? 32.267 84.925 19.737 0.50 13.02 629 VAL A O 1
ATOM 6635 N N A ALA A 1 627 ? 30.477 87.074 20.356 0.50 11.33 630 ALA A N 1
ATOM 6636 N N B ALA A 1 627 ? 30.379 86.157 19.772 0.50 11.48 630 ALA A N 1
ATOM 6637 C CA A ALA A 1 627 ? 29.573 86.048 19.849 0.50 11.46 630 ALA A CA 1
ATOM 6638 C CA B ALA A 1 627 ? 29.503 85.070 19.345 0.50 11.13 630 ALA A CA 1
ATOM 6639 C C A ALA A 1 627 ? 29.303 86.282 18.371 0.50 11.27 630 ALA A C 1
ATOM 6640 C C B ALA A 1 627 ? 29.236 85.227 17.856 0.50 10.86 630 ALA A C 1
ATOM 6641 O O A ALA A 1 627 ? 29.213 87.416 17.919 0.50 11.54 630 ALA A O 1
ATOM 6642 O O B ALA A 1 627 ? 29.103 86.357 17.364 0.50 11.21 630 ALA A O 1
ATOM 6645 N N A LEU A 1 628 ? 29.163 85.196 17.623 0.50 10.72 631 LEU A N 1
ATOM 6646 N N B LEU A 1 628 ? 29.152 84.111 17.132 0.50 10.41 631 LEU A N 1
ATOM 6647 C CA A LEU A 1 628 ? 28.846 85.307 16.197 0.50 10.73 631 LEU A CA 1
ATOM 6648 C CA B LEU A 1 628 ? 28.773 84.171 15.714 0.50 10.81 631 LEU A CA 1
ATOM 6649 C C A LEU A 1 628 ? 27.504 84.684 15.892 0.50 10.21 631 LEU A C 1
ATOM 6650 C C B LEU A 1 628 ? 27.465 83.435 15.430 0.50 9.92 631 LEU A C 1
ATOM 6651 O O A LEU A 1 628 ? 27.240 83.527 16.257 0.50 9.45 631 LEU A O 1
ATOM 6652 O O B LEU A 1 628 ? 27.308 82.249 15.776 0.50 9.97 631 LEU A O 1
ATOM 6661 N N A LEU A 1 629 ? 26.656 85.464 15.219 0.50 10.44 632 LEU A N 1
ATOM 6662 N N B LEU A 1 629 ? 26.543 84.148 14.783 0.50 9.40 632 LEU A N 1
ATOM 6663 C CA A LEU A 1 629 ? 25.370 84.984 14.718 0.50 10.47 632 LEU A CA 1
ATOM 6664 C CA B LEU A 1 629 ? 25.290 83.589 14.289 0.50 8.97 632 LEU A CA 1
ATOM 6665 C C A LEU A 1 629 ? 25.206 85.368 13.274 0.50 10.34 632 LEU A C 1
ATOM 6666 C C B LEU A 1 629 ? 25.147 83.895 12.806 0.50 9.33 632 LEU A C 1
ATOM 6667 O O A LEU A 1 629 ? 25.655 86.448 12.863 0.50 10.40 632 LEU A O 1
ATOM 6668 O O B LEU A 1 629 ? 25.580 84.946 12.331 0.50 8.93 632 LEU A O 1
ATOM 6677 N N A HIS A 1 630 ? 24.560 84.489 12.511 0.50 9.99 633 HIS A N 1
ATOM 6678 N N B HIS A 1 630 ? 24.537 82.967 12.084 0.50 9.26 633 HIS A N 1
ATOM 6679 C CA A HIS A 1 630 ? 24.129 84.841 11.167 0.50 10.25 633 HIS A CA 1
ATOM 6680 C CA B HIS A 1 630 ? 24.090 83.226 10.730 0.50 9.36 633 HIS A CA 1
ATOM 6681 C C A HIS A 1 630 ? 23.171 86.025 11.285 0.50 11.28 633 HIS A C 1
ATOM 6682 C C B HIS A 1 630 ? 23.172 84.443 10.776 0.50 9.58 633 HIS A C 1
ATOM 6683 O O A HIS A 1 630 ? 22.356 86.068 12.200 0.50 11.03 633 HIS A O 1
ATOM 6684 O O B HIS A 1 630 ? 22.361 84.562 11.695 0.50 9.78 633 HIS A O 1
ATOM 6697 N N A PRO A 1 631 ? 23.252 86.977 10.349 0.50 12.02 634 PRO A N 1
ATOM 6698 N N B PRO A 1 631 ? 23.287 85.348 9.784 0.50 10.71 634 PRO A N 1
ATOM 6699 C CA A PRO A 1 631 ? 22.324 88.106 10.354 0.50 12.61 634 PRO A CA 1
ATOM 6700 C CA B PRO A 1 631 ? 22.459 86.549 9.848 0.50 10.67 634 PRO A CA 1
ATOM 6701 C C A PRO A 1 631 ? 20.841 87.727 10.454 0.50 12.56 634 PRO A C 1
ATOM 6702 C C B PRO A 1 631 ? 20.972 86.244 9.864 0.50 11.34 634 PRO A C 1
ATOM 6703 O O A PRO A 1 631 ? 20.088 88.374 11.187 0.50 12.42 634 PRO A O 1
ATOM 6704 O O B PRO A 1 631 ? 20.203 86.997 10.461 0.50 10.56 634 PRO A O 1
ATOM 6711 N N A LYS A 1 632 ? 20.409 86.727 9.695 0.50 12.57 635 LYS A N 1
ATOM 6712 N N B LYS A 1 632 ? 20.570 85.148 9.231 0.50 11.53 635 LYS A N 1
ATOM 6713 C CA A LYS A 1 632 ? 19.008 86.301 9.745 0.50 13.08 635 LYS A CA 1
ATOM 6714 C CA B LYS A 1 632 ? 19.164 84.806 9.160 0.50 11.83 635 LYS A CA 1
ATOM 6715 C C A LYS A 1 632 ? 18.624 85.774 11.128 0.50 12.67 635 LYS A C 1
ATOM 6716 C C B LYS A 1 632 ? 18.649 84.303 10.503 0.50 11.80 635 LYS A C 1
ATOM 6717 O O A LYS A 1 632 ? 17.542 86.057 11.641 0.50 12.71 635 LYS A O 1
ATOM 6718 O O B LYS A 1 632 ? 17.516 84.578 10.908 0.50 11.78 635 LYS A O 1
ATOM 6729 N N A THR A 1 633 ? 19.516 84.994 11.731 0.50 11.77 636 THR A N 1
ATOM 6730 N N B THR A 1 633 ? 19.510 83.577 11.203 0.50 11.31 636 THR A N 1
ATOM 6731 C CA A THR A 1 633 ? 19.271 84.453 13.062 0.50 11.41 636 THR A CA 1
ATOM 6732 C CA B THR A 1 633 ? 19.161 83.021 12.496 0.50 11.23 636 THR A CA 1
ATOM 6733 C C A THR A 1 633 ? 19.234 85.571 14.118 0.50 11.75 636 THR A C 1
ATOM 6734 C C B THR A 1 633 ? 19.114 84.174 13.510 0.50 11.64 636 THR A C 1
ATOM 6735 O O A THR A 1 633 ? 18.319 85.633 14.943 0.50 11.27 636 THR A O 1
ATOM 6736 O O B THR A 1 633 ? 18.176 84.288 14.305 0.50 11.52 636 THR A O 1
ATOM 6743 N N A ALA A 1 634 ? 20.215 86.461 14.087 0.50 11.96 637 ALA A N 1
ATOM 6744 N N B ALA A 1 634 ? 20.117 85.041 13.458 0.50 12.57 637 ALA A N 1
ATOM 6745 C CA A ALA A 1 634 ? 20.221 87.580 15.018 0.50 13.28 637 ALA A CA 1
ATOM 6746 C CA B ALA A 1 634 ? 20.123 86.238 14.292 0.50 12.75 637 ALA A CA 1
ATOM 6747 C C A ALA A 1 634 ? 18.951 88.419 14.867 0.50 14.10 637 ALA A C 1
ATOM 6748 C C B ALA A 1 634 ? 18.886 87.100 14.054 0.50 13.52 637 ALA A C 1
ATOM 6749 O O A ALA A 1 634 ? 18.328 88.821 15.855 0.50 14.59 637 ALA A O 1
ATOM 6750 O O B ALA A 1 634 ? 18.253 87.558 14.996 0.50 13.78 637 ALA A O 1
ATOM 6753 N N A GLN A 1 635 ? 18.587 88.681 13.617 0.50 14.77 638 GLN A N 1
ATOM 6754 N N B GLN A 1 635 ? 18.545 87.320 12.790 0.50 13.92 638 GLN A N 1
ATOM 6755 C CA A GLN A 1 635 ? 17.406 89.464 13.285 0.50 16.82 638 GLN A CA 1
ATOM 6756 C CA B GLN A 1 635 ? 17.372 88.114 12.447 0.50 15.07 638 GLN A CA 1
ATOM 6757 C C A GLN A 1 635 ? 16.166 88.870 13.933 0.50 17.17 638 GLN A C 1
ATOM 6758 C C B GLN A 1 635 ? 16.111 87.510 13.074 0.50 15.49 638 GLN A C 1
ATOM 6759 O O A GLN A 1 635 ? 15.347 89.593 14.513 0.50 17.33 638 GLN A O 1
ATOM 6760 O O B GLN A 1 635 ? 15.302 88.214 13.690 0.50 16.25 638 GLN A O 1
ATOM 6771 N N A SER A 1 636 ? 16.029 87.551 13.822 0.50 17.92 639 SER A N 1
ATOM 6772 N N B SER A 1 636 ? 15.954 86.199 12.932 0.50 16.36 639 SER A N 1
ATOM 6773 C CA A SER A 1 636 ? 14.879 86.836 14.367 0.50 18.60 639 SER A CA 1
ATOM 6774 C CA B SER A 1 636 ? 14.808 85.510 13.509 0.50 16.90 639 SER A CA 1
ATOM 6775 C C A SER A 1 636 ? 14.803 86.952 15.887 0.50 18.57 639 SER A C 1
ATOM 6776 C C B SER A 1 636 ? 14.734 85.710 15.017 0.50 16.46 639 SER A C 1
ATOM 6777 O O A SER A 1 636 ? 13.718 86.912 16.463 0.50 18.62 639 SER A O 1
ATOM 6778 O O B SER A 1 636 ? 13.650 85.743 15.593 0.50 17.13 639 SER A O 1
ATOM 6783 N N A LEU A 1 637 ? 15.959 87.106 16.531 0.50 18.60 640 LEU A N 1
ATOM 6784 N N B LEU A 1 637 ? 15.891 85.844 15.657 0.50 15.83 640 LEU A N 1
ATOM 6785 C CA A LEU A 1 637 ? 16.023 87.192 17.990 0.50 18.54 640 LEU A CA 1
ATOM 6786 C CA B LEU A 1 637 ? 15.929 85.989 17.103 0.50 15.13 640 LEU A CA 1
ATOM 6787 C C A LEU A 1 637 ? 16.027 88.632 18.489 0.50 18.77 640 LEU A C 1
ATOM 6788 C C B LEU A 1 637 ? 15.895 87.462 17.517 0.50 14.83 640 LEU A C 1
ATOM 6789 O O A LEU A 1 637 ? 16.022 88.878 19.695 0.50 18.58 640 LEU A O 1
ATOM 6790 O O B LEU A 1 637 ? 15.902 87.775 18.707 0.50 14.49 640 LEU A O 1
ATOM 6799 N N A GLY A 1 638 ? 16.043 89.581 17.561 0.50 18.59 641 GLY A N 1
ATOM 6800 N N B GLY A 1 638 ? 15.837 88.358 16.531 0.50 14.71 641 GLY A N 1
ATOM 6801 C CA A GLY A 1 638 ? 16.028 91.000 17.918 0.50 18.69 641 GLY A CA 1
ATOM 6802 C CA B GLY A 1 638 ? 15.821 89.794 16.801 0.50 15.39 641 GLY A CA 1
ATOM 6803 C C A GLY A 1 638 ? 17.337 91.501 18.505 0.50 18.56 641 GLY A C 1
ATOM 6804 C C B GLY A 1 638 ? 17.108 90.279 17.438 0.50 15.26 641 GLY A C 1
ATOM 6805 O O A GLY A 1 638 ? 17.352 92.399 19.348 0.50 18.77 641 GLY A O 1
ATOM 6806 O O B GLY A 1 638 ? 17.093 91.198 18.258 0.50 15.22 641 GLY A O 1
ATOM 6807 N N A LEU A 1 639 ? 18.446 90.928 18.055 0.50 18.24 642 LEU A N 1
ATOM 6808 N N B LEU A 1 639 ? 18.221 89.670 17.037 0.50 15.00 642 LEU A N 1
ATOM 6809 C CA A LEU A 1 639 ? 19.755 91.291 18.583 0.50 17.83 642 LEU A CA 1
ATOM 6810 C CA B LEU A 1 639 ? 19.535 89.978 17.596 0.50 15.23 642 LEU A CA 1
ATOM 6811 C C A LEU A 1 639 ? 20.583 91.988 17.514 0.50 18.72 642 LEU A C 1
ATOM 6812 C C B LEU A 1 639 ? 20.412 90.668 16.567 0.50 16.01 642 LEU A C 1
ATOM 6813 O O A LEU A 1 639 ? 21.066 91.356 16.580 0.50 18.11 642 LEU A O 1
ATOM 6814 O O B LEU A 1 639 ? 20.950 90.028 15.670 0.50 15.23 642 LEU A O 1
ATOM 6823 N N A PRO A 1 640 ? 20.739 93.310 17.640 0.50 19.49 643 PRO A N 1
ATOM 6824 N N B PRO A 1 640 ? 20.557 91.988 16.689 0.50 16.83 643 PRO A N 1
ATOM 6825 C CA A PRO A 1 640 ? 21.504 94.027 16.621 0.50 20.45 643 PRO A CA 1
ATOM 6826 C CA B PRO A 1 640 ? 21.388 92.698 15.729 0.50 17.57 643 PRO A CA 1
ATOM 6827 C C A PRO A 1 640 ? 22.967 93.584 16.625 0.50 21.31 643 PRO A C 1
ATOM 6828 C C B PRO A 1 640 ? 22.881 92.512 15.993 0.50 18.20 643 PRO A C 1
ATOM 6829 O O A PRO A 1 640 ? 23.560 93.399 17.702 0.50 21.60 643 PRO A O 1
ATOM 6830 O O B PRO A 1 640 ? 23.291 92.171 17.107 0.50 17.21 643 PRO A O 1
ATOM 6837 N N A SER A 1 641 ? 23.524 93.361 15.432 0.50 22.09 644 SER A N 1
ATOM 6838 N N B SER A 1 641 ? 23.690 92.740 14.966 0.50 19.07 644 SER A N 1
ATOM 6839 C CA A SER A 1 641 ? 24.931 92.965 15.305 0.50 22.43 644 SER A CA 1
ATOM 6840 C CA B SER A 1 641 ? 25.137 92.808 15.160 0.50 20.60 644 SER A CA 1
ATOM 6841 C C A SER A 1 641 ? 25.722 94.070 15.957 0.50 22.52 644 SER A C 1
ATOM 6842 C C B SER A 1 641 ? 25.565 93.930 16.110 0.50 21.41 644 SER A C 1
ATOM 6843 O O A SER A 1 641 ? 25.449 95.244 15.719 0.50 22.86 644 SER A O 1
ATOM 6844 O O B SER A 1 641 ? 24.900 94.961 16.209 0.50 22.08 644 SER A O 1
ATOM 6849 N N . GLY A 1 642 ? 26.689 93.713 16.797 1.00 22.38 645 GLY A N 1
ATOM 6850 C CA . GLY A 1 642 ? 27.382 94.741 17.582 1.00 22.45 645 GLY A CA 1
ATOM 6851 C C . GLY A 1 642 ? 26.822 95.108 18.945 1.00 23.62 645 GLY A C 1
ATOM 6852 O O . GLY A 1 642 ? 27.266 96.080 19.550 1.00 24.41 645 GLY A O 1
ATOM 6853 N N . GLU A 1 643 ? 25.884 94.313 19.458 1.00 23.47 646 GLU A N 1
ATOM 6854 C CA . GLU A 1 643 ? 25.344 94.553 20.799 1.00 23.65 646 GLU A CA 1
ATOM 6855 C C . GLU A 1 643 ? 25.655 93.372 21.737 1.00 22.21 646 GLU A C 1
ATOM 6856 O O . GLU A 1 643 ? 25.790 92.243 21.274 1.00 22.08 646 GLU A O 1
ATOM 6862 N N . TRP A 1 644 ? 25.761 93.658 23.035 1.00 20.86 647 TRP A N 1
ATOM 6863 C CA . TRP A 1 644 ? 26.098 92.631 24.049 1.00 20.25 647 TRP A CA 1
ATOM 6864 C C . TRP A 1 644 ? 24.940 91.695 24.360 1.00 20.14 647 TRP A C 1
ATOM 6865 O O . TRP A 1 644 ? 23.795 92.143 24.534 1.00 20.25 647 TRP A O 1
ATOM 6876 N N . ILE A 1 645 ? 25.250 90.400 24.449 1.00 18.41 648 ILE A N 1
ATOM 6877 C CA . ILE A 1 645 ? 24.242 89.385 24.676 1.00 17.61 648 ILE A CA 1
ATOM 6878 C C . ILE A 1 645 ? 24.736 88.394 25.731 1.00 16.90 648 ILE A C 1
ATOM 6879 O O . ILE A 1 645 ? 25.938 88.316 26.005 1.00 17.38 648 ILE A O 1
ATOM 6884 N N . TRP A 1 646 ? 23.808 87.637 26.314 1.00 16.00 649 TRP A N 1
ATOM 6885 C CA . TRP A 1 646 ? 24.165 86.419 27.016 1.00 15.36 649 TRP A CA 1
ATOM 6886 C C . TRP A 1 646 ? 23.957 85.236 26.076 1.00 15.24 649 TRP A C 1
ATOM 6887 O O . TRP A 1 646 ? 22.989 85.180 25.307 1.00 15.78 649 TRP A O 1
ATOM 6898 N N . VAL A 1 647 ? 24.858 84.270 26.148 1.00 14.06 650 VAL A N 1
ATOM 6899 C CA . VAL A 1 647 ? 24.644 82.999 25.481 1.00 14.29 650 VAL A CA 1
ATOM 6900 C C . VAL A 1 647 ? 24.572 81.977 26.603 1.00 13.85 650 VAL A C 1
ATOM 6901 O O . VAL A 1 647 ? 25.479 81.896 27.433 1.00 13.31 650 VAL A O 1
ATOM 6905 N N . GLU A 1 648 ? 23.488 81.216 26.636 1.00 12.95 651 GLU A N 1
ATOM 6906 C CA . GLU A 1 648 ? 23.189 80.376 27.785 1.00 12.52 651 GLU A CA 1
ATOM 6907 C C . GLU A 1 648 ? 22.841 78.962 27.333 1.00 11.83 651 GLU A C 1
ATOM 6908 O O . GLU A 1 648 ? 22.032 78.758 26.412 1.00 12.41 651 GLU A O 1
ATOM 6914 N N . THR A 1 649 ? 23.450 77.978 27.983 1.00 10.79 652 THR A N 1
ATOM 6915 C CA . THR A 1 649 ? 23.080 76.575 27.829 1.00 10.87 652 THR A CA 1
ATOM 6916 C C . THR A 1 649 ? 22.364 76.157 29.111 1.00 10.24 652 THR A C 1
ATOM 6917 O O . THR A 1 649 ? 22.246 76.947 30.063 1.00 10.87 652 THR A O 1
ATOM 6921 N N . THR A 1 650 ? 21.977 74.887 29.187 1.00 10.91 653 THR A N 1
ATOM 6922 C CA . THR A 1 650 ? 21.406 74.377 30.424 1.00 11.18 653 THR A CA 1
ATOM 6923 C C . THR A 1 650 ? 22.413 74.416 31.587 1.00 10.96 653 THR A C 1
ATOM 6924 O O . THR A 1 650 ? 22.007 74.400 32.753 1.00 12.53 653 THR A O 1
ATOM 6928 N N . HIS A 1 651 ? 23.713 74.496 31.280 1.00 10.56 654 HIS A N 1
ATOM 6929 C CA . HIS A 1 651 ? 24.746 74.486 32.318 1.00 9.92 654 HIS A CA 1
ATOM 6930 C C . HIS A 1 651 ? 25.070 75.870 32.877 1.00 9.55 654 HIS A C 1
ATOM 6931 O O . HIS A 1 651 ? 25.353 75.999 34.051 1.00 11.03 654 HIS A O 1
ATOM 6938 N N . GLY A 1 652 ? 25.090 76.899 32.036 1.00 9.33 655 GLY A N 1
ATOM 6939 C CA . GLY A 1 652 ? 25.473 78.217 32.503 1.00 9.13 655 GLY A CA 1
ATOM 6940 C C . GLY A 1 652 ? 25.455 79.193 31.353 1.00 9.81 655 GLY A C 1
ATOM 6941 O O . GLY A 1 652 ? 24.983 78.858 30.273 1.00 10.49 655 GLY A O 1
ATOM 6942 N N . ARG A 1 653 ? 25.984 80.390 31.571 1.00 10.20 656 ARG A N 1
ATOM 6943 C CA . ARG A 1 653 ? 25.950 81.416 30.519 1.00 10.39 656 ARG A CA 1
ATOM 6944 C C . ARG A 1 653 ? 27.239 82.233 30.508 1.00 10.85 656 ARG A C 1
ATOM 6945 O O . ARG A 1 653 ? 27.994 82.222 31.479 1.00 10.80 656 ARG A O 1
ATOM 6953 N N . LEU A 1 654 ? 27.499 82.887 29.382 1.00 11.57 657 LEU A N 1
ATOM 6954 C CA . LEU A 1 654 ? 28.590 83.853 29.316 1.00 12.10 657 LEU A CA 1
ATOM 6955 C C . LEU A 1 654 ? 28.136 85.062 28.516 1.00 12.14 657 LEU A C 1
ATOM 6956 O O . LEU A 1 654 ? 27.187 84.969 27.723 1.00 12.79 657 LEU A O 1
ATOM 6961 N N . LYS A 1 655 ? 28.838 86.178 28.708 1.00 12.91 658 LYS A N 1
ATOM 6962 C CA . LYS A 1 655 ? 28.471 87.466 28.129 1.00 14.27 658 LYS A CA 1
ATOM 6963 C C . LYS A 1 655 ? 29.381 87.762 26.954 1.00 14.68 658 LYS A C 1
ATOM 6964 O O . LYS A 1 655 ? 30.608 87.687 27.088 1.00 15.44 658 LYS A O 1
ATOM 6970 N N . LEU A 1 656 ? 28.787 88.116 25.816 1.00 15.23 659 LEU A N 1
ATOM 6971 C CA . LEU A 1 656 ? 29.570 88.296 24.602 1.00 15.78 659 LEU A CA 1
ATOM 6972 C C . LEU A 1 656 ? 29.049 89.430 23.745 1.00 16.58 659 LEU A C 1
ATOM 6973 O O . LEU A 1 656 ? 27.883 89.807 23.843 1.00 17.76 659 LEU A O 1
ATOM 6978 N N . LEU A 1 657 ? 29.922 89.961 22.900 1.00 16.18 660 LEU A N 1
ATOM 6979 C CA . LEU A 1 657 ? 29.508 90.931 21.887 1.00 16.95 660 LEU A CA 1
ATOM 6980 C C . LEU A 1 657 ? 29.121 90.176 20.617 1.00 16.20 660 LEU A C 1
ATOM 6981 O O . LEU A 1 657 ? 29.925 89.475 20.052 1.00 18.21 660 LEU A O 1
ATOM 6986 N N A LEU A 1 658 ? 27.853 90.373 20.315 0.50 16.20 661 LEU A N 1
ATOM 6987 N N B LEU A 1 658 ? 27.900 90.284 20.039 0.50 15.52 661 LEU A N 1
ATOM 6988 C CA A LEU A 1 658 ? 27.296 89.936 19.125 0.50 14.48 661 LEU A CA 1
ATOM 6989 C CA B LEU A 1 658 ? 27.527 89.417 18.837 0.50 14.09 661 LEU A CA 1
ATOM 6990 C C A LEU A 1 658 ? 27.915 90.765 18.035 0.50 13.62 661 LEU A C 1
ATOM 6991 C C B LEU A 1 658 ? 27.936 89.889 17.419 0.50 13.17 661 LEU A C 1
ATOM 6992 O O A LEU A 1 658 ? 27.930 92.006 18.077 0.50 12.97 661 LEU A O 1
ATOM 6993 O O B LEU A 1 658 ? 27.847 91.067 17.103 0.50 13.35 661 LEU A O 1
ATOM 7002 N N A LYS A 1 659 ? 28.502 90.056 17.093 0.50 12.87 662 LYS A N 1
ATOM 7003 N N B LYS A 1 659 ? 28.299 88.953 16.540 0.50 12.09 662 LYS A N 1
ATOM 7004 C CA A LYS A 1 659 ? 28.773 90.635 15.805 0.50 12.74 662 LYS A CA 1
ATOM 7005 C CA B LYS A 1 659 ? 28.508 89.265 15.116 0.50 12.50 662 LYS A CA 1
ATOM 7006 C C A LYS A 1 659 ? 28.077 89.741 14.809 0.50 12.36 662 LYS A C 1
ATOM 7007 C C B LYS A 1 659 ? 27.787 88.288 14.168 0.50 12.00 662 LYS A C 1
ATOM 7008 O O A LYS A 1 659 ? 28.207 88.527 14.847 0.50 12.49 662 LYS A O 1
ATOM 7009 O O B LYS A 1 659 ? 27.710 87.092 14.440 0.50 12.67 662 LYS A O 1
ATOM 7020 N N A HIS A 1 660 ? 27.294 90.328 13.927 0.50 12.40 663 HIS A N 1
ATOM 7021 N N B HIS A 1 660 ? 27.271 88.816 13.055 0.50 11.76 663 HIS A N 1
ATOM 7022 C CA A HIS A 1 660 ? 26.658 89.518 12.913 0.50 12.56 663 HIS A CA 1
ATOM 7023 C CA B HIS A 1 660 ? 26.725 87.987 11.967 0.50 12.43 663 HIS A CA 1
ATOM 7024 C C A HIS A 1 660 ? 27.730 89.015 11.965 0.50 12.28 663 HIS A C 1
ATOM 7025 C C B HIS A 1 660 ? 27.849 87.673 10.960 0.50 13.11 663 HIS A C 1
ATOM 7026 O O A HIS A 1 660 ? 28.677 89.721 11.627 0.50 12.26 663 HIS A O 1
ATOM 7027 O O B HIS A 1 660 ? 28.692 88.525 10.699 0.50 14.19 663 HIS A O 1
ATOM 7040 N N A ASP A 1 661 ? 27.601 87.777 11.526 0.50 12.70 664 ASP A N 1
ATOM 7041 N N B ASP A 1 661 ? 27.914 86.471 10.384 0.50 14.82 664 ASP A N 1
ATOM 7042 C CA A ASP A 1 661 ? 28.579 87.289 10.586 0.50 13.67 664 ASP A CA 1
ATOM 7043 C CA B ASP A 1 661 ? 28.764 86.402 9.152 0.50 16.10 664 ASP A CA 1
ATOM 7044 C C A ASP A 1 661 ? 27.944 86.226 9.706 0.50 13.12 664 ASP A C 1
ATOM 7045 C C B ASP A 1 661 ? 28.105 85.898 7.854 0.50 16.21 664 ASP A C 1
ATOM 7046 O O A ASP A 1 661 ? 27.547 85.164 10.156 0.50 12.94 664 ASP A O 1
ATOM 7047 O O B ASP A 1 661 ? 27.898 86.670 6.903 0.50 17.38 664 ASP A O 1
ATOM 7056 N N A GLY A 1 662 ? 27.767 86.602 8.447 0.50 11.59 665 GLY A N 1
ATOM 7057 N N B GLY A 1 662 ? 27.781 84.607 7.847 0.50 15.04 665 GLY A N 1
ATOM 7058 C CA A GLY A 1 662 ? 27.082 85.749 7.492 0.50 11.72 665 GLY A CA 1
ATOM 7059 C CA B GLY A 1 662 ? 27.276 83.887 6.677 0.50 13.86 665 GLY A CA 1
ATOM 7060 C C A GLY A 1 662 ? 27.679 84.377 7.303 0.50 11.16 665 GLY A C 1
ATOM 7061 C C B GLY A 1 662 ? 27.817 82.467 6.615 0.50 12.99 665 GLY A C 1
ATOM 7062 O O A GLY A 1 662 ? 26.981 83.467 6.842 0.50 10.67 665 GLY A O 1
ATOM 7063 O O B GLY A 1 662 ? 27.143 81.563 6.124 0.50 12.73 665 GLY A O 1
ATOM 7064 N N A ALA A 1 663 ? 28.962 84.217 7.634 0.50 11.27 666 ALA A N 1
ATOM 7065 N N B ALA A 1 663 ? 29.049 82.290 7.092 0.50 12.33 666 ALA A N 1
ATOM 7066 C CA A ALA A 1 663 ? 29.606 82.909 7.521 0.50 10.89 666 ALA A CA 1
ATOM 7067 C CA B ALA A 1 663 ? 29.726 80.990 7.088 0.50 11.90 666 ALA A CA 1
ATOM 7068 C C A ALA A 1 663 ? 29.197 81.957 8.635 0.50 11.01 666 ALA A C 1
ATOM 7069 C C B ALA A 1 663 ? 29.246 80.094 8.221 0.50 11.58 666 ALA A C 1
ATOM 7070 O O A ALA A 1 663 ? 29.345 80.759 8.486 0.50 9.92 666 ALA A O 1
ATOM 7071 O O B ALA A 1 663 ? 29.478 78.882 8.214 0.50 12.61 666 ALA A O 1
ATOM 7074 N N A GLN A 1 664 ? 28.684 82.472 9.745 0.50 10.71 667 GLN A N 1
ATOM 7075 N N B GLN A 1 664 ? 28.602 80.697 9.214 0.50 10.54 667 GLN A N 1
ATOM 7076 C CA A GLN A 1 664 ? 28.164 81.586 10.792 0.50 10.60 667 GLN A CA 1
ATOM 7077 C CA B GLN A 1 664 ? 28.077 79.937 10.340 0.50 10.22 667 GLN A CA 1
ATOM 7078 C C A GLN A 1 664 ? 26.798 81.051 10.358 0.50 10.84 667 GLN A C 1
ATOM 7079 C C B GLN A 1 664 ? 26.707 79.378 9.951 0.50 10.55 667 GLN A C 1
ATOM 7080 O O A GLN A 1 664 ? 25.886 81.819 10.147 0.50 11.15 667 GLN A O 1
ATOM 7081 O O B GLN A 1 664 ? 25.783 80.147 9.678 0.50 11.50 667 GLN A O 1
ATOM 7092 N N A PRO A 1 665 ? 26.656 79.724 10.214 0.50 10.67 668 PRO A N 1
ATOM 7093 N N B PRO A 1 665 ? 26.564 78.045 9.908 0.50 10.54 668 PRO A N 1
ATOM 7094 C CA A PRO A 1 665 ? 25.377 79.212 9.700 0.50 10.51 668 PRO A CA 1
ATOM 7095 C CA B PRO A 1 665 ? 25.276 77.526 9.417 0.50 10.70 668 PRO A CA 1
ATOM 7096 C C A PRO A 1 665 ? 24.166 79.572 10.553 0.50 10.52 668 PRO A C 1
ATOM 7097 C C B PRO A 1 665 ? 24.084 77.979 10.253 0.50 10.93 668 PRO A C 1
ATOM 7098 O O A PRO A 1 665 ? 24.250 79.669 11.785 0.50 10.31 668 PRO A O 1
ATOM 7099 O O B PRO A 1 665 ? 24.220 78.227 11.456 0.50 9.95 668 PRO A O 1
ATOM 7106 N N A GLU A 1 666 ? 23.039 79.783 9.887 0.50 10.47 669 GLU A N 1
ATOM 7107 N N B GLU A 1 666 ? 22.922 78.087 9.619 0.50 10.60 669 GLU A N 1
ATOM 7108 C CA A GLU A 1 666 ? 21.794 80.054 10.584 0.50 10.66 669 GLU A CA 1
ATOM 7109 C CA B GLU A 1 666 ? 21.715 78.460 10.339 0.50 10.54 669 GLU A CA 1
ATOM 7110 C C A GLU A 1 666 ? 21.509 79.016 11.658 0.50 11.02 669 GLU A C 1
ATOM 7111 C C B GLU A 1 666 ? 21.444 77.501 11.508 0.50 10.56 669 GLU A C 1
ATOM 7112 O O A GLU A 1 666 ? 21.758 77.828 11.464 0.50 11.22 669 GLU A O 1
ATOM 7113 O O B GLU A 1 666 ? 21.742 76.315 11.424 0.50 10.63 669 GLU A O 1
ATOM 7124 N N A GLY A 1 667 ? 20.981 79.480 12.784 0.50 10.96 670 GLY A N 1
ATOM 7125 N N B GLY A 1 667 ? 20.899 78.015 12.607 0.50 10.20 670 GLY A N 1
ATOM 7126 C CA A GLY A 1 667 ? 20.555 78.598 13.865 0.50 11.64 670 GLY A CA 1
ATOM 7127 C CA B GLY A 1 667 ? 20.505 77.171 13.735 0.50 10.60 670 GLY A CA 1
ATOM 7128 C C A GLY A 1 667 ? 21.688 78.021 14.689 0.50 12.37 670 GLY A C 1
ATOM 7129 C C B GLY A 1 667 ? 21.655 76.686 14.601 0.50 10.69 670 GLY A C 1
ATOM 7130 O O A GLY A 1 667 ? 21.466 77.136 15.509 0.50 11.44 670 GLY A O 1
ATOM 7131 O O B GLY A 1 667 ? 21.496 75.764 15.397 0.50 11.34 670 GLY A O 1
ATOM 7132 N N A THR A 1 668 ? 22.900 78.521 14.467 0.70 13.46 671 THR A N 1
ATOM 7133 N N B THR A 1 668 ? 22.825 77.313 14.436 0.30 10.00 671 THR A N 1
ATOM 7134 C CA A THR A 1 668 ? 24.054 78.099 15.251 0.70 14.52 671 THR A CA 1
ATOM 7135 C CA B THR A 1 668 ? 24.034 77.007 15.238 0.30 10.16 671 THR A CA 1
ATOM 7136 C C A THR A 1 668 ? 24.669 79.373 15.810 0.70 14.56 671 THR A C 1
ATOM 7137 C C B THR A 1 668 ? 24.688 78.300 15.771 0.30 10.75 671 THR A C 1
ATOM 7138 O O A THR A 1 668 ? 24.467 80.465 15.291 0.70 15.87 671 THR A O 1
ATOM 7139 O O B THR A 1 668 ? 24.447 79.376 15.223 0.30 10.60 671 THR A O 1
ATOM 7146 N N A ILE A 1 669 ? 25.424 79.217 16.903 0.50 14.06 672 ILE A N 1
ATOM 7147 N N B ILE A 1 669 ? 25.512 78.213 16.824 0.50 11.83 672 ILE A N 1
ATOM 7148 C CA A ILE A 1 669 ? 26.111 80.340 17.540 0.50 14.16 672 ILE A CA 1
ATOM 7149 C CA B ILE A 1 669 ? 26.171 79.410 17.355 0.50 12.26 672 ILE A CA 1
ATOM 7150 C C A ILE A 1 669 ? 27.541 80.002 17.949 0.50 14.35 672 ILE A C 1
ATOM 7151 C C B ILE A 1 669 ? 27.601 79.091 17.735 0.50 12.52 672 ILE A C 1
ATOM 7152 O O A ILE A 1 669 ? 27.791 78.931 18.501 0.50 14.86 672 ILE A O 1
ATOM 7153 O O B ILE A 1 669 ? 27.859 78.051 18.323 0.50 12.19 672 ILE A O 1
ATOM 7162 N N A ARG A 1 670 ? 28.466 80.919 17.664 0.50 13.73 673 ARG A N 1
ATOM 7163 N N B ARG A 1 670 ? 28.517 79.977 17.367 0.50 13.03 673 ARG A N 1
ATOM 7164 C CA A ARG A 1 670 ? 29.846 80.786 18.118 0.50 14.02 673 ARG A CA 1
ATOM 7165 C CA B ARG A 1 670 ? 29.898 79.893 17.837 0.50 12.28 673 ARG A CA 1
ATOM 7166 C C A ARG A 1 670 ? 30.068 81.549 19.417 0.50 13.73 673 ARG A C 1
ATOM 7167 C C B ARG A 1 670 ? 30.075 80.779 19.056 0.50 12.72 673 ARG A C 1
ATOM 7168 O O A ARG A 1 670 ? 29.661 82.709 19.544 0.50 14.69 673 ARG A O 1
ATOM 7169 O O B ARG A 1 670 ? 29.595 81.911 19.083 0.50 11.95 673 ARG A O 1
ATOM 7184 N N A ILE A 1 671 ? 30.727 80.882 20.365 0.50 12.95 674 ILE A N 1
ATOM 7185 N N B ILE A 1 671 ? 30.763 80.252 20.066 0.50 11.85 674 ILE A N 1
ATOM 7186 C CA A ILE A 1 671 ? 31.314 81.550 21.529 0.50 12.94 674 ILE A CA 1
ATOM 7187 C CA B ILE A 1 671 ? 31.252 81.054 21.176 0.50 12.64 674 ILE A CA 1
ATOM 7188 C C A ILE A 1 671 ? 32.832 81.304 21.513 0.50 12.45 674 ILE A C 1
ATOM 7189 C C B ILE A 1 671 ? 32.758 80.798 21.270 0.50 12.09 674 ILE A C 1
ATOM 7190 O O A ILE A 1 671 ? 33.292 80.262 21.053 0.50 12.47 674 ILE A O 1
ATOM 7191 O O B ILE A 1 671 ? 33.228 79.708 20.939 0.50 12.75 674 ILE A O 1
ATOM 7200 N N A PRO A 1 672 ? 33.622 82.273 22.007 0.50 11.80 675 PRO A N 1
ATOM 7201 N N B PRO A 1 672 ? 33.525 81.811 21.693 0.50 12.22 675 PRO A N 1
ATOM 7202 C CA A PRO A 1 672 ? 35.076 82.124 21.968 0.50 11.50 675 PRO A CA 1
ATOM 7203 C CA B PRO A 1 672 ? 34.969 81.670 21.712 0.50 11.87 675 PRO A CA 1
ATOM 7204 C C A PRO A 1 672 ? 35.570 81.312 23.162 0.50 11.62 675 PRO A C 1
ATOM 7205 C C B PRO A 1 672 ? 35.460 81.017 23.006 0.50 11.91 675 PRO A C 1
ATOM 7206 O O A PRO A 1 672 ? 34.882 81.245 24.181 0.50 11.67 675 PRO A O 1
ATOM 7207 O O B PRO A 1 672 ? 34.688 80.817 23.947 0.50 11.97 675 PRO A O 1
ATOM 7214 N N . HIS A 1 673 ? 36.750 80.712 23.033 1.00 11.99 676 HIS A N 1
ATOM 7215 C CA . HIS A 1 673 ? 37.405 80.148 24.197 1.00 11.00 676 HIS A CA 1
ATOM 7216 C C . HIS A 1 673 ? 38.529 81.045 24.660 1.00 11.03 676 HIS A C 1
ATOM 7217 O O . HIS A 1 673 ? 39.310 81.546 23.847 1.00 11.77 676 HIS A O 1
ATOM 7224 N N . GLY A 1 674 ? 38.659 81.189 25.978 1.00 10.03 677 GLY A N 1
ATOM 7225 C CA . GLY A 1 674 ? 39.871 81.752 26.543 1.00 10.92 677 GLY A CA 1
ATOM 7226 C C . GLY A 1 674 ? 39.781 83.222 26.843 1.00 11.02 677 GLY A C 1
ATOM 7227 O O . GLY A 1 674 ? 40.763 83.821 27.215 1.00 9.90 677 GLY A O 1
ATOM 7228 N N . ARG A 1 675 ? 38.597 83.811 26.678 1.00 11.28 678 ARG A N 1
ATOM 7229 C CA . ARG A 1 675 ? 38.471 85.251 26.845 1.00 12.15 678 ARG A CA 1
ATOM 7230 C C . ARG A 1 675 ? 38.407 85.687 28.306 1.00 11.81 678 ARG A C 1
ATOM 7231 O O . ARG A 1 675 ? 37.602 85.175 29.080 1.00 12.52 678 ARG A O 1
ATOM 7239 N N . TRP A 1 676 ? 39.284 86.618 28.668 1.00 11.73 679 TRP A N 1
ATOM 7240 C CA . TRP A 1 676 ? 39.199 87.286 29.950 1.00 11.63 679 TRP A CA 1
ATOM 7241 C C . TRP A 1 676 ? 39.835 88.665 29.777 1.00 11.73 679 TRP A C 1
ATOM 7242 O O . TRP A 1 676 ? 40.294 88.982 28.686 1.00 12.74 679 TRP A O 1
ATOM 7253 N N . CYS A 1 677 ? 39.887 89.446 30.848 1.00 12.12 680 CYS A N 1
ATOM 7254 C CA . CYS A 1 677 ? 40.163 90.884 30.763 1.00 13.30 680 CYS A CA 1
ATOM 7255 C C . CYS A 1 677 ? 41.271 91.260 31.754 1.00 12.75 680 CYS A C 1
ATOM 7256 O O . CYS A 1 677 ? 40.977 91.711 32.860 1.00 13.10 680 CYS A O 1
ATOM 7259 N N . PRO A 1 678 ? 42.546 91.072 31.364 1.00 12.80 681 PRO A N 1
ATOM 7260 C CA . PRO A 1 678 ? 43.690 91.314 32.247 0.50 13.43 681 PRO A CA 1
ATOM 7261 C C . PRO A 1 678 ? 43.830 92.738 32.758 1.00 14.29 681 PRO A C 1
ATOM 7262 O O . PRO A 1 678 ? 44.550 92.966 33.727 1.00 15.93 681 PRO A O 1
ATOM 7266 N N . GLU A 1 679 ? 43.140 93.679 32.112 1.00 15.02 682 GLU A N 1
ATOM 7267 C CA . GLU A 1 679 ? 43.146 95.078 32.528 1.00 16.58 682 GLU A CA 1
ATOM 7268 C C . GLU A 1 679 ? 42.317 95.281 33.791 1.00 17.21 682 GLU A C 1
ATOM 7269 O O . GLU A 1 679 ? 42.474 96.269 34.486 1.00 18.48 682 GLU A O 1
ATOM 7275 N N . GLN A 1 680 ? 41.453 94.326 34.125 1.00 16.35 683 GLN A N 1
ATOM 7276 C CA . GLN A 1 680 ? 40.572 94.479 35.287 1.00 16.92 683 GLN A CA 1
ATOM 7277 C C . GLN A 1 680 ? 41.285 94.106 36.569 1.00 16.65 683 GLN A C 1
ATOM 7278 O O . GLN A 1 680 ? 42.296 93.391 36.528 1.00 18.97 683 GLN A O 1
ATOM 7284 N N . GLU A 1 681 ? 40.759 94.554 37.706 1.00 17.80 684 GLU A N 1
ATOM 7285 C CA . GLU A 1 681 ? 41.228 94.050 38.994 1.00 17.19 684 GLU A CA 1
ATOM 7286 C C . GLU A 1 681 ? 40.884 92.555 39.080 1.00 16.40 684 GLU A C 1
ATOM 7287 O O . GLU A 1 681 ? 39.889 92.092 38.507 1.00 18.45 684 GLU A O 1
ATOM 7293 N N . GLY A 1 682 ? 41.734 91.787 39.748 1.00 15.23 685 GLY A N 1
ATOM 7294 C CA . GLY A 1 682 ? 41.464 90.360 39.945 1.00 13.71 685 GLY A CA 1
ATOM 7295 C C . GLY A 1 682 ? 40.556 90.132 41.144 1.00 13.39 685 GLY A C 1
ATOM 7296 O O . GLY A 1 682 ? 40.070 91.090 41.784 1.00 15.06 685 GLY A O 1
ATOM 7297 N N . GLY A 1 683 ? 40.392 88.863 41.482 1.00 12.69 686 GLY A N 1
ATOM 7298 C CA . GLY A 1 683 ? 39.575 88.468 42.608 1.00 12.42 686 GLY A CA 1
ATOM 7299 C C . GLY A 1 683 ? 38.141 88.160 42.195 1.00 12.21 686 GLY A C 1
ATOM 7300 O O . GLY A 1 683 ? 37.735 88.410 41.050 1.00 12.23 686 GLY A O 1
ATOM 7301 N N . PRO A 1 684 ? 37.346 87.656 43.147 1.00 13.16 687 PRO A N 1
ATOM 7302 C CA . PRO A 1 684 ? 36.006 87.179 42.829 1.00 13.73 687 PRO A CA 1
ATOM 7303 C C . PRO A 1 684 ? 35.024 88.278 42.431 1.00 14.17 687 PRO A C 1
ATOM 7304 O O . PRO A 1 684 ? 34.078 88.014 41.683 1.00 14.34 687 PRO A O 1
ATOM 7308 N N . GLU A 1 685 ? 35.247 89.504 42.900 1.00 14.58 688 GLU A N 1
ATOM 7309 C CA . GLU A 1 685 ? 34.295 90.576 42.586 1.00 15.86 688 GLU A CA 1
ATOM 7310 C C . GLU A 1 685 ? 34.191 90.904 41.087 1.00 15.89 688 GLU A C 1
ATOM 7311 O O . GLU A 1 685 ? 33.129 91.338 40.613 1.00 17.20 688 GLU A O 1
ATOM 7317 N N . THR A 1 686 ? 35.272 90.665 40.341 1.00 14.58 689 THR A N 1
ATOM 7318 C CA . THR A 1 686 ? 35.256 90.827 38.893 1.00 14.34 689 THR A CA 1
ATOM 7319 C C . THR A 1 686 ? 35.129 89.457 38.179 1.00 13.12 689 THR A C 1
ATOM 7320 O O . THR A 1 686 ? 35.335 89.375 36.961 1.00 14.07 689 THR A O 1
ATOM 7324 N N . GLY A 1 687 ? 34.785 88.391 38.914 1.00 12.45 690 GLY A N 1
ATOM 7325 C CA . GLY A 1 687 ? 34.764 87.045 38.338 1.00 11.87 690 GLY A CA 1
ATOM 7326 C C . GLY A 1 687 ? 36.151 86.650 37.868 1.00 10.77 690 GLY A C 1
ATOM 7327 O O . GLY A 1 687 ? 36.292 86.050 36.815 1.00 10.89 690 GLY A O 1
ATOM 7328 N N . PHE A 1 688 ? 37.173 87.048 38.625 1.00 10.10 691 PHE A N 1
ATOM 7329 C CA . PHE A 1 688 ? 38.577 86.793 38.309 1.00 9.95 691 PHE A CA 1
ATOM 7330 C C . PHE A 1 688 ? 38.933 87.394 36.965 1.00 10.35 691 PHE A C 1
ATOM 7331 O O . PHE A 1 688 ? 39.293 86.710 35.993 1.00 10.29 691 PHE A O 1
ATOM 7339 N N . SER A 1 689 ? 38.787 88.719 36.940 1.00 10.89 692 SER A N 1
ATOM 7340 C CA . SER A 1 689 ? 39.121 89.529 35.769 1.00 10.80 692 SER A CA 1
ATOM 7341 C C . SER A 1 689 ? 38.334 89.045 34.551 1.00 11.27 692 SER A C 1
ATOM 7342 O O . SER A 1 689 ? 38.866 88.956 33.437 1.00 11.43 692 SER A O 1
ATOM 7345 N N . GLY A 1 690 ? 37.051 88.763 34.769 1.00 10.52 693 GLY A N 1
ATOM 7346 C CA . GLY A 1 690 ? 36.164 88.397 33.675 1.00 11.37 693 GLY A CA 1
ATOM 7347 C C . GLY A 1 690 ? 36.108 86.933 33.287 1.00 10.51 693 GLY A C 1
ATOM 7348 O O . GLY A 1 690 ? 35.294 86.557 32.452 1.00 11.02 693 GLY A O 1
ATOM 7349 N N . ALA A 1 691 ? 36.962 86.105 33.887 1.00 9.72 694 ALA A N 1
ATOM 7350 C CA . ALA A 1 691 ? 36.933 84.672 33.599 1.00 9.48 694 ALA A CA 1
ATOM 7351 C C . ALA A 1 691 ? 35.534 84.079 33.744 1.00 9.35 694 ALA A C 1
ATOM 7352 O O . ALA A 1 691 ? 35.101 83.313 32.885 1.00 9.80 694 ALA A O 1
ATOM 7354 N N . MET A 1 692 ? 34.857 84.431 34.841 1.00 9.74 695 MET A N 1
ATOM 7355 C CA . MET A 1 692 ? 33.548 83.850 35.166 1.00 10.12 695 MET A CA 1
ATOM 7356 C C . MET A 1 692 ? 32.429 84.416 34.310 1.00 11.21 695 MET A C 1
ATOM 7357 O O . MET A 1 692 ? 31.319 83.895 34.337 1.00 11.56 695 MET A O 1
ATOM 7362 N N . LEU A 1 693 ? 32.736 85.459 33.546 1.00 11.73 696 LEU A N 1
ATOM 7363 C CA . LEU A 1 693 ? 31.759 86.140 32.686 1.00 11.93 696 LEU A CA 1
ATOM 7364 C C . LEU A 1 693 ? 31.948 85.820 31.206 1.00 10.79 696 LEU A C 1
ATOM 7365 O O . LEU A 1 693 ? 30.986 85.820 30.451 1.00 11.90 696 LEU A O 1
ATOM 7370 N N . HIS A 1 694 ? 33.179 85.560 30.774 1.00 11.18 697 HIS A N 1
ATOM 7371 C CA . HIS A 1 694 ? 33.444 85.504 29.331 1.00 11.31 697 HIS A CA 1
ATOM 7372 C C . HIS A 1 694 ? 34.070 84.214 28.796 1.00 10.74 697 HIS A C 1
ATOM 7373 O O . HIS A 1 694 ? 34.279 84.150 27.576 1.00 11.42 697 HIS A O 1
ATOM 7380 N N . ASN A 1 695 ? 34.353 83.215 29.652 1.00 10.17 698 ASN A N 1
ATOM 7381 C CA . ASN A 1 695 ? 34.983 82.007 29.154 1.00 10.60 698 ASN A CA 1
ATOM 7382 C C . ASN A 1 695 ? 33.952 80.953 28.815 1.00 9.59 698 ASN A C 1
ATOM 7383 O O . ASN A 1 695 ? 32.962 80.778 29.553 1.00 10.39 698 ASN A O 1
ATOM 7388 N N . ASP A 1 696 ? 34.214 80.207 27.735 1.00 9.94 699 ASP A N 1
ATOM 7389 C CA . ASP A 1 696 ? 33.304 79.145 27.296 1.00 9.55 699 ASP A CA 1
ATOM 7390 C C . ASP A 1 696 ? 33.058 78.059 28.352 1.00 9.89 699 ASP A C 1
ATOM 7391 O O . ASP A 1 696 ? 31.977 77.483 28.407 1.00 9.94 699 ASP A O 1
ATOM 7396 N N . ALA A 1 697 ? 34.051 77.782 29.194 1.00 9.46 700 ALA A N 1
ATOM 7397 C CA . ALA A 1 697 ? 33.886 76.683 30.159 1.00 9.17 700 ALA A CA 1
ATOM 7398 C C . ALA A 1 697 ? 32.773 76.954 31.164 1.00 8.09 700 ALA A C 1
ATOM 7399 O O . ALA A 1 697 ? 32.307 76.030 31.842 1.00 8.73 700 ALA A O 1
ATOM 7401 N N . MET A 1 698 ? 32.331 78.221 31.258 1.00 8.48 701 MET A N 1
ATOM 7402 C CA . MET A 1 698 ? 31.167 78.538 32.083 1.00 8.19 701 MET A CA 1
ATOM 7403 C C . MET A 1 698 ? 29.884 77.820 31.638 1.00 8.58 701 MET A C 1
ATOM 7404 O O . MET A 1 698 ? 28.950 77.685 32.417 1.00 9.16 701 MET A O 1
ATOM 7409 N N . VAL A 1 699 ? 29.817 77.418 30.372 1.00 9.21 702 VAL A N 1
ATOM 7410 C CA . VAL A 1 699 ? 28.566 76.895 29.820 1.00 9.54 702 VAL A CA 1
ATOM 7411 C C . VAL A 1 699 ? 28.658 75.464 29.393 1.00 9.55 702 VAL A C 1
ATOM 7412 O O . VAL A 1 699 ? 27.699 74.938 28.827 1.00 10.46 702 VAL A O 1
ATOM 7416 N N . LEU A 1 700 ? 29.788 74.824 29.714 1.00 8.95 703 LEU A N 1
ATOM 7417 C CA . LEU A 1 700 ? 30.039 73.459 29.269 1.00 8.92 703 LEU A CA 1
ATOM 7418 C C . LEU A 1 700 ? 29.867 72.458 30.381 1.00 8.83 703 LEU A C 1
ATOM 7419 O O . LEU A 1 700 ? 30.667 72.417 31.314 1.00 9.18 703 LEU A O 1
ATOM 7424 N N . SER A 1 701 ? 28.838 71.632 30.264 1.00 8.37 704 SER A N 1
ATOM 7425 C CA . SER A 1 701 ? 28.613 70.592 31.241 1.00 8.60 704 SER A CA 1
ATOM 7426 C C . SER A 1 701 ? 29.690 69.513 31.180 1.00 8.78 704 SER A C 1
ATOM 7427 O O . SER A 1 701 ? 30.197 69.207 30.107 1.00 9.45 704 SER A O 1
ATOM 7430 N N . ASP A 1 702 ? 30.030 68.922 32.330 1.00 8.38 705 ASP A N 1
ATOM 7431 C CA . ASP A 1 702 ? 30.789 67.670 32.318 1.00 9.22 705 ASP A CA 1
ATOM 7432 C C . ASP A 1 702 ? 30.054 66.556 33.044 1.00 8.91 705 ASP A C 1
ATOM 7433 O O . ASP A 1 702 ? 30.667 65.588 33.505 1.00 9.25 705 ASP A O 1
ATOM 7438 N N . ASP A 1 703 ? 28.727 66.679 33.101 1.00 8.57 706 ASP A N 1
ATOM 7439 C CA . ASP A 1 703 ? 27.897 65.531 33.459 1.00 8.80 706 ASP A CA 1
ATOM 7440 C C . ASP A 1 703 ? 28.118 64.433 32.419 1.00 9.18 706 ASP A C 1
ATOM 7441 O O . ASP A 1 703 ? 28.498 64.725 31.280 1.00 9.45 706 ASP A O 1
ATOM 7446 N N . ASP A 1 704 ? 27.833 63.192 32.788 1.00 9.88 707 ASP A N 1
ATOM 7447 C CA . ASP A 1 704 ? 28.095 62.076 31.879 1.00 10.68 707 ASP A CA 1
ATOM 7448 C C . ASP A 1 704 ? 27.395 62.250 30.538 1.00 11.13 707 ASP A C 1
ATOM 7449 O O . ASP A 1 704 ? 27.953 61.870 29.494 1.00 12.06 707 ASP A O 1
ATOM 7454 N N . TRP A 1 705 ? 26.197 62.831 30.532 1.00 10.39 708 TRP A N 1
ATOM 7455 C CA . TRP A 1 705 ? 25.478 63.001 29.258 1.00 10.85 708 TRP A CA 1
ATOM 7456 C C . TRP A 1 705 ? 26.300 63.798 28.234 1.00 11.20 708 TRP A C 1
ATOM 7457 O O . TRP A 1 705 ? 26.177 63.554 27.030 1.00 11.57 708 TRP A O 1
ATOM 7468 N N . ASN A 1 706 ? 27.156 64.720 28.701 1.00 10.15 709 ASN A N 1
ATOM 7469 C CA . ASN A 1 706 ? 27.948 65.560 27.798 1.00 10.51 709 ASN A CA 1
ATOM 7470 C C . ASN A 1 706 ? 29.402 65.119 27.630 1.00 11.14 709 ASN A C 1
ATOM 7471 O O . ASN A 1 706 ? 30.207 65.883 27.085 1.00 11.25 709 ASN A O 1
ATOM 7476 N N . LEU A 1 707 ? 29.738 63.938 28.144 1.00 10.44 710 LEU A N 1
ATOM 7477 C CA . LEU A 1 707 ? 31.085 63.356 27.978 1.00 10.35 710 LEU A CA 1
ATOM 7478 C C . LEU A 1 707 ? 31.141 62.255 26.940 1.00 11.73 710 LEU A C 1
ATOM 7479 O O . LEU A 1 707 ? 30.241 61.415 26.860 1.00 12.20 710 LEU A O 1
ATOM 7484 N N . ASP A 1 708 ? 32.194 62.273 26.133 1.00 11.27 711 ASP A N 1
ATOM 7485 C CA . ASP A 1 708 ? 32.518 61.111 25.296 1.00 12.47 711 ASP A CA 1
ATOM 7486 C C . ASP A 1 708 ? 32.611 59.897 26.228 1.00 12.82 711 ASP A C 1
ATOM 7487 O O . ASP A 1 708 ? 33.359 59.908 27.197 1.00 12.97 711 ASP A O 1
ATOM 7492 N N . PRO A 1 709 ? 31.774 58.863 26.001 1.00 13.08 712 PRO A N 1
ATOM 7493 C CA . PRO A 1 709 ? 31.730 57.733 26.930 1.00 13.69 712 PRO A CA 1
ATOM 7494 C C . PRO A 1 709 ? 33.037 56.974 27.119 1.00 13.13 712 PRO A C 1
ATOM 7495 O O . PRO A 1 709 ? 33.290 56.458 28.202 1.00 14.69 712 PRO A O 1
ATOM 7499 N N . GLU A 1 710 ? 33.859 56.896 26.072 1.00 13.11 713 GLU A N 1
ATOM 7500 C CA . GLU A 1 710 ? 35.090 56.106 26.147 1.00 12.61 713 GLU A CA 1
ATOM 7501 C C . GLU A 1 710 ? 36.265 56.904 26.718 1.00 12.17 713 GLU A C 1
ATOM 7502 O O . GLU A 1 710 ? 37.110 56.353 27.429 1.00 12.52 713 GLU A O 1
ATOM 7508 N N . GLN A 1 711 ? 36.328 58.196 26.396 1.00 11.54 714 GLN A N 1
ATOM 7509 C CA . GLN A 1 711 ? 37.470 59.016 26.822 1.00 10.87 714 GLN A CA 1
ATOM 7510 C C . GLN A 1 711 ? 37.175 59.903 28.030 1.00 10.75 714 GLN A C 1
ATOM 7511 O O . GLN A 1 711 ? 38.106 60.315 28.729 1.00 10.38 714 GLN A O 1
ATOM 7517 N N . GLY A 1 712 ? 35.901 60.219 28.268 1.00 10.42 715 GLY A N 1
ATOM 7518 C CA . GLY A 1 712 ? 35.548 61.103 29.395 1.00 9.58 715 GLY A CA 1
ATOM 7519 C C . GLY A 1 712 ? 35.913 62.561 29.178 1.00 9.30 715 GLY A C 1
ATOM 7520 O O . GLY A 1 712 ? 36.039 63.307 30.140 1.00 9.31 715 GLY A O 1
ATOM 7521 N N . LEU A 1 713 ? 36.114 62.959 27.928 1.00 10.29 716 LEU A N 1
ATOM 7522 C CA . LEU A 1 713 ? 36.333 64.358 27.569 1.00 10.60 716 LEU A CA 1
ATOM 7523 C C . LEU A 1 713 ? 34.990 65.002 27.250 1.00 10.90 716 LEU A C 1
ATOM 7524 O O . LEU A 1 713 ? 34.047 64.304 26.861 1.00 10.56 716 LEU A O 1
ATOM 7529 N N . PRO A 1 714 ? 34.873 66.315 27.444 1.00 10.53 717 PRO A N 1
ATOM 7530 C CA . PRO A 1 714 ? 33.613 67.000 27.210 1.00 10.58 717 PRO A CA 1
ATOM 7531 C C . PRO A 1 714 ? 33.334 67.352 25.748 1.00 10.84 717 PRO A C 1
ATOM 7532 O O . PRO A 1 714 ? 34.242 67.664 24.966 1.00 11.68 717 PRO A O 1
ATOM 7536 N N . ASN A 1 715 ? 32.052 67.336 25.416 1.00 10.92 718 ASN A N 1
ATOM 7537 C CA . ASN A 1 715 ? 31.583 67.722 24.111 1.00 12.37 718 ASN A CA 1
ATOM 7538 C C . ASN A 1 715 ? 31.465 69.262 24.059 1.00 11.92 718 ASN A C 1
ATOM 7539 O O . ASN A 1 715 ? 30.812 69.874 24.928 1.00 11.95 718 ASN A O 1
ATOM 7544 N N . LEU A 1 716 ? 32.070 69.878 23.030 1.00 12.34 719 LEU A N 1
ATOM 7545 C CA . LEU A 1 716 ? 32.106 71.341 22.832 1.00 14.01 719 LEU A CA 1
ATOM 7546 C C . LEU A 1 716 ? 31.612 71.780 21.456 1.00 13.89 719 LEU A C 1
ATOM 7547 O O . LEU A 1 716 ? 31.353 72.966 21.233 1.00 14.63 719 LEU A O 1
ATOM 7552 N N . ARG A 1 717 ? 31.560 70.828 20.525 1.00 14.04 720 ARG A N 1
ATOM 7553 C CA . ARG A 1 717 ? 31.393 71.149 19.115 1.00 14.23 720 ARG A CA 1
ATOM 7554 C C . ARG A 1 717 ? 30.168 70.407 18.605 1.00 14.59 720 ARG A C 1
ATOM 7555 O O . ARG A 1 717 ? 30.221 69.214 18.301 1.00 15.07 720 ARG A O 1
ATOM 7563 N N . GLY A 1 718 ? 29.058 71.142 18.555 1.00 14.78 721 GLY A N 1
ATOM 7564 C CA . GLY A 1 718 ? 27.740 70.562 18.332 1.00 15.09 721 GLY A CA 1
ATOM 7565 C C . GLY A 1 718 ? 27.265 69.901 19.614 1.00 15.52 721 GLY A C 1
ATOM 7566 O O . GLY A 1 718 ? 27.963 69.926 20.628 1.00 15.32 721 GLY A O 1
ATOM 7567 N N . GLY A 1 719 ? 26.073 69.325 19.576 1.00 15.13 722 GLY A N 1
ATOM 7568 C CA . GLY A 1 719 ? 25.630 68.417 20.634 1.00 14.54 722 GLY A CA 1
ATOM 7569 C C . GLY A 1 719 ? 25.145 69.078 21.898 1.00 14.24 722 GLY A C 1
ATOM 7570 O O . GLY A 1 719 ? 24.832 68.399 22.876 1.00 15.20 722 GLY A O 1
ATOM 7571 N N . ILE A 1 720 ? 25.059 70.397 21.848 1.00 13.99 723 ILE A N 1
ATOM 7572 C CA . ILE A 1 720 ? 24.602 71.218 22.975 1.00 15.09 723 ILE A CA 1
ATOM 7573 C C . ILE A 1 720 ? 23.683 72.285 22.401 1.00 15.03 723 ILE A C 1
ATOM 7574 O O . ILE A 1 720 ? 23.985 72.863 21.361 1.00 15.00 723 ILE A O 1
ATOM 7579 N N . LEU A 1 721 ? 22.575 72.552 23.084 1.00 14.83 724 LEU A N 1
ATOM 7580 C CA . LEU A 1 721 ? 21.666 73.612 22.696 1.00 15.31 724 LEU A CA 1
ATOM 7581 C C . LEU A 1 721 ? 21.908 74.858 23.539 1.00 14.70 724 LEU A C 1
ATOM 7582 O O . LEU A 1 721 ? 22.325 74.786 24.722 1.00 14.57 724 LEU A O 1
ATOM 7587 N N . ALA A 1 722 ? 21.652 76.004 22.922 1.00 14.43 725 ALA A N 1
ATOM 7588 C CA . ALA A 1 722 ? 21.849 77.306 23.547 1.00 14.22 725 ALA A CA 1
ATOM 7589 C C . ALA A 1 722 ? 20.757 78.306 23.164 1.00 15.03 725 ALA A C 1
ATOM 7590 O O . ALA A 1 722 ? 20.104 78.178 22.114 1.00 15.24 725 ALA A O 1
ATOM 7592 N N . LYS A 1 723 ? 20.591 79.309 24.021 1.00 14.28 726 LYS A N 1
ATOM 7593 C CA . LYS A 1 723 ? 19.775 80.475 23.694 1.00 15.71 726 LYS A CA 1
ATOM 7594 C C . LYS A 1 723 ? 20.636 81.726 23.779 1.00 16.17 726 LYS A C 1
ATOM 7595 O O . LYS A 1 723 ? 21.660 81.745 24.484 1.00 16.50 726 LYS A O 1
ATOM 7601 N N . ALA A 1 724 ? 20.227 82.762 23.052 1.00 16.63 727 ALA A N 1
ATOM 7602 C CA . ALA A 1 724 ? 20.939 84.026 23.071 1.00 16.94 727 ALA A CA 1
ATOM 7603 C C . ALA A 1 724 ? 19.928 85.132 23.328 1.00 17.38 727 ALA A C 1
ATOM 7604 O O . ALA A 1 724 ? 18.841 85.139 22.731 1.00 18.52 727 ALA A O 1
ATOM 7606 N N . TYR A 1 725 ? 20.275 86.056 24.214 1.00 17.41 728 TYR A N 1
ATOM 7607 C CA . TYR A 1 725 ? 19.366 87.153 24.574 1.00 18.18 728 TYR A CA 1
ATOM 7608 C C . TYR A 1 725 ? 20.117 88.417 24.988 1.00 19.15 728 TYR A C 1
ATOM 7609 O O . TYR A 1 725 ? 21.269 88.344 25.410 1.00 18.44 728 TYR A O 1
ATOM 7618 N N . LYS A 1 726 ? 19.481 89.578 24.834 1.00 20.82 729 LYS A N 1
ATOM 7619 C CA . LYS A 1 726 ? 20.114 90.859 25.158 1.00 22.66 729 LYS A CA 1
ATOM 7620 C C . LYS A 1 726 ? 20.483 90.968 26.633 1.00 23.65 729 LYS A C 1
ATOM 7621 O O . LYS A 1 726 ? 19.753 90.466 27.504 1.00 23.75 729 LYS A O 1
ATOM 7627 N N . CYS A 1 727 ? 21.635 91.587 26.898 1.00 24.68 730 CYS A N 1
ATOM 7628 C CA . CYS A 1 727 ? 22.066 91.931 28.248 1.00 26.28 730 CYS A CA 1
ATOM 7629 C C . CYS A 1 727 ? 21.192 93.027 28.863 1.00 26.73 730 CYS A C 1
ATOM 7630 O O . CYS A 1 727 ? 21.228 93.250 30.070 1.00 27.45 730 CYS A O 1
#